Protein AF-A0A497PQ23-F1 (afdb_monomer)

Solvent-accessible surface area (backbone atoms only — not comparable to full-atom values): 46632 Å² total; per-residue (Å²): 140,73,68,68,71,54,54,60,56,56,52,52,54,52,53,55,56,58,62,65,65,67,76,77,76,88,81,84,89,84,85,88,84,86,87,82,84,87,82,90,81,90,77,86,84,83,86,89,75,85,80,82,85,75,85,79,70,102,74,86,86,88,86,86,87,82,90,82,90,76,94,78,94,73,91,77,83,89,75,88,76,80,47,90,88,51,66,60,28,32,35,47,48,23,44,76,88,68,48,72,64,54,82,73,38,53,46,60,55,69,40,56,32,35,42,39,37,36,42,27,43,62,71,46,74,80,53,52,75,28,33,39,41,39,34,34,41,33,74,48,103,52,35,44,34,40,36,36,39,37,40,38,61,53,103,62,74,45,72,51,60,44,36,46,31,39,29,67,82,77,74,43,69,54,72,67,24,51,45,65,43,66,90,71,34,49,80,50,71,65,99,58,33,39,37,42,34,45,30,34,30,40,32,86,72,44,80,69,26,52,24,45,49,48,36,40,35,26,30,72,83,67,49,83,40,77,33,38,53,75,80,54,84,52,97,80,58,77,54,54,42,16,30,63,34,55,28,75,57,13,56,54,73,64,32,61,25,34,28,40,67,42,32,23,37,89,87,67,48,79,51,47,50,46,47,64,75,42,70,31,31,43,34,40,42,34,37,61,80,58,61,62,23,38,41,38,38,31,67,51,55,91,49,29,81,39,85,38,86,43,76,43,78,44,77,42,80,40,85,40,66,48,44,76,41,77,36,82,91,75,75,43,72,44,79,36,69,78,46,75,46,77,42,80,42,83,44,75,45,79,46,79,45,74,44,78,43,63,64,57,66,68,42,73,47,75,43,30,43,80,44,77,39,81,93,76,74,43,67,43,51,43,77,46,60,87,49,71,42,64,39,38,62,35,40,35,39,36,59,82,80,71,43,70,50,77,48,31,24,44,74,50,69,30,36,92,50,92,54,74,52,89,94,65,66,66,39,66,44,76,53,68,53,65,64,88,72,48,95,70,64,36,65,48,76,40,65,89,70,35,48,72,52,72,64,88,76,32,43,36,42,35,50,25,29,26,34,31,90,69,35,47,76,61,37,64,35,40,51,49,74,49,40,23,28,67,74,54,53,65,39,42,75,31,61,30,85,80,47,89,83,38,78,35,32,58,66,54,47,53,57,35,32,41,38,22,28,64,32,84,35,74,50,69,48,64,22,43,72,88,66,46,74,61,92,51,100,65,79,94,77,47,70,76,48,53,29,29,45,35,41,35,29,55,68,24,48,86,48,47,87,66,42,46,27,35,39,39,38,36,37,33,72,53,69,56,71,54,100,50,38,37,38,41,34,41,37,41,39,38,41,35,36,38,66,88,67,48,76,51,77,52,33,20,41,37,34,35,36,36,35,59,44,78,45,79,45,76,39,82,91,77,74,41,81,43,78,44,77,47,79,47,49,31,35,43,30,57,68,81,74,43,79,38,48,48,94,78,56,86,71,47,64,77,23,74,48,13,39,46,96,65,74,41,61,48,79,46,81,69,47,74,51,75,57,98,53,18,26,36,41,33,33,33,40,25,42,31,91,69,53,71,96,69,73,68,52,73,50,74,43,81,34,59,73,91,65,77,91,63,56,81,68,69,97,70,94,74,91,78,88,77,91,74,96,72,85,73,62,56,50,74,58,97,87,42,81,44,71,64,86,85,73,96,77,84,85,90,84,88,82,89,84,90,86,90,75,99,62,95,73,83,86,81,86,71,57,62,50,75,57,100,88,42,79,43,72,47,82,73,81,85,76,78,134

pLDDT: mean 72.83, std 22.84, range [21.42, 98.19]

Sequence (785 aa):
MSAMNIMNKTFALFIVSLFVMSFVVSATAATAPIPTSDSEHQMNSFSGVPHREVVLSDEGTNVNWYSETGSYNDSWTWDHTDWIFGPRSTYEIYYQNATLLQRNDFIPLNEEVTFKVSVSKGVLKGLGLDSVRVSGNFYVENYDSSFSFDFYNGTSPTWSAYSSTYNYTSETSGPPYLTINEGGCSFTSDANMYIVVFKVTFSGDTPLGLYWLYADAYDTEFNYHEVHSRWYEDSYNSNEVAIGLPYSEAYADNYDGFYSIEKLDLAGDTIFSVSRGTDFMMRLNITGTGDLGYAILYASSPGVEIPVNMTGYHKEQVLQTGGWVFDPELDTYVYNSTVEHYETVTTYGNYTGTDWFYGYPWVDYEYRWLQYFWENDTYVVQHETDMTHDMQLMLIYNFTSGSFETIYGFYYWDYPSDTYVPDLKDEFVFYSLPLEEAPVIFLELNQTLCTTHTVGDVVSVEFVMHFTDQAPKGAMMNFYEYVVDSSGYDYRASVSDEDPSALMTWAEYNEATEIAVESPATIAKLLREDGTPVNTYYFPAKVGEPFIVQGRLQGGSDVADDIDGVLFDMNSYNGYWTETESTYSNIYYEVRVESDFSVVMKAFNLTYKENYTYGSYFDYGTWEEVEGWHWEYFYFNQKTGEWVPSIDWYYGGKSEATAITQDFAIVDQISKYISGGDLYFSFRLNFTSAVPDSEMYWNFQFANYTWVEDPESNYGYHESGQWFEGWIHSFDYSGTDTYVEISTEIGVYSNNSLFTASDWVAVQESPYITIDGVDYPIVVREISY

Structure (mmCIF, N/CA/C/O backbone):
data_AF-A0A497PQ23-F1
#
_entry.id   AF-A0A497PQ23-F1
#
loop_
_atom_site.group_PDB
_atom_site.id
_atom_site.type_symbol
_atom_site.label_atom_id
_atom_site.label_alt_id
_atom_site.label_comp_id
_atom_site.label_asym_id
_atom_site.label_entity_id
_atom_site.label_seq_id
_atom_site.pdbx_PDB_ins_code
_atom_site.Cartn_x
_atom_site.Cartn_y
_atom_site.Cartn_z
_atom_site.occupancy
_atom_site.B_iso_or_equiv
_atom_site.auth_seq_id
_atom_site.auth_comp_id
_atom_site.auth_asym_id
_atom_site.auth_atom_id
_atom_site.pdbx_PDB_model_num
ATOM 1 N N . MET A 1 1 ? -37.022 -51.514 0.209 1.00 45.59 1 MET A N 1
ATOM 2 C CA . MET A 1 1 ? -36.148 -50.608 -0.568 1.00 45.59 1 MET A CA 1
ATOM 3 C C . MET A 1 1 ? -36.758 -50.148 -1.912 1.00 45.59 1 MET A C 1
ATOM 5 O O . MET A 1 1 ? -36.021 -49.706 -2.772 1.00 45.59 1 MET A O 1
ATOM 9 N N . SER A 1 2 ? -38.094 -50.171 -2.096 1.00 39.19 2 SER A N 1
ATOM 10 C CA . SER A 1 2 ? -38.769 -49.696 -3.332 1.00 39.19 2 SER A CA 1
ATOM 11 C C . SER A 1 2 ? -39.670 -48.464 -3.119 1.00 39.19 2 SER A C 1
ATOM 13 O O . SER A 1 2 ? -40.179 -47.913 -4.088 1.00 39.19 2 SER A O 1
ATOM 15 N N . ALA A 1 3 ? -39.872 -48.020 -1.872 1.00 34.22 3 ALA A N 1
ATOM 16 C CA . ALA A 1 3 ? -40.760 -46.898 -1.546 1.00 34.22 3 ALA A CA 1
ATOM 17 C C . ALA A 1 3 ? -40.048 -45.526 -1.533 1.00 34.22 3 ALA A C 1
ATOM 19 O O . ALA A 1 3 ? -40.694 -44.518 -1.788 1.00 34.22 3 ALA A O 1
ATOM 20 N N . MET A 1 4 ? -38.724 -45.474 -1.315 1.00 34.72 4 MET A N 1
ATOM 21 C CA . MET A 1 4 ? -37.962 -44.208 -1.328 1.00 34.72 4 MET A CA 1
ATOM 22 C C . MET A 1 4 ? -37.742 -43.642 -2.741 1.00 34.72 4 MET A C 1
ATOM 24 O O . MET A 1 4 ? -37.778 -42.431 -2.917 1.00 34.72 4 MET A O 1
ATOM 28 N N . ASN A 1 5 ? -37.630 -44.486 -3.774 1.00 36.75 5 ASN A N 1
ATOM 29 C CA . ASN A 1 5 ? -37.403 -44.007 -5.147 1.00 36.75 5 ASN A CA 1
ATOM 30 C C . ASN A 1 5 ? -38.640 -43.379 -5.814 1.00 36.75 5 ASN A C 1
ATOM 32 O O . ASN A 1 5 ? -38.499 -42.682 -6.816 1.00 36.75 5 ASN A O 1
ATOM 36 N N . ILE A 1 6 ? -39.845 -43.608 -5.282 1.00 44.41 6 ILE A N 1
ATOM 37 C CA . ILE A 1 6 ? -41.084 -43.029 -5.830 1.00 44.41 6 ILE A CA 1
ATOM 38 C C . ILE A 1 6 ? -41.338 -41.628 -5.245 1.00 44.41 6 ILE A C 1
ATOM 40 O O . ILE A 1 6 ? -41.865 -40.757 -5.937 1.00 44.41 6 ILE A O 1
ATOM 44 N N . MET A 1 7 ? -40.889 -41.364 -4.012 1.00 43.44 7 MET A N 1
ATOM 45 C CA . MET A 1 7 ? -41.064 -40.058 -3.364 1.00 43.44 7 MET A CA 1
ATOM 46 C C . MET A 1 7 ? -40.192 -38.968 -4.014 1.00 43.44 7 MET A C 1
ATOM 48 O O . MET A 1 7 ? -40.702 -37.892 -4.315 1.00 43.44 7 MET A O 1
ATOM 52 N N . ASN A 1 8 ? -38.938 -39.278 -4.369 1.00 49.66 8 ASN A N 1
ATOM 53 C CA . ASN A 1 8 ? -38.032 -38.300 -4.993 1.00 49.66 8 ASN A CA 1
ATOM 54 C C . ASN A 1 8 ? -38.457 -37.887 -6.412 1.00 49.66 8 ASN A C 1
ATOM 56 O O . ASN A 1 8 ? -38.309 -36.728 -6.788 1.00 49.66 8 ASN A O 1
ATOM 60 N N . LYS A 1 9 ? -39.049 -38.798 -7.196 1.00 44.09 9 LYS A N 1
ATOM 61 C CA . LYS A 1 9 ? -39.502 -38.478 -8.562 1.00 44.09 9 LYS A CA 1
ATOM 62 C C . LYS A 1 9 ? -40.765 -37.618 -8.586 1.00 44.09 9 LYS A C 1
ATOM 64 O O . LYS A 1 9 ? -40.932 -36.804 -9.486 1.00 44.09 9 LYS A O 1
ATOM 69 N N . THR A 1 10 ? -41.633 -37.773 -7.588 1.00 49.47 10 THR A N 1
ATOM 70 C CA . THR A 1 10 ? -42.874 -36.990 -7.489 1.00 49.47 10 THR A CA 1
ATOM 71 C C . THR A 1 10 ? -42.595 -35.565 -6.995 1.00 49.47 10 THR A C 1
ATOM 73 O O . THR A 1 10 ? -43.259 -34.628 -7.425 1.00 49.47 10 THR A O 1
ATOM 76 N N . PHE A 1 11 ? -41.570 -35.390 -6.152 1.00 53.59 11 PHE A N 1
ATOM 77 C CA . PHE A 1 11 ? -41.146 -34.079 -5.652 1.00 53.59 11 PHE A CA 1
ATOM 78 C C . PHE A 1 11 ? -40.440 -33.240 -6.731 1.00 53.59 11 PHE A C 1
ATOM 80 O O . PHE A 1 11 ? -40.753 -32.064 -6.892 1.00 53.59 11 PHE A O 1
ATOM 87 N N . ALA A 1 12 ? -39.583 -33.858 -7.553 1.00 49.19 12 ALA A N 1
ATOM 88 C CA . ALA A 1 12 ? -38.929 -33.176 -8.675 1.00 49.19 12 ALA A CA 1
ATOM 89 C C . ALA A 1 12 ? -39.933 -32.677 -9.737 1.00 49.19 12 ALA A C 1
ATOM 91 O O . ALA A 1 12 ? -39.825 -31.553 -10.218 1.00 49.19 12 ALA A O 1
ATOM 92 N N . LEU A 1 13 ? -40.969 -33.469 -10.046 1.00 45.38 13 LEU A N 1
ATOM 93 C CA . LEU A 1 13 ? -42.031 -33.073 -10.984 1.00 45.38 13 LEU A CA 1
ATOM 94 C C . LEU A 1 13 ? -42.881 -31.900 -10.466 1.00 45.38 13 LEU A C 1
ATOM 96 O O . LEU A 1 13 ? -43.374 -31.099 -11.260 1.00 45.38 13 LEU A O 1
ATOM 100 N N . PHE A 1 14 ? -43.033 -31.772 -9.146 1.00 54.31 14 PHE A N 1
ATOM 101 C CA . PHE A 1 14 ? -43.754 -30.661 -8.525 1.00 54.31 14 PHE A CA 1
ATOM 102 C C . PHE A 1 14 ? -42.972 -29.339 -8.620 1.00 54.31 14 PHE A C 1
ATOM 104 O O . PHE A 1 14 ? -43.569 -28.304 -8.909 1.00 54.31 14 PHE A O 1
ATOM 111 N N . ILE A 1 15 ? -41.643 -29.381 -8.468 1.00 60.12 15 ILE A N 1
ATOM 112 C CA . ILE A 1 15 ? -40.767 -28.200 -8.585 1.00 60.12 15 ILE A CA 1
ATOM 113 C C . ILE A 1 15 ? -40.723 -27.681 -10.030 1.00 60.12 15 ILE A C 1
ATOM 115 O O . ILE A 1 15 ? -40.901 -26.487 -10.258 1.00 60.12 15 ILE A O 1
ATOM 119 N N . VAL A 1 16 ? -40.603 -28.574 -11.018 1.00 53.31 16 VAL A N 1
ATOM 120 C CA . VAL A 1 16 ? -40.601 -28.183 -12.442 1.00 53.31 16 VAL A CA 1
ATOM 121 C C . VAL A 1 16 ? -41.948 -27.573 -12.862 1.00 53.31 16 VAL A C 1
ATOM 123 O O . VAL A 1 16 ? -41.990 -26.623 -13.638 1.00 53.31 16 VAL A O 1
ATOM 126 N N . SER A 1 17 ? -43.059 -28.049 -12.291 1.00 40.91 17 SER A N 1
ATOM 127 C CA . SER A 1 17 ? -44.397 -27.503 -12.575 1.00 40.91 17 SER A CA 1
ATOM 128 C C . SER A 1 17 ? -44.605 -26.088 -12.010 1.00 40.91 17 SER A C 1
ATOM 130 O O . SER A 1 17 ? -45.349 -25.303 -12.595 1.00 40.91 17 SER A O 1
ATOM 132 N N . LEU A 1 18 ? -43.954 -25.756 -10.888 1.00 41.44 18 LEU A N 1
ATOM 133 C CA . LEU A 1 18 ? -43.979 -24.419 -10.282 1.00 41.44 18 LEU A CA 1
ATOM 134 C C . LEU A 1 18 ? -43.127 -23.413 -11.070 1.00 41.44 18 LEU A C 1
ATOM 136 O O . LEU A 1 18 ? -43.509 -22.251 -11.171 1.00 41.44 18 LEU A O 1
ATOM 140 N N . PHE A 1 19 ? -42.035 -23.874 -11.686 1.00 44.72 19 PHE A N 1
ATOM 141 C CA . PHE A 1 19 ? -41.123 -23.036 -12.470 1.00 44.72 19 PHE A CA 1
ATOM 142 C C . PHE A 1 19 ? -41.689 -22.637 -13.845 1.00 44.72 19 PHE A C 1
ATOM 144 O O . PHE A 1 19 ? -41.421 -21.553 -14.343 1.00 44.72 19 PHE A O 1
ATOM 151 N N . VAL A 1 20 ? -42.538 -23.472 -14.456 1.00 43.72 20 VAL A N 1
ATOM 152 C CA . VAL A 1 20 ? -43.171 -23.154 -15.755 1.00 43.72 20 VAL A CA 1
ATOM 153 C C . VAL A 1 20 ? -44.353 -22.182 -15.604 1.00 43.72 20 VAL A C 1
ATOM 155 O O . VAL A 1 20 ? -44.709 -21.478 -16.547 1.00 43.72 20 VAL A O 1
ATOM 158 N N . MET A 1 21 ? -44.959 -22.091 -14.416 1.00 33.59 21 MET A N 1
ATOM 159 C CA . MET A 1 21 ? -46.118 -21.219 -14.183 1.00 33.59 21 MET A CA 1
ATOM 160 C C . MET A 1 21 ? -45.741 -19.750 -13.905 1.00 33.59 21 MET A C 1
ATOM 162 O O . MET A 1 21 ? -46.611 -18.885 -14.001 1.00 33.59 21 MET A O 1
ATOM 166 N N . SER A 1 22 ? -44.471 -19.443 -13.608 1.00 38.31 22 SER A N 1
ATOM 167 C CA . SER A 1 22 ? -44.004 -18.075 -13.322 1.00 38.31 22 SER A CA 1
ATOM 168 C C . SER A 1 22 ? -43.755 -17.220 -14.573 1.00 38.31 22 SER A C 1
ATOM 170 O O . SER A 1 22 ? -43.784 -15.997 -14.474 1.00 38.31 22 SER A O 1
ATOM 172 N N . PHE A 1 23 ? -43.605 -17.822 -15.758 1.00 37.47 23 PHE A N 1
ATOM 173 C CA . PHE A 1 23 ? -43.300 -17.098 -17.005 1.00 37.47 23 PHE A CA 1
ATOM 174 C C . PHE A 1 23 ? -44.527 -16.612 -17.801 1.00 37.47 23 PHE A C 1
ATOM 176 O O . PHE A 1 23 ? -44.376 -16.005 -18.856 1.00 37.47 23 PHE A O 1
ATOM 183 N N . VAL A 1 24 ? -45.756 -16.840 -17.320 1.00 35.47 24 VAL A N 1
ATOM 184 C CA . VAL A 1 24 ? -46.988 -16.536 -18.085 1.00 35.47 24 VAL A CA 1
ATOM 185 C C . VAL A 1 24 ? -47.675 -15.223 -17.651 1.00 35.47 24 VAL A C 1
ATOM 187 O O . VAL A 1 24 ? -48.666 -14.824 -18.256 1.00 35.47 24 VAL A O 1
ATOM 190 N N . VAL A 1 25 ? -47.177 -14.503 -16.636 1.00 34.75 25 VAL A N 1
ATOM 191 C CA . VAL A 1 25 ? -47.940 -13.393 -16.008 1.00 34.75 25 VAL A CA 1
ATOM 192 C C . VAL A 1 25 ? -47.440 -11.973 -16.336 1.00 34.75 25 VAL A C 1
ATOM 194 O O . VAL A 1 25 ? -48.164 -11.011 -16.096 1.00 34.75 25 VAL A O 1
ATOM 197 N N . SER A 1 26 ? -46.286 -11.785 -16.972 1.00 31.52 26 SER A N 1
ATOM 198 C CA . SER A 1 26 ? -45.707 -10.447 -17.203 1.00 31.52 26 SER A CA 1
ATOM 199 C C . SER A 1 26 ? -45.645 -10.061 -18.684 1.00 31.52 26 SER A C 1
ATOM 201 O O . SER A 1 26 ? -44.586 -9.805 -19.241 1.00 31.52 26 SER A O 1
ATOM 203 N N . ALA A 1 27 ? -46.806 -9.970 -19.334 1.00 29.00 27 ALA A N 1
ATOM 204 C CA . ALA A 1 27 ? -46.924 -9.317 -20.636 1.00 29.00 27 ALA A CA 1
ATOM 205 C C . ALA A 1 27 ? -48.237 -8.536 -20.728 1.00 29.00 27 ALA A C 1
ATOM 207 O O . ALA A 1 27 ? -49.237 -9.085 -21.171 1.00 29.00 27 ALA A O 1
ATOM 208 N N . THR A 1 28 ? -48.233 -7.256 -20.336 1.00 28.78 28 THR A N 1
ATOM 209 C CA . THR A 1 28 ? -49.062 -6.215 -20.974 1.00 28.78 28 THR A CA 1
ATOM 210 C C . THR A 1 28 ? -48.680 -4.802 -20.524 1.00 28.78 28 THR A C 1
ATOM 212 O O . THR A 1 28 ? -48.689 -4.510 -19.333 1.00 28.78 28 THR A O 1
ATOM 215 N N . ALA A 1 29 ? -48.554 -3.935 -21.535 1.00 28.52 29 ALA A N 1
ATOM 216 C CA . ALA A 1 29 ? -48.848 -2.499 -21.559 1.00 28.52 29 ALA A CA 1
ATOM 217 C C . ALA A 1 29 ? -47.774 -1.500 -21.085 1.00 28.52 29 ALA A C 1
ATOM 219 O O . ALA A 1 29 ? -47.675 -1.185 -19.907 1.00 28.52 29 ALA A O 1
ATOM 220 N N . ALA A 1 30 ? -47.143 -0.832 -22.057 1.00 25.62 30 ALA A N 1
ATOM 221 C CA . ALA A 1 30 ? -46.874 0.602 -21.966 1.00 25.62 30 ALA A CA 1
ATOM 222 C C . ALA A 1 30 ? -46.917 1.241 -23.367 1.00 25.62 30 ALA A C 1
ATOM 224 O O . ALA A 1 30 ? -46.163 0.895 -24.271 1.00 25.62 30 ALA A O 1
ATOM 225 N N . THR A 1 31 ? -47.883 2.135 -23.544 1.00 25.98 31 THR A N 1
ATOM 226 C CA . THR A 1 31 ? -48.135 2.979 -24.716 1.00 25.98 31 THR A CA 1
ATOM 227 C C . THR A 1 31 ? -47.207 4.194 -24.731 1.00 25.98 31 THR A C 1
ATOM 229 O O . THR A 1 31 ? -47.104 4.886 -23.721 1.00 25.98 31 THR A O 1
ATOM 232 N N . ALA A 1 32 ? -46.617 4.504 -25.886 1.00 26.44 32 ALA A N 1
ATOM 233 C CA . ALA A 1 32 ? -45.828 5.715 -26.119 1.00 26.44 32 ALA A CA 1
ATOM 234 C C . ALA A 1 32 ? -46.705 6.978 -26.279 1.00 26.44 32 ALA A C 1
ATOM 236 O O . ALA A 1 32 ? -47.741 6.908 -26.952 1.00 26.44 32 ALA A O 1
ATOM 237 N N . PRO A 1 33 ? -46.286 8.149 -25.757 1.00 25.16 33 PRO A N 1
ATOM 238 C CA . PRO A 1 33 ? -46.776 9.446 -26.201 1.00 25.16 33 PRO A CA 1
ATOM 239 C C . PRO A 1 33 ? -45.773 10.197 -27.097 1.00 25.16 33 PRO A C 1
ATOM 241 O O . PRO A 1 33 ? -44.560 10.141 -26.931 1.00 25.16 33 PRO A O 1
ATOM 244 N N . ILE A 1 34 ? -46.365 10.914 -28.050 1.00 25.72 34 ILE A N 1
ATOM 245 C CA . ILE A 1 34 ? -45.793 11.739 -29.123 1.00 25.72 34 ILE A CA 1
ATOM 246 C C . ILE A 1 34 ? -45.324 13.106 -28.571 1.00 25.72 34 ILE A C 1
ATOM 248 O O . ILE A 1 34 ? -46.027 13.662 -27.724 1.00 25.72 34 ILE A O 1
ATOM 252 N N . PRO A 1 35 ? -44.220 13.699 -29.075 1.00 26.28 35 PRO A N 1
ATOM 253 C CA . PRO A 1 35 ? -43.747 15.017 -28.654 1.00 26.28 35 PRO A CA 1
ATOM 254 C C . PRO A 1 35 ? -44.378 16.165 -29.463 1.00 26.28 35 PRO A C 1
ATOM 256 O O . PRO A 1 35 ? -44.623 16.047 -30.665 1.00 26.28 35 PRO A O 1
ATOM 259 N N . THR A 1 36 ? -44.593 17.311 -28.811 1.00 24.83 36 THR A N 1
ATOM 260 C CA . THR A 1 36 ? -44.957 18.586 -29.452 1.00 24.83 36 THR A CA 1
ATOM 261 C C . THR A 1 36 ? -43.824 19.604 -29.327 1.00 24.83 36 THR A C 1
ATOM 263 O O . THR A 1 36 ? -43.556 20.093 -28.236 1.00 24.83 36 THR A O 1
ATOM 266 N N . SER A 1 37 ? -43.192 19.860 -30.473 1.00 24.33 37 SER A N 1
ATOM 267 C CA . SER A 1 37 ? -42.809 21.146 -31.085 1.00 24.33 37 SER A CA 1
ATOM 268 C C . SER A 1 37 ? -42.410 22.373 -30.239 1.00 24.33 37 SER A C 1
ATOM 270 O O . SER A 1 37 ? -43.190 22.872 -29.430 1.00 24.33 37 SER A O 1
ATOM 272 N N . ASP A 1 38 ? -41.301 22.954 -30.710 1.00 23.27 38 ASP A N 1
ATOM 273 C CA . ASP A 1 38 ? -40.976 24.382 -30.864 1.00 23.27 38 ASP A CA 1
ATOM 274 C C . ASP A 1 38 ? -40.494 25.181 -29.645 1.00 23.27 38 ASP A C 1
ATOM 276 O O . ASP A 1 38 ? -41.279 25.633 -28.819 1.00 23.27 38 ASP A O 1
ATOM 280 N N . SER A 1 39 ? -39.209 25.555 -29.672 1.00 23.98 39 SER A N 1
ATOM 281 C CA . SER A 1 39 ? -38.852 26.942 -30.011 1.00 23.98 39 SER A CA 1
ATOM 282 C C . SER A 1 39 ? -37.352 27.104 -30.270 1.00 23.98 39 SER A C 1
ATOM 284 O O . SER A 1 39 ? -36.513 26.732 -29.454 1.00 23.98 39 SER A O 1
ATOM 286 N N . GLU A 1 40 ? -37.064 27.694 -31.425 1.00 22.73 40 GLU A N 1
ATOM 287 C CA . GLU A 1 40 ? -35.773 28.139 -31.939 1.00 22.73 40 GLU A CA 1
ATOM 288 C C . GLU A 1 40 ? -35.054 29.109 -30.986 1.00 22.73 40 GLU A C 1
ATOM 290 O O . GLU A 1 40 ? -35.670 30.048 -30.491 1.00 22.73 40 GLU A O 1
ATOM 295 N N . HIS A 1 41 ? -33.727 28.995 -30.862 1.00 24.92 41 HIS A N 1
ATOM 296 C CA . HIS A 1 41 ? -32.869 30.180 -30.889 1.00 24.92 41 HIS A CA 1
ATOM 297 C C . HIS A 1 41 ? -31.493 29.867 -31.486 1.00 24.92 41 HIS A C 1
ATOM 299 O O . HIS A 1 41 ? -30.796 28.933 -31.107 1.00 24.92 41 HIS A O 1
ATOM 305 N N . GLN A 1 42 ? -31.163 30.683 -32.482 1.00 23.02 42 GLN A N 1
ATOM 306 C CA . GLN A 1 42 ? -29.993 30.647 -33.345 1.00 23.02 42 GLN A CA 1
ATOM 307 C C . GLN A 1 42 ? -28.694 30.921 -32.576 1.00 23.02 42 GLN A C 1
ATOM 309 O O . GLN A 1 42 ? -28.604 31.920 -31.862 1.00 23.02 42 GLN A O 1
ATOM 314 N N . MET A 1 43 ? -27.650 30.133 -32.843 1.00 22.69 43 MET A N 1
ATOM 315 C CA . MET A 1 43 ? -26.269 30.586 -32.691 1.00 22.69 43 MET A CA 1
ATOM 316 C C . MET A 1 43 ? -25.487 30.364 -33.984 1.00 22.69 43 MET A C 1
ATOM 318 O O . MET A 1 43 ? -25.598 29.340 -34.653 1.00 22.69 43 MET A O 1
ATOM 322 N N . ASN A 1 44 ? -24.761 31.418 -34.347 1.00 23.25 44 ASN A N 1
ATOM 323 C CA . ASN A 1 44 ? -24.025 31.578 -35.585 1.00 23.25 44 ASN A CA 1
ATOM 324 C C . ASN A 1 44 ? -22.891 30.560 -35.716 1.00 23.25 44 ASN A C 1
ATOM 326 O O . ASN A 1 44 ? -22.064 30.398 -34.824 1.00 23.25 44 ASN A O 1
ATOM 330 N N . SER A 1 45 ? -22.827 29.973 -36.902 1.00 24.91 45 SER A N 1
ATOM 331 C CA . SER A 1 45 ? -21.705 29.234 -37.459 1.00 24.91 45 SER A CA 1
ATOM 332 C C . SER A 1 45 ? -20.445 30.098 -37.580 1.00 24.91 45 SER A C 1
ATOM 334 O O . SER A 1 45 ? -20.515 31.161 -38.197 1.00 24.91 45 SER A O 1
ATOM 336 N N . PHE A 1 46 ? -19.291 29.581 -37.156 1.00 23.20 46 PHE A N 1
ATOM 337 C CA . PHE A 1 46 ? -18.068 29.661 -37.958 1.00 23.20 46 PHE A CA 1
ATOM 338 C C . PHE A 1 46 ? -17.313 28.334 -37.869 1.00 23.20 46 PHE A C 1
ATOM 340 O O . PHE A 1 46 ? -16.766 27.943 -36.847 1.00 23.20 46 PHE A O 1
ATOM 347 N N . SER A 1 47 ? -17.381 27.643 -38.996 1.00 24.61 47 SER A N 1
ATOM 348 C CA . SER A 1 47 ? -16.685 26.434 -39.388 1.00 24.61 47 SER A CA 1
ATOM 349 C C . SER A 1 47 ? -15.178 26.643 -39.525 1.00 24.61 47 SER A C 1
ATOM 351 O O . SER A 1 47 ? -14.765 27.665 -40.080 1.00 24.61 47 SER A O 1
ATOM 353 N N . GLY A 1 48 ? -14.404 25.598 -39.226 1.00 25.86 48 GLY A N 1
ATOM 354 C CA . GLY A 1 48 ? -13.220 25.269 -40.021 1.00 25.86 48 GLY A CA 1
ATOM 355 C C . GLY A 1 48 ? -11.944 24.969 -39.243 1.00 25.86 48 GLY A C 1
ATOM 356 O O . GLY A 1 48 ? -10.992 25.729 -39.366 1.00 25.86 48 GLY A O 1
ATOM 357 N N . VAL A 1 49 ? -11.892 23.832 -38.542 1.00 24.91 49 VAL A N 1
ATOM 358 C CA . VAL A 1 49 ? -10.639 23.106 -38.264 1.00 24.91 49 VAL A CA 1
ATOM 359 C C . VAL A 1 49 ? -10.897 21.619 -38.556 1.00 24.91 49 VAL A C 1
ATOM 361 O O . VAL A 1 49 ? -11.981 21.137 -38.218 1.00 24.91 49 VAL A O 1
ATOM 364 N N . PRO A 1 50 ? -9.986 20.895 -39.236 1.00 26.16 50 PRO A N 1
ATOM 365 C CA . PRO A 1 50 ? -10.174 19.484 -39.550 1.00 26.16 50 PRO A CA 1
ATOM 366 C C . PRO A 1 50 ? -10.133 18.659 -38.263 1.00 26.16 50 PRO A C 1
ATOM 368 O O . PRO A 1 50 ? -9.148 18.698 -37.527 1.00 26.16 50 PRO A O 1
ATOM 371 N N . HIS A 1 51 ? -11.196 17.898 -38.021 1.00 24.14 51 HIS A N 1
ATOM 372 C CA . HIS A 1 51 ? -11.201 16.813 -37.052 1.00 24.14 51 HIS A CA 1
ATOM 373 C C . HIS A 1 51 ? -10.109 15.804 -37.418 1.00 24.14 51 HIS A C 1
ATOM 375 O O . HIS A 1 51 ? -10.138 15.209 -38.496 1.00 24.14 51 HIS A O 1
ATOM 381 N N . ARG A 1 52 ? -9.151 15.602 -36.512 1.00 23.66 52 ARG A N 1
ATOM 382 C CA . ARG A 1 52 ? -8.337 14.389 -36.486 1.00 23.66 52 ARG A CA 1
ATOM 383 C C . ARG A 1 52 ? -9.194 13.337 -35.789 1.00 23.66 52 ARG A C 1
ATOM 385 O O . ARG A 1 52 ? -9.336 13.363 -34.572 1.00 23.66 52 ARG A O 1
ATOM 392 N N . GLU A 1 53 ? -9.865 12.504 -36.576 1.00 26.02 53 GLU A N 1
ATOM 393 C CA . GLU A 1 53 ? -10.585 11.346 -36.055 1.00 26.02 53 GLU A CA 1
ATOM 394 C C . GLU A 1 53 ? -9.566 10.341 -35.516 1.00 26.02 53 GLU A C 1
ATOM 396 O O . GLU A 1 53 ? -8.744 9.819 -36.266 1.00 26.02 53 GLU A O 1
ATOM 401 N N . VAL A 1 54 ? -9.616 10.095 -34.211 1.00 25.94 54 VAL A N 1
ATOM 402 C CA . VAL A 1 54 ? -8.983 8.941 -33.575 1.00 25.94 54 VAL A CA 1
ATOM 403 C C . VAL A 1 54 ? -10.119 7.985 -33.228 1.00 25.94 54 VAL A C 1
ATOM 405 O O . VAL A 1 54 ? -11.079 8.365 -32.558 1.00 25.94 54 VAL A O 1
ATOM 408 N N . VAL A 1 55 ? -10.059 6.772 -33.772 1.00 27.80 55 VAL A N 1
ATOM 409 C CA . VAL A 1 55 ? -10.807 5.626 -33.248 1.00 27.80 55 VAL A CA 1
ATOM 410 C C . VAL A 1 55 ? -10.009 5.152 -32.038 1.00 27.80 55 VAL A C 1
ATOM 412 O O . VAL A 1 55 ? -8.839 4.815 -32.190 1.00 27.80 55 VAL A O 1
ATOM 415 N N . LEU A 1 56 ? -10.608 5.229 -30.852 1.00 27.02 56 LEU A N 1
ATOM 416 C CA . LEU A 1 56 ? -10.034 4.715 -29.612 1.00 27.02 56 LEU A CA 1
ATOM 417 C C . LEU A 1 56 ? -10.294 3.206 -29.537 1.00 27.02 56 LEU A C 1
ATOM 419 O O . LEU A 1 56 ? -11.410 2.759 -29.798 1.00 27.02 56 LEU A O 1
ATOM 423 N N . SER A 1 57 ? -9.243 2.457 -29.220 1.00 25.55 57 SER A N 1
ATOM 424 C CA . SER A 1 57 ? -9.304 1.167 -28.536 1.00 25.55 57 SER A CA 1
ATOM 425 C C . SER A 1 57 ? -9.715 1.396 -27.078 1.00 25.55 57 SER A C 1
ATOM 427 O O . SER A 1 57 ? -9.321 2.405 -26.494 1.00 25.55 57 SER A O 1
ATOM 429 N N . ASP A 1 58 ? -10.468 0.463 -26.498 1.00 26.44 58 ASP A N 1
ATOM 430 C CA . ASP A 1 58 ? -11.051 0.517 -25.143 1.00 26.44 58 ASP A CA 1
ATOM 431 C C . ASP A 1 58 ? -10.031 0.426 -23.976 1.00 26.44 58 ASP A C 1
ATOM 433 O O . ASP A 1 58 ? -10.356 -0.061 -22.900 1.00 26.44 58 ASP A O 1
ATOM 437 N N . GLU A 1 59 ? -8.795 0.911 -24.129 1.00 27.48 59 GLU A N 1
ATOM 438 C CA . GLU A 1 59 ? -7.788 0.903 -23.054 1.00 27.48 59 GLU A CA 1
ATOM 439 C C . GLU A 1 59 ? -6.903 2.166 -23.123 1.00 27.48 59 GLU A C 1
ATOM 441 O O . GLU A 1 59 ? -6.061 2.291 -24.014 1.00 27.48 59 GLU A O 1
ATOM 446 N N . GLY A 1 60 ? -7.070 3.117 -22.187 1.00 27.28 60 GLY A N 1
ATOM 447 C CA . GLY A 1 60 ? -6.065 4.164 -21.925 1.00 27.28 60 GLY A CA 1
ATOM 448 C C . GLY A 1 60 ? -6.567 5.567 -21.534 1.00 27.28 60 GLY A C 1
ATOM 449 O O . GLY A 1 60 ? -7.401 6.171 -22.201 1.00 27.28 60 GLY A O 1
ATOM 450 N N . THR A 1 61 ? -5.978 6.094 -20.457 1.00 26.83 61 THR A N 1
ATOM 451 C CA . THR A 1 61 ? -6.306 7.309 -19.689 1.00 26.83 61 THR A CA 1
ATOM 452 C C . THR A 1 61 ? -6.016 8.661 -20.374 1.00 26.83 61 THR A C 1
ATOM 454 O O . THR A 1 61 ? -5.122 8.823 -21.201 1.00 26.83 61 THR A O 1
ATOM 457 N N . ASN A 1 62 ? -6.796 9.649 -19.929 1.00 23.44 62 ASN A N 1
ATOM 458 C CA . ASN A 1 62 ? -6.833 11.090 -20.197 1.00 23.44 62 ASN A CA 1
ATOM 459 C C . ASN A 1 62 ? -5.492 11.845 -19.995 1.00 23.44 62 ASN A C 1
ATOM 461 O O . ASN A 1 62 ? -4.730 11.532 -19.084 1.00 23.44 62 ASN A O 1
ATOM 465 N N . VAL A 1 63 ? -5.267 12.925 -20.760 1.00 22.39 63 VAL A N 1
ATOM 466 C CA . VAL A 1 63 ? -4.295 13.985 -20.419 1.00 22.39 63 VAL A CA 1
ATOM 467 C C . VAL A 1 63 ? -4.978 15.351 -20.538 1.00 22.39 63 VAL A C 1
ATOM 469 O O . VAL A 1 63 ? -5.310 15.806 -21.634 1.00 22.39 63 VAL A O 1
ATOM 472 N N . ASN A 1 64 ? -5.147 16.014 -19.392 1.00 22.33 64 ASN A N 1
ATOM 473 C CA . ASN A 1 64 ? -5.513 17.425 -19.275 1.00 22.33 64 ASN A CA 1
ATOM 474 C C . ASN A 1 64 ? -4.265 18.313 -19.374 1.00 22.33 64 ASN A C 1
ATOM 476 O O . ASN A 1 64 ? -3.198 17.956 -18.878 1.00 22.33 64 ASN A O 1
ATOM 480 N N . TRP A 1 65 ? -4.423 19.513 -19.934 1.00 21.97 65 TRP A N 1
ATOM 481 C CA . TRP A 1 65 ? -3.384 20.543 -19.951 1.00 21.97 65 TRP A CA 1
ATOM 482 C C . TRP A 1 65 ? -3.803 21.728 -19.075 1.00 21.97 65 TRP A C 1
ATOM 484 O O . TRP A 1 65 ? -4.824 22.362 -19.341 1.00 21.97 65 TRP A O 1
ATOM 494 N N . TYR A 1 66 ? -2.979 22.073 -18.083 1.00 22.58 66 TYR A N 1
ATOM 495 C CA . TYR A 1 66 ? -2.963 23.394 -17.449 1.00 22.58 66 TYR A CA 1
ATOM 496 C C . TYR A 1 66 ? -1.638 24.081 -17.785 1.00 22.58 66 TYR A C 1
ATOM 498 O O . TYR A 1 66 ? -0.581 23.456 -17.737 1.00 22.58 66 TYR A O 1
ATOM 506 N N . SER A 1 67 ? -1.689 25.368 -18.136 1.00 22.62 67 SER A N 1
ATOM 507 C CA . SER A 1 67 ? -0.497 26.193 -18.337 1.00 22.62 67 SER A CA 1
ATOM 508 C C . SER A 1 67 ? -0.250 27.063 -17.105 1.00 22.62 67 SER A C 1
ATOM 510 O O . SER A 1 67 ? -1.001 28.012 -16.864 1.00 22.62 67 SER A O 1
ATOM 512 N N . GLU A 1 68 ? 0.824 26.796 -16.371 1.00 21.42 68 GLU A N 1
ATOM 513 C CA . GLU A 1 68 ? 1.435 27.766 -15.462 1.00 21.42 68 GLU A CA 1
ATOM 514 C C . GLU A 1 68 ? 2.715 28.317 -16.093 1.00 21.42 68 GLU A C 1
ATOM 516 O O . GLU A 1 68 ? 3.564 27.575 -16.581 1.00 21.42 68 GLU A O 1
ATOM 521 N N . THR A 1 69 ? 2.871 29.640 -16.079 1.00 25.11 69 THR A N 1
ATOM 522 C CA . THR A 1 69 ? 4.142 30.298 -16.401 1.00 25.11 69 THR A CA 1
ATOM 523 C C . THR A 1 69 ? 4.732 30.891 -15.131 1.00 25.11 69 THR A C 1
ATOM 525 O O . THR A 1 69 ? 4.301 31.955 -14.684 1.00 25.11 69 THR A O 1
ATOM 528 N N . GLY A 1 70 ? 5.747 30.223 -14.588 1.00 24.08 70 GLY A N 1
ATOM 529 C CA . GLY A 1 70 ? 6.651 30.747 -13.569 1.00 24.08 70 GLY A CA 1
ATOM 530 C C . GLY A 1 70 ? 8.093 30.615 -14.054 1.00 24.08 70 GLY A C 1
ATOM 531 O O . GLY A 1 70 ? 8.503 29.551 -14.501 1.00 24.08 70 GLY A O 1
ATOM 532 N N . SER A 1 71 ? 8.871 31.697 -14.004 1.00 26.80 71 SER A N 1
ATOM 533 C CA . SER A 1 71 ? 10.308 31.646 -14.288 1.00 26.80 71 SER A CA 1
ATOM 534 C C . SER A 1 71 ? 11.071 31.400 -12.987 1.00 26.80 71 SER A C 1
ATOM 536 O O . SER A 1 71 ? 11.222 32.324 -12.184 1.00 26.80 71 SER A O 1
ATOM 538 N N . TYR A 1 72 ? 11.557 30.177 -12.800 1.00 24.38 72 TYR A N 1
ATOM 539 C CA . TYR A 1 72 ? 12.513 29.816 -11.756 1.00 24.38 72 TYR A CA 1
ATOM 540 C C . TYR A 1 72 ? 13.877 29.562 -12.408 1.00 24.38 72 TYR A C 1
ATOM 542 O O . TYR A 1 72 ? 13.993 28.740 -13.310 1.00 24.38 72 TYR A O 1
ATOM 550 N N . ASN A 1 73 ? 14.899 30.305 -11.980 1.00 26.80 73 ASN A N 1
ATOM 551 C CA . ASN A 1 73 ? 16.295 30.041 -12.328 1.00 26.80 73 ASN A CA 1
ATOM 552 C C . ASN A 1 73 ? 16.913 29.268 -11.166 1.00 26.80 73 ASN A C 1
ATOM 554 O O . ASN A 1 73 ? 17.483 29.890 -10.274 1.00 26.80 73 ASN A O 1
ATOM 558 N N . ASP A 1 74 ? 16.806 27.946 -11.188 1.00 25.12 74 ASP A N 1
ATOM 559 C CA . ASP A 1 74 ? 17.636 27.091 -10.348 1.00 25.12 74 ASP A CA 1
ATOM 560 C C . ASP A 1 74 ? 18.179 25.936 -11.188 1.00 25.12 74 ASP A C 1
ATOM 562 O O . ASP A 1 74 ? 17.438 25.191 -11.830 1.00 25.12 74 ASP A O 1
ATOM 566 N N . SER A 1 75 ? 19.500 25.791 -11.171 1.00 25.45 75 SER A N 1
ATOM 567 C CA . SER A 1 75 ? 20.184 24.587 -11.615 1.00 25.45 75 SER A CA 1
ATOM 568 C C . SER A 1 75 ? 20.181 23.603 -10.447 1.00 25.45 75 SER A C 1
ATOM 570 O O . SER A 1 75 ? 20.996 23.722 -9.531 1.00 25.45 75 SER A O 1
ATOM 572 N N . TRP A 1 76 ? 19.259 22.650 -10.444 1.00 28.19 76 TRP A N 1
ATOM 573 C CA . TRP A 1 76 ? 19.282 21.566 -9.468 1.00 28.19 76 TRP A CA 1
ATOM 574 C C . TRP A 1 76 ? 20.160 20.434 -10.006 1.00 28.19 76 TRP A C 1
ATOM 576 O O . TRP A 1 76 ? 20.246 20.202 -11.208 1.00 28.19 76 TRP A O 1
ATOM 586 N N . THR A 1 77 ? 20.849 19.722 -9.129 1.00 28.53 77 THR A N 1
ATOM 587 C CA . THR A 1 77 ? 21.420 18.410 -9.441 1.00 28.53 77 THR A CA 1
ATOM 588 C C . THR A 1 77 ? 20.880 17.502 -8.355 1.00 28.53 77 THR A C 1
ATOM 590 O O . THR A 1 77 ? 21.148 17.740 -7.181 1.00 28.53 77 THR A O 1
ATOM 593 N N . TRP A 1 78 ? 20.045 16.540 -8.726 1.00 28.48 78 TRP A N 1
ATOM 594 C CA . TRP A 1 78 ? 19.412 15.627 -7.785 1.00 28.48 78 TRP A CA 1
ATOM 595 C C . TRP A 1 78 ? 20.252 14.367 -7.870 1.00 28.48 78 TRP A C 1
ATOM 597 O O . TRP A 1 78 ? 20.447 13.811 -8.949 1.00 28.48 78 TRP A O 1
ATOM 607 N N . ASP A 1 79 ? 20.823 13.981 -6.746 1.00 31.69 79 ASP A N 1
ATOM 608 C CA . ASP A 1 79 ? 21.565 12.743 -6.606 1.00 31.69 79 ASP A CA 1
ATOM 609 C C . ASP A 1 79 ? 20.906 12.048 -5.420 1.00 31.69 79 ASP A C 1
ATOM 611 O O . ASP A 1 79 ? 21.153 12.432 -4.275 1.00 31.69 79 ASP A O 1
ATOM 615 N N . HIS A 1 80 ? 19.976 11.128 -5.697 1.00 32.09 80 HIS A N 1
ATOM 616 C CA . HIS A 1 80 ? 19.352 10.321 -4.652 1.00 32.09 80 HIS A CA 1
ATOM 617 C C . HIS A 1 80 ? 20.442 9.455 -4.029 1.00 32.09 80 HIS A C 1
ATOM 619 O O . HIS A 1 80 ? 20.953 8.518 -4.640 1.00 32.09 80 HIS A O 1
ATOM 625 N N . THR A 1 81 ? 20.820 9.793 -2.802 1.00 37.44 81 THR A N 1
ATOM 626 C CA . THR A 1 81 ? 21.746 9.001 -1.992 1.00 37.44 81 THR A CA 1
ATOM 627 C C . THR A 1 81 ? 21.017 8.144 -0.969 1.00 37.44 81 THR A C 1
ATOM 629 O O . THR A 1 81 ? 21.605 7.784 0.051 1.00 37.44 81 THR A O 1
ATOM 632 N N . ASP A 1 82 ? 19.772 7.770 -1.258 1.00 36.59 82 ASP A N 1
ATOM 633 C CA . ASP A 1 82 ? 19.019 6.778 -0.490 1.00 36.59 82 ASP A CA 1
ATOM 634 C C . ASP A 1 82 ? 19.508 5.394 -0.898 1.00 36.59 82 ASP A C 1
ATOM 636 O O . ASP A 1 82 ? 18.886 4.614 -1.617 1.00 36.59 82 ASP A O 1
ATOM 640 N N . TRP A 1 83 ? 20.748 5.127 -0.510 1.00 40.72 83 TRP A N 1
ATOM 641 C CA . TRP A 1 83 ? 21.415 3.888 -0.819 1.00 40.72 83 TRP A CA 1
ATOM 642 C C . TRP A 1 83 ? 20.822 2.776 0.046 1.00 40.72 83 TRP A C 1
ATOM 644 O O . TRP A 1 83 ? 21.314 2.520 1.147 1.00 40.72 83 TRP A O 1
ATOM 654 N N . ILE A 1 84 ? 19.848 2.037 -0.487 1.00 40.50 84 ILE A N 1
ATOM 655 C CA . ILE A 1 84 ? 19.428 0.764 0.119 1.00 40.50 84 ILE A CA 1
ATOM 656 C C . ILE A 1 84 ? 20.638 -0.200 0.182 1.00 40.50 84 ILE A C 1
ATOM 658 O O . ILE A 1 84 ? 20.829 -0.904 1.174 1.00 40.50 84 ILE A O 1
ATOM 662 N N . PHE A 1 85 ? 21.536 -0.157 -0.820 1.00 42.56 85 PHE A N 1
ATOM 663 C CA . PHE A 1 85 ? 22.681 -1.080 -0.962 1.00 42.56 85 PHE A CA 1
ATOM 664 C C . PHE A 1 85 ? 24.068 -0.418 -1.126 1.00 42.56 85 PHE A C 1
ATOM 666 O O . PHE A 1 85 ? 24.993 -1.010 -1.682 1.00 42.56 85 PHE A O 1
ATOM 673 N N . GLY A 1 86 ? 24.253 0.803 -0.623 1.00 45.31 86 GLY A N 1
ATOM 674 C CA . GLY A 1 86 ? 25.514 1.560 -0.704 1.00 45.31 86 GLY A CA 1
ATOM 675 C C . GLY A 1 86 ? 26.207 1.767 0.648 1.00 45.31 86 GLY A C 1
ATOM 676 O O . GLY A 1 86 ? 25.857 1.119 1.634 1.00 45.31 86 GLY A O 1
ATOM 677 N N . PRO A 1 87 ? 27.234 2.638 0.721 1.00 54.56 87 PRO A N 1
ATOM 678 C CA . PRO A 1 87 ? 27.974 2.919 1.949 1.00 54.56 87 PRO A CA 1
ATOM 679 C C . PRO A 1 87 ? 27.051 3.538 3.009 1.00 54.56 87 PRO A C 1
ATOM 681 O O . PRO A 1 87 ? 26.962 4.749 3.096 1.00 54.56 87 PRO A O 1
ATOM 684 N N . ARG A 1 88 ? 26.357 2.738 3.811 1.00 70.31 88 ARG A N 1
ATOM 685 C CA . ARG A 1 88 ? 25.251 3.223 4.641 1.00 70.31 88 ARG A CA 1
ATOM 686 C C . ARG A 1 88 ? 25.695 3.739 6.006 1.00 70.31 88 ARG A C 1
ATOM 688 O O . ARG A 1 88 ? 26.605 3.183 6.623 1.00 70.31 88 ARG A O 1
ATOM 695 N N . SER A 1 89 ? 25.027 4.788 6.476 1.00 84.38 89 SER A N 1
ATOM 696 C CA . SER A 1 89 ? 25.158 5.273 7.847 1.00 84.38 89 SER A CA 1
ATOM 697 C C . SER A 1 89 ? 24.148 4.564 8.746 1.00 84.38 89 SER A C 1
ATOM 699 O O . SER A 1 89 ? 22.966 4.481 8.416 1.00 84.38 89 SER A O 1
ATOM 701 N N . THR A 1 90 ? 24.609 4.032 9.875 1.00 87.88 90 THR A N 1
ATOM 702 C CA . THR A 1 90 ? 23.794 3.184 10.758 1.00 87.88 90 THR A CA 1
ATOM 703 C C . THR A 1 90 ? 23.979 3.543 12.223 1.00 87.88 90 THR A C 1
ATOM 705 O O . THR A 1 90 ? 25.094 3.890 12.623 1.00 87.88 90 THR A O 1
ATOM 708 N N . TYR A 1 91 ? 22.962 3.338 13.053 1.00 91.88 91 TYR A N 1
ATOM 709 C CA . TYR A 1 91 ? 23.096 3.357 14.506 1.00 91.88 91 TYR A CA 1
ATOM 710 C C . TYR A 1 91 ? 22.839 1.989 15.148 1.00 91.88 91 TYR A C 1
ATOM 712 O O . TYR A 1 91 ? 22.037 1.175 14.692 1.00 91.88 91 TYR A O 1
ATOM 720 N N . GLU A 1 92 ? 23.549 1.742 16.245 1.00 93.56 92 GLU A N 1
ATOM 721 C CA . GLU A 1 92 ? 23.447 0.545 17.074 1.00 93.56 92 GLU A CA 1
ATOM 722 C C . GLU A 1 92 ? 23.279 0.961 18.539 1.00 93.56 92 GLU A C 1
ATOM 724 O O . GLU A 1 92 ? 23.927 1.910 18.991 1.00 93.56 92 GLU A O 1
ATOM 729 N N . ILE A 1 93 ? 22.465 0.231 19.301 1.00 95.00 93 ILE A N 1
ATOM 730 C CA . ILE A 1 93 ? 22.234 0.497 20.725 1.00 95.00 93 ILE A CA 1
ATOM 731 C C . ILE A 1 93 ? 22.820 -0.652 21.538 1.00 95.00 93 ILE A C 1
ATOM 733 O O . ILE A 1 93 ? 22.584 -1.820 21.238 1.00 95.00 93 ILE A O 1
ATOM 737 N N . TYR A 1 94 ? 23.594 -0.334 22.569 1.00 96.19 94 TYR A N 1
ATOM 738 C CA . TYR A 1 94 ? 24.230 -1.312 23.442 1.00 96.19 94 TYR A CA 1
ATOM 739 C C . TYR A 1 94 ? 23.862 -1.058 24.898 1.00 96.19 94 TYR A C 1
ATOM 741 O O . TYR A 1 94 ? 23.856 0.080 25.374 1.00 96.19 94 TYR A O 1
ATOM 749 N N . TYR A 1 95 ? 23.651 -2.146 25.624 1.00 95.38 95 TYR A N 1
ATOM 750 C CA . TYR A 1 95 ? 23.572 -2.152 27.076 1.00 95.38 95 TYR A CA 1
ATOM 751 C C . TYR A 1 95 ? 24.919 -1.785 27.714 1.00 95.38 95 TYR A C 1
ATOM 753 O O . TYR A 1 95 ? 25.981 -1.883 27.090 1.00 95.38 95 TYR A O 1
ATOM 761 N N . GLN A 1 96 ? 24.906 -1.433 29.002 1.00 90.19 96 GLN A N 1
ATOM 762 C CA . GLN A 1 96 ? 26.116 -1.066 29.749 1.00 90.19 96 GLN A CA 1
ATOM 763 C C . GLN A 1 96 ? 27.198 -2.167 29.753 1.00 90.19 96 GLN A C 1
ATOM 765 O O . GLN A 1 96 ? 28.396 -1.886 29.802 1.00 90.19 96 GLN A O 1
ATOM 770 N N . ASN A 1 97 ? 26.787 -3.434 29.683 1.00 90.38 97 ASN A N 1
ATOM 771 C CA . ASN A 1 97 ? 27.666 -4.607 29.587 1.00 90.38 97 ASN A CA 1
ATOM 772 C C . ASN A 1 97 ? 28.247 -4.829 28.166 1.00 90.38 97 ASN A C 1
ATOM 774 O O . ASN A 1 97 ? 28.885 -5.856 27.933 1.00 90.38 97 ASN A O 1
ATOM 778 N N . ALA A 1 98 ? 28.018 -3.892 27.238 1.00 89.00 98 ALA A N 1
ATOM 779 C CA . ALA A 1 98 ? 28.370 -3.942 25.821 1.00 89.00 98 ALA A CA 1
ATOM 780 C C . ALA A 1 98 ? 27.662 -5.038 25.003 1.00 89.00 98 ALA A C 1
ATOM 782 O O . ALA A 1 98 ? 28.086 -5.328 23.882 1.00 89.00 98 ALA A O 1
ATOM 783 N N . THR A 1 99 ? 26.584 -5.644 25.516 1.00 94.25 99 THR A N 1
ATOM 784 C CA . THR A 1 99 ? 25.718 -6.484 24.684 1.00 94.25 99 THR A CA 1
ATOM 785 C C . THR A 1 99 ? 24.837 -5.607 23.811 1.00 94.25 99 THR A C 1
ATOM 787 O O . THR A 1 99 ? 24.322 -4.581 24.249 1.00 94.25 99 THR A O 1
ATOM 790 N N . LEU A 1 100 ? 24.695 -6.013 22.558 1.00 92.06 100 LEU A N 1
ATOM 791 C CA . LEU A 1 100 ? 23.910 -5.311 21.557 1.00 92.06 100 LEU A CA 1
ATOM 792 C C . LEU A 1 100 ? 22.416 -5.518 21.820 1.00 92.06 100 LEU A C 1
ATOM 794 O O . LEU A 1 100 ? 21.983 -6.662 21.966 1.00 92.06 100 LEU A O 1
ATOM 798 N N . LEU A 1 101 ? 21.659 -4.425 21.847 1.00 90.25 101 LEU A N 1
ATOM 799 C CA . LEU A 1 101 ? 20.203 -4.432 21.938 1.00 90.25 101 LEU A CA 1
ATOM 800 C C . LEU A 1 101 ? 19.634 -5.014 20.630 1.00 90.25 101 LEU A C 1
ATOM 802 O O . LEU A 1 101 ? 20.115 -4.709 19.527 1.00 90.25 101 LEU A O 1
ATOM 806 N N . GLN A 1 102 ? 18.689 -5.941 20.739 1.00 86.69 102 GLN A N 1
ATOM 807 C CA . GLN A 1 102 ? 17.934 -6.510 19.617 1.00 86.69 102 GLN A CA 1
ATOM 808 C C . GLN A 1 102 ? 16.611 -5.755 19.431 1.00 86.69 102 GLN A C 1
ATOM 810 O O . GLN A 1 102 ? 16.175 -5.067 20.342 1.00 86.69 102 GLN A O 1
ATOM 815 N N . ARG A 1 103 ? 15.972 -5.874 18.261 1.00 76.75 103 ARG A N 1
ATOM 816 C CA . ARG A 1 103 ? 14.756 -5.109 17.921 1.00 76.75 103 ARG A CA 1
ATOM 817 C C . ARG A 1 103 ? 13.645 -5.251 18.972 1.00 76.75 103 ARG A C 1
ATOM 819 O O . ARG A 1 103 ? 13.083 -4.255 19.398 1.00 76.75 103 ARG A O 1
ATOM 826 N N . ASN A 1 104 ? 13.426 -6.476 19.454 1.00 80.69 104 ASN A N 1
ATOM 827 C CA . ASN A 1 104 ? 12.367 -6.804 20.420 1.00 80.69 104 ASN A CA 1
ATOM 828 C C . ASN A 1 104 ? 12.824 -6.683 21.888 1.00 80.69 104 ASN A C 1
ATOM 830 O O . ASN A 1 104 ? 12.110 -7.096 22.804 1.00 80.69 104 ASN A O 1
ATOM 834 N N . ASP A 1 105 ? 14.033 -6.169 22.118 1.00 88.25 105 ASP A N 1
ATOM 835 C CA . ASP A 1 105 ? 14.498 -5.816 23.452 1.00 88.25 105 ASP A CA 1
ATOM 836 C C . ASP A 1 105 ? 13.984 -4.413 23.842 1.00 88.25 105 ASP A C 1
ATOM 838 O O . ASP A 1 105 ? 13.298 -3.734 23.081 1.00 88.25 105 ASP A O 1
ATOM 842 N N . PHE A 1 106 ? 14.339 -3.951 25.041 1.00 93.06 106 PHE A N 1
ATOM 843 C CA . PHE A 1 106 ? 13.992 -2.614 25.517 1.00 93.06 106 PHE A CA 1
ATOM 844 C C . PHE A 1 106 ? 15.164 -1.924 26.213 1.00 93.06 106 PHE A C 1
ATOM 846 O O . PHE A 1 106 ? 16.088 -2.574 26.723 1.00 93.06 106 PHE A O 1
ATOM 853 N N . ILE A 1 107 ? 15.116 -0.592 26.250 1.00 95.69 107 ILE A N 1
ATOM 854 C CA . ILE A 1 107 ? 16.062 0.248 26.987 1.00 95.69 107 ILE A CA 1
ATOM 855 C C . ILE A 1 107 ? 15.620 0.335 28.459 1.00 95.69 107 ILE A C 1
ATOM 857 O O . ILE A 1 107 ? 14.548 0.872 28.735 1.00 95.69 107 ILE A O 1
ATOM 861 N N . PRO A 1 108 ? 16.412 -0.155 29.430 1.00 95.06 108 PRO A N 1
ATOM 862 C CA . PRO A 1 108 ? 16.083 -0.052 30.847 1.00 95.06 108 PRO A CA 1
ATOM 863 C C . PRO A 1 108 ? 16.230 1.381 31.366 1.00 95.06 108 PRO A C 1
ATOM 865 O O . PRO A 1 108 ? 17.119 2.130 30.956 1.00 95.06 108 PRO A O 1
ATOM 868 N N . LEU A 1 109 ? 15.382 1.742 32.331 1.00 96.12 109 LEU A N 1
ATOM 869 C CA . LEU A 1 109 ? 15.477 3.024 33.027 1.00 96.12 109 LEU A CA 1
ATOM 870 C C . LEU A 1 109 ? 16.598 3.020 34.070 1.00 96.12 109 LEU A C 1
ATOM 872 O O . LEU A 1 109 ? 16.866 2.019 34.730 1.00 96.12 109 LEU A O 1
ATOM 876 N N . ASN A 1 110 ? 17.180 4.193 34.300 1.00 96.00 110 ASN A N 1
ATOM 877 C CA . ASN A 1 110 ? 18.270 4.472 35.237 1.00 96.00 110 ASN A CA 1
ATOM 878 C C . ASN A 1 110 ? 19.571 3.703 34.954 1.00 96.00 110 ASN A C 1
ATOM 880 O O . ASN A 1 110 ? 20.442 3.622 35.824 1.00 96.00 110 ASN A O 1
ATOM 884 N N . GLU A 1 111 ? 19.723 3.176 33.742 1.00 95.50 111 GLU A N 1
ATOM 885 C CA . GLU A 1 111 ? 20.933 2.508 33.277 1.00 95.50 111 GLU A CA 1
ATOM 886 C C . GLU A 1 111 ? 21.547 3.268 32.094 1.00 95.50 111 GLU A C 1
ATOM 888 O O . GLU A 1 111 ? 20.847 3.828 31.250 1.00 95.50 111 GLU A O 1
ATOM 893 N N . GLU A 1 112 ? 22.882 3.309 32.043 1.00 96.69 112 GLU A N 1
ATOM 894 C CA . GLU A 1 112 ? 23.597 3.917 30.919 1.00 96.69 112 GLU A CA 1
ATOM 895 C C . GLU A 1 112 ? 23.539 2.980 29.710 1.00 96.69 112 GLU A C 1
ATOM 897 O O . GLU A 1 112 ? 24.051 1.858 29.758 1.00 96.69 112 GLU A O 1
ATOM 902 N N . VAL A 1 113 ? 22.976 3.469 28.608 1.00 97.06 113 VAL A N 1
ATOM 903 C CA . VAL A 1 113 ? 23.017 2.810 27.302 1.00 97.06 113 VAL A CA 1
ATOM 904 C C . VAL A 1 113 ? 23.920 3.579 26.349 1.00 97.06 113 VAL A C 1
ATOM 906 O O . VAL A 1 113 ? 24.149 4.784 26.485 1.00 97.06 113 VAL A O 1
ATOM 909 N N . THR A 1 114 ? 24.486 2.858 25.389 1.00 97.81 114 THR A N 1
ATOM 910 C CA . THR A 1 114 ? 25.403 3.412 24.396 1.00 97.81 114 THR A CA 1
ATOM 911 C C . THR A 1 114 ? 24.747 3.402 23.024 1.00 97.81 114 THR A C 1
ATOM 913 O O . THR A 1 114 ? 24.483 2.331 22.489 1.00 97.81 114 THR A O 1
ATOM 916 N N . PHE A 1 115 ? 24.550 4.580 22.437 1.00 97.06 115 PHE A N 1
ATOM 917 C CA . PHE A 1 115 ? 24.177 4.724 21.031 1.00 97.06 115 PHE A CA 1
ATOM 918 C C . PHE A 1 115 ? 25.447 4.946 20.219 1.00 97.06 115 PHE A C 1
ATOM 920 O O . PHE A 1 115 ? 26.159 5.932 20.409 1.00 97.06 115 PHE A O 1
ATOM 927 N N . LYS A 1 116 ? 25.752 4.018 19.319 1.00 96.56 116 LYS A N 1
ATOM 928 C CA . LYS A 1 116 ? 26.889 4.102 18.408 1.00 96.56 116 LYS A CA 1
ATOM 929 C C . LYS A 1 116 ? 26.368 4.404 17.012 1.00 96.56 116 LYS A C 1
ATOM 931 O O . LYS A 1 116 ? 25.845 3.517 16.347 1.00 96.56 116 LYS A O 1
ATOM 936 N N . VAL A 1 117 ? 26.562 5.637 16.571 1.00 96.25 117 VAL A N 1
ATOM 937 C CA . VAL A 1 117 ? 26.249 6.098 15.220 1.00 96.25 117 VAL A CA 1
ATOM 938 C C . VAL A 1 117 ? 27.503 5.992 14.358 1.00 96.25 117 VAL A C 1
ATOM 940 O O . VAL A 1 117 ? 28.553 6.539 14.693 1.00 96.25 117 VAL A O 1
ATOM 943 N N . SER A 1 118 ? 27.406 5.263 13.254 1.00 93.75 118 SER A N 1
ATOM 944 C CA . SER A 1 118 ? 28.474 5.075 12.273 1.00 93.75 118 SER A CA 1
ATOM 945 C C . SER A 1 118 ? 28.058 5.772 10.984 1.00 93.75 118 SER A C 1
ATOM 947 O O . SER A 1 118 ? 27.158 5.296 10.304 1.00 93.75 118 SER A O 1
ATOM 949 N N . VAL A 1 119 ? 28.689 6.901 10.662 1.00 91.62 119 VAL A N 1
ATOM 950 C CA . VAL A 1 119 ? 28.417 7.677 9.446 1.00 91.62 119 VAL A CA 1
ATOM 951 C C . VAL A 1 119 ? 29.444 7.319 8.383 1.00 91.62 119 VAL A C 1
ATOM 953 O O . VAL A 1 119 ? 30.653 7.471 8.590 1.00 91.62 119 VAL A O 1
ATOM 956 N N . SER A 1 120 ? 28.978 6.846 7.233 1.00 86.75 120 SER A N 1
ATOM 957 C CA . SER A 1 120 ? 29.854 6.495 6.120 1.00 86.75 120 SER A CA 1
ATOM 958 C C . SER A 1 120 ? 30.477 7.742 5.492 1.00 86.75 120 SER A C 1
ATOM 960 O O . SER A 1 120 ? 29.786 8.679 5.114 1.00 86.75 120 SER A O 1
ATOM 962 N N . LYS A 1 121 ? 31.797 7.761 5.290 1.00 86.75 121 LYS A N 1
ATOM 963 C CA . LYS A 1 121 ? 32.448 8.860 4.550 1.00 86.75 121 LYS A CA 1
ATOM 964 C C . LYS A 1 121 ? 32.065 8.877 3.070 1.00 86.75 121 LYS A C 1
ATOM 966 O O . LYS A 1 121 ? 32.238 9.901 2.416 1.00 86.75 121 LYS A O 1
ATOM 971 N N . GLY A 1 122 ? 31.559 7.754 2.554 1.00 78.00 122 GLY A N 1
ATOM 972 C CA . GLY A 1 122 ? 31.051 7.648 1.190 1.00 78.00 122 GLY A CA 1
ATOM 973 C C . GLY A 1 122 ? 29.821 8.524 0.955 1.00 78.00 122 GLY A C 1
ATOM 974 O O . GLY A 1 122 ? 29.781 9.207 -0.064 1.00 78.00 122 GLY A O 1
ATOM 975 N N . VAL A 1 123 ? 28.878 8.577 1.911 1.00 74.75 123 VAL A N 1
ATOM 976 C CA . VAL A 1 123 ? 27.660 9.408 1.762 1.00 74.75 123 VAL A CA 1
ATOM 977 C C . VAL A 1 123 ? 27.974 10.897 1.775 1.00 74.75 123 VAL A C 1
ATOM 979 O O . VAL A 1 123 ? 27.342 11.670 1.070 1.00 74.75 123 VAL A O 1
ATOM 982 N N . LEU A 1 124 ? 29.044 11.287 2.472 1.00 79.31 124 LEU A N 1
ATOM 983 C CA . LEU A 1 124 ? 29.470 12.682 2.586 1.00 79.31 124 LEU A CA 1
ATOM 984 C C . LEU A 1 124 ? 30.199 13.204 1.333 1.00 79.31 124 LEU A C 1
ATOM 986 O O . LEU A 1 124 ? 30.610 14.358 1.308 1.00 79.31 124 LEU A O 1
ATOM 990 N N . LYS A 1 125 ? 30.443 12.368 0.309 1.00 78.94 125 LYS A N 1
ATOM 991 C CA . LYS A 1 125 ? 31.070 12.751 -0.980 1.00 78.94 125 LYS A CA 1
ATOM 992 C C . LYS A 1 125 ? 32.365 13.577 -0.849 1.00 78.94 125 LYS A C 1
ATOM 994 O O . LYS A 1 125 ? 32.679 14.425 -1.680 1.00 78.94 125 LYS A O 1
ATOM 999 N N . GLY A 1 126 ? 33.163 13.293 0.183 1.00 79.81 126 GLY A N 1
ATOM 1000 C CA . GLY A 1 126 ? 34.432 13.980 0.457 1.00 79.81 126 GLY A CA 1
ATOM 1001 C C . GLY A 1 126 ? 34.331 15.201 1.378 1.00 79.81 126 GLY A C 1
ATOM 1002 O O . GLY A 1 126 ? 35.374 15.750 1.742 1.00 79.81 126 GLY A O 1
ATOM 1003 N N . LEU A 1 127 ? 33.123 15.588 1.797 1.00 86.44 127 LEU A N 1
ATOM 1004 C CA . LEU A 1 127 ? 32.886 16.554 2.869 1.00 86.44 127 LEU A CA 1
ATOM 1005 C C . LEU A 1 127 ? 33.146 15.927 4.250 1.00 86.44 127 LEU A C 1
ATOM 1007 O O . LEU A 1 127 ? 33.215 14.704 4.416 1.00 86.44 127 LEU A O 1
ATOM 1011 N N . GLY A 1 128 ? 33.358 16.784 5.250 1.00 92.62 128 GLY A N 1
ATOM 1012 C CA . GLY A 1 128 ? 33.509 16.360 6.642 1.00 92.62 128 GLY A CA 1
ATOM 1013 C C . GLY A 1 128 ? 32.156 16.207 7.336 1.00 92.62 128 GLY A C 1
ATOM 1014 O O . GLY A 1 128 ? 31.166 16.769 6.887 1.00 92.62 128 GLY A O 1
ATOM 1015 N N . LEU A 1 129 ? 32.125 15.493 8.461 1.00 95.88 129 LEU A N 1
ATOM 1016 C CA . LEU A 1 129 ? 30.957 15.450 9.347 1.00 95.88 129 LEU A CA 1
ATOM 1017 C C . LEU A 1 129 ? 30.906 16.721 10.212 1.00 95.88 129 LEU A C 1
ATOM 1019 O O . LEU A 1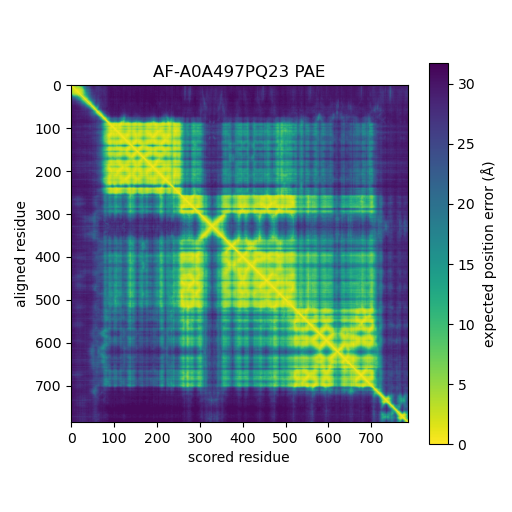 129 ? 31.898 17.017 10.881 1.00 95.88 129 LEU A O 1
ATOM 1023 N N . ASP A 1 130 ? 29.783 17.436 10.228 1.00 96.38 130 ASP A N 1
ATOM 1024 C CA . ASP A 1 130 ? 29.526 18.574 11.122 1.00 96.38 130 ASP A CA 1
ATOM 1025 C C . ASP A 1 130 ? 28.830 18.129 12.405 1.00 96.38 130 ASP A C 1
ATOM 1027 O O . ASP A 1 130 ? 29.333 18.383 13.496 1.00 96.38 130 ASP A O 1
ATOM 1031 N N . SER A 1 131 ? 27.707 17.427 12.303 1.00 96.81 131 SER A N 1
ATOM 1032 C CA . SER A 1 131 ? 26.924 17.055 13.479 1.00 96.81 131 SER A CA 1
ATOM 1033 C C . SER A 1 131 ? 26.150 15.759 13.291 1.00 96.81 131 SER A C 1
ATOM 1035 O O . SER A 1 131 ? 25.965 15.273 12.177 1.00 96.81 131 SER A O 1
ATOM 1037 N N . VAL A 1 132 ? 25.758 15.159 14.414 1.00 97.12 132 VAL A N 1
ATOM 1038 C CA . VAL A 1 132 ? 24.875 13.989 14.465 1.00 97.12 132 VAL A CA 1
ATOM 1039 C C . VAL A 1 132 ? 23.815 14.249 15.517 1.00 97.12 132 VAL A C 1
ATOM 1041 O O . VAL A 1 132 ? 24.157 14.609 16.643 1.00 97.12 132 VAL A O 1
ATOM 1044 N N . ARG A 1 133 ? 22.553 14.023 15.167 1.00 96.50 133 ARG A N 1
ATOM 1045 C CA . ARG A 1 133 ? 21.410 14.103 16.071 1.00 96.50 133 ARG A CA 1
ATOM 1046 C C . ARG A 1 133 ? 20.743 12.742 16.142 1.00 96.50 133 ARG A C 1
ATOM 1048 O O . ARG A 1 133 ? 20.551 12.097 15.122 1.00 96.50 133 ARG A O 1
ATOM 1055 N N . VAL A 1 134 ? 20.381 12.317 17.342 1.00 96.12 134 VAL A N 1
ATOM 1056 C CA . VAL A 1 134 ? 19.438 11.215 17.546 1.00 96.12 134 VAL A CA 1
ATOM 1057 C C . VAL A 1 134 ? 18.280 11.771 18.350 1.00 96.12 134 VAL A C 1
ATOM 1059 O O . VAL A 1 134 ? 18.492 12.468 19.342 1.00 96.12 134 VAL A O 1
ATOM 1062 N N . SER A 1 135 ? 17.060 11.493 17.926 1.00 95.00 135 SER A N 1
ATOM 1063 C CA . SER A 1 135 ? 15.844 11.922 18.599 1.00 95.00 135 SER A CA 1
ATOM 1064 C C . SER A 1 135 ? 14.821 10.804 18.645 1.00 95.00 135 SER A C 1
ATOM 1066 O O . SER A 1 135 ? 14.927 9.831 17.903 1.00 95.00 135 SER A O 1
ATOM 1068 N N . GLY A 1 136 ? 13.867 10.921 19.558 1.00 93.19 136 GLY A N 1
ATOM 1069 C CA . GLY A 1 136 ? 12.776 9.974 19.683 1.00 93.19 136 GLY A CA 1
ATOM 1070 C C . GLY A 1 136 ? 11.499 10.667 20.115 1.00 93.19 136 GLY A C 1
ATOM 1071 O O . GLY A 1 136 ? 11.563 11.555 20.965 1.00 93.19 136 GLY A O 1
ATOM 1072 N N . ASN A 1 137 ? 10.369 10.249 19.551 1.00 91.38 137 ASN A N 1
ATOM 1073 C CA . ASN A 1 137 ? 9.047 10.756 19.909 1.00 91.38 137 ASN A CA 1
ATOM 1074 C C . ASN A 1 137 ? 8.140 9.618 20.378 1.00 91.38 137 ASN A C 1
ATOM 1076 O O . ASN A 1 137 ? 8.187 8.515 19.841 1.00 91.38 137 ASN A O 1
ATOM 1080 N N . PHE A 1 138 ? 7.309 9.914 21.364 1.00 88.06 138 PHE A N 1
ATOM 1081 C CA . PHE A 1 138 ? 6.300 9.033 21.931 1.00 88.06 138 PHE A CA 1
ATOM 1082 C C . PHE A 1 138 ? 5.007 9.829 22.064 1.00 88.06 138 PHE A C 1
ATOM 1084 O O . PHE A 1 138 ? 5.016 10.931 22.618 1.00 88.06 138 PHE A O 1
ATOM 1091 N N . TYR A 1 139 ? 3.918 9.273 21.545 1.00 78.88 139 TYR A N 1
ATOM 1092 C CA . TYR A 1 139 ? 2.606 9.905 21.537 1.00 78.88 139 TYR A CA 1
ATOM 1093 C C . TYR A 1 139 ? 1.561 8.891 21.985 1.00 78.88 139 TYR A C 1
ATOM 1095 O O . TYR A 1 139 ? 1.426 7.838 21.369 1.00 78.88 139 TYR A O 1
ATOM 1103 N N . VAL A 1 140 ? 0.821 9.234 23.035 1.00 73.38 140 VAL A N 1
ATOM 1104 C CA . VAL A 1 140 ? -0.402 8.541 23.463 1.00 73.38 140 VAL A CA 1
ATOM 1105 C C . VAL A 1 140 ? -1.475 9.587 23.784 1.00 73.38 140 VAL A C 1
ATOM 1107 O O . VAL A 1 140 ? -1.146 10.758 23.963 1.00 73.38 140 VAL A O 1
ATOM 1110 N N . GLU A 1 141 ? -2.746 9.179 23.855 1.00 60.00 141 GLU A N 1
ATOM 1111 C CA . GLU A 1 141 ? -3.968 10.018 23.840 1.00 60.00 141 GLU A CA 1
ATOM 1112 C C . GLU A 1 141 ? -3.840 11.438 24.432 1.00 60.00 141 GLU A C 1
ATOM 1114 O O . GLU A 1 141 ? -4.249 12.419 23.821 1.00 60.00 141 GLU A O 1
ATOM 1119 N N . ASN A 1 142 ? -3.270 11.568 25.632 1.00 68.38 142 ASN A N 1
ATOM 1120 C CA . ASN A 1 142 ? -3.175 12.835 26.361 1.00 68.38 142 ASN A CA 1
ATOM 1121 C C . ASN A 1 142 ? -1.744 13.168 26.795 1.00 68.38 142 ASN A C 1
ATOM 1123 O O . ASN A 1 142 ? -1.525 13.897 27.771 1.00 68.38 142 ASN A O 1
ATOM 1127 N N . TYR A 1 143 ? -0.757 12.597 26.113 1.00 74.81 143 TYR A N 1
ATOM 1128 C CA . TYR A 1 143 ? 0.621 12.651 26.550 1.00 74.81 143 TYR A CA 1
ATOM 1129 C C . TYR A 1 143 ? 1.592 12.585 25.374 1.00 74.81 143 TYR A C 1
ATOM 1131 O O . TYR A 1 143 ? 1.652 11.584 24.662 1.00 74.81 143 TYR A O 1
ATOM 1139 N N . ASP A 1 144 ? 2.398 13.632 25.214 1.00 86.06 144 ASP A N 1
ATOM 1140 C CA . ASP A 1 144 ? 3.560 13.591 24.337 1.00 86.06 144 ASP A CA 1
ATOM 1141 C C . ASP A 1 144 ? 4.851 13.443 25.144 1.00 86.06 144 ASP A C 1
ATOM 1143 O O . ASP A 1 144 ? 4.987 13.826 26.316 1.00 86.06 144 ASP A O 1
ATOM 1147 N N . SER A 1 145 ? 5.841 12.860 24.491 1.00 90.06 145 SER A N 1
ATOM 1148 C CA . SER A 1 145 ? 7.200 12.909 24.965 1.00 90.06 145 SER A CA 1
ATOM 1149 C C . SER A 1 145 ? 8.166 12.925 23.806 1.00 90.06 145 SER A C 1
ATOM 1151 O O . SER A 1 145 ? 8.029 12.165 22.854 1.00 90.06 145 SER A O 1
ATOM 1153 N N . SER A 1 146 ? 9.191 13.761 23.916 1.00 94.06 146 SER A N 1
ATOM 1154 C CA . SER A 1 146 ? 10.276 13.779 22.950 1.00 94.06 146 SER A CA 1
ATOM 1155 C C . SER A 1 146 ? 11.620 13.846 23.647 1.00 94.06 146 SER A C 1
ATOM 1157 O O . SER A 1 146 ? 11.755 14.425 24.730 1.00 94.06 146 SER A O 1
ATOM 1159 N N . PHE A 1 147 ? 12.636 13.280 23.017 1.00 96.12 147 PHE A N 1
ATOM 1160 C CA . PHE A 1 147 ? 14.014 13.490 23.415 1.00 96.12 147 PHE A CA 1
ATOM 1161 C C . PHE A 1 147 ? 14.895 13.730 22.202 1.00 96.12 147 PHE A C 1
ATOM 1163 O O . PHE A 1 147 ? 14.597 13.299 21.091 1.00 96.12 147 PHE A O 1
ATOM 1170 N N . SER A 1 148 ? 16.025 14.387 22.428 1.00 96.69 148 SER A N 1
ATOM 1171 C CA . SER A 1 148 ? 17.121 14.398 21.475 1.00 96.69 148 SER A CA 1
ATOM 1172 C C . SER A 1 148 ? 18.462 14.445 22.178 1.00 96.69 148 SER A C 1
ATOM 1174 O O . SER A 1 148 ? 18.582 14.913 23.308 1.00 96.69 148 SER A O 1
ATOM 1176 N N . PHE A 1 149 ? 19.491 13.966 21.504 1.00 97.00 149 PHE A N 1
ATOM 1177 C CA . PHE A 1 149 ? 20.867 14.186 21.894 1.00 97.00 149 PHE A CA 1
ATOM 1178 C C . PHE A 1 149 ? 21.729 14.384 20.659 1.00 97.00 149 PHE A C 1
ATOM 1180 O O . PHE A 1 149 ? 21.561 13.712 19.641 1.00 97.00 149 PHE A O 1
ATOM 1187 N N . ASP A 1 150 ? 22.642 15.340 20.766 1.00 96.81 150 ASP A N 1
ATOM 1188 C CA . ASP A 1 150 ? 23.340 15.903 19.622 1.00 96.81 150 ASP A CA 1
ATOM 1189 C C . ASP A 1 150 ? 24.843 15.912 19.868 1.00 96.81 150 ASP A C 1
ATOM 1191 O O . ASP A 1 150 ? 25.332 16.095 20.987 1.00 96.81 150 ASP A O 1
ATOM 1195 N N . PHE A 1 151 ? 25.580 15.703 18.790 1.00 97.75 151 PHE A N 1
ATOM 1196 C CA . PHE A 1 151 ? 27.020 15.838 18.696 1.00 97.75 151 PHE A CA 1
ATOM 1197 C C . PHE A 1 151 ? 27.322 16.932 17.681 1.00 97.75 151 PHE A C 1
ATOM 1199 O O . PHE A 1 151 ? 26.821 16.873 16.561 1.00 97.75 151 PHE A O 1
ATOM 1206 N N . TYR A 1 152 ? 28.195 17.871 18.040 1.00 96.69 152 TYR A N 1
ATOM 1207 C CA . TYR A 1 152 ? 28.715 18.878 17.113 1.00 96.69 152 TYR A CA 1
ATOM 1208 C C . TYR A 1 152 ? 30.240 18.788 17.025 1.00 96.69 152 TYR A C 1
ATOM 1210 O O . TYR A 1 152 ? 30.951 18.876 18.033 1.00 96.69 152 TYR A O 1
ATOM 1218 N N . ASN A 1 153 ? 30.752 18.655 15.805 1.00 93.00 153 ASN A N 1
ATOM 1219 C CA . ASN A 1 153 ? 32.163 18.510 15.457 1.00 93.00 153 ASN A CA 1
ATOM 1220 C C . ASN A 1 153 ? 32.865 19.874 15.326 1.00 93.00 153 ASN A C 1
ATOM 1222 O O . ASN A 1 153 ? 33.444 20.224 14.297 1.00 93.00 153 ASN A O 1
ATOM 1226 N N . GLY A 1 154 ? 32.809 20.667 16.396 1.00 86.38 154 GLY A N 1
ATOM 1227 C CA . GLY A 1 154 ? 33.529 21.934 16.486 1.00 86.38 154 GLY A CA 1
ATOM 1228 C C . GLY A 1 154 ? 35.028 21.767 16.773 1.00 86.38 154 GLY A C 1
ATOM 1229 O O . GLY A 1 154 ? 35.565 20.667 16.875 1.00 86.38 154 GLY A O 1
ATOM 1230 N N . THR A 1 155 ? 35.721 22.894 17.000 1.00 81.94 155 THR A N 1
ATOM 1231 C CA . THR A 1 155 ? 37.149 22.906 17.419 1.00 81.94 155 THR A CA 1
ATOM 1232 C C . THR A 1 155 ? 37.399 22.023 18.650 1.00 81.94 155 THR A C 1
ATOM 1234 O O . THR A 1 155 ? 38.449 21.393 18.770 1.00 81.94 155 THR A O 1
ATOM 1237 N N . SER A 1 156 ? 36.411 21.980 19.543 1.00 86.00 156 SER A N 1
ATOM 1238 C CA . SER A 1 156 ? 36.250 20.940 20.548 1.00 86.00 156 SER A CA 1
ATOM 1239 C C . SER A 1 156 ? 34.874 20.316 20.331 1.00 86.00 156 SER A C 1
ATOM 1241 O O . SER A 1 156 ? 33.905 21.078 20.294 1.00 86.00 156 SER A O 1
ATOM 1243 N N . PRO A 1 157 ? 34.774 18.983 20.217 1.00 91.50 157 PRO A N 1
ATOM 1244 C CA . PRO A 1 157 ? 33.493 18.298 20.204 1.00 91.50 157 PRO A CA 1
ATOM 1245 C C . PRO A 1 157 ? 32.607 18.691 21.381 1.00 91.50 157 PRO A C 1
ATOM 1247 O O . PRO A 1 157 ? 33.081 18.728 22.521 1.00 91.50 157 PRO A O 1
ATOM 1250 N N . THR A 1 158 ? 31.333 18.951 21.110 1.00 95.44 158 THR A N 1
ATOM 1251 C CA . THR A 1 158 ? 30.321 19.217 22.138 1.00 95.44 158 THR A CA 1
ATOM 1252 C C . THR A 1 158 ? 29.177 18.230 22.026 1.00 95.44 158 THR A C 1
ATOM 1254 O O . THR A 1 158 ? 28.848 17.783 20.928 1.00 95.44 158 THR A O 1
ATOM 1257 N N . TRP A 1 159 ? 28.572 17.929 23.170 1.00 96.81 159 TRP A N 1
ATOM 1258 C CA . TRP A 1 159 ? 27.474 16.985 23.302 1.00 96.81 159 TRP A CA 1
ATOM 1259 C C . TRP A 1 159 ? 26.314 17.680 24.010 1.00 96.81 159 TRP A C 1
ATOM 1261 O O . TRP A 1 159 ? 26.543 18.427 24.962 1.00 96.81 159 TRP A O 1
ATOM 1271 N N . SER A 1 160 ? 25.087 17.440 23.571 1.00 95.00 160 SER A N 1
ATOM 1272 C CA . SER A 1 160 ? 23.878 17.933 24.234 1.00 95.00 160 SER A CA 1
ATOM 1273 C C . SER A 1 160 ? 22.850 16.826 24.371 1.00 95.00 160 SER A C 1
ATOM 1275 O O . SER A 1 160 ? 22.867 15.850 23.629 1.00 95.00 160 SER A O 1
ATOM 1277 N N . ALA A 1 161 ? 21.962 16.982 25.347 1.00 94.94 161 ALA A N 1
ATOM 1278 C CA . ALA A 1 161 ? 20.756 16.185 25.471 1.00 94.94 161 ALA A CA 1
ATOM 1279 C C . ALA A 1 161 ? 19.592 17.085 25.879 1.00 94.94 161 ALA A C 1
ATOM 1281 O O . ALA A 1 161 ? 19.753 18.023 26.664 1.00 94.94 161 ALA A O 1
ATOM 1282 N N . TYR A 1 162 ? 18.427 16.771 25.342 1.00 94.75 162 TYR A N 1
ATOM 1283 C CA . TYR A 1 162 ? 17.157 17.423 25.575 1.00 94.75 162 TYR A CA 1
ATOM 1284 C C . TYR A 1 162 ? 16.088 16.350 25.756 1.00 94.75 162 TYR A C 1
ATOM 1286 O O . TYR A 1 162 ? 16.130 15.295 25.130 1.00 94.75 162 TYR A O 1
ATOM 1294 N N . SER A 1 163 ? 15.132 16.612 26.636 1.00 94.94 163 SER A N 1
ATOM 1295 C CA . SER A 1 163 ? 13.932 15.794 26.757 1.00 94.94 163 SER A CA 1
ATOM 1296 C C . SER A 1 163 ? 12.788 16.643 27.275 1.00 94.94 163 SER A C 1
ATOM 1298 O O . SER A 1 163 ? 12.997 17.537 28.102 1.00 94.94 163 SER A O 1
ATOM 1300 N N . SER A 1 164 ? 11.593 16.352 26.786 1.00 92.00 164 SER A N 1
ATOM 1301 C CA . SER A 1 164 ? 10.354 16.986 27.192 1.00 92.00 164 SER A CA 1
ATOM 1302 C C . SER A 1 164 ? 9.241 15.960 27.300 1.00 92.00 164 SER A C 1
ATOM 1304 O O . SER A 1 164 ? 9.209 14.939 26.610 1.00 92.00 164 SER A O 1
ATOM 1306 N N . THR A 1 165 ? 8.326 16.248 28.206 1.00 90.06 165 THR A N 1
ATOM 1307 C CA . THR A 1 165 ? 7.037 15.579 28.309 1.00 90.06 165 THR A CA 1
ATOM 1308 C C . THR A 1 165 ? 5.984 16.653 28.439 1.00 90.06 165 THR A C 1
ATOM 1310 O O . THR A 1 165 ? 6.218 17.646 29.141 1.00 90.06 165 THR A O 1
ATOM 1313 N N . TYR A 1 166 ? 4.839 16.462 27.805 1.00 83.62 166 TYR A N 1
ATOM 1314 C CA . TYR A 1 166 ? 3.677 17.309 27.986 1.00 83.62 166 TYR A CA 1
ATOM 1315 C C . TYR A 1 166 ? 2.449 16.436 28.197 1.00 83.62 166 TYR A C 1
ATOM 1317 O O . TYR A 1 166 ? 2.118 15.575 27.389 1.00 83.62 166 TYR A O 1
ATOM 1325 N N . ASN A 1 167 ? 1.778 16.652 29.325 1.00 77.56 167 ASN A N 1
ATOM 1326 C CA . ASN A 1 167 ? 0.487 16.039 29.585 1.00 77.56 167 ASN A CA 1
ATOM 1327 C C . ASN A 1 167 ? -0.604 17.053 29.230 1.00 77.56 167 ASN A C 1
ATOM 1329 O O . ASN A 1 167 ? -0.721 18.081 29.902 1.00 77.56 167 ASN A O 1
ATOM 1333 N N . TYR A 1 168 ? -1.389 16.750 28.199 1.00 68.62 168 TYR A N 1
ATOM 1334 C CA . TYR A 1 168 ? -2.458 17.615 27.699 1.00 68.62 168 TYR A CA 1
ATOM 1335 C C . TYR A 1 168 ? -3.640 17.701 28.674 1.00 68.62 168 TYR A C 1
ATOM 1337 O O . TYR A 1 168 ? -4.296 18.731 28.747 1.00 68.62 168 TYR A O 1
ATOM 1345 N N . THR A 1 169 ? -3.882 16.668 29.491 1.00 69.31 169 THR A N 1
ATOM 1346 C CA . THR A 1 169 ? -4.954 16.688 30.502 1.00 69.31 169 THR A CA 1
ATOM 1347 C C . THR A 1 169 ? -4.630 17.606 31.677 1.00 69.31 169 THR A C 1
ATOM 1349 O O . THR A 1 169 ? -5.512 18.278 32.204 1.00 69.31 169 THR A O 1
ATOM 1352 N N . SER A 1 170 ? -3.381 17.606 32.147 1.00 73.31 170 SER A N 1
ATOM 1353 C CA . SER A 1 170 ? -2.971 18.443 33.279 1.00 73.31 170 SER A CA 1
ATOM 1354 C C . SER A 1 170 ? -2.330 19.766 32.866 1.00 73.31 170 SER A C 1
ATOM 1356 O O . SER A 1 170 ? -2.032 20.568 33.748 1.00 73.31 170 SER A O 1
ATOM 1358 N N . GLU A 1 171 ? -2.104 19.982 31.566 1.00 73.75 171 GLU A N 1
ATOM 1359 C CA . GLU A 1 171 ? -1.380 21.123 30.981 1.00 73.75 171 GLU A CA 1
ATOM 1360 C C . GLU A 1 171 ? -0.006 21.362 31.630 1.00 73.75 171 GLU A C 1
ATOM 1362 O O . GLU A 1 171 ? 0.479 22.487 31.770 1.00 73.75 171 GLU A O 1
ATOM 1367 N N . THR A 1 172 ? 0.648 20.288 32.071 1.00 71.25 172 THR A N 1
ATOM 1368 C CA . THR A 1 172 ? 1.941 20.372 32.756 1.00 71.25 172 THR A CA 1
ATOM 1369 C C . THR A 1 172 ? 3.021 19.671 31.965 1.00 71.25 172 THR A C 1
ATOM 1371 O O . THR A 1 172 ? 2.888 18.489 31.642 1.00 71.25 172 THR A O 1
ATOM 1374 N N . SER A 1 173 ? 4.145 20.360 31.779 1.00 81.81 173 SER A N 1
ATOM 1375 C CA . SER A 1 173 ? 5.380 19.708 31.365 1.00 81.81 173 SER A CA 1
ATOM 1376 C C . SER A 1 173 ? 6.000 18.934 32.524 1.00 81.81 173 SER A C 1
ATOM 1378 O O . SER A 1 173 ? 6.111 19.454 33.641 1.00 81.81 173 SER A O 1
ATOM 1380 N N . GLY A 1 174 ? 6.427 17.703 32.266 1.00 76.50 174 GLY A N 1
ATOM 1381 C CA . GLY A 1 174 ? 7.209 16.939 33.230 1.00 76.50 174 GLY A CA 1
ATOM 1382 C C . GLY A 1 174 ? 8.685 17.356 33.239 1.00 76.50 174 GLY A C 1
ATOM 1383 O O . GLY A 1 174 ? 9.133 18.165 32.419 1.00 76.50 174 GLY A O 1
ATOM 1384 N N . PRO A 1 175 ? 9.464 16.849 34.208 1.00 82.88 175 PRO A N 1
ATOM 1385 C CA . PRO A 1 175 ? 10.893 17.122 34.271 1.00 82.88 175 PRO A CA 1
ATOM 1386 C C . PRO A 1 175 ? 11.633 16.501 33.068 1.00 82.88 175 PRO A C 1
ATOM 1388 O O . PRO A 1 175 ? 11.183 15.487 32.531 1.00 82.88 175 PRO A O 1
ATOM 1391 N N . PRO A 1 176 ? 12.798 17.052 32.671 1.00 88.56 176 PRO A N 1
ATOM 1392 C CA . PRO A 1 176 ? 13.694 16.371 31.744 1.00 88.56 176 PRO A CA 1
ATOM 1393 C C . PRO A 1 176 ? 14.082 14.995 32.294 1.00 88.56 176 PRO A C 1
ATOM 1395 O O . PRO A 1 176 ? 14.503 14.881 33.447 1.00 88.56 176 PRO A O 1
ATOM 1398 N N . TYR A 1 177 ? 13.963 13.966 31.464 1.00 93.75 177 TYR A N 1
ATOM 1399 C CA . TYR A 1 177 ? 14.192 12.569 31.834 1.00 93.75 177 TYR A CA 1
ATOM 1400 C C . TYR A 1 177 ? 15.422 11.959 31.148 1.00 93.75 177 TYR A C 1
ATOM 1402 O O . TYR A 1 177 ? 15.859 10.873 31.516 1.00 93.75 177 TYR A O 1
ATOM 1410 N N . LEU A 1 178 ? 16.030 12.652 30.184 1.00 96.38 178 LEU A N 1
ATOM 1411 C CA . LEU A 1 178 ? 17.245 12.215 29.504 1.00 96.38 178 LEU A CA 1
ATOM 1412 C C . LEU A 1 178 ? 18.477 12.942 30.051 1.00 96.38 178 LEU A C 1
ATOM 1414 O O . LEU A 1 178 ? 18.497 14.166 30.189 1.00 96.38 178 LEU A O 1
ATOM 1418 N N . THR A 1 179 ? 19.548 12.190 30.294 1.00 95.94 179 THR A N 1
ATOM 1419 C CA . THR A 1 179 ? 20.869 12.741 30.628 1.00 95.94 179 THR A CA 1
ATOM 1420 C C . THR A 1 179 ? 21.956 12.148 29.742 1.00 95.94 179 THR A C 1
ATOM 1422 O O . THR A 1 179 ? 21.850 11.002 29.306 1.00 95.94 179 THR A O 1
ATOM 1425 N N . ILE A 1 180 ? 23.015 12.924 29.493 1.00 96.69 180 ILE A N 1
ATOM 1426 C CA . ILE A 1 180 ? 24.176 12.514 28.697 1.00 96.69 180 ILE A CA 1
ATOM 1427 C C . ILE A 1 180 ? 25.453 12.533 29.539 1.00 96.69 180 ILE A C 1
ATOM 1429 O O . ILE A 1 180 ? 25.742 13.491 30.258 1.00 96.69 180 ILE A O 1
ATOM 1433 N N . ASN A 1 181 ? 26.239 11.464 29.450 1.00 96.00 181 ASN A N 1
ATOM 1434 C CA . ASN A 1 181 ? 27.557 11.363 30.061 1.00 96.00 181 ASN A CA 1
ATOM 1435 C C . ASN A 1 181 ? 28.624 11.822 29.058 1.00 96.00 181 ASN A C 1
ATOM 1437 O O . ASN A 1 181 ? 29.242 11.003 28.374 1.00 96.00 181 ASN A O 1
ATOM 1441 N N . GLU A 1 182 ? 28.862 13.134 28.977 1.00 93.06 182 GLU A N 1
ATOM 1442 C CA . GLU A 1 182 ? 29.806 13.723 28.011 1.00 93.06 182 GLU A CA 1
ATOM 1443 C C . GLU A 1 182 ? 31.215 13.110 28.095 1.00 93.06 182 GLU A C 1
ATOM 1445 O O . GLU A 1 182 ? 31.856 12.871 27.076 1.00 93.06 182 GLU A O 1
ATOM 1450 N N . GLY A 1 183 ? 31.694 12.799 29.307 1.00 92.31 183 GLY A N 1
ATOM 1451 C CA . GLY A 1 183 ? 33.014 12.192 29.517 1.00 92.31 183 GLY A CA 1
ATOM 1452 C C . GLY A 1 183 ? 33.112 10.735 29.052 1.00 92.31 183 GLY A C 1
ATOM 1453 O O . GLY A 1 183 ? 34.217 10.214 28.899 1.00 92.31 183 GLY A O 1
ATOM 1454 N N . GLY A 1 184 ? 31.969 10.078 28.852 1.00 92.62 184 GLY A N 1
ATOM 1455 C CA . GLY A 1 184 ? 31.862 8.745 28.271 1.00 92.62 184 GLY A CA 1
ATOM 1456 C C . GLY A 1 184 ? 31.577 8.742 26.767 1.00 92.62 184 GLY A C 1
ATOM 1457 O O . GLY A 1 184 ? 31.745 7.692 26.143 1.00 92.62 184 GLY A O 1
ATOM 1458 N N . CYS A 1 185 ? 31.171 9.880 26.196 1.00 96.88 185 CYS A N 1
ATOM 1459 C CA . CYS A 1 185 ? 30.941 10.036 24.764 1.00 96.88 185 CYS A CA 1
ATOM 1460 C C . CYS A 1 185 ? 32.271 10.106 24.000 1.00 96.88 185 CYS A C 1
ATOM 1462 O O . CYS A 1 185 ? 33.313 10.486 24.543 1.00 96.88 185 CYS A O 1
ATOM 1464 N N . SER A 1 186 ? 32.265 9.719 22.725 1.00 96.69 186 SER A N 1
ATOM 1465 C CA . SER A 1 186 ? 33.485 9.749 21.913 1.00 96.69 186 SER A CA 1
ATOM 1466 C C . SER A 1 186 ? 33.203 9.945 20.437 1.00 96.69 186 SER A C 1
ATOM 1468 O O . SER A 1 186 ? 32.217 9.443 19.909 1.00 96.69 186 SER A O 1
ATOM 1470 N N . PHE A 1 187 ? 34.120 10.637 19.774 1.00 96.69 187 PHE A N 1
ATOM 1471 C CA . PHE A 1 187 ? 34.137 10.791 18.331 1.00 96.69 187 PHE A CA 1
ATOM 1472 C C . PHE A 1 187 ? 35.457 10.253 17.793 1.00 96.69 187 PHE A C 1
ATOM 1474 O O . PHE A 1 187 ? 36.537 10.689 18.200 1.00 96.69 187 PHE A O 1
ATOM 1481 N N . THR A 1 188 ? 35.371 9.276 16.900 1.00 95.38 188 THR A N 1
ATOM 1482 C CA . THR A 1 188 ? 36.527 8.671 16.235 1.00 95.38 188 THR A CA 1
ATOM 1483 C C . THR A 1 188 ? 36.274 8.582 14.737 1.00 95.38 188 THR A C 1
ATOM 1485 O O . THR A 1 188 ? 35.146 8.719 14.271 1.00 95.38 188 THR A O 1
ATOM 1488 N N . SER A 1 189 ? 37.328 8.386 13.952 1.00 93.88 189 SER A N 1
ATOM 1489 C CA . SER A 1 189 ? 37.177 8.126 12.523 1.00 93.88 189 SER A CA 1
ATOM 1490 C C . SER A 1 189 ? 38.262 7.181 12.038 1.00 93.88 189 SER A C 1
ATOM 1492 O O . SER A 1 189 ? 39.377 7.184 12.568 1.00 93.88 189 SER A O 1
ATOM 1494 N N . ASP A 1 190 ? 37.932 6.392 11.026 1.00 91.06 190 ASP A N 1
ATOM 1495 C CA . ASP A 1 190 ? 38.881 5.565 10.291 1.00 91.06 190 ASP A CA 1
ATOM 1496 C C . ASP A 1 190 ? 38.889 5.954 8.803 1.00 91.06 190 ASP A C 1
ATOM 1498 O O . ASP A 1 190 ? 38.507 7.070 8.440 1.00 91.06 190 ASP A O 1
ATOM 1502 N N . ALA A 1 191 ? 39.402 5.087 7.928 1.00 86.81 191 ALA A N 1
ATOM 1503 C CA . ALA A 1 191 ? 39.453 5.369 6.495 1.00 86.81 191 ALA A CA 1
ATOM 1504 C C . ALA A 1 191 ? 38.059 5.474 5.848 1.00 86.81 191 ALA A C 1
ATOM 1506 O O . ALA A 1 191 ? 37.910 6.210 4.877 1.00 86.81 191 ALA A O 1
ATOM 1507 N N . ASN A 1 192 ? 37.057 4.787 6.398 1.00 84.56 192 ASN A N 1
ATOM 1508 C CA . ASN A 1 192 ? 35.760 4.571 5.767 1.00 84.56 192 ASN A CA 1
ATOM 1509 C C . ASN A 1 192 ? 34.619 5.297 6.485 1.00 84.56 192 ASN A C 1
ATOM 1511 O O . ASN A 1 192 ? 33.642 5.656 5.837 1.00 84.56 192 ASN A O 1
ATOM 1515 N N . MET A 1 193 ? 34.714 5.516 7.800 1.00 91.75 193 MET A N 1
ATOM 1516 C CA . MET A 1 193 ? 33.592 6.011 8.602 1.00 91.75 193 MET A CA 1
ATOM 1517 C C . MET A 1 193 ? 34.006 7.033 9.662 1.00 91.75 193 MET A C 1
ATOM 1519 O O . MET A 1 193 ? 35.155 7.094 10.117 1.00 91.75 193 MET A O 1
ATOM 1523 N N . TYR A 1 194 ? 33.027 7.831 10.069 1.00 96.06 194 TYR A N 1
ATOM 1524 C CA . TYR A 1 194 ? 32.996 8.554 11.331 1.00 96.06 194 TYR A CA 1
ATOM 1525 C C . TYR A 1 194 ? 32.173 7.747 12.339 1.00 96.06 194 TYR A C 1
ATOM 1527 O O . TYR A 1 194 ? 31.107 7.248 12.003 1.00 96.06 194 TYR A O 1
ATOM 1535 N N . ILE A 1 195 ? 32.661 7.603 13.569 1.00 96.56 195 ILE A N 1
ATOM 1536 C CA . ILE A 1 195 ? 31.965 6.881 14.638 1.00 96.56 195 ILE A CA 1
ATOM 1537 C C . ILE A 1 195 ? 31.727 7.855 15.788 1.00 96.56 195 ILE A C 1
ATOM 1539 O O . ILE A 1 195 ? 32.678 8.321 16.423 1.00 96.56 195 ILE A O 1
ATOM 1543 N N . VAL A 1 196 ? 30.454 8.131 16.049 1.00 97.69 196 VAL A N 1
ATOM 1544 C CA . VAL A 1 196 ? 29.961 8.979 17.132 1.00 97.69 196 VAL A CA 1
ATOM 1545 C C . VAL A 1 196 ? 29.296 8.079 18.168 1.00 97.69 196 VAL A C 1
ATOM 1547 O O . VAL A 1 196 ? 28.374 7.328 17.863 1.00 97.69 196 VAL A O 1
ATOM 1550 N N . VAL A 1 197 ? 29.794 8.116 19.398 1.00 97.69 197 VAL A N 1
ATOM 1551 C CA . VAL A 1 197 ? 29.292 7.304 20.507 1.00 97.69 197 VAL A CA 1
ATOM 1552 C C . VAL A 1 197 ? 28.680 8.225 21.545 1.00 97.69 197 VAL A C 1
ATOM 1554 O O . VAL A 1 197 ? 29.406 8.985 22.188 1.00 97.69 197 VAL A O 1
ATOM 1557 N N . PHE A 1 198 ? 27.372 8.103 21.735 1.00 98.12 198 PHE A N 1
ATOM 1558 C CA . PHE A 1 198 ? 26.630 8.743 22.808 1.00 98.12 198 PHE A CA 1
ATOM 1559 C C . PHE A 1 198 ? 26.454 7.776 23.968 1.00 98.12 198 PHE A C 1
ATOM 1561 O O . PHE A 1 198 ? 26.170 6.592 23.778 1.00 98.12 198 PHE A O 1
ATOM 1568 N N . LYS A 1 199 ? 26.589 8.300 25.181 1.00 97.44 199 LYS A N 1
ATOM 1569 C CA . LYS A 1 199 ? 26.295 7.580 26.413 1.00 97.44 199 LYS A CA 1
ATOM 1570 C C . LYS A 1 199 ? 25.204 8.307 27.162 1.00 97.44 199 LYS A C 1
ATOM 1572 O O . LYS A 1 199 ? 25.442 9.402 27.669 1.00 97.44 199 LYS A O 1
ATOM 1577 N N . VAL A 1 200 ? 24.024 7.709 27.200 1.00 97.31 200 VAL A N 1
ATOM 1578 C CA . VAL A 1 200 ? 22.820 8.359 27.712 1.00 97.31 200 VAL A CA 1
ATOM 1579 C C . VAL A 1 200 ? 22.153 7.512 28.782 1.00 97.31 200 VAL A C 1
ATOM 1581 O O . VAL A 1 200 ? 22.356 6.301 28.861 1.00 97.31 200 VAL A O 1
ATOM 1584 N N . THR A 1 201 ? 21.382 8.155 29.646 1.00 97.75 201 THR A N 1
ATOM 1585 C CA . THR A 1 201 ? 20.577 7.493 30.674 1.00 97.75 201 THR A CA 1
ATOM 1586 C C . THR A 1 201 ? 19.193 8.116 30.685 1.00 97.75 201 THR A C 1
ATOM 1588 O O . THR A 1 201 ? 19.060 9.323 30.908 1.00 97.75 201 THR A O 1
ATOM 1591 N N . PHE A 1 202 ? 18.190 7.273 30.459 1.00 96.56 202 PHE A N 1
ATOM 1592 C CA . PHE A 1 202 ? 16.775 7.576 30.645 1.00 96.56 202 PHE A CA 1
ATOM 1593 C C . PHE A 1 202 ? 16.447 7.403 32.129 1.00 96.56 202 PHE A C 1
ATOM 1595 O O . PHE A 1 202 ? 16.733 6.355 32.701 1.00 96.56 202 PHE A O 1
ATOM 1602 N N . SER A 1 203 ? 15.938 8.432 32.798 1.00 94.62 203 SER A N 1
ATOM 1603 C CA . SER A 1 203 ? 15.661 8.412 34.236 1.00 94.62 203 SER A CA 1
ATOM 1604 C C . SER A 1 203 ? 14.390 7.619 34.556 1.00 94.62 203 SER A C 1
ATOM 1606 O O . SER A 1 203 ? 13.628 7.245 33.668 1.00 94.62 203 SER A O 1
ATOM 1608 N N . GLY A 1 204 ? 14.120 7.402 35.845 1.00 90.25 204 GLY A N 1
ATOM 1609 C CA . GLY A 1 204 ? 12.845 6.855 36.318 1.00 90.25 204 GLY A CA 1
ATOM 1610 C C . GLY A 1 204 ? 11.612 7.710 35.994 1.00 90.25 204 GLY A C 1
ATOM 1611 O O . GLY A 1 204 ? 10.505 7.213 36.155 1.00 90.25 204 GLY A O 1
ATOM 1612 N N . ASP A 1 205 ? 11.798 8.954 35.544 1.00 88.12 205 ASP A N 1
ATOM 1613 C CA . ASP A 1 205 ? 10.718 9.846 35.102 1.00 88.12 205 ASP A CA 1
ATOM 1614 C C . ASP A 1 205 ? 10.424 9.701 33.595 1.00 88.12 205 ASP A C 1
ATOM 1616 O O . ASP A 1 205 ? 9.577 10.416 33.064 1.00 88.12 205 ASP A O 1
ATOM 1620 N N . THR A 1 206 ? 11.139 8.808 32.896 1.00 92.06 206 THR A N 1
ATOM 1621 C CA . THR A 1 206 ? 10.928 8.553 31.467 1.00 92.06 206 THR A CA 1
ATOM 1622 C C . THR A 1 206 ? 9.577 7.871 31.257 1.00 92.06 206 THR A C 1
ATOM 1624 O O . THR A 1 206 ? 9.317 6.849 31.900 1.00 92.06 206 THR A O 1
ATOM 1627 N N . PRO A 1 207 ? 8.735 8.393 30.358 1.00 89.56 207 PRO A N 1
ATOM 1628 C CA . PRO A 1 207 ? 7.498 7.732 29.961 1.00 89.56 207 PRO A CA 1
ATOM 1629 C C . PRO A 1 207 ? 7.788 6.358 29.374 1.00 89.56 207 PRO A C 1
ATOM 1631 O O . PRO A 1 207 ? 8.737 6.169 28.617 1.00 89.56 207 PRO A O 1
ATOM 1634 N N . LEU A 1 208 ? 6.992 5.383 29.785 1.00 90.75 208 LEU A N 1
ATOM 1635 C CA . LEU A 1 208 ? 7.160 4.006 29.361 1.00 90.75 208 LEU A CA 1
ATOM 1636 C C . LEU A 1 208 ? 6.384 3.790 28.068 1.00 90.75 208 LEU A C 1
ATOM 1638 O O . LEU A 1 208 ? 5.215 4.159 28.011 1.00 90.75 208 LEU A O 1
ATOM 1642 N N . GLY A 1 209 ? 7.010 3.177 27.067 1.00 88.75 209 GLY A N 1
ATOM 1643 C CA . GLY A 1 209 ? 6.319 2.841 25.827 1.00 88.75 209 GLY A CA 1
ATOM 1644 C C . GLY A 1 209 ? 7.232 2.763 24.614 1.00 88.75 209 GLY A C 1
ATOM 1645 O O . GLY A 1 209 ? 8.449 2.581 24.739 1.00 88.75 209 GLY A O 1
ATOM 1646 N N . LEU A 1 210 ? 6.620 2.854 23.436 1.00 86.81 210 LEU A N 1
ATOM 1647 C CA . LEU A 1 210 ? 7.277 2.641 22.155 1.00 86.81 210 LEU A CA 1
ATOM 1648 C C . LEU A 1 210 ? 7.590 3.987 21.486 1.00 86.81 210 LEU A C 1
ATOM 1650 O O . LEU A 1 210 ? 6.690 4.735 21.110 1.00 86.81 210 LEU A O 1
ATOM 1654 N N . TYR A 1 211 ? 8.880 4.307 21.379 1.00 90.06 211 TYR A N 1
ATOM 1655 C CA . TYR A 1 211 ? 9.365 5.579 20.841 1.00 90.06 211 TYR A CA 1
ATOM 1656 C C . TYR A 1 211 ? 9.793 5.430 19.382 1.00 90.06 211 TYR A C 1
ATOM 1658 O O . TYR A 1 211 ? 10.658 4.605 19.087 1.00 90.06 211 TYR A O 1
ATOM 1666 N N . TRP A 1 212 ? 9.291 6.286 18.492 1.00 88.81 212 TRP A N 1
ATOM 1667 C CA . TRP A 1 212 ? 9.809 6.423 17.128 1.00 88.81 212 TRP A CA 1
ATOM 1668 C C . TRP A 1 212 ? 11.147 7.145 17.138 1.00 88.81 212 TRP A C 1
ATOM 1670 O O . TRP A 1 212 ? 11.193 8.322 17.496 1.00 88.81 212 TRP A O 1
ATOM 1680 N N . LEU A 1 213 ? 12.222 6.461 16.740 1.00 89.81 213 LEU A N 1
ATOM 1681 C CA . LEU A 1 213 ? 13.559 7.039 16.663 1.00 89.81 213 LEU A CA 1
ATOM 1682 C C . LEU A 1 213 ? 13.877 7.618 15.286 1.00 89.81 213 LEU A C 1
ATOM 1684 O O . LEU A 1 213 ? 13.612 7.010 14.252 1.00 89.81 213 LEU A O 1
ATOM 1688 N N . TYR A 1 214 ? 14.571 8.749 15.310 1.00 89.06 214 TYR A N 1
ATOM 1689 C CA . TYR A 1 214 ? 15.144 9.415 14.149 1.00 89.06 214 TYR A CA 1
ATOM 1690 C C . TYR A 1 214 ? 16.618 9.679 14.424 1.00 89.06 214 TYR A C 1
ATOM 1692 O O . TYR A 1 214 ? 16.974 10.136 15.516 1.00 89.06 214 TYR A O 1
ATOM 1700 N N . ALA A 1 215 ? 17.487 9.398 13.460 1.00 91.62 215 ALA A N 1
ATOM 1701 C CA . ALA A 1 215 ? 18.891 9.751 13.554 1.00 91.62 215 ALA A CA 1
ATOM 1702 C C . ALA A 1 215 ? 19.359 10.394 12.250 1.00 91.62 215 ALA A C 1
ATOM 1704 O O . ALA A 1 215 ? 19.132 9.873 11.163 1.00 91.62 215 ALA A O 1
ATOM 1705 N N . ASP A 1 216 ? 20.061 11.510 12.389 1.00 92.25 216 ASP A N 1
ATOM 1706 C CA . ASP A 1 216 ? 20.453 12.366 11.280 1.00 92.25 216 ASP A CA 1
ATOM 1707 C C . ASP A 1 216 ? 21.928 12.734 11.411 1.00 92.25 216 ASP A C 1
ATOM 1709 O O . ASP A 1 216 ? 22.441 12.950 12.516 1.00 92.25 216 ASP A O 1
ATOM 1713 N N . ALA A 1 217 ? 22.611 12.849 10.279 1.00 93.06 217 ALA A N 1
ATOM 1714 C CA . ALA A 1 217 ? 23.955 13.389 10.185 1.00 93.06 217 ALA A CA 1
ATOM 1715 C C . ALA A 1 217 ? 23.961 14.603 9.253 1.00 93.06 217 ALA A C 1
ATOM 1717 O O . ALA A 1 217 ? 23.337 14.595 8.198 1.00 93.06 217 ALA A O 1
ATOM 1718 N N . TYR A 1 218 ? 24.710 15.635 9.628 1.00 93.94 218 TYR A N 1
ATOM 1719 C CA . TYR A 1 218 ? 24.914 16.820 8.803 1.00 93.94 218 TYR A CA 1
ATOM 1720 C C . TYR A 1 218 ? 26.383 16.925 8.432 1.00 93.94 218 TYR A C 1
ATOM 1722 O O . TYR A 1 218 ? 27.262 16.723 9.277 1.00 93.94 218 TYR A O 1
ATOM 1730 N N . ASP A 1 219 ? 26.667 17.229 7.170 1.00 93.25 219 ASP A N 1
ATOM 1731 C CA . ASP A 1 219 ? 28.033 17.505 6.731 1.00 93.25 219 ASP A CA 1
ATOM 1732 C C . ASP A 1 219 ? 28.445 18.965 6.984 1.00 93.25 219 ASP A C 1
ATOM 1734 O O . ASP A 1 219 ? 27.664 19.795 7.442 1.00 93.25 219 ASP A O 1
ATOM 1738 N N . THR A 1 220 ? 29.706 19.292 6.697 1.00 93.00 220 THR A N 1
ATOM 1739 C CA . THR A 1 220 ? 30.279 20.637 6.894 1.00 93.00 220 THR A CA 1
ATOM 1740 C C . THR A 1 220 ? 29.639 21.752 6.061 1.00 93.00 220 THR A C 1
ATOM 1742 O O . THR A 1 220 ? 29.971 22.917 6.278 1.00 93.00 220 THR A O 1
ATOM 1745 N N . GLU A 1 221 ? 28.764 21.425 5.111 1.00 89.00 221 GLU A N 1
ATOM 1746 C CA . GLU A 1 221 ? 27.961 22.386 4.345 1.00 89.00 221 GLU A CA 1
ATOM 1747 C C . GLU A 1 221 ? 26.487 22.391 4.780 1.00 89.00 221 GLU A C 1
ATOM 1749 O O . GLU A 1 221 ? 25.678 23.097 4.185 1.00 89.00 221 GLU A O 1
ATOM 1754 N N . PHE A 1 222 ? 26.163 21.684 5.867 1.00 85.94 222 PHE A N 1
ATOM 1755 C CA . PHE A 1 222 ? 24.816 21.490 6.402 1.00 85.94 222 PHE A CA 1
ATOM 1756 C C . PHE A 1 222 ? 23.888 20.687 5.486 1.00 85.94 222 PHE A C 1
ATOM 1758 O O . PHE A 1 222 ? 22.669 20.775 5.647 1.00 85.94 222 PHE A O 1
ATOM 1765 N N . ASN A 1 223 ? 24.424 19.874 4.567 1.00 81.75 223 ASN A N 1
ATOM 1766 C CA . ASN A 1 223 ? 23.565 18.927 3.860 1.00 81.75 223 ASN A CA 1
ATOM 1767 C C . ASN A 1 223 ? 23.127 17.820 4.819 1.00 81.75 223 ASN A C 1
ATOM 1769 O O . ASN A 1 223 ? 23.896 17.379 5.681 1.00 81.75 223 ASN A O 1
ATOM 1773 N N . TYR A 1 224 ? 21.881 17.396 4.645 1.00 85.81 224 TYR A N 1
ATOM 1774 C CA . TYR A 1 224 ? 21.216 16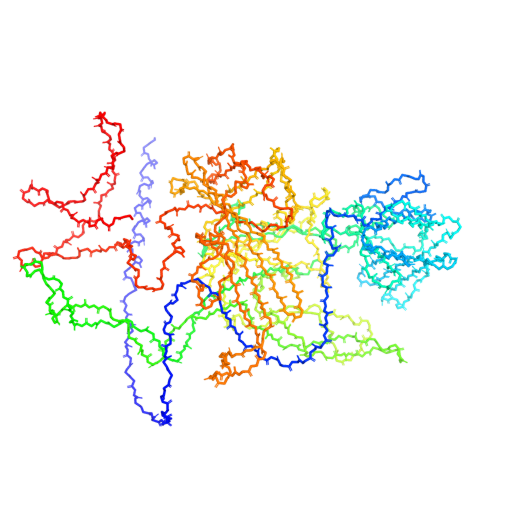.374 5.437 1.00 85.81 224 TYR A CA 1
ATOM 1775 C C . TYR A 1 224 ? 21.558 14.970 4.926 1.00 85.81 224 TYR A C 1
ATOM 1777 O O . TYR A 1 224 ? 21.540 14.731 3.720 1.00 85.81 224 TYR A O 1
ATOM 1785 N N . HIS A 1 225 ? 21.850 14.050 5.847 1.00 83.50 225 HIS A N 1
ATOM 1786 C CA . HIS A 1 225 ? 22.108 12.639 5.566 1.00 83.50 225 HIS A CA 1
ATOM 1787 C C . HIS A 1 225 ? 21.372 11.766 6.582 1.00 83.50 225 HIS A C 1
ATOM 1789 O O . HIS A 1 225 ? 21.594 11.894 7.790 1.00 83.50 225 HIS A O 1
ATOM 1795 N N . GLU A 1 226 ? 20.554 10.836 6.101 1.00 82.62 226 GLU A N 1
ATOM 1796 C CA . GLU A 1 226 ? 19.826 9.910 6.968 1.00 82.62 226 GLU A CA 1
ATOM 1797 C C . GLU A 1 226 ? 20.764 8.901 7.649 1.00 82.62 226 GLU A C 1
ATOM 1799 O O . GLU A 1 226 ? 21.744 8.403 7.074 1.00 82.62 226 GLU A O 1
ATOM 1804 N N . VAL A 1 227 ? 20.463 8.582 8.908 1.00 85.12 227 VAL A N 1
ATOM 1805 C CA . VAL A 1 227 ? 21.112 7.512 9.665 1.00 85.12 227 VAL A CA 1
ATOM 1806 C C . VAL A 1 227 ? 20.041 6.540 10.123 1.00 85.12 227 VAL A C 1
ATOM 1808 O O . VAL A 1 227 ? 19.160 6.867 10.911 1.00 85.12 227 VAL A O 1
ATOM 1811 N N . HIS A 1 228 ? 20.166 5.292 9.703 1.00 81.38 228 HIS A N 1
ATOM 1812 C CA . HIS A 1 228 ? 19.130 4.308 9.980 1.00 81.38 228 HIS A CA 1
ATOM 1813 C C . HIS A 1 228 ? 19.508 3.361 11.107 1.00 81.38 228 HIS A C 1
ATOM 1815 O O . HIS A 1 228 ? 20.686 3.179 11.431 1.00 81.38 228 HIS A O 1
ATOM 1821 N N . SER A 1 229 ? 18.511 2.687 11.674 1.00 82.06 229 SER A N 1
ATOM 1822 C CA . SER A 1 229 ? 18.770 1.568 12.569 1.00 82.06 229 SER A CA 1
ATOM 1823 C C . SER A 1 229 ? 19.560 0.474 11.852 1.00 82.06 229 SER A C 1
ATOM 1825 O O . SER A 1 229 ? 19.391 0.241 10.655 1.00 82.06 229 SER A O 1
ATOM 1827 N N . ARG A 1 230 ? 20.366 -0.284 12.600 1.00 77.88 230 ARG A N 1
ATOM 1828 C CA . ARG A 1 230 ? 20.946 -1.541 12.101 1.00 77.88 230 ARG A CA 1
ATOM 1829 C C . ARG A 1 230 ? 19.892 -2.581 11.692 1.00 77.88 230 ARG A C 1
ATOM 1831 O O . ARG A 1 230 ? 20.251 -3.531 11.008 1.00 77.88 230 ARG A O 1
ATOM 1838 N N . TRP A 1 231 ? 18.656 -2.444 12.180 1.00 67.19 231 TRP A N 1
ATOM 1839 C CA . TRP A 1 231 ? 17.520 -3.314 11.840 1.00 67.19 231 TRP A CA 1
ATOM 1840 C C . TRP A 1 231 ? 16.719 -2.811 10.644 1.00 67.19 231 TRP A C 1
ATOM 1842 O O . TRP A 1 231 ? 15.760 -3.457 10.255 1.00 67.19 231 TRP A O 1
ATOM 1852 N N . TYR A 1 232 ? 17.054 -1.645 10.094 1.00 64.31 232 TYR A N 1
ATOM 1853 C CA . TYR A 1 232 ? 16.322 -1.116 8.956 1.00 64.31 232 TYR A CA 1
ATOM 1854 C C . TYR A 1 232 ? 16.720 -1.915 7.720 1.00 64.31 232 TYR A C 1
ATOM 1856 O O . TYR A 1 232 ? 17.806 -1.710 7.166 1.00 64.31 232 TYR A O 1
ATOM 1864 N N . GLU A 1 233 ? 15.847 -2.823 7.306 1.00 57.06 233 GLU A N 1
ATOM 1865 C CA . GLU A 1 233 ? 15.996 -3.609 6.082 1.00 57.06 233 GLU A CA 1
ATOM 1866 C C . GLU A 1 233 ? 15.246 -2.962 4.898 1.00 57.06 233 GLU A C 1
ATOM 1868 O O . GLU A 1 233 ? 15.650 -3.166 3.756 1.00 57.06 233 GLU A O 1
ATOM 1873 N N . ASP A 1 234 ? 14.261 -2.091 5.165 1.00 52.16 234 ASP A N 1
ATOM 1874 C CA . ASP A 1 234 ? 13.495 -1.312 4.178 1.00 52.16 234 ASP A CA 1
ATOM 1875 C C . ASP A 1 234 ? 12.913 -0.004 4.770 1.00 52.16 234 ASP A C 1
ATOM 1877 O O . ASP A 1 234 ? 13.014 0.250 5.972 1.00 52.16 234 ASP A O 1
ATOM 1881 N N . SER A 1 235 ? 12.301 0.826 3.918 1.00 43.66 235 SER A N 1
ATOM 1882 C CA . SER A 1 235 ? 11.681 2.113 4.273 1.00 43.66 235 SER A CA 1
ATOM 1883 C C . SER A 1 235 ? 10.391 2.032 5.087 1.00 43.66 235 SER A C 1
ATOM 1885 O O . SER A 1 235 ? 9.933 3.065 5.573 1.00 43.66 235 SER A O 1
ATOM 1887 N N . TYR A 1 236 ? 9.832 0.835 5.268 1.00 38.69 236 TYR A N 1
ATOM 1888 C CA . TYR A 1 236 ? 8.577 0.612 5.989 1.00 38.69 236 TYR A CA 1
ATOM 1889 C C . TYR A 1 236 ? 8.787 0.055 7.398 1.00 38.69 236 TYR A C 1
ATOM 1891 O O . TYR A 1 236 ? 7.866 0.066 8.216 1.00 38.69 236 TYR A O 1
ATOM 1899 N N . ASN A 1 237 ? 9.998 -0.392 7.723 1.00 51.78 237 ASN A N 1
ATOM 1900 C CA . ASN A 1 237 ? 10.331 -0.845 9.059 1.00 51.78 237 ASN A CA 1
ATOM 1901 C C . ASN A 1 237 ? 10.291 0.304 10.072 1.00 51.78 237 ASN A C 1
ATOM 1903 O O . ASN A 1 237 ? 11.069 1.259 10.002 1.00 51.78 237 ASN A O 1
ATOM 1907 N N . SER A 1 238 ? 9.401 0.180 11.061 1.00 54.53 238 SER A N 1
ATOM 1908 C CA . SER A 1 238 ? 9.303 1.144 12.151 1.00 54.53 238 SER A CA 1
ATOM 1909 C C . SER A 1 238 ? 10.639 1.225 12.910 1.00 54.53 238 SER A C 1
ATOM 1911 O O . SER A 1 238 ? 11.167 0.227 13.407 1.00 54.53 238 SER A O 1
ATOM 1913 N N . ASN A 1 239 ? 11.214 2.431 13.025 1.00 71.38 239 ASN A N 1
ATOM 1914 C CA . ASN A 1 239 ? 12.403 2.704 13.854 1.00 71.38 239 ASN A CA 1
ATOM 1915 C C . ASN A 1 239 ? 12.036 2.791 15.349 1.00 71.38 239 ASN A C 1
ATOM 1917 O O . ASN A 1 239 ? 12.559 3.615 16.101 1.00 71.38 239 ASN A O 1
ATOM 1921 N N . GLU A 1 240 ? 11.087 1.969 15.773 1.00 82.56 240 GLU A N 1
ATOM 1922 C CA . GLU A 1 240 ? 10.525 1.984 17.110 1.00 82.56 240 GLU A CA 1
ATOM 1923 C C . GLU A 1 240 ? 11.454 1.292 18.104 1.00 82.56 240 GLU A C 1
ATOM 1925 O O . GLU A 1 240 ? 11.971 0.202 17.855 1.00 82.56 240 GLU A O 1
ATOM 1930 N N . VAL A 1 241 ? 11.657 1.916 19.261 1.00 88.50 241 VAL A N 1
ATOM 1931 C CA . VAL A 1 241 ? 12.388 1.319 20.378 1.00 88.50 241 VAL A CA 1
ATOM 1932 C C . VAL A 1 241 ? 11.555 1.421 21.639 1.00 88.50 241 VAL A C 1
ATOM 1934 O O . VAL A 1 241 ? 11.112 2.501 22.028 1.00 88.50 241 VAL A O 1
ATOM 1937 N N . ALA A 1 242 ? 11.380 0.282 22.303 1.00 90.81 242 ALA A N 1
ATOM 1938 C CA . ALA A 1 242 ? 10.722 0.228 23.594 1.00 90.81 242 ALA A CA 1
ATOM 1939 C C . ALA A 1 242 ? 11.649 0.781 24.687 1.00 90.81 242 ALA A C 1
ATOM 1941 O O . ALA A 1 242 ? 12.810 0.370 24.815 1.00 90.81 242 ALA A O 1
ATOM 1942 N N . ILE A 1 243 ? 11.139 1.710 25.495 1.00 93.69 243 ILE A N 1
ATOM 1943 C CA . ILE A 1 243 ? 11.857 2.291 26.632 1.00 93.69 243 ILE A CA 1
ATOM 1944 C C . ILE A 1 243 ? 11.094 1.970 27.916 1.00 93.69 243 ILE A C 1
ATOM 1946 O O . ILE A 1 243 ? 9.922 2.296 28.077 1.00 93.69 243 ILE A O 1
ATOM 1950 N N . GLY A 1 244 ? 11.780 1.302 28.843 1.00 91.38 244 GLY A N 1
ATOM 1951 C CA . GLY A 1 244 ? 11.301 0.991 30.186 1.00 91.38 244 GLY A CA 1
ATOM 1952 C C . GLY A 1 244 ? 10.296 -0.166 30.314 1.00 91.38 244 GLY A C 1
ATOM 1953 O O . GLY A 1 244 ? 10.081 -0.616 31.439 1.00 91.38 244 GLY A O 1
ATOM 1954 N N . LEU A 1 245 ? 9.760 -0.698 29.209 1.00 88.75 245 LEU A N 1
ATOM 1955 C CA . LEU A 1 245 ? 8.891 -1.885 29.162 1.00 88.75 245 LEU A CA 1
ATOM 1956 C C . LEU A 1 245 ? 9.356 -2.876 28.087 1.00 88.75 245 LEU A C 1
ATOM 1958 O O . LEU A 1 245 ? 9.917 -2.434 27.085 1.00 88.75 245 LEU A O 1
ATOM 1962 N N . PRO A 1 246 ? 9.114 -4.193 28.249 1.00 87.06 246 PRO A N 1
ATOM 1963 C CA . PRO A 1 246 ? 9.294 -5.164 27.170 1.00 87.06 246 PRO A CA 1
ATOM 1964 C C . PRO A 1 246 ? 8.560 -4.735 25.894 1.00 87.06 246 PRO A C 1
ATOM 1966 O O . PRO A 1 246 ? 7.447 -4.224 25.977 1.00 87.06 246 PRO A O 1
ATOM 1969 N N . TYR A 1 247 ? 9.149 -4.984 24.720 1.00 79.94 247 TYR A N 1
ATOM 1970 C CA . TYR A 1 247 ? 8.614 -4.506 23.437 1.00 79.94 247 TYR A CA 1
ATOM 1971 C C . TYR A 1 247 ? 7.142 -4.877 23.211 1.00 79.94 247 TYR A C 1
ATOM 1973 O O . TYR A 1 247 ? 6.343 -4.012 22.881 1.00 79.94 247 TYR A O 1
ATOM 1981 N N . SER A 1 248 ? 6.756 -6.128 23.476 1.00 70.94 248 SER A N 1
ATOM 1982 C CA . SER A 1 248 ? 5.366 -6.583 23.325 1.00 70.94 248 SER A CA 1
ATOM 1983 C C . SER A 1 248 ? 4.382 -5.879 24.268 1.00 70.94 248 SER A C 1
ATOM 1985 O O . SER A 1 248 ? 3.224 -5.700 23.916 1.00 70.94 248 SER A O 1
ATOM 1987 N N . GLU A 1 249 ? 4.827 -5.495 25.470 1.00 76.00 249 GLU A N 1
ATOM 1988 C CA . GLU A 1 249 ? 4.004 -4.722 26.412 1.00 76.00 249 GLU A CA 1
ATOM 1989 C C . GLU A 1 249 ? 3.906 -3.264 25.949 1.00 76.00 249 GLU A C 1
ATOM 1991 O O . GLU A 1 249 ? 2.816 -2.717 25.891 1.00 76.00 249 GLU A O 1
ATOM 1996 N N . ALA A 1 250 ? 5.025 -2.666 25.526 1.00 77.62 250 ALA A N 1
ATOM 1997 C CA . ALA A 1 250 ? 5.061 -1.304 24.997 1.00 77.62 250 ALA A CA 1
ATOM 1998 C C . ALA A 1 250 ? 4.224 -1.134 23.718 1.00 77.62 250 ALA A C 1
ATOM 2000 O O . ALA A 1 250 ? 3.596 -0.097 23.541 1.00 77.62 250 ALA A O 1
ATOM 2001 N N . TYR A 1 251 ? 4.218 -2.137 22.835 1.00 72.19 251 TYR A N 1
ATOM 2002 C CA . TYR A 1 251 ? 3.394 -2.155 21.629 1.00 72.19 251 TYR A CA 1
ATOM 2003 C C . TYR A 1 251 ? 1.905 -2.235 21.989 1.00 72.19 251 TYR A C 1
ATOM 2005 O O . TYR A 1 251 ? 1.117 -1.451 21.476 1.00 72.19 251 TYR A O 1
ATOM 2013 N N . ALA A 1 252 ? 1.528 -3.111 22.928 1.00 65.69 252 ALA A N 1
ATOM 2014 C CA . ALA A 1 252 ? 0.147 -3.234 23.397 1.00 65.69 252 ALA A CA 1
ATOM 2015 C C . ALA A 1 252 ? -0.356 -2.006 24.176 1.00 65.69 252 ALA A C 1
ATOM 2017 O O . ALA A 1 252 ? -1.527 -1.675 24.064 1.00 65.69 252 ALA A O 1
ATOM 2018 N N . ASP A 1 253 ? 0.503 -1.329 24.940 1.00 67.19 253 ASP A N 1
ATOM 2019 C CA . ASP A 1 253 ? 0.132 -0.124 25.695 1.00 67.19 253 ASP A CA 1
ATOM 2020 C C . ASP A 1 253 ? 0.004 1.125 24.800 1.00 67.19 253 ASP A C 1
ATOM 2022 O O . ASP A 1 253 ? -0.646 2.094 25.192 1.00 67.19 253 ASP A O 1
ATOM 2026 N N . ASN A 1 254 ? 0.625 1.131 23.612 1.00 66.69 254 ASN A N 1
ATOM 2027 C CA . ASN A 1 254 ? 0.588 2.273 22.690 1.00 66.69 254 ASN A CA 1
ATOM 2028 C C . ASN A 1 254 ? -0.699 2.366 21.860 1.00 66.69 254 ASN A C 1
ATOM 2030 O O . ASN A 1 254 ? -0.958 3.413 21.267 1.00 66.69 254 ASN A O 1
ATOM 2034 N N . TYR A 1 255 ? -1.473 1.284 21.783 1.00 66.69 255 TYR A N 1
ATOM 2035 C CA . TYR A 1 255 ? -2.683 1.195 20.973 1.00 66.69 255 TYR A CA 1
ATOM 2036 C C . TYR A 1 255 ? -3.822 0.622 21.828 1.00 66.69 255 TYR A C 1
ATOM 2038 O O . TYR A 1 255 ? -3.629 -0.381 22.506 1.00 66.69 255 TYR A O 1
ATOM 2046 N N . ASP A 1 256 ? -5.025 1.210 21.779 1.00 65.62 256 ASP A N 1
ATOM 2047 C CA . ASP A 1 256 ? -6.179 0.759 22.594 1.00 65.62 256 ASP A CA 1
ATOM 2048 C C . ASP A 1 256 ? -6.600 -0.697 22.299 1.00 65.62 256 ASP A C 1
ATOM 2050 O O . ASP A 1 256 ? -7.209 -1.395 23.129 1.00 65.62 256 ASP A O 1
ATOM 2054 N N . GLY A 1 257 ? -6.212 -1.168 21.115 1.00 77.88 257 GLY A N 1
ATOM 2055 C CA . GLY A 1 257 ? -6.177 -2.561 20.729 1.00 77.88 257 GLY A CA 1
ATOM 2056 C C . GLY A 1 257 ? -5.779 -2.743 19.268 1.00 77.88 257 GLY A C 1
ATOM 2057 O O . GLY A 1 257 ? -5.391 -1.805 18.565 1.00 77.88 257 GLY A O 1
ATOM 2058 N N . PHE A 1 258 ? -5.910 -3.981 18.806 1.00 86.69 258 PHE A N 1
ATOM 2059 C CA . PHE A 1 258 ? -5.591 -4.378 17.446 1.00 86.69 258 PHE A CA 1
ATOM 2060 C C . PHE A 1 258 ? -6.716 -5.156 16.789 1.00 86.69 258 PHE A C 1
ATOM 2062 O O . PHE A 1 258 ? -7.539 -5.766 17.471 1.00 86.69 258 PHE A O 1
ATOM 2069 N N . TYR A 1 259 ? -6.708 -5.224 15.466 1.00 91.62 259 TYR A N 1
ATOM 2070 C CA . TYR A 1 259 ? -7.592 -6.119 14.731 1.00 91.62 259 TYR A CA 1
ATOM 2071 C C . TYR A 1 259 ? -6.861 -6.917 13.656 1.00 91.62 259 TYR A C 1
ATOM 2073 O O . TYR A 1 259 ? -5.791 -6.530 13.187 1.00 91.62 259 TYR A O 1
ATOM 2081 N N . SER A 1 260 ? -7.456 -8.044 13.266 1.00 93.81 260 SER A N 1
ATOM 2082 C CA . SER A 1 260 ? -7.155 -8.718 12.007 1.00 93.81 260 SER A CA 1
ATOM 2083 C C . SER A 1 260 ? -8.329 -8.620 11.031 1.00 93.81 260 SER A C 1
ATOM 2085 O O . SER A 1 260 ? -9.461 -8.405 11.460 1.00 93.81 260 SER A O 1
ATOM 2087 N N . ILE A 1 261 ? -8.067 -8.762 9.732 1.00 96.50 261 ILE A N 1
ATOM 2088 C CA . ILE A 1 261 ? -9.041 -8.698 8.647 1.00 96.50 261 ILE A CA 1
ATOM 2089 C C . ILE A 1 261 ? -8.958 -9.977 7.811 1.00 96.50 261 ILE A C 1
ATOM 2091 O O . ILE A 1 261 ? -7.874 -10.491 7.545 1.00 96.50 261 ILE A O 1
ATOM 2095 N N . GLU A 1 262 ? -10.111 -10.509 7.423 1.00 95.69 262 GLU A N 1
ATOM 2096 C CA . GLU A 1 262 ? -10.235 -11.678 6.554 1.00 95.69 262 GLU A CA 1
ATOM 2097 C C . GLU A 1 262 ? -11.258 -11.393 5.453 1.00 95.69 262 GLU A C 1
ATOM 2099 O O . GLU A 1 262 ? -12.278 -10.746 5.704 1.00 95.69 262 GLU A O 1
ATOM 2104 N N . LYS A 1 263 ? -11.025 -11.945 4.259 1.00 93.50 263 LYS A N 1
ATOM 2105 C CA . LYS A 1 263 ? -11.950 -11.878 3.123 1.00 93.50 263 LYS A CA 1
ATOM 2106 C C . LYS A 1 263 ? -12.360 -13.273 2.679 1.00 93.50 263 LYS A C 1
ATOM 2108 O O . LYS A 1 263 ? -11.525 -14.050 2.211 1.00 93.50 263 LYS A O 1
ATOM 2113 N N . LEU A 1 264 ? -13.641 -13.586 2.834 1.00 92.06 264 LEU A N 1
ATOM 2114 C CA . LEU A 1 264 ? -14.165 -14.946 2.781 1.00 92.06 264 LEU A CA 1
ATOM 2115 C C . LEU A 1 264 ? -15.445 -15.027 1.944 1.00 92.06 264 LEU A C 1
ATOM 2117 O O . LEU A 1 264 ? -16.196 -14.058 1.836 1.00 92.06 264 LEU A O 1
ATOM 2121 N N . ASP A 1 265 ? -15.745 -16.202 1.403 1.00 87.56 265 ASP A N 1
ATOM 2122 C CA . ASP A 1 265 ? -17.105 -16.533 0.982 1.00 87.56 265 ASP A CA 1
ATOM 2123 C C . ASP A 1 265 ? -18.003 -16.862 2.195 1.00 87.56 265 ASP A C 1
ATOM 2125 O O . ASP A 1 265 ? -17.573 -16.881 3.352 1.00 87.56 265 ASP A O 1
ATOM 2129 N N . LEU A 1 266 ? -19.282 -17.158 1.945 1.00 87.56 266 LEU A N 1
ATOM 2130 C CA . LEU A 1 266 ? -20.221 -17.529 3.012 1.00 87.56 266 LEU A CA 1
ATOM 2131 C C . LEU A 1 266 ? -19.969 -18.926 3.616 1.00 87.56 266 LEU A C 1
ATOM 2133 O O . LEU A 1 266 ? -20.589 -19.269 4.625 1.00 87.56 266 LEU A O 1
ATOM 2137 N N . ALA A 1 267 ? -19.108 -19.749 3.011 1.00 81.75 267 ALA A N 1
ATOM 2138 C CA . ALA A 1 267 ? -18.665 -21.025 3.571 1.00 81.75 267 ALA A CA 1
ATOM 2139 C C . ALA A 1 267 ? -17.449 -20.861 4.504 1.00 81.75 267 ALA A C 1
ATOM 2141 O O . ALA A 1 267 ? -17.171 -21.768 5.295 1.00 81.75 267 ALA A O 1
ATOM 2142 N N . GLY A 1 268 ? -16.797 -19.695 4.471 1.00 82.38 268 GLY A N 1
ATOM 2143 C CA . GLY A 1 268 ? -15.612 -19.362 5.254 1.00 82.38 268 GLY A CA 1
ATOM 2144 C C . GLY A 1 268 ? -14.296 -19.623 4.522 1.00 82.38 268 GLY A C 1
ATOM 2145 O O . GLY A 1 268 ? -13.256 -19.644 5.177 1.00 82.38 268 GLY A O 1
ATOM 2146 N N . ASP A 1 269 ? -14.326 -19.831 3.204 1.00 80.75 269 ASP A N 1
ATOM 2147 C CA . ASP A 1 269 ? -13.135 -20.021 2.379 1.00 80.75 269 ASP A CA 1
ATOM 2148 C C . ASP A 1 269 ? -12.623 -18.669 1.854 1.00 80.75 269 ASP A C 1
ATOM 2150 O O . ASP A 1 269 ? -13.406 -17.803 1.466 1.00 80.75 269 ASP A O 1
ATOM 2154 N N . THR A 1 270 ? -11.300 -18.473 1.819 1.00 84.81 270 THR A N 1
ATOM 2155 C CA . THR A 1 270 ? -10.693 -17.247 1.276 1.00 84.81 270 THR A CA 1
ATOM 2156 C C . THR A 1 270 ? -10.955 -17.110 -0.221 1.00 84.81 270 THR A C 1
ATOM 2158 O O . THR A 1 270 ? -10.728 -18.038 -1.003 1.00 84.81 270 THR A O 1
ATOM 2161 N N . ILE A 1 271 ? -11.364 -15.915 -0.634 1.00 82.44 271 ILE A N 1
ATOM 2162 C CA . ILE A 1 271 ? -11.673 -15.580 -2.027 1.00 82.44 271 ILE A CA 1
ATOM 2163 C C . ILE A 1 271 ? -10.768 -14.464 -2.536 1.00 82.44 271 ILE A C 1
ATOM 2165 O O . ILE A 1 271 ? -10.301 -13.653 -1.750 1.00 82.44 271 ILE A O 1
ATOM 2169 N N . PHE A 1 272 ? -10.546 -14.389 -3.847 1.00 80.50 272 PHE A N 1
ATOM 2170 C CA . PHE A 1 272 ? -9.820 -13.280 -4.484 1.00 80.50 272 PHE A CA 1
ATOM 2171 C C . PHE A 1 272 ? -10.610 -12.656 -5.639 1.00 80.50 272 PHE A C 1
ATOM 2173 O O . PHE A 1 272 ? -10.253 -11.582 -6.115 1.00 80.50 272 PHE A O 1
ATOM 2180 N N . SER A 1 273 ? -11.721 -13.279 -6.049 1.00 79.75 273 SER A N 1
ATOM 2181 C CA . SER A 1 273 ? -12.696 -12.677 -6.952 1.00 79.75 273 SER A CA 1
ATOM 2182 C C . SER A 1 273 ? -14.131 -13.020 -6.571 1.00 79.75 273 SER A C 1
ATOM 2184 O O . SER A 1 273 ? -14.404 -14.104 -6.055 1.00 79.75 273 SER A O 1
ATOM 2186 N N . VAL A 1 274 ? -15.048 -12.093 -6.853 1.00 80.00 274 VAL A N 1
ATOM 2187 C CA . VAL A 1 274 ? -16.489 -12.249 -6.642 1.00 80.00 274 VAL A CA 1
ATOM 2188 C C . VAL A 1 274 ? -17.258 -11.771 -7.866 1.00 80.00 274 VAL A C 1
ATOM 2190 O O . VAL A 1 274 ? -16.919 -10.760 -8.481 1.00 80.00 274 VAL A O 1
ATOM 2193 N N . SER A 1 275 ? -18.320 -12.500 -8.215 1.00 79.94 275 SER A N 1
ATOM 2194 C CA . SER A 1 275 ? -19.269 -12.055 -9.239 1.00 79.94 275 SER A CA 1
ATOM 2195 C C . SER A 1 275 ? -20.226 -11.001 -8.690 1.00 79.94 275 SER A C 1
ATOM 2197 O O . SER A 1 275 ? -20.638 -11.094 -7.532 1.00 79.94 275 SER A O 1
ATOM 2199 N N . ARG A 1 276 ? -20.646 -10.028 -9.506 1.00 84.12 276 ARG A N 1
ATOM 2200 C CA . ARG A 1 276 ? -21.649 -9.049 -9.063 1.00 84.12 276 ARG A CA 1
ATOM 2201 C C . ARG A 1 276 ? -22.939 -9.763 -8.649 1.00 84.12 276 ARG A C 1
ATOM 2203 O O . ARG A 1 276 ? -23.276 -10.834 -9.156 1.00 84.12 276 ARG A O 1
ATOM 2210 N N . GLY A 1 277 ? -23.614 -9.213 -7.646 1.00 83.81 277 GLY A N 1
ATOM 2211 C CA . GLY A 1 277 ? -24.793 -9.792 -7.003 1.00 83.81 277 GLY A CA 1
ATOM 2212 C C . GLY A 1 277 ? -24.527 -11.032 -6.141 1.00 83.81 277 GLY A C 1
ATOM 2213 O O . GLY A 1 277 ? -25.482 -11.614 -5.631 1.00 83.81 277 GLY A O 1
ATOM 2214 N N . THR A 1 278 ? -23.270 -11.461 -5.980 1.00 89.12 278 THR A N 1
ATOM 2215 C CA . THR A 1 278 ? -22.907 -12.575 -5.090 1.00 89.12 278 THR A CA 1
ATOM 2216 C C . THR A 1 278 ? -22.422 -12.039 -3.748 1.00 89.12 278 THR A C 1
ATOM 2218 O O . THR A 1 278 ? -21.498 -11.229 -3.704 1.00 89.12 278 THR A O 1
ATOM 2221 N N . ASP A 1 279 ? -23.041 -12.511 -2.665 1.00 94.12 279 ASP A N 1
ATOM 2222 C CA . ASP A 1 279 ? -22.648 -12.173 -1.296 1.00 94.12 279 ASP A CA 1
ATOM 2223 C C . ASP A 1 279 ? -21.266 -12.759 -0.950 1.00 94.12 279 ASP A C 1
ATOM 2225 O O . ASP A 1 279 ? -20.990 -13.938 -1.194 1.00 94.12 279 ASP A O 1
ATOM 2229 N N . PHE A 1 280 ? -20.435 -11.953 -0.300 1.00 94.69 280 PHE A N 1
ATOM 2230 C CA . PHE A 1 280 ? -19.179 -12.342 0.334 1.00 94.69 280 PHE A CA 1
ATOM 2231 C C . PHE A 1 280 ? -18.995 -11.601 1.661 1.00 94.69 280 PHE A C 1
ATOM 2233 O O . PHE A 1 280 ? -19.779 -10.715 2.002 1.00 94.69 280 PHE A O 1
ATOM 2240 N N . MET A 1 281 ? -17.985 -11.988 2.437 1.00 96.69 281 MET A N 1
ATOM 2241 C CA . MET A 1 281 ? -17.776 -11.520 3.801 1.00 96.69 281 MET A CA 1
ATOM 2242 C C . MET A 1 281 ? -16.400 -10.883 3.985 1.00 96.69 281 MET A C 1
ATOM 2244 O O . MET A 1 281 ? -15.383 -11.476 3.633 1.00 96.69 281 MET A O 1
ATOM 2248 N N . MET A 1 282 ? -16.379 -9.720 4.632 1.00 97.62 282 MET A N 1
ATOM 2249 C CA . MET A 1 282 ? -15.186 -9.152 5.258 1.00 97.62 282 MET A CA 1
ATOM 2250 C C . MET A 1 282 ? -15.340 -9.279 6.774 1.00 97.62 282 MET A C 1
ATOM 2252 O O . MET A 1 282 ? -16.316 -8.777 7.342 1.00 97.62 282 MET A O 1
ATOM 2256 N N . ARG A 1 283 ? -14.415 -9.975 7.437 1.00 97.50 283 ARG A N 1
ATOM 2257 C CA . ARG A 1 283 ? -14.436 -10.172 8.893 1.00 97.50 283 ARG A CA 1
ATOM 2258 C C . ARG A 1 283 ? -13.317 -9.379 9.548 1.00 97.50 283 ARG A C 1
ATOM 2260 O O . ARG A 1 283 ? -12.157 -9.593 9.225 1.00 97.50 283 ARG A O 1
ATOM 2267 N N . LEU A 1 284 ? -13.668 -8.540 10.519 1.00 97.50 284 LEU A N 1
ATOM 2268 C CA . LEU A 1 284 ? -12.723 -7.888 11.422 1.00 97.50 284 LEU A CA 1
ATOM 2269 C C . LEU A 1 284 ? -12.723 -8.615 12.767 1.00 97.50 284 LEU A C 1
ATOM 2271 O O . LEU A 1 284 ? -13.763 -8.694 13.420 1.00 97.50 284 LEU A O 1
ATOM 2275 N N . ASN A 1 285 ? -11.577 -9.143 13.190 1.00 95.25 285 ASN A N 1
ATOM 2276 C CA . ASN A 1 285 ? -11.397 -9.774 14.498 1.00 95.25 285 ASN A CA 1
ATOM 2277 C C . ASN A 1 285 ? -10.646 -8.817 15.417 1.00 95.25 285 ASN A C 1
ATOM 2279 O O . ASN A 1 285 ? -9.440 -8.639 15.282 1.00 95.25 285 ASN A O 1
ATOM 2283 N N . ILE A 1 286 ? -11.365 -8.201 16.345 1.00 94.12 286 ILE A N 1
ATOM 2284 C CA . ILE A 1 286 ? -10.878 -7.092 17.159 1.00 94.12 286 ILE A CA 1
ATOM 2285 C C . ILE A 1 286 ? -10.489 -7.608 18.545 1.00 94.12 286 ILE A C 1
ATOM 2287 O O . ILE A 1 286 ? -11.256 -8.311 19.204 1.00 94.12 286 ILE A O 1
ATOM 2291 N N . THR A 1 287 ? -9.296 -7.239 18.990 1.00 87.38 287 THR A N 1
ATOM 2292 C CA . THR A 1 287 ? -8.702 -7.546 20.295 1.00 87.38 287 THR A CA 1
ATOM 2293 C C . THR A 1 287 ? -8.312 -6.243 20.982 1.00 87.38 287 THR A C 1
ATOM 2295 O O . THR A 1 287 ? -7.767 -5.357 20.339 1.00 87.38 287 THR A O 1
ATOM 2298 N N . GLY A 1 288 ? -8.570 -6.091 22.275 1.00 75.50 288 GLY A N 1
ATOM 2299 C CA . GLY A 1 288 ? -8.237 -4.854 22.985 1.00 75.50 288 GLY A CA 1
ATOM 2300 C C . GLY A 1 288 ? -9.024 -4.698 24.272 1.00 75.50 288 GLY A C 1
ATOM 2301 O O . GLY A 1 288 ? -9.821 -5.567 24.631 1.00 75.50 288 GLY A O 1
ATOM 2302 N N . THR A 1 289 ? -8.770 -3.601 24.984 1.00 66.62 289 THR A N 1
ATOM 2303 C CA . THR A 1 289 ? -9.414 -3.333 26.284 1.00 66.62 289 THR A CA 1
ATOM 2304 C C . THR A 1 289 ? -10.296 -2.089 26.296 1.00 66.62 289 THR A C 1
ATOM 2306 O O . THR A 1 289 ? -11.004 -1.877 27.282 1.00 66.62 289 THR A O 1
ATOM 2309 N N . GLY A 1 290 ? -10.288 -1.300 25.217 1.00 68.50 290 GLY A N 1
ATOM 2310 C CA . GLY A 1 290 ? -11.155 -0.136 25.068 1.00 68.50 290 GLY A CA 1
ATOM 2311 C C . GLY A 1 290 ? -12.619 -0.509 24.810 1.00 68.50 290 GLY A C 1
ATOM 2312 O O . GLY A 1 290 ? -12.933 -1.566 24.257 1.00 68.50 290 GLY A O 1
ATOM 2313 N N . ASP A 1 291 ? -13.527 0.387 25.195 1.00 86.12 291 ASP A N 1
ATOM 2314 C CA . ASP A 1 291 ? -14.942 0.282 24.840 1.00 86.12 291 ASP A CA 1
ATOM 2315 C C . ASP A 1 291 ? -15.086 0.591 23.341 1.00 86.12 291 ASP A C 1
ATOM 2317 O O . ASP A 1 291 ? -14.879 1.728 22.931 1.00 86.12 291 ASP A O 1
ATOM 2321 N N . LEU A 1 292 ? -15.401 -0.409 22.512 1.00 91.62 292 LEU A N 1
ATOM 2322 C CA . LEU A 1 292 ? -15.490 -0.257 21.051 1.00 91.62 292 LEU A CA 1
ATOM 2323 C C . LEU A 1 292 ? -16.603 0.723 20.637 1.00 91.62 292 LEU A C 1
ATOM 2325 O O . LEU A 1 292 ? -17.715 0.666 21.168 1.00 91.62 292 LEU A O 1
ATOM 2329 N N . GLY A 1 293 ? -16.312 1.593 19.666 1.00 93.25 293 GLY A N 1
ATOM 2330 C CA . GLY A 1 293 ? -17.237 2.588 19.117 1.00 93.25 293 GLY A CA 1
ATOM 2331 C C . GLY A 1 293 ? -17.798 2.167 17.762 1.00 93.25 293 GLY A C 1
ATOM 2332 O O . GLY A 1 293 ? -18.995 1.872 17.651 1.00 93.25 293 GLY A O 1
ATOM 2333 N N . TYR A 1 294 ? -16.928 2.076 16.751 1.00 96.38 294 TYR A N 1
ATOM 2334 C CA . TYR A 1 294 ? -17.303 1.725 15.377 1.00 96.38 294 TYR A CA 1
ATOM 2335 C C . TYR A 1 294 ? -16.299 0.776 14.725 1.00 96.38 294 TYR A C 1
ATOM 2337 O O . TYR A 1 294 ? -15.099 0.849 14.973 1.00 96.38 294 TYR A O 1
ATOM 2345 N N . ALA A 1 295 ? -16.804 -0.091 13.851 1.00 97.06 295 ALA A N 1
ATOM 2346 C CA . ALA A 1 295 ? -16.015 -0.726 12.805 1.00 97.06 295 ALA A CA 1
ATOM 2347 C C . ALA A 1 295 ? -16.533 -0.208 11.463 1.00 97.06 295 ALA A C 1
ATOM 2349 O O . ALA A 1 295 ? -17.742 -0.208 11.231 1.00 97.06 295 ALA A O 1
ATOM 2350 N N . ILE A 1 296 ? -15.635 0.264 10.612 1.00 96.69 296 ILE A N 1
ATOM 2351 C CA . ILE A 1 296 ? -15.929 0.958 9.362 1.00 96.69 296 ILE A CA 1
ATOM 2352 C C . ILE A 1 296 ? -15.163 0.243 8.257 1.00 96.69 296 ILE A C 1
ATOM 2354 O O . ILE A 1 296 ? -13.990 -0.079 8.427 1.00 96.69 296 ILE A O 1
ATOM 2358 N N . LEU A 1 297 ? -15.827 0.008 7.134 1.00 95.62 297 LEU A N 1
ATOM 2359 C CA . LEU A 1 297 ? -15.246 -0.557 5.929 1.00 95.62 297 LEU A CA 1
ATOM 2360 C C . LEU A 1 297 ? -15.728 0.256 4.728 1.00 95.62 297 LEU A C 1
ATOM 2362 O O . LEU A 1 297 ? -16.927 0.464 4.572 1.00 95.62 297 LEU A O 1
ATOM 2366 N N . TYR A 1 298 ? -14.835 0.678 3.849 1.00 91.94 298 TYR A N 1
ATOM 2367 C CA . TYR A 1 298 ? -15.205 1.252 2.554 1.00 91.94 298 TYR A CA 1
ATOM 2368 C C . TYR A 1 298 ? -14.299 0.696 1.466 1.00 91.94 298 TYR A C 1
ATOM 2370 O O . TYR A 1 298 ? -13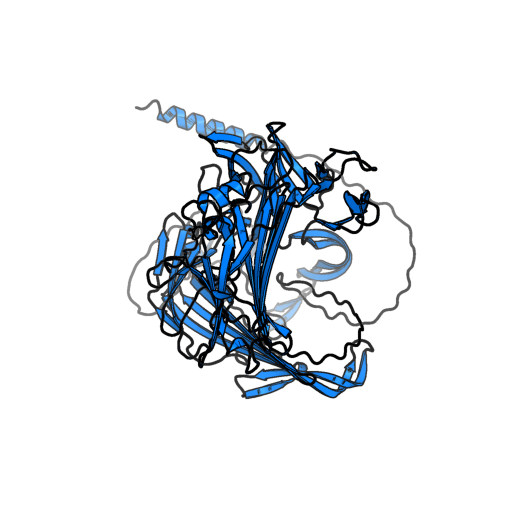.224 0.179 1.761 1.00 91.94 298 TYR A O 1
ATOM 2378 N N . ALA A 1 299 ? -14.739 0.770 0.211 1.00 87.50 299 ALA A N 1
ATOM 2379 C CA . ALA A 1 299 ? -13.909 0.360 -0.912 1.00 87.50 299 ALA A CA 1
ATOM 2380 C C . ALA A 1 299 ? -13.590 1.545 -1.821 1.00 87.50 299 ALA A C 1
ATOM 2382 O O . ALA A 1 299 ? -14.454 2.388 -2.066 1.00 87.50 299 ALA A O 1
ATOM 2383 N N . SER A 1 300 ? -12.368 1.586 -2.342 1.00 82.62 300 SER A N 1
ATOM 2384 C CA . SER A 1 300 ? -11.995 2.467 -3.442 1.00 82.62 300 SER A CA 1
ATOM 2385 C C . SER A 1 300 ? -11.981 1.697 -4.759 1.00 82.62 300 SER A C 1
ATOM 2387 O O . SER A 1 300 ? -11.711 0.492 -4.814 1.00 82.62 300 SER A O 1
ATOM 2389 N N . SER A 1 301 ? -12.292 2.422 -5.831 1.00 70.25 301 SER A N 1
ATOM 2390 C CA . SER A 1 301 ? -12.164 1.946 -7.203 1.00 70.25 301 SER A CA 1
ATOM 2391 C C . SER A 1 301 ? -11.033 2.712 -7.893 1.00 70.25 301 SER A C 1
ATOM 2393 O O . SER A 1 301 ? -10.957 3.929 -7.722 1.00 70.25 301 SER A O 1
ATOM 2395 N N . PRO A 1 302 ? -10.193 2.056 -8.716 1.00 65.19 302 PRO A N 1
ATOM 2396 C CA . PRO A 1 302 ? -9.216 2.743 -9.565 1.00 65.19 302 PRO A CA 1
ATOM 2397 C C . PRO A 1 302 ? -9.870 3.585 -10.679 1.00 65.19 302 PRO A C 1
ATOM 2399 O O . PRO A 1 302 ? -9.183 4.336 -11.369 1.00 65.19 302 PRO A O 1
ATOM 2402 N N . GLY A 1 303 ? -11.187 3.457 -10.869 1.00 65.00 303 GLY A N 1
ATOM 2403 C CA . GLY A 1 303 ? -11.965 4.152 -11.886 1.00 65.00 303 GLY A CA 1
ATOM 2404 C C . GLY A 1 303 ? -13.113 3.279 -12.393 1.00 65.00 303 GLY A C 1
ATOM 2405 O O . GLY A 1 303 ? -12.936 2.082 -12.607 1.00 65.00 303 GLY A O 1
ATOM 2406 N N . VAL A 1 304 ? -14.299 3.855 -12.589 1.00 65.69 304 VAL A N 1
ATOM 2407 C CA . VAL A 1 304 ? -15.466 3.167 -13.169 1.00 65.69 304 VAL A CA 1
ATOM 2408 C C . VAL A 1 304 ? -15.987 3.972 -14.345 1.00 65.69 304 VAL A C 1
ATOM 2410 O O . VAL A 1 304 ? -16.275 5.153 -14.189 1.00 65.69 304 VAL A O 1
ATOM 2413 N N . GLU A 1 305 ? -16.172 3.353 -15.505 1.00 66.62 305 GLU A N 1
ATOM 2414 C CA . GLU A 1 305 ? -16.930 4.004 -16.571 1.00 66.62 305 GLU A CA 1
ATOM 2415 C C . GLU A 1 305 ? -18.416 4.038 -16.212 1.00 66.62 305 GLU A C 1
ATOM 2417 O O . GLU A 1 305 ? -19.065 3.002 -16.048 1.00 66.62 305 GLU A O 1
ATOM 2422 N N . ILE A 1 306 ? -18.966 5.242 -16.096 1.00 64.31 306 ILE A N 1
ATOM 2423 C CA . ILE A 1 306 ? -20.375 5.461 -15.789 1.00 64.31 306 ILE A CA 1
ATOM 2424 C C . ILE A 1 306 ? -21.102 6.051 -16.996 1.00 64.31 306 ILE A C 1
ATOM 2426 O O . ILE A 1 306 ? -20.564 6.922 -17.684 1.00 64.31 306 ILE A O 1
ATOM 2430 N N . PRO A 1 307 ? -22.342 5.615 -17.277 1.00 66.19 307 PRO A N 1
ATOM 2431 C CA . PRO A 1 307 ? -23.131 6.199 -18.347 1.00 66.19 307 PRO A CA 1
ATOM 2432 C C . PRO A 1 307 ? -23.539 7.630 -17.979 1.00 66.19 307 PRO A C 1
ATOM 2434 O O . PRO A 1 307 ? -24.233 7.858 -16.987 1.00 66.19 307 PRO A O 1
ATOM 2437 N N . VAL A 1 308 ? -23.169 8.598 -18.814 1.00 69.56 308 VAL A N 1
ATOM 2438 C CA . VAL A 1 308 ? -23.530 10.011 -18.652 1.00 69.56 308 VAL A CA 1
ATOM 2439 C C . VAL A 1 308 ? -24.351 10.505 -19.835 1.00 69.56 308 VAL A C 1
ATOM 2441 O O . VAL A 1 308 ? -24.086 10.198 -20.998 1.00 69.56 308 VAL A O 1
ATOM 2444 N N . ASN A 1 309 ? -25.377 11.304 -19.546 1.00 78.00 309 ASN A N 1
ATOM 2445 C CA . ASN A 1 309 ? -26.139 11.977 -20.592 1.00 78.00 309 ASN A CA 1
ATOM 2446 C C . ASN A 1 309 ? -25.334 13.171 -21.103 1.00 78.00 309 ASN A C 1
ATOM 2448 O O . ASN A 1 309 ? -25.133 14.148 -20.383 1.00 78.00 309 ASN A O 1
ATOM 2452 N N . MET A 1 310 ? -24.911 13.098 -22.358 1.00 75.56 310 MET A N 1
ATOM 2453 C CA . MET A 1 310 ? -24.102 14.117 -23.013 1.00 75.56 310 MET A CA 1
ATOM 2454 C C . MET A 1 310 ? -24.869 14.722 -24.188 1.00 75.56 310 MET A C 1
ATOM 2456 O O . MET A 1 310 ? -25.734 14.085 -24.790 1.00 75.56 310 MET A O 1
ATOM 2460 N N . THR A 1 311 ? -24.530 15.958 -24.549 1.00 72.94 311 THR A N 1
ATOM 2461 C CA . THR A 1 311 ? -25.024 16.602 -25.772 1.00 72.94 311 THR A CA 1
ATOM 2462 C C . THR A 1 311 ? -23.834 16.989 -26.633 1.00 72.94 311 THR A C 1
ATOM 2464 O O . THR A 1 311 ? -22.998 17.792 -26.222 1.00 72.94 311 THR A O 1
ATOM 2467 N N . GLY A 1 312 ? -23.750 16.445 -27.843 1.00 76.06 312 GLY A N 1
ATOM 2468 C CA . GLY A 1 312 ? -22.631 16.735 -28.729 1.00 76.06 312 GLY A CA 1
ATOM 2469 C C . GLY A 1 312 ? -22.629 15.910 -30.003 1.00 76.06 312 GLY A C 1
ATOM 2470 O O . GLY A 1 312 ? -23.576 15.176 -30.298 1.00 76.06 312 GLY A O 1
ATOM 2471 N N . TYR A 1 313 ? -21.541 16.056 -30.761 1.00 68.44 313 TYR A N 1
ATOM 2472 C CA . TYR A 1 313 ? -21.258 15.155 -31.868 1.00 68.44 313 TYR A CA 1
ATOM 2473 C C . TYR A 1 313 ? -20.900 13.779 -31.313 1.00 68.44 313 TYR A C 1
ATOM 2475 O O . TYR A 1 313 ? -20.003 13.667 -30.483 1.00 68.44 313 TYR A O 1
ATOM 2483 N N . HIS A 1 314 ? -21.597 12.754 -31.776 1.00 71.88 314 HIS A N 1
ATOM 2484 C CA . HIS A 1 314 ? -21.352 11.361 -31.433 1.00 71.88 314 HIS A CA 1
ATOM 2485 C C . HIS A 1 314 ? -21.561 10.489 -32.671 1.00 71.88 314 HIS A C 1
ATOM 2487 O O . HIS A 1 314 ? -22.087 10.939 -33.693 1.00 71.88 314 HIS A O 1
ATOM 2493 N N . LYS A 1 315 ? -21.089 9.249 -32.593 1.00 71.31 315 LYS A N 1
ATOM 2494 C CA . LYS A 1 315 ? -21.163 8.274 -33.677 1.00 71.31 315 LYS A CA 1
ATOM 2495 C C . LYS A 1 315 ? -22.382 7.382 -33.464 1.00 71.31 315 LYS A C 1
ATOM 2497 O O . LYS A 1 315 ? -22.501 6.751 -32.422 1.00 71.31 315 LYS A O 1
ATOM 2502 N N . GLU A 1 316 ? -23.263 7.315 -34.453 1.00 70.50 316 GLU A N 1
ATOM 2503 C CA . GLU A 1 316 ? -24.366 6.352 -34.492 1.00 70.50 316 GLU A CA 1
ATOM 2504 C C . GLU A 1 316 ? -24.133 5.368 -35.638 1.00 70.50 316 GLU A C 1
ATOM 2506 O O . GLU A 1 316 ? -23.699 5.760 -36.725 1.00 70.50 316 GLU A O 1
ATOM 2511 N N . GLN A 1 317 ? -24.438 4.087 -35.417 1.00 68.50 317 GLN A N 1
ATOM 2512 C CA . GLN A 1 317 ? -24.531 3.137 -36.520 1.00 68.50 317 GLN A CA 1
ATOM 2513 C C . GLN A 1 317 ? -25.889 3.279 -37.193 1.00 68.50 317 GLN A C 1
ATOM 2515 O O . GLN A 1 317 ? -26.932 3.016 -36.592 1.00 68.50 317 GLN A O 1
ATOM 2520 N N . VAL A 1 318 ? -25.872 3.668 -38.462 1.00 71.94 318 VAL A N 1
ATOM 2521 C CA . VAL A 1 318 ? -27.073 3.744 -39.288 1.00 71.94 318 VAL A CA 1
ATOM 2522 C C . VAL A 1 318 ? -27.036 2.663 -40.349 1.00 71.94 318 VAL A C 1
ATOM 2524 O O . VAL A 1 318 ? -26.023 2.430 -41.005 1.00 71.94 318 VAL A O 1
ATOM 2527 N N . LEU A 1 319 ? -28.173 2.002 -40.525 1.00 70.25 319 LEU A N 1
ATOM 2528 C CA . LEU A 1 319 ? -28.365 1.048 -41.603 1.00 70.25 319 LEU A CA 1
ATOM 2529 C C . LEU A 1 319 ? -28.529 1.817 -42.919 1.00 70.25 319 LEU A C 1
ATOM 2531 O O . LEU A 1 319 ? -29.499 2.559 -43.093 1.00 70.25 319 LEU A O 1
ATOM 2535 N N . GLN A 1 320 ? -27.585 1.642 -43.837 1.00 72.75 320 GLN A N 1
ATOM 2536 C CA . GLN A 1 320 ? -27.605 2.221 -45.177 1.00 72.75 320 GLN A CA 1
ATOM 2537 C C . GLN A 1 320 ? -27.805 1.130 -46.225 1.00 72.75 320 GLN A C 1
ATOM 2539 O O . GLN A 1 320 ? -27.300 0.015 -46.103 1.00 72.75 320 GLN A O 1
ATOM 2544 N N . THR A 1 321 ? -28.514 1.467 -47.301 1.00 72.19 321 THR A N 1
ATOM 2545 C CA . THR A 1 321 ? -28.698 0.583 -48.460 1.00 72.19 321 THR A CA 1
ATOM 2546 C C . THR A 1 321 ? -27.891 1.091 -49.645 1.00 72.19 321 THR A C 1
ATOM 2548 O O . THR A 1 321 ? -28.014 2.260 -50.016 1.00 72.19 321 THR A O 1
ATOM 2551 N N . GLY A 1 322 ? -27.137 0.205 -50.290 1.00 60.09 322 GLY A N 1
ATOM 2552 C CA . GLY A 1 322 ? -26.367 0.514 -51.489 1.00 60.09 322 GLY A CA 1
ATOM 2553 C C . GLY A 1 322 ? -24.863 0.417 -51.269 1.00 60.09 322 GLY A C 1
ATOM 2554 O O . GLY A 1 322 ? -24.302 1.182 -50.497 1.00 60.09 322 GLY A O 1
ATOM 2555 N N . GLY A 1 323 ? -24.188 -0.474 -51.993 1.00 65.44 323 GLY A N 1
ATOM 2556 C CA . GLY A 1 323 ? -22.755 -0.716 -51.832 1.00 65.44 323 GLY A CA 1
ATOM 2557 C C . GLY A 1 323 ? -22.153 -1.462 -53.016 1.00 65.44 323 GLY A C 1
ATOM 2558 O O . GLY A 1 323 ? -22.862 -2.081 -53.810 1.00 65.44 323 GLY A O 1
ATOM 2559 N N . TRP A 1 324 ? -20.834 -1.378 -53.168 1.00 56.00 324 TRP A N 1
ATOM 2560 C CA . TRP A 1 324 ? -20.107 -2.133 -54.187 1.00 56.00 324 TRP A CA 1
ATOM 2561 C C . TRP A 1 324 ? -19.880 -3.556 -53.690 1.00 56.00 324 TRP A C 1
ATOM 2563 O O . TRP A 1 324 ? -19.143 -3.770 -52.735 1.00 56.00 324 TRP A O 1
ATOM 2573 N N . VAL A 1 325 ? -20.515 -4.525 -54.343 1.00 61.75 325 VAL A N 1
ATOM 2574 C CA . VAL A 1 325 ? -20.386 -5.946 -54.016 1.00 61.75 325 VAL A CA 1
ATOM 2575 C C . VAL A 1 325 ? -19.546 -6.599 -55.101 1.00 61.75 325 VAL A C 1
ATOM 2577 O O . VAL A 1 325 ? -19.745 -6.343 -56.290 1.00 61.75 325 VAL A O 1
ATOM 2580 N N . PHE A 1 326 ? -18.571 -7.406 -54.699 1.00 60.97 326 PHE A N 1
ATOM 2581 C CA . PHE A 1 326 ? -17.762 -8.158 -55.646 1.00 60.97 326 PHE A CA 1
ATOM 2582 C C . PHE A 1 326 ? -18.628 -9.211 -56.349 1.00 60.97 326 PHE A C 1
ATOM 2584 O O . PHE A 1 326 ? -19.236 -10.050 -55.686 1.00 60.97 326 PHE A O 1
ATOM 2591 N N . ASP A 1 327 ? -18.689 -9.162 -57.678 1.00 72.88 327 ASP A N 1
ATOM 2592 C CA . ASP A 1 327 ? -19.355 -10.163 -58.507 1.00 72.88 327 ASP A CA 1
ATOM 2593 C C . ASP A 1 327 ? -18.299 -11.129 -59.064 1.00 72.88 327 ASP A C 1
ATOM 2595 O O . ASP A 1 327 ? -17.490 -10.743 -59.918 1.00 72.88 327 ASP A O 1
ATOM 2599 N N . PRO A 1 328 ? -18.279 -12.384 -58.581 1.00 47.09 328 PRO A N 1
ATOM 2600 C CA . PRO A 1 328 ? -17.271 -13.362 -58.962 1.00 47.09 328 PRO A CA 1
ATOM 2601 C C . PRO A 1 328 ? -17.454 -13.893 -60.390 1.00 47.09 328 PRO A C 1
ATOM 2603 O O . PRO A 1 328 ? -16.514 -14.466 -60.937 1.00 47.09 328 PRO A O 1
ATOM 2606 N N . GLU A 1 329 ? -18.623 -13.718 -61.017 1.00 70.88 329 GLU A N 1
ATOM 2607 C CA . GLU A 1 329 ? -18.826 -14.087 -62.424 1.00 70.88 329 GLU A CA 1
ATOM 2608 C C . GLU A 1 329 ? -18.236 -13.035 -63.369 1.00 70.88 329 GLU A C 1
ATOM 2610 O O . GLU A 1 329 ? -17.741 -13.366 -64.451 1.00 70.88 329 GLU A O 1
ATOM 2615 N N . LEU A 1 330 ? -18.275 -11.767 -62.956 1.00 68.00 330 LEU A N 1
ATOM 2616 C CA . LEU A 1 330 ? -17.715 -10.642 -63.704 1.00 68.00 330 LEU A CA 1
ATOM 2617 C C . LEU A 1 330 ? -16.267 -10.304 -63.312 1.00 68.00 330 LEU A C 1
ATOM 2619 O O . LEU A 1 330 ? -15.652 -9.474 -63.985 1.00 68.00 330 LEU A O 1
ATOM 2623 N N . ASP A 1 331 ? -15.736 -10.936 -62.259 1.00 67.62 331 ASP A N 1
ATOM 2624 C CA . ASP A 1 331 ? -14.419 -10.669 -61.655 1.00 67.62 331 ASP A CA 1
ATOM 2625 C C . ASP A 1 331 ? -14.206 -9.169 -61.370 1.00 67.62 331 ASP A C 1
ATOM 2627 O O . ASP A 1 331 ? -13.158 -8.576 -61.636 1.00 67.62 331 ASP A O 1
ATOM 2631 N N . THR A 1 332 ? -15.265 -8.497 -60.908 1.00 59.34 332 THR A N 1
ATOM 2632 C CA . THR A 1 332 ? -15.256 -7.052 -60.663 1.00 59.34 332 THR A CA 1
ATOM 2633 C C . THR A 1 332 ? -16.325 -6.646 -59.653 1.00 59.34 332 THR A C 1
ATOM 2635 O O . THR A 1 332 ? -17.250 -7.401 -59.372 1.00 59.34 332 THR A O 1
ATOM 2638 N N . TYR A 1 333 ? -16.223 -5.438 -59.102 1.00 56.50 333 TYR A N 1
ATOM 2639 C CA . TYR A 1 333 ? -17.233 -4.907 -58.190 1.00 56.50 333 TYR A CA 1
ATOM 2640 C C . TYR A 1 333 ? -18.399 -4.293 -58.970 1.00 56.50 333 TYR A C 1
ATOM 2642 O O . TYR A 1 333 ? -18.204 -3.435 -59.832 1.00 56.50 333 TYR A O 1
ATOM 2650 N N . VAL A 1 334 ? -19.623 -4.688 -58.626 1.00 60.88 334 VAL A N 1
ATOM 2651 C CA . VAL A 1 334 ? -20.869 -4.103 -59.137 1.00 60.88 334 VAL A CA 1
ATOM 2652 C C . VAL A 1 334 ? -21.642 -3.465 -57.999 1.00 60.88 334 VAL A C 1
ATOM 2654 O O . VAL A 1 334 ? -21.767 -4.003 -56.901 1.00 60.88 334 VAL A O 1
ATOM 2657 N N . TYR A 1 335 ? -22.160 -2.273 -58.265 1.00 61.00 335 TYR A N 1
ATOM 2658 C CA . TYR A 1 335 ? -22.949 -1.543 -57.291 1.00 61.00 335 TYR A CA 1
ATOM 2659 C C . TYR A 1 335 ? -24.321 -2.203 -57.129 1.00 61.00 335 TYR A C 1
ATOM 2661 O O . TYR A 1 335 ? -25.102 -2.265 -58.081 1.00 61.00 335 TYR A O 1
ATOM 2669 N N . ASN A 1 336 ? -24.616 -2.676 -55.922 1.00 74.06 336 ASN A N 1
ATOM 2670 C CA . ASN A 1 336 ? -25.892 -3.258 -55.543 1.00 74.06 336 ASN A CA 1
ATOM 2671 C C . ASN A 1 336 ? -26.644 -2.272 -54.645 1.00 74.06 336 ASN A C 1
ATOM 2673 O O . ASN A 1 336 ? -26.205 -1.992 -53.537 1.00 74.06 336 ASN A O 1
ATOM 2677 N N . SER A 1 337 ? -27.785 -1.758 -55.108 1.00 64.31 337 SER A N 1
ATOM 2678 C CA . SER A 1 337 ? -28.575 -0.745 -54.394 1.00 64.31 337 SER A CA 1
ATOM 2679 C C . SER A 1 337 ? -29.375 -1.278 -53.201 1.00 64.31 337 SER A C 1
ATOM 2681 O O . SER A 1 337 ? -29.968 -0.480 -52.484 1.00 64.31 337 SER A O 1
ATOM 2683 N N . THR A 1 338 ? -29.463 -2.598 -53.020 1.00 72.56 338 THR A N 1
ATOM 2684 C CA . THR A 1 338 ? -30.252 -3.225 -51.946 1.00 72.56 338 THR A CA 1
ATOM 2685 C C . THR A 1 338 ? -29.390 -3.883 -50.879 1.00 72.56 338 THR A C 1
ATOM 2687 O O . THR A 1 338 ? -29.943 -4.429 -49.934 1.00 72.56 338 THR A O 1
ATOM 2690 N N . VAL A 1 339 ? -28.061 -3.878 -51.027 1.00 66.19 339 VAL A N 1
ATOM 2691 C CA . VAL A 1 339 ? -27.179 -4.416 -49.988 1.00 66.19 339 VAL A CA 1
ATOM 2692 C C . VAL A 1 339 ? -27.203 -3.481 -48.784 1.00 66.19 339 VAL A C 1
ATOM 2694 O O . VAL A 1 339 ? -26.992 -2.274 -48.927 1.00 66.19 339 VAL A O 1
ATOM 2697 N N . GLU A 1 340 ? -27.507 -4.034 -47.619 1.00 69.12 340 GLU A N 1
ATOM 2698 C CA . GLU A 1 340 ? -27.487 -3.309 -46.357 1.00 69.12 340 GLU A CA 1
ATOM 2699 C C . GLU A 1 340 ? -26.077 -3.342 -45.768 1.00 69.12 340 GLU A C 1
ATOM 2701 O O . GLU A 1 340 ? -25.405 -4.373 -45.783 1.00 69.12 340 GLU A O 1
ATOM 2706 N N . HIS A 1 341 ? -25.621 -2.200 -45.272 1.00 57.88 341 HIS A N 1
ATOM 2707 C CA . HIS A 1 341 ? -24.400 -2.086 -44.490 1.00 57.88 341 HIS A CA 1
ATOM 2708 C C . HIS A 1 341 ? -24.621 -1.081 -43.364 1.00 57.88 341 HIS A C 1
ATOM 2710 O O . HIS A 1 341 ? -25.435 -0.164 -43.490 1.00 57.88 341 HIS A O 1
ATOM 2716 N N . TYR A 1 342 ? -23.903 -1.258 -42.261 1.00 63.62 342 TYR A N 1
ATOM 2717 C CA . TYR A 1 342 ? -23.870 -0.267 -41.197 1.00 63.62 342 TYR A CA 1
ATOM 2718 C C . TYR A 1 342 ? -22.783 0.750 -41.517 1.00 63.62 342 TYR A C 1
ATOM 2720 O O . TYR A 1 342 ? -21.623 0.392 -41.715 1.00 63.62 342 TYR A O 1
ATOM 2728 N N . GLU A 1 343 ? -23.170 2.017 -41.591 1.00 58.59 343 GLU A N 1
ATOM 2729 C CA . GLU A 1 343 ? -22.238 3.133 -41.662 1.00 58.59 343 GLU A CA 1
ATOM 2730 C C . GLU A 1 343 ? -22.223 3.833 -40.306 1.00 58.59 343 GLU A C 1
ATOM 2732 O O . GLU A 1 343 ? -23.269 4.073 -39.698 1.00 58.59 343 GLU A O 1
ATOM 2737 N N . THR A 1 344 ? -21.029 4.167 -39.831 1.00 61.75 344 THR A N 1
ATOM 2738 C CA . THR A 1 344 ? -20.868 5.016 -38.657 1.00 61.75 344 THR A CA 1
ATOM 2739 C C . THR A 1 344 ? -20.998 6.467 -39.098 1.00 61.75 344 THR A C 1
ATOM 2741 O O . THR A 1 344 ? -20.099 7.000 -39.745 1.00 61.75 344 THR A O 1
ATOM 2744 N N . VAL A 1 345 ? -22.106 7.116 -38.750 1.00 64.75 345 VAL A N 1
ATOM 2745 C CA . VAL A 1 345 ? -22.325 8.534 -39.053 1.00 64.75 345 VAL A CA 1
ATOM 2746 C C . VAL A 1 345 ? -22.130 9.385 -37.810 1.00 64.75 345 VAL A C 1
ATOM 2748 O O . VAL A 1 345 ? -22.613 9.068 -36.725 1.00 64.75 345 VAL A O 1
ATOM 2751 N N . THR A 1 346 ? -21.434 10.504 -37.982 1.00 75.00 346 THR A N 1
ATOM 2752 C CA . THR A 1 346 ? -21.300 11.523 -36.943 1.00 75.00 346 THR A CA 1
ATOM 2753 C C . THR A 1 346 ? -22.556 12.391 -36.938 1.00 75.00 346 THR A C 1
ATOM 2755 O O . THR A 1 346 ? -22.801 13.147 -37.880 1.00 75.00 346 THR A O 1
ATOM 2758 N N . THR A 1 347 ? -23.357 12.293 -35.881 1.00 76.94 347 THR A N 1
ATOM 2759 C CA . THR A 1 347 ? -24.573 13.090 -35.675 1.00 76.94 347 THR A CA 1
ATOM 2760 C C . THR A 1 347 ? -24.418 13.993 -34.454 1.00 76.94 347 THR A C 1
ATOM 2762 O O . THR A 1 347 ? -23.600 13.722 -33.581 1.00 76.94 347 THR A O 1
ATOM 2765 N N . TYR A 1 348 ? -25.171 15.091 -34.387 1.00 74.88 348 TYR A N 1
ATOM 2766 C CA . TYR A 1 348 ? -25.181 15.994 -33.233 1.00 74.88 348 TYR A CA 1
ATOM 2767 C C . TYR A 1 348 ? -26.496 15.840 -32.471 1.00 74.88 348 TYR A C 1
ATOM 2769 O O . TYR A 1 348 ? -27.566 16.059 -33.041 1.00 74.88 348 TYR A O 1
ATOM 2777 N N . GLY A 1 349 ? -26.434 15.513 -31.182 1.00 81.31 349 GLY A N 1
ATOM 2778 C CA . GLY A 1 349 ? -27.631 15.321 -30.368 1.00 81.31 349 GLY A CA 1
ATOM 2779 C C . GLY A 1 349 ? -27.330 14.862 -28.947 1.00 81.31 349 GLY A C 1
ATOM 2780 O O . GLY A 1 349 ? -26.175 14.845 -28.522 1.00 81.31 349 GLY A O 1
ATOM 2781 N N . ASN A 1 350 ? -28.390 14.514 -28.218 1.00 82.94 350 ASN A N 1
ATOM 2782 C CA . ASN A 1 350 ? -28.265 13.878 -26.911 1.00 82.94 350 ASN A CA 1
ATOM 2783 C C . ASN A 1 350 ? -27.936 12.401 -27.099 1.00 82.94 350 ASN A C 1
ATOM 2785 O O . ASN A 1 350 ? -28.623 11.726 -27.862 1.00 82.94 350 ASN A O 1
ATOM 2789 N N . TYR A 1 351 ? -26.946 11.913 -26.366 1.00 80.38 351 TYR A N 1
ATOM 2790 C CA . TYR A 1 351 ? -26.567 10.508 -26.340 1.00 80.38 351 TYR A CA 1
ATOM 2791 C C . TYR A 1 351 ? -26.120 10.115 -24.933 1.00 80.38 351 TYR A C 1
ATOM 2793 O O . TYR A 1 351 ? -25.829 10.974 -24.097 1.00 80.38 351 TYR A O 1
ATOM 2801 N N . THR A 1 352 ? -26.088 8.815 -24.669 1.00 76.19 352 THR A N 1
ATOM 2802 C CA . THR A 1 352 ? -25.461 8.270 -23.465 1.00 76.19 352 THR A CA 1
ATOM 2803 C C . THR A 1 352 ? -24.016 7.937 -23.817 1.00 76.19 352 THR A C 1
ATOM 2805 O O . THR A 1 352 ? -23.779 7.027 -24.608 1.00 76.19 352 THR A O 1
ATOM 2808 N N . GLY A 1 353 ? -23.077 8.727 -23.301 1.00 70.94 353 GLY A N 1
ATOM 2809 C CA . GLY A 1 353 ? -21.644 8.440 -23.361 1.00 70.94 353 GLY A CA 1
ATOM 2810 C C . GLY A 1 353 ? -21.172 7.753 -22.082 1.00 70.94 353 GLY A C 1
ATOM 2811 O O . GLY A 1 353 ? -21.971 7.540 -21.169 1.00 70.94 353 GLY A O 1
ATOM 2812 N N . THR A 1 354 ? -19.887 7.431 -22.009 1.00 69.19 354 THR A N 1
ATOM 2813 C CA . THR A 1 354 ? -19.218 6.985 -20.782 1.00 69.19 354 THR A CA 1
ATOM 2814 C C . THR A 1 354 ? -18.317 8.101 -20.257 1.00 69.19 354 THR A C 1
ATOM 2816 O O . THR A 1 354 ? -17.705 8.832 -21.036 1.00 69.19 354 THR A O 1
ATOM 2819 N N . ASP A 1 355 ? -18.278 8.270 -18.938 1.00 67.50 355 ASP A N 1
ATOM 2820 C CA . ASP A 1 355 ? -17.308 9.121 -18.246 1.00 67.50 355 ASP A CA 1
ATOM 2821 C C . ASP A 1 355 ? -16.615 8.307 -17.156 1.00 67.50 355 ASP A C 1
ATOM 2823 O O . ASP A 1 355 ? -17.202 7.373 -16.610 1.00 67.50 355 ASP A O 1
ATOM 2827 N N . TRP A 1 356 ? -15.371 8.648 -16.844 1.00 69.75 356 TRP A N 1
ATOM 2828 C CA . TRP A 1 356 ? -14.600 7.940 -15.830 1.00 69.75 356 TRP A CA 1
ATOM 2829 C C . TRP A 1 356 ? -14.877 8.521 -14.443 1.00 69.75 356 TRP A C 1
ATOM 2831 O O . TRP A 1 356 ? -14.517 9.654 -14.126 1.00 69.75 356 TRP A O 1
ATOM 2841 N N . PHE A 1 357 ? -15.481 7.709 -13.587 1.00 69.81 357 PHE A N 1
ATOM 2842 C CA . PHE A 1 357 ? -15.671 7.969 -12.169 1.00 69.81 357 PHE A CA 1
ATOM 2843 C C . PHE A 1 357 ? -14.456 7.459 -11.384 1.00 69.81 357 PHE A C 1
ATOM 2845 O O . PHE A 1 357 ? -14.344 6.265 -11.120 1.00 69.81 357 PHE A O 1
ATOM 2852 N N . TYR A 1 358 ? -13.543 8.359 -11.014 1.00 68.69 358 TYR A N 1
ATOM 2853 C CA . TYR A 1 358 ? -12.308 8.044 -10.268 1.00 68.69 358 TYR A CA 1
ATOM 2854 C C . TYR A 1 358 ? -12.469 8.050 -8.741 1.00 68.69 358 TYR A C 1
ATOM 2856 O O . TYR A 1 358 ? -11.488 7.970 -8.009 1.00 68.69 358 TYR A O 1
ATOM 2864 N N . GLY A 1 359 ? -13.696 8.193 -8.256 1.00 72.00 359 GLY A N 1
ATOM 2865 C CA . GLY A 1 359 ? -13.978 8.449 -6.854 1.00 72.00 359 GLY A CA 1
ATOM 2866 C C . GLY A 1 359 ? -15.140 9.414 -6.724 1.00 72.00 359 GLY A C 1
ATOM 2867 O O . GLY A 1 359 ? -15.582 10.035 -7.697 1.00 72.00 359 GLY A O 1
ATOM 2868 N N . TYR A 1 360 ? -15.672 9.502 -5.518 1.00 78.12 360 TYR A N 1
ATOM 2869 C CA . TYR A 1 360 ? -16.766 10.408 -5.224 1.00 78.12 360 TYR A CA 1
ATOM 2870 C C . TYR A 1 360 ? -16.277 11.864 -5.205 1.00 78.12 360 TYR A C 1
ATOM 2872 O O . TYR A 1 360 ? -15.077 12.135 -5.160 1.00 78.12 360 TYR A O 1
ATOM 2880 N N . PRO A 1 361 ? -17.194 12.838 -5.312 1.00 78.38 361 PRO A N 1
ATOM 2881 C CA . PRO A 1 361 ? -16.806 14.237 -5.269 1.00 78.38 361 PRO A CA 1
ATOM 2882 C C . PRO A 1 361 ? -16.198 14.605 -3.915 1.00 78.38 361 PRO A C 1
ATOM 2884 O O . PRO A 1 361 ? -16.701 14.209 -2.863 1.00 78.38 361 PRO A O 1
ATOM 2887 N N . TRP A 1 362 ? -15.186 15.464 -3.970 1.00 83.12 362 TRP A N 1
ATOM 2888 C CA . TRP A 1 362 ? -14.701 16.182 -2.803 1.00 83.12 362 TRP A CA 1
ATOM 2889 C C . TRP A 1 362 ? -15.740 17.211 -2.364 1.00 83.12 362 TRP A C 1
ATOM 2891 O O . TRP A 1 362 ? -16.302 17.934 -3.195 1.00 83.12 362 TRP A O 1
ATOM 2901 N N . VAL A 1 363 ? -15.987 17.283 -1.062 1.00 84.62 363 VAL A N 1
ATOM 2902 C CA . VAL A 1 363 ? -16.889 18.263 -0.460 1.00 84.62 363 VAL A CA 1
ATOM 2903 C C . VAL A 1 363 ? -16.089 19.150 0.481 1.00 84.62 363 VAL A C 1
ATOM 2905 O O . VAL A 1 363 ? -15.398 18.655 1.371 1.00 84.62 363 VAL A O 1
ATOM 2908 N N . ASP A 1 364 ? -16.204 20.463 0.282 1.00 86.12 364 ASP A N 1
ATOM 2909 C CA . ASP A 1 364 ? -15.743 21.447 1.259 1.00 86.12 364 ASP A CA 1
ATOM 2910 C C . ASP A 1 364 ? -16.681 21.391 2.461 1.00 86.12 364 ASP A C 1
ATOM 2912 O O . ASP A 1 364 ? -17.899 21.579 2.329 1.00 86.12 364 ASP A O 1
ATOM 2916 N N . TYR A 1 365 ? -16.120 21.129 3.635 1.00 84.56 365 TYR A N 1
ATOM 2917 C CA . TYR A 1 365 ? -16.896 21.049 4.859 1.00 84.56 365 TYR A CA 1
ATOM 2918 C C . TYR A 1 365 ? -16.259 21.879 5.964 1.00 84.56 365 TYR A C 1
ATOM 2920 O O . TYR A 1 365 ? -15.048 21.858 6.165 1.00 84.56 365 TYR A O 1
ATOM 2928 N N . GLU A 1 366 ? -17.100 22.626 6.678 1.00 87.19 366 GLU A N 1
ATOM 2929 C CA . GLU A 1 366 ? -16.664 23.419 7.819 1.00 87.19 366 GLU A CA 1
ATOM 2930 C C . GLU A 1 366 ? -16.681 22.557 9.074 1.00 87.19 366 GLU A C 1
ATOM 2932 O O . GLU A 1 366 ? -17.743 22.088 9.489 1.00 87.19 366 GLU A O 1
ATOM 2937 N N . TYR A 1 367 ? -15.528 22.402 9.712 1.00 87.94 367 TYR A N 1
ATOM 2938 C CA . TYR A 1 367 ? -15.450 21.805 11.039 1.00 87.94 367 TYR A CA 1
ATOM 2939 C C . TYR A 1 367 ? -14.734 22.741 12.012 1.00 87.94 367 TYR A C 1
ATOM 2941 O O . TYR A 1 367 ? -14.074 23.717 11.631 1.00 87.94 367 TYR A O 1
ATOM 2949 N N . ARG A 1 368 ? -14.934 22.468 13.299 1.00 90.38 368 ARG A N 1
ATOM 2950 C CA . ARG A 1 368 ? -14.445 23.289 14.400 1.00 90.38 368 ARG A CA 1
ATOM 2951 C C . ARG A 1 368 ? -13.341 22.561 15.134 1.00 90.38 368 ARG A C 1
ATOM 2953 O O . ARG A 1 368 ? -13.465 21.376 15.422 1.00 90.38 368 ARG A O 1
ATOM 2960 N N . TRP A 1 369 ? -12.299 23.289 15.509 1.00 87.69 369 TRP A N 1
ATOM 2961 C CA . TRP A 1 369 ? -11.215 22.751 16.327 1.00 87.69 369 TRP A CA 1
ATOM 2962 C C . TRP A 1 369 ? -10.698 23.792 17.317 1.00 87.69 369 TRP A C 1
ATOM 2964 O O . TRP A 1 369 ? -10.882 25.004 17.149 1.00 87.69 369 TRP A O 1
ATOM 2974 N N . LEU A 1 370 ? -10.070 23.323 18.394 1.00 86.25 370 LEU A N 1
ATOM 2975 C CA . LEU A 1 370 ? -9.522 24.193 19.429 1.00 86.25 370 LEU A CA 1
ATOM 2976 C C . LEU A 1 370 ? -8.092 24.621 19.110 1.00 86.25 370 LEU A C 1
ATOM 2978 O O . LEU A 1 370 ? -7.163 23.819 19.133 1.00 86.25 370 LEU A O 1
ATOM 2982 N N . GLN A 1 371 ? -7.894 25.925 18.925 1.00 86.69 371 GLN A N 1
ATOM 2983 C CA . GLN A 1 371 ? -6.565 26.512 18.827 1.00 86.69 371 GLN A CA 1
ATOM 2984 C C . GLN A 1 371 ? -6.155 27.152 20.152 1.00 86.69 371 GLN A C 1
ATOM 2986 O O . GLN A 1 371 ? -6.831 28.046 20.671 1.00 86.69 371 GLN A O 1
ATOM 2991 N N . TYR A 1 372 ? -4.998 26.743 20.671 1.00 82.81 372 TYR A N 1
ATOM 2992 C CA . TYR A 1 372 ? -4.377 27.378 21.828 1.00 82.81 372 TYR A CA 1
ATOM 2993 C C . TYR A 1 372 ? -3.513 28.579 21.412 1.00 82.81 372 TYR A C 1
ATOM 2995 O O . TYR A 1 372 ? -2.581 28.459 20.613 1.00 82.81 372 TYR A O 1
ATOM 3003 N N . PHE A 1 373 ? -3.794 29.748 21.989 1.00 74.19 373 PHE A N 1
ATOM 3004 C CA . PHE A 1 373 ? -3.018 30.973 21.814 1.00 74.19 373 PHE A CA 1
ATOM 3005 C C . PHE A 1 373 ? -2.104 31.202 23.023 1.00 74.19 373 PHE A C 1
ATOM 3007 O O . PHE A 1 373 ? -2.522 31.687 24.074 1.00 74.19 373 PHE A O 1
ATOM 3014 N N . TRP A 1 374 ? -0.814 30.915 22.848 1.00 73.31 374 TRP A N 1
ATOM 3015 C CA . TRP A 1 374 ? 0.205 31.046 23.899 1.00 73.31 374 TRP A CA 1
ATOM 3016 C C . TRP A 1 374 ? 0.432 32.493 24.372 1.00 73.31 374 TRP A C 1
ATOM 3018 O O . TRP A 1 374 ? 0.872 32.720 25.497 1.00 73.31 374 TRP A O 1
ATOM 3028 N N . GLU A 1 375 ? 0.146 33.493 23.533 1.00 82.50 375 GLU A N 1
ATOM 3029 C CA . GLU A 1 375 ? 0.386 34.909 23.855 1.00 82.50 375 GLU A CA 1
ATOM 3030 C C . GLU A 1 375 ? -0.511 35.423 24.986 1.00 82.50 375 GLU A C 1
ATOM 3032 O O . GLU A 1 375 ? -0.129 36.320 25.743 1.00 82.50 375 GLU A O 1
ATOM 3037 N N . ASN A 1 376 ? -1.722 34.882 25.071 1.00 84.50 376 ASN A N 1
ATOM 3038 C CA . ASN A 1 376 ? -2.750 35.311 26.008 1.00 84.50 376 ASN A CA 1
ATOM 3039 C C . ASN A 1 376 ? -3.280 34.167 26.881 1.00 84.50 376 ASN A C 1
ATOM 3041 O O . ASN A 1 376 ? -4.138 34.440 27.717 1.00 84.50 376 ASN A O 1
ATOM 3045 N N . ASP A 1 377 ? -2.734 32.956 26.729 1.00 80.31 377 ASP A N 1
ATOM 3046 C CA . ASP A 1 377 ? -3.107 31.760 27.487 1.00 80.31 377 ASP A CA 1
ATOM 3047 C C . ASP A 1 377 ? -4.611 31.465 27.370 1.00 80.31 377 ASP A C 1
ATOM 3049 O O . ASP A 1 377 ? -5.334 31.329 28.358 1.00 80.31 377 ASP A O 1
ATOM 3053 N N . THR A 1 378 ? -5.118 31.479 26.132 1.00 80.94 378 THR A N 1
ATOM 3054 C CA . THR A 1 378 ? -6.537 31.225 25.847 1.00 80.94 378 THR A CA 1
ATOM 3055 C C . THR A 1 378 ? -6.724 30.224 24.720 1.00 80.94 378 THR A C 1
ATOM 3057 O O . THR A 1 378 ? -5.961 30.208 23.757 1.00 80.94 378 THR A O 1
ATOM 3060 N N . TYR A 1 379 ? -7.788 29.431 24.823 1.00 82.19 379 TYR A N 1
ATOM 3061 C CA . TYR A 1 379 ? -8.296 28.623 23.723 1.00 82.19 379 TYR A CA 1
ATOM 3062 C C . TYR A 1 379 ? -9.360 29.401 22.957 1.00 82.19 379 TYR A C 1
ATOM 3064 O O . TYR A 1 379 ? -10.229 30.054 23.547 1.00 82.19 379 TYR A O 1
ATOM 3072 N N . VAL A 1 380 ? -9.299 29.312 21.636 1.00 88.50 380 VAL A N 1
ATOM 3073 C CA . VAL A 1 380 ? -10.305 29.856 20.728 1.00 88.50 380 VAL A CA 1
ATOM 3074 C C . VAL A 1 380 ? -10.747 28.734 19.803 1.00 88.50 380 VAL A C 1
ATOM 3076 O O . VAL A 1 380 ? -9.925 27.949 19.339 1.00 88.50 380 VAL A O 1
ATOM 3079 N N . VAL A 1 381 ? -12.050 28.667 19.549 1.00 90.31 381 VAL A N 1
ATOM 3080 C CA . VAL A 1 381 ? -12.605 27.759 18.545 1.00 90.31 381 VAL A CA 1
ATOM 3081 C C . VAL A 1 381 ? -12.345 28.370 17.178 1.00 90.31 381 VAL A C 1
ATOM 3083 O O . VAL A 1 381 ? -12.781 29.494 16.911 1.00 90.31 381 VAL A O 1
ATOM 3086 N N . GLN A 1 382 ? -11.601 27.653 16.348 1.00 89.81 382 GLN A N 1
ATOM 3087 C CA . GLN A 1 382 ? -11.407 27.988 14.947 1.00 89.81 382 GLN A CA 1
ATOM 3088 C C . GLN A 1 382 ? -12.433 27.256 14.098 1.00 89.81 382 GLN A C 1
ATOM 3090 O O . GLN A 1 382 ? -12.879 26.166 14.447 1.00 89.81 382 GLN A O 1
ATOM 3095 N N . HIS A 1 383 ? -12.794 27.893 12.992 1.00 90.00 383 HIS A N 1
ATOM 3096 C CA . HIS A 1 383 ? -13.617 27.311 11.946 1.00 90.00 383 HIS A CA 1
ATOM 3097 C C . HIS A 1 383 ? -12.729 27.188 10.718 1.00 90.00 383 HIS A C 1
ATOM 3099 O O . HIS A 1 383 ? -12.195 28.194 10.240 1.00 90.00 383 HIS A O 1
ATOM 3105 N N . GLU A 1 384 ? -12.552 25.969 10.234 1.00 82.88 384 GLU A N 1
ATOM 3106 C CA . GLU A 1 384 ? -11.745 25.692 9.057 1.00 82.88 384 GLU A CA 1
ATOM 3107 C C . GLU A 1 384 ? -12.665 25.266 7.920 1.00 82.88 384 GLU A C 1
ATOM 3109 O O . GLU A 1 384 ? -13.495 24.383 8.094 1.00 82.88 384 GLU A O 1
ATOM 3114 N N . THR A 1 385 ? -12.561 25.955 6.781 1.00 76.94 385 THR A N 1
ATOM 3115 C CA . THR A 1 385 ? -13.435 25.753 5.604 1.00 76.94 385 THR A CA 1
ATOM 3116 C C . THR A 1 385 ? -12.670 25.296 4.365 1.00 76.94 385 THR A C 1
ATOM 3118 O O . THR A 1 385 ? -13.291 24.981 3.358 1.00 76.94 385 THR A O 1
ATOM 3121 N N . ASP A 1 386 ? -11.337 25.241 4.441 1.00 63.56 386 ASP A N 1
ATOM 3122 C CA . ASP A 1 386 ? -10.460 24.954 3.299 1.00 63.56 386 ASP A CA 1
ATOM 3123 C C . ASP A 1 386 ? -10.095 23.459 3.190 1.00 63.56 386 ASP A C 1
ATOM 3125 O O . ASP A 1 386 ? -9.249 23.083 2.376 1.00 63.56 386 ASP A O 1
ATOM 3129 N N . MET A 1 387 ? -10.708 22.594 4.006 1.00 66.12 387 MET A N 1
ATOM 3130 C CA . MET A 1 387 ? -10.468 21.154 3.948 1.00 66.12 387 MET A CA 1
ATOM 3131 C C . MET A 1 387 ? -11.514 20.454 3.090 1.00 66.12 387 MET A C 1
ATOM 3133 O O . MET A 1 387 ? -12.716 20.487 3.355 1.00 66.12 387 MET A O 1
ATOM 3137 N N . THR A 1 388 ? -11.007 19.805 2.050 1.00 79.44 388 THR A N 1
ATOM 3138 C CA . THR A 1 388 ? -11.767 18.963 1.139 1.00 79.44 388 THR A CA 1
ATOM 3139 C C . THR A 1 388 ? -11.778 17.540 1.682 1.00 79.44 388 THR A C 1
ATOM 3141 O O . THR A 1 388 ? -10.725 16.969 1.966 1.00 79.44 388 THR A O 1
ATOM 3144 N N . HIS A 1 389 ? -12.967 16.958 1.814 1.00 83.06 389 HIS A N 1
ATOM 3145 C CA . HIS A 1 389 ? -13.134 15.559 2.200 1.00 83.06 389 HIS A CA 1
ATOM 3146 C C . HIS A 1 389 ? -13.664 14.739 1.032 1.00 83.06 389 HIS A C 1
ATOM 3148 O O . HIS A 1 389 ? -14.575 15.174 0.326 1.00 83.06 389 HIS A O 1
ATOM 3154 N N . ASP A 1 390 ? -13.095 13.551 0.846 1.00 85.62 390 ASP A N 1
ATOM 3155 C CA . ASP A 1 390 ? -13.584 12.575 -0.119 1.00 85.62 390 ASP A CA 1
ATOM 3156 C C . ASP A 1 390 ? -14.862 11.934 0.427 1.00 85.62 390 ASP A C 1
ATOM 3158 O O . ASP A 1 390 ? -14.881 11.395 1.535 1.00 85.62 390 ASP A O 1
ATOM 3162 N N . MET A 1 391 ? -15.953 12.030 -0.328 1.00 88.50 391 MET A N 1
ATOM 3163 C CA . MET A 1 391 ? -17.188 11.326 0.005 1.00 88.50 391 MET A CA 1
ATOM 3164 C C . MET A 1 391 ? -16.993 9.823 -0.233 1.00 88.50 391 MET A C 1
ATOM 3166 O O . MET A 1 391 ? -16.293 9.411 -1.140 1.00 88.50 391 MET A O 1
ATOM 3170 N N . GLN A 1 392 ? -17.591 8.950 0.566 1.00 90.69 392 GLN A N 1
ATOM 3171 C CA . GLN A 1 392 ? -17.337 7.510 0.463 1.00 90.69 392 GLN A CA 1
ATOM 3172 C C . GLN A 1 392 ? -18.590 6.706 0.787 1.00 90.69 392 GLN A C 1
ATOM 3174 O O . GLN A 1 392 ? -19.439 7.134 1.571 1.00 90.69 392 GLN A O 1
ATOM 3179 N N . LEU A 1 393 ? -18.707 5.515 0.193 1.00 91.44 393 LEU A N 1
ATOM 3180 C CA . LEU A 1 393 ? -19.647 4.502 0.666 1.00 91.44 393 LEU A CA 1
ATOM 3181 C C . LEU A 1 393 ? -19.010 3.723 1.809 1.00 91.44 393 LEU A C 1
ATOM 3183 O O . LEU A 1 393 ? -18.200 2.827 1.579 1.00 91.44 393 LEU A O 1
ATOM 3187 N N . MET A 1 394 ? -19.400 4.062 3.033 1.00 94.12 394 MET A N 1
ATOM 3188 C CA . MET A 1 394 ? -18.942 3.382 4.238 1.00 94.12 394 MET A CA 1
ATOM 3189 C C . MET A 1 394 ? -19.987 2.387 4.731 1.00 94.12 394 MET A C 1
ATOM 3191 O O . MET A 1 394 ? -21.159 2.713 4.924 1.00 94.12 394 MET A O 1
ATOM 3195 N N . LEU A 1 395 ? -19.533 1.168 4.978 1.00 96.25 395 LEU A N 1
ATOM 3196 C CA . LEU A 1 395 ? -20.228 0.107 5.684 1.00 96.25 395 LEU A CA 1
ATOM 3197 C C . LEU A 1 395 ? -19.809 0.175 7.149 1.00 96.25 395 LEU A C 1
ATOM 3199 O O . LEU A 1 395 ? -18.626 0.082 7.462 1.00 96.25 395 LEU A O 1
ATOM 3203 N N . ILE A 1 396 ? -20.765 0.359 8.050 1.00 96.94 396 ILE A N 1
ATOM 3204 C CA . ILE A 1 396 ? -20.486 0.641 9.458 1.00 96.94 396 ILE A CA 1
ATOM 3205 C C . ILE A 1 396 ? -21.179 -0.387 10.335 1.00 96.94 396 ILE A C 1
ATOM 3207 O O . ILE A 1 396 ? -22.339 -0.734 10.116 1.00 96.94 396 ILE A O 1
ATOM 3211 N N . TYR A 1 397 ? -20.470 -0.853 11.355 1.00 97.81 397 TYR A N 1
ATOM 3212 C CA . TYR A 1 397 ? -21.055 -1.486 12.523 1.00 97.81 397 TYR A CA 1
ATOM 3213 C C . TYR A 1 397 ? -20.877 -0.570 13.731 1.00 97.81 397 TYR A C 1
ATOM 3215 O O . TYR A 1 397 ? -19.756 -0.255 14.131 1.00 97.81 397 TYR A O 1
ATOM 3223 N N . ASN A 1 398 ? -21.994 -0.154 14.320 1.00 96.44 398 ASN A N 1
ATOM 3224 C CA . ASN A 1 398 ? -22.017 0.674 15.517 1.00 96.44 398 ASN A CA 1
ATOM 3225 C C . ASN A 1 398 ? -22.155 -0.225 16.752 1.00 96.44 398 ASN A C 1
ATOM 3227 O O . ASN A 1 398 ? -23.188 -0.870 16.955 1.00 96.44 398 ASN A O 1
ATOM 3231 N N . PHE A 1 399 ? -21.126 -0.253 17.601 1.00 95.50 399 PHE A N 1
ATOM 3232 C CA . PHE A 1 399 ? -21.096 -1.102 18.796 1.00 95.50 399 PHE A CA 1
ATOM 3233 C C . PHE A 1 399 ? -22.084 -0.648 19.878 1.00 95.50 399 PHE A C 1
ATOM 3235 O O . PHE A 1 399 ? -22.547 -1.468 20.671 1.00 95.50 399 PHE A O 1
ATOM 3242 N N . THR A 1 400 ? -22.462 0.634 19.884 1.00 91.75 400 THR A N 1
ATOM 3243 C CA . THR A 1 400 ? -23.431 1.194 20.837 1.00 91.75 400 THR A CA 1
ATOM 3244 C C . THR A 1 400 ? -24.863 0.796 20.486 1.00 91.75 400 THR A C 1
ATOM 3246 O O . THR A 1 400 ? -25.628 0.386 21.364 1.00 91.75 400 THR A O 1
ATOM 3249 N N . SER A 1 401 ? -25.257 0.913 19.215 1.00 94.69 401 SER A N 1
ATOM 3250 C CA . SER A 1 401 ? -26.605 0.529 18.765 1.00 94.69 401 SER A CA 1
ATOM 3251 C C . SER A 1 401 ? -26.725 -0.961 18.429 1.00 94.69 401 SER A C 1
ATOM 3253 O O . SER A 1 401 ? -27.840 -1.489 18.422 1.00 94.69 401 SER A O 1
ATOM 3255 N N . GLY A 1 402 ? -25.606 -1.640 18.164 1.00 94.75 402 GLY A N 1
ATOM 3256 C CA . GLY A 1 402 ? -25.564 -3.027 17.705 1.00 94.75 402 GLY A CA 1
ATOM 3257 C C . GLY A 1 402 ? -26.124 -3.200 16.292 1.00 94.75 402 GLY A C 1
ATOM 3258 O O . GLY A 1 402 ? -26.757 -4.218 16.010 1.00 94.75 402 GLY A O 1
ATOM 3259 N N . SER A 1 403 ? -25.968 -2.190 15.430 1.00 96.31 403 SER A N 1
ATOM 3260 C CA . SER A 1 403 ? -26.542 -2.175 14.081 1.00 96.31 403 SER A CA 1
ATOM 3261 C C . SER A 1 403 ? -25.487 -2.023 12.996 1.00 96.31 403 SER A C 1
ATOM 3263 O O . SER A 1 403 ? -24.522 -1.279 13.153 1.00 96.31 403 SER A O 1
ATOM 3265 N N . PHE A 1 404 ? -25.746 -2.690 11.874 1.00 97.56 404 PHE A N 1
ATOM 3266 C CA . PHE A 1 404 ? -25.046 -2.490 10.614 1.00 97.56 404 PHE A CA 1
ATOM 3267 C C . PHE A 1 404 ? -25.764 -1.436 9.771 1.00 97.56 404 PHE A C 1
ATOM 3269 O O . PHE A 1 404 ? -26.992 -1.474 9.659 1.00 97.56 404 PHE A O 1
ATOM 3276 N N . GLU A 1 405 ? -25.016 -0.534 9.149 1.00 95.00 405 GLU A N 1
ATOM 3277 C CA . GLU A 1 405 ? -25.548 0.512 8.280 1.00 95.00 405 GLU A CA 1
ATOM 3278 C C . GLU A 1 405 ? -24.613 0.816 7.106 1.00 95.00 405 GLU A C 1
ATOM 3280 O O . GLU A 1 405 ? -23.434 0.470 7.119 1.00 95.00 405 GLU A O 1
ATOM 3285 N N . THR A 1 406 ? -25.168 1.439 6.069 1.00 94.75 406 THR A N 1
ATOM 3286 C CA . THR A 1 406 ? -24.413 1.972 4.933 1.00 94.75 406 THR A CA 1
ATOM 3287 C C . THR A 1 406 ? -24.656 3.467 4.891 1.00 94.75 406 THR A C 1
ATOM 3289 O O . THR A 1 406 ? -25.814 3.892 4.884 1.00 94.75 406 THR A O 1
ATOM 3292 N N . ILE A 1 407 ? -23.585 4.251 4.851 1.00 94.31 407 ILE A N 1
ATOM 3293 C CA . ILE A 1 407 ? -23.660 5.704 4.719 1.00 94.31 407 ILE A CA 1
ATOM 3294 C C . ILE A 1 407 ? -22.892 6.160 3.482 1.00 94.31 407 ILE A C 1
ATOM 3296 O O . ILE A 1 407 ? -21.886 5.561 3.106 1.00 94.31 407 ILE A O 1
ATOM 3300 N N . TYR A 1 408 ? -23.375 7.235 2.864 1.00 94.19 408 TYR A N 1
ATOM 3301 C CA . TYR A 1 408 ? -22.659 7.971 1.831 1.00 94.19 408 TYR A CA 1
ATOM 3302 C C . TYR A 1 408 ? -22.150 9.279 2.440 1.00 94.19 408 TYR A C 1
ATOM 3304 O O . TYR A 1 408 ? -22.948 10.165 2.749 1.00 94.19 408 TYR A O 1
ATOM 3312 N N . GLY A 1 409 ? -20.848 9.378 2.701 1.00 93.75 409 GLY A N 1
ATOM 3313 C CA . GLY A 1 409 ? -20.316 10.442 3.548 1.00 93.75 409 GLY A CA 1
ATOM 3314 C C . GLY A 1 409 ? -18.840 10.302 3.885 1.00 93.75 409 GLY A C 1
ATOM 3315 O O . GLY A 1 409 ? -18.116 9.590 3.206 1.00 93.75 409 GLY A O 1
ATOM 3316 N N . PHE A 1 410 ? -18.417 10.953 4.961 1.00 92.44 410 PHE A N 1
ATOM 3317 C CA . PHE A 1 410 ? -17.083 10.828 5.558 1.00 92.44 410 PHE A CA 1
ATOM 3318 C C . PHE A 1 410 ? -17.188 11.041 7.073 1.00 92.44 410 PHE A C 1
ATOM 3320 O O . PHE A 1 410 ? -18.210 11.517 7.577 1.00 92.44 410 PHE A O 1
ATOM 3327 N N . TYR A 1 411 ? -16.144 10.681 7.811 1.00 91.44 411 TYR A N 1
ATOM 3328 C CA . TYR A 1 411 ? -16.029 10.986 9.236 1.00 91.44 411 TYR A CA 1
ATOM 3329 C C . TYR A 1 411 ? -14.963 12.055 9.477 1.00 91.44 411 TYR A C 1
ATOM 3331 O O . TYR A 1 411 ? -14.050 12.236 8.670 1.00 91.44 411 TYR A O 1
ATOM 3339 N N . TYR A 1 412 ? -15.096 12.781 10.581 1.00 89.50 412 TYR A N 1
ATOM 3340 C CA . TYR A 1 412 ? -14.179 13.845 10.976 1.00 89.50 412 TYR A CA 1
ATOM 3341 C C . TYR A 1 412 ? -14.271 14.102 12.487 1.00 89.50 412 TYR A C 1
ATOM 3343 O O . TYR A 1 412 ? -15.221 13.675 13.148 1.00 89.50 412 TYR A O 1
ATOM 3351 N N . TRP A 1 413 ? -13.274 14.800 13.028 1.00 88.25 413 TRP A N 1
ATOM 3352 C CA . TRP A 1 413 ? -13.291 15.295 14.403 1.00 88.25 413 TRP A CA 1
ATOM 3353 C C . TRP A 1 413 ? -13.855 16.713 14.433 1.00 88.25 413 TRP A C 1
ATOM 3355 O O . TRP A 1 413 ? -13.421 17.566 13.659 1.00 88.25 413 TRP A O 1
ATOM 3365 N N . ASP A 1 414 ? -14.814 16.964 15.319 1.00 90.31 414 ASP A N 1
ATOM 3366 C CA . ASP A 1 414 ? -15.441 18.277 15.473 1.00 90.31 414 ASP A CA 1
ATOM 3367 C C . ASP A 1 414 ? -15.473 18.701 16.934 1.00 90.31 414 ASP A C 1
ATOM 3369 O O . ASP A 1 414 ? -15.861 17.931 17.813 1.00 90.31 414 ASP A O 1
ATOM 3373 N N . TYR A 1 415 ? -15.154 19.963 17.194 1.00 91.19 415 TYR A N 1
ATOM 3374 C CA . TYR A 1 415 ? -15.390 20.558 18.496 1.00 91.19 415 TYR A CA 1
ATOM 3375 C C . TYR A 1 415 ? -16.864 20.982 18.618 1.00 91.19 415 TYR A C 1
ATOM 3377 O O . TYR A 1 415 ? -17.313 21.878 17.897 1.00 91.19 415 TYR A O 1
ATOM 3385 N N . PRO A 1 416 ? -17.654 20.425 19.556 1.00 90.31 416 PRO A N 1
ATOM 3386 C CA . PRO A 1 416 ? -19.118 20.527 19.518 1.00 90.31 416 PRO A CA 1
ATOM 3387 C C . PRO A 1 416 ? -19.691 21.889 19.974 1.00 90.31 416 PRO A C 1
ATOM 3389 O O . PRO A 1 416 ? -20.892 22.013 20.235 1.00 90.31 416 PRO A O 1
ATOM 3392 N N . SER A 1 417 ? -18.873 22.942 20.076 1.00 90.94 417 SER A N 1
ATOM 3393 C CA . SER A 1 417 ? -19.270 24.272 20.558 1.00 90.94 417 SER A CA 1
ATOM 3394 C C . SER A 1 417 ? -18.594 25.398 19.773 1.00 90.94 417 SER A C 1
ATOM 3396 O O . SER A 1 417 ? -17.405 25.343 19.510 1.00 90.94 417 SER A O 1
ATOM 3398 N N . ASP A 1 418 ? -19.309 26.493 19.499 1.00 91.75 418 ASP A N 1
ATOM 3399 C CA . ASP A 1 418 ? -18.747 27.684 18.820 1.00 91.75 418 ASP A CA 1
ATOM 3400 C C . ASP A 1 418 ? -17.849 28.538 19.738 1.00 91.75 418 ASP A C 1
ATOM 3402 O O . ASP A 1 418 ? -17.278 29.555 19.343 1.00 91.75 418 ASP A O 1
ATOM 3406 N N . THR A 1 419 ? -17.772 28.177 21.017 1.00 91.31 419 THR A N 1
ATOM 3407 C CA . THR A 1 419 ? -16.929 28.849 22.011 1.00 91.31 419 THR A CA 1
ATOM 3408 C C . THR A 1 419 ? -16.233 27.824 22.882 1.00 91.31 419 THR A C 1
ATOM 3410 O O . THR A 1 419 ? -16.820 26.783 23.173 1.00 91.31 419 THR A O 1
ATOM 3413 N N . TYR A 1 420 ? -15.022 28.132 23.345 1.00 88.88 420 TYR A N 1
ATOM 3414 C CA . TYR A 1 420 ? -14.302 27.239 24.245 1.00 88.88 420 TYR A CA 1
ATOM 3415 C C . TYR A 1 420 ? -15.099 27.011 25.536 1.00 88.88 420 TYR A C 1
ATOM 3417 O O . TYR A 1 420 ? -15.432 27.952 26.266 1.00 88.88 420 TYR A O 1
ATOM 3425 N N . VAL A 1 421 ? -15.386 25.744 25.807 1.00 88.12 421 VAL A N 1
ATOM 3426 C CA . VAL A 1 421 ? -15.973 25.231 27.038 1.00 88.12 421 VAL A CA 1
ATOM 3427 C C . VAL A 1 421 ? -14.923 24.337 27.701 1.00 88.12 421 VAL A C 1
ATOM 3429 O O . VAL A 1 421 ? -14.512 23.349 27.093 1.00 88.12 421 VAL A O 1
ATOM 3432 N N . PRO A 1 422 ? -14.492 24.654 28.935 1.00 82.62 422 PRO A N 1
ATOM 3433 C CA . PRO A 1 422 ? -13.574 23.798 29.676 1.00 82.62 422 PRO A CA 1
ATOM 3434 C C . PRO A 1 422 ? -14.101 22.365 29.786 1.00 82.62 422 PRO A C 1
ATOM 3436 O O . PRO A 1 422 ? -15.298 22.170 30.011 1.00 82.62 422 PRO A O 1
ATOM 3439 N N . ASP A 1 423 ? -13.197 21.395 29.655 1.00 79.44 423 ASP A N 1
ATOM 3440 C CA . ASP A 1 423 ? -13.450 19.948 29.743 1.00 79.44 423 ASP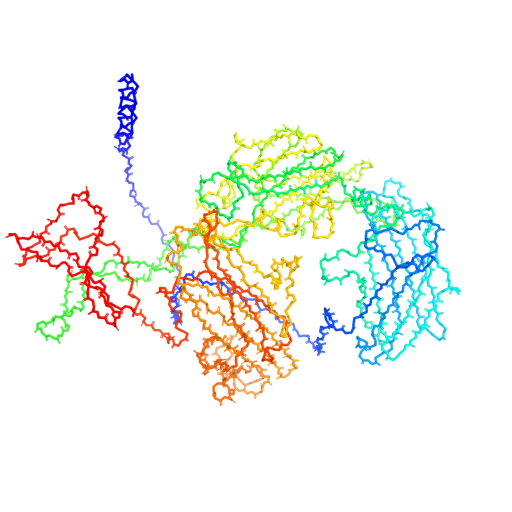 A CA 1
ATOM 3441 C C . ASP A 1 423 ? -14.334 19.350 28.626 1.00 79.44 423 ASP A C 1
ATOM 3443 O O . ASP A 1 423 ? -14.627 18.153 28.653 1.00 79.44 423 ASP A O 1
ATOM 3447 N N . LEU A 1 424 ? -14.759 20.148 27.641 1.00 81.81 424 LEU A N 1
ATOM 3448 C CA . LEU A 1 424 ? -15.404 19.642 26.430 1.00 81.81 424 LEU A CA 1
ATOM 3449 C C . LEU A 1 424 ? -14.318 19.125 25.480 1.00 81.81 424 LEU A C 1
ATOM 3451 O O . LEU A 1 424 ? -13.361 19.850 25.208 1.00 81.81 424 LEU A O 1
ATOM 3455 N N . LYS A 1 425 ? -14.455 17.883 25.015 1.00 81.69 425 LYS A N 1
ATOM 3456 C CA . LYS A 1 425 ? -13.540 17.253 24.056 1.00 81.69 425 LYS A CA 1
ATOM 3457 C C . LYS A 1 425 ? -14.103 17.343 22.637 1.00 81.69 425 LYS A C 1
ATOM 3459 O O . LYS A 1 425 ? -15.306 17.550 22.472 1.00 81.69 425 LYS A O 1
ATOM 3464 N N . ASP A 1 426 ? -13.225 17.176 21.655 1.00 83.81 426 ASP A N 1
ATOM 3465 C CA . ASP A 1 426 ? -13.627 16.933 20.271 1.00 83.81 426 ASP A CA 1
ATOM 3466 C C . ASP A 1 426 ? -14.410 15.615 20.191 1.00 83.81 426 ASP A C 1
ATOM 3468 O O . ASP A 1 426 ? -14.167 14.678 20.958 1.00 83.81 426 ASP A O 1
ATOM 3472 N N . GLU A 1 427 ? -15.375 15.561 19.282 1.00 87.56 427 GLU A N 1
ATOM 3473 C CA . GLU A 1 427 ? -16.231 14.405 19.050 1.00 87.56 427 GLU A CA 1
ATOM 3474 C C . GLU A 1 427 ? -15.942 13.817 17.668 1.00 87.56 427 GLU A C 1
ATOM 3476 O O . GLU A 1 427 ? -15.736 14.544 16.695 1.00 87.56 427 GLU A O 1
ATOM 3481 N N . PHE A 1 428 ? -15.959 12.488 17.579 1.00 89.00 428 PHE A N 1
ATOM 3482 C CA . PHE A 1 428 ? -15.906 11.769 16.313 1.00 89.00 428 PHE A CA 1
ATOM 3483 C C . PHE A 1 428 ? -17.301 11.749 15.674 1.00 89.00 428 PHE A C 1
ATOM 3485 O O . PHE A 1 428 ? -18.247 11.187 16.239 1.00 89.00 428 PHE A O 1
ATOM 3492 N N . VAL A 1 429 ? -17.446 12.382 14.508 1.00 90.38 429 VAL A N 1
ATOM 3493 C CA . VAL A 1 429 ? -18.743 12.647 13.868 1.00 90.38 429 VAL A CA 1
ATOM 3494 C C . VAL A 1 429 ? -18.746 12.160 12.422 1.00 90.38 429 VAL A C 1
ATOM 3496 O O . VAL A 1 429 ? -17.743 12.228 11.717 1.00 90.38 429 VAL A O 1
ATOM 3499 N N . PHE A 1 430 ? -19.911 11.704 11.958 1.00 92.12 430 PHE A N 1
ATOM 3500 C CA . PHE A 1 430 ? -20.155 11.385 10.554 1.00 92.12 430 PHE A CA 1
ATOM 3501 C C . PHE A 1 430 ? -20.908 12.519 9.862 1.00 92.12 430 PHE A C 1
ATOM 3503 O O . PHE A 1 430 ? -22.003 12.904 10.283 1.00 92.12 430 PHE A O 1
ATOM 3510 N N . TYR A 1 431 ? -20.361 12.996 8.749 1.00 92.06 431 TYR A N 1
ATOM 3511 C CA . TYR A 1 431 ? -21.131 13.710 7.742 1.00 92.06 431 TYR A CA 1
ATOM 3512 C C . TYR A 1 431 ? -21.724 12.685 6.778 1.00 92.06 431 TYR A C 1
ATOM 3514 O O . TYR A 1 431 ? -21.017 11.801 6.303 1.00 92.06 431 TYR A O 1
ATOM 3522 N N . SER A 1 432 ? -23.018 12.785 6.478 1.00 93.75 432 SER A N 1
ATOM 3523 C CA . SER A 1 432 ? -23.659 11.906 5.498 1.00 93.75 432 SER A CA 1
ATOM 3524 C C . SER A 1 432 ? -24.720 12.633 4.686 1.00 93.75 432 SER A C 1
ATOM 3526 O O . SER A 1 432 ? -25.419 13.522 5.179 1.00 93.75 432 SER A O 1
ATOM 3528 N N . LEU A 1 433 ? -24.842 12.214 3.432 1.00 92.44 433 LEU A N 1
ATOM 3529 C CA . LEU A 1 433 ? -25.938 12.549 2.536 1.00 92.44 433 LEU A CA 1
ATOM 3530 C C . LEU A 1 433 ? -26.835 11.316 2.341 1.00 92.44 433 LEU A C 1
ATOM 3532 O O . LEU A 1 433 ? -26.410 10.190 2.624 1.00 92.44 433 LEU A O 1
ATOM 3536 N N . PRO A 1 434 ? -28.087 11.495 1.879 1.00 93.81 434 PRO A N 1
ATOM 3537 C CA . PRO A 1 434 ? -28.925 10.372 1.478 1.00 93.81 434 PRO A CA 1
ATOM 3538 C C . PRO A 1 434 ? -28.187 9.461 0.493 1.00 93.81 434 PRO A C 1
ATOM 3540 O O . PRO A 1 434 ? -27.528 9.939 -0.430 1.00 93.81 434 PRO A O 1
ATOM 3543 N N . LEU A 1 435 ? -28.311 8.145 0.670 1.00 90.12 435 LEU A N 1
ATOM 3544 C CA . LEU A 1 435 ? -27.621 7.169 -0.175 1.00 90.12 435 LEU A CA 1
ATOM 3545 C C . LEU A 1 435 ? -28.039 7.299 -1.649 1.00 90.12 435 LEU A C 1
ATOM 3547 O O . LEU A 1 435 ? -27.240 7.052 -2.543 1.00 90.12 435 LEU A O 1
ATOM 3551 N N . GLU A 1 436 ? -29.268 7.750 -1.913 1.00 88.81 436 GLU A N 1
ATOM 3552 C CA . GLU A 1 436 ? -29.777 8.017 -3.262 1.00 88.81 436 GLU A CA 1
ATOM 3553 C C . GLU A 1 436 ? -29.088 9.203 -3.960 1.00 88.81 436 GLU A C 1
ATOM 3555 O O . GLU A 1 436 ? -29.261 9.380 -5.166 1.00 88.81 436 GLU A O 1
ATOM 3560 N N . GLU A 1 437 ? -28.336 10.025 -3.221 1.00 88.00 437 GLU A N 1
ATOM 3561 C CA . GLU A 1 437 ? -27.502 11.100 -3.769 1.00 88.00 437 GLU A CA 1
ATOM 3562 C C . GLU A 1 437 ? -26.091 10.618 -4.144 1.00 88.00 437 GLU A C 1
ATOM 3564 O O . GLU A 1 437 ? -25.341 11.374 -4.764 1.00 88.00 437 GLU A O 1
ATOM 3569 N N . ALA A 1 438 ? -25.724 9.370 -3.817 1.00 88.31 438 ALA A N 1
ATOM 3570 C CA . ALA A 1 438 ? -24.473 8.775 -4.270 1.00 88.31 438 ALA A CA 1
ATOM 3571 C C . ALA A 1 438 ? -24.486 8.639 -5.808 1.00 88.31 438 ALA A C 1
ATOM 3573 O O . ALA A 1 438 ? -25.386 7.996 -6.355 1.00 88.31 438 ALA A O 1
ATOM 3574 N N . PRO A 1 439 ? -23.498 9.204 -6.532 1.00 82.75 439 PRO A N 1
ATOM 3575 C CA . PRO A 1 439 ? -23.415 9.102 -7.991 1.00 82.75 439 PRO A CA 1
ATOM 3576 C C . PRO A 1 439 ? -23.349 7.658 -8.498 1.00 82.75 439 PRO A C 1
ATOM 3578 O O . PRO A 1 439 ? -23.889 7.342 -9.557 1.00 82.75 439 PRO A O 1
ATOM 3581 N N . VAL A 1 440 ? -22.676 6.799 -7.731 1.00 84.50 440 VAL A N 1
ATOM 3582 C CA . VAL A 1 440 ? -22.464 5.379 -8.011 1.00 84.50 440 VAL A CA 1
ATOM 3583 C C . VAL A 1 440 ? -22.630 4.612 -6.708 1.00 84.50 440 VAL A C 1
ATOM 3585 O O . VAL A 1 440 ? -22.172 5.071 -5.663 1.00 84.50 440 VAL A O 1
ATOM 3588 N N . ILE A 1 441 ? -23.247 3.438 -6.762 1.00 88.94 441 ILE A N 1
ATOM 3589 C CA . ILE A 1 441 ? -23.306 2.483 -5.656 1.00 88.94 441 ILE A CA 1
ATOM 3590 C C . ILE A 1 441 ? -22.754 1.163 -6.161 1.00 88.94 441 ILE A C 1
ATOM 3592 O O . ILE A 1 441 ? -23.507 0.347 -6.675 1.00 88.94 441 ILE A O 1
ATOM 3596 N N . PHE A 1 442 ? -21.440 0.957 -6.059 1.00 87.19 442 PHE A N 1
ATOM 3597 C CA . PHE A 1 442 ? -20.782 -0.279 -6.506 1.00 87.19 442 PHE A CA 1
ATOM 3598 C C . PHE A 1 442 ? -20.817 -1.396 -5.450 1.00 87.19 442 PHE A C 1
ATOM 3600 O O . PHE A 1 442 ? -20.564 -2.549 -5.787 1.00 87.19 442 PHE A O 1
ATOM 3607 N N . LEU A 1 443 ? -21.146 -1.084 -4.193 1.00 90.62 443 LEU A N 1
ATOM 3608 C CA . LEU A 1 443 ? -21.155 -2.029 -3.076 1.00 90.62 443 LEU A CA 1
ATOM 3609 C C . LEU A 1 443 ? -22.428 -1.867 -2.245 1.00 90.62 443 LEU A C 1
ATOM 3611 O O . LEU A 1 443 ? -22.812 -0.749 -1.905 1.00 90.62 443 LEU A O 1
ATOM 3615 N N . GLU A 1 444 ? -23.056 -2.982 -1.885 1.00 94.06 444 GLU A N 1
ATOM 3616 C CA . GLU A 1 444 ? -24.257 -3.006 -1.050 1.00 94.06 444 GLU A CA 1
ATOM 3617 C C . GLU A 1 444 ? -24.098 -3.976 0.119 1.00 94.06 444 GLU A C 1
ATOM 3619 O O . GLU A 1 444 ? -23.577 -5.080 -0.032 1.00 94.06 444 GLU A O 1
ATOM 3624 N N . LEU A 1 445 ? -24.586 -3.567 1.292 1.00 96.19 445 LEU A N 1
ATOM 3625 C CA . LEU A 1 445 ? -24.538 -4.372 2.506 1.00 96.19 445 LEU A CA 1
ATOM 3626 C C . LEU A 1 445 ? -25.767 -5.272 2.631 1.00 96.19 445 LEU A C 1
ATOM 3628 O O . LEU A 1 445 ? -26.907 -4.801 2.670 1.00 96.19 445 LEU A O 1
ATOM 3632 N N . ASN A 1 446 ? -25.539 -6.562 2.836 1.00 96.50 446 ASN A N 1
ATOM 3633 C CA . ASN A 1 446 ? -26.578 -7.513 3.189 1.00 96.50 446 ASN A CA 1
ATOM 3634 C C . ASN A 1 446 ? -26.724 -7.606 4.715 1.00 96.50 446 ASN A C 1
ATOM 3636 O O . ASN A 1 446 ? -26.302 -8.567 5.362 1.00 96.50 446 ASN A O 1
ATOM 3640 N N . GLN A 1 447 ? -27.392 -6.608 5.298 1.00 94.25 447 GLN A N 1
ATOM 3641 C CA . GLN A 1 447 ? -27.581 -6.483 6.752 1.00 94.25 447 GLN A CA 1
ATOM 3642 C C . GLN A 1 447 ? -28.193 -7.724 7.422 1.00 94.25 447 GLN A C 1
ATOM 3644 O O . GLN A 1 447 ? -28.022 -7.923 8.621 1.00 94.25 447 GLN A O 1
ATOM 3649 N N . THR A 1 448 ? -28.937 -8.550 6.676 1.00 95.00 448 THR A N 1
ATOM 3650 C CA . THR A 1 448 ? -29.574 -9.755 7.231 1.00 95.00 448 THR A CA 1
ATOM 3651 C C . THR A 1 448 ? -28.602 -10.907 7.464 1.00 95.00 448 THR A C 1
ATOM 3653 O O . THR A 1 448 ? -28.910 -11.799 8.257 1.00 95.00 448 THR A O 1
ATOM 3656 N N . LEU A 1 449 ? -27.459 -10.888 6.776 1.00 96.62 449 LEU A N 1
ATOM 3657 C CA . LEU A 1 449 ? -26.397 -11.880 6.894 1.00 96.62 449 LEU A CA 1
ATOM 3658 C C . LEU A 1 449 ? -25.206 -11.370 7.706 1.00 96.62 449 LEU A C 1
ATOM 3660 O O . LEU A 1 449 ? -24.446 -12.195 8.203 1.00 96.62 449 LEU A O 1
ATOM 3664 N N . CYS A 1 450 ? -25.057 -10.054 7.877 1.00 97.50 450 CYS A N 1
ATOM 3665 C CA . CYS A 1 450 ? -24.047 -9.491 8.766 1.00 97.50 450 CYS A CA 1
ATOM 3666 C C . CYS A 1 450 ? -24.230 -9.999 10.200 1.00 97.50 450 CYS A C 1
ATOM 3668 O O . CYS A 1 450 ? -25.350 -10.044 10.724 1.00 97.50 450 CYS A O 1
ATOM 3670 N N . THR A 1 451 ? -23.131 -10.351 10.863 1.00 97.19 451 THR A N 1
ATOM 3671 C CA . THR A 1 451 ? -23.179 -10.825 12.249 1.00 97.19 451 THR A CA 1
ATOM 3672 C C . THR A 1 451 ? -22.063 -10.240 13.091 1.00 97.19 451 THR A C 1
ATOM 3674 O O . THR A 1 451 ? -21.022 -9.826 12.588 1.00 97.19 451 THR A O 1
ATOM 3677 N N . THR A 1 452 ? -22.280 -10.223 14.403 1.00 97.06 452 THR A N 1
ATOM 3678 C CA . THR A 1 452 ? -21.215 -10.003 15.374 1.00 97.06 452 THR A CA 1
ATOM 3679 C C . THR A 1 452 ? -21.244 -11.094 16.422 1.00 97.06 452 THR A C 1
ATOM 3681 O O . THR A 1 452 ? -22.307 -11.585 16.821 1.00 97.06 452 THR A O 1
ATOM 3684 N N . HIS A 1 453 ? -20.066 -11.517 16.858 1.00 93.88 453 HIS A N 1
ATOM 3685 C CA . HIS A 1 453 ? -19.937 -12.519 17.901 1.00 93.88 453 HIS A CA 1
ATOM 3686 C C . HIS A 1 453 ? -18.620 -12.352 18.654 1.00 93.88 453 HIS A C 1
ATOM 3688 O O . HIS A 1 453 ? -17.676 -11.739 18.172 1.00 93.88 453 HIS A O 1
ATOM 3694 N N . THR A 1 454 ? -18.565 -12.895 19.866 1.00 92.62 454 THR A N 1
ATOM 3695 C CA . THR A 1 454 ? -17.390 -12.789 20.736 1.00 92.62 454 THR A CA 1
ATOM 3696 C C . THR A 1 454 ? -16.900 -14.183 21.093 1.00 92.62 454 THR A C 1
ATOM 3698 O O . THR A 1 454 ? -17.675 -15.009 21.589 1.00 92.62 454 THR A O 1
ATOM 3701 N N . VAL A 1 455 ? -15.615 -14.449 20.858 1.00 85.81 455 VAL A N 1
ATOM 3702 C CA . VAL A 1 455 ? -14.956 -15.713 21.209 1.00 85.81 455 VAL A CA 1
ATOM 3703 C C . VAL A 1 455 ? -13.756 -15.408 22.096 1.00 85.81 455 VAL A C 1
ATOM 3705 O O . VAL A 1 455 ? -12.720 -14.947 21.631 1.00 85.81 455 VAL A O 1
ATOM 3708 N N . GLY A 1 456 ? -13.886 -15.682 23.396 1.00 85.81 456 GLY A N 1
ATOM 3709 C CA . GLY A 1 456 ? -12.874 -15.257 24.365 1.00 85.81 456 GLY A CA 1
ATOM 3710 C C . GLY A 1 456 ? -12.842 -13.732 24.465 1.00 85.81 456 GLY A C 1
ATOM 3711 O O . GLY A 1 456 ? -13.892 -13.132 24.682 1.00 85.81 456 GLY A O 1
ATOM 3712 N N . ASP A 1 457 ? -11.662 -13.147 24.272 1.00 84.44 457 ASP A N 1
ATOM 3713 C CA . ASP A 1 457 ? -11.428 -11.695 24.311 1.00 84.44 457 ASP A CA 1
ATOM 3714 C C . ASP A 1 457 ? -11.401 -11.065 22.901 1.00 84.44 457 ASP A C 1
ATOM 3716 O O . ASP A 1 457 ? -10.949 -9.937 22.728 1.00 84.44 457 ASP A O 1
ATOM 3720 N N . VAL A 1 458 ? -11.863 -11.802 21.882 1.00 90.19 458 VAL A N 1
ATOM 3721 C CA . VAL A 1 458 ? -11.920 -11.345 20.486 1.00 90.19 458 VAL A CA 1
ATOM 3722 C C . VAL A 1 458 ? -13.368 -11.054 20.110 1.00 90.19 458 VAL A C 1
ATOM 3724 O O . VAL A 1 458 ? -14.237 -11.924 20.248 1.00 90.19 458 VAL A O 1
ATOM 3727 N N . VAL A 1 459 ? -13.624 -9.848 19.612 1.00 95.19 459 VAL A N 1
ATOM 3728 C CA . VAL A 1 459 ? -14.909 -9.449 19.034 1.00 95.19 459 VAL A CA 1
ATOM 3729 C C . VAL A 1 459 ? -14.804 -9.500 17.516 1.00 95.19 459 VAL A C 1
ATOM 3731 O O . VAL A 1 459 ? -14.051 -8.742 16.917 1.00 95.19 459 VAL A O 1
ATOM 3734 N N . SER A 1 460 ? -15.570 -10.387 16.892 1.00 96.00 460 SER A N 1
ATOM 3735 C CA . SER A 1 460 ? -15.622 -10.538 15.441 1.00 96.00 460 SER A CA 1
ATOM 3736 C C . SER A 1 460 ? -16.817 -9.774 14.875 1.00 96.00 460 SER A C 1
ATOM 3738 O O . SER A 1 460 ? -17.954 -9.981 15.313 1.00 96.00 460 SER A O 1
ATOM 3740 N N . VAL A 1 461 ? -16.560 -8.910 13.894 1.00 97.88 461 VAL A N 1
ATOM 3741 C CA . VAL A 1 461 ? -17.565 -8.182 13.111 1.00 97.88 461 VAL A CA 1
ATOM 3742 C C . VAL A 1 461 ? -17.514 -8.681 11.674 1.00 97.88 461 VAL A C 1
ATOM 3744 O O . VAL A 1 461 ? -16.485 -8.569 11.018 1.00 97.88 461 VAL A O 1
ATOM 3747 N N . GLU A 1 462 ? -18.615 -9.245 11.187 1.00 97.81 462 GLU A N 1
ATOM 3748 C CA . GLU A 1 462 ? -18.733 -9.811 9.842 1.00 97.81 462 GLU A CA 1
ATOM 3749 C C . GLU A 1 462 ? -19.634 -8.929 8.979 1.00 97.81 462 GLU A C 1
ATOM 3751 O O . GLU A 1 462 ? -20.861 -8.943 9.123 1.00 97.81 462 GLU A O 1
ATOM 3756 N N . PHE A 1 463 ? -19.026 -8.175 8.063 1.00 98.19 463 PHE A N 1
ATOM 3757 C CA . PHE A 1 463 ? -19.736 -7.445 7.021 1.00 98.19 463 PHE A CA 1
ATOM 3758 C C . PHE A 1 463 ? -20.005 -8.389 5.856 1.00 98.19 463 PHE A C 1
ATOM 3760 O O . PHE A 1 463 ? -19.066 -8.836 5.202 1.00 98.19 463 PHE A O 1
ATOM 3767 N N . VAL A 1 464 ? -21.277 -8.681 5.584 1.00 98.00 464 VAL A N 1
ATOM 3768 C CA . VAL A 1 464 ? -21.686 -9.424 4.388 1.00 98.00 464 VAL A CA 1
ATOM 3769 C C . VAL A 1 464 ? -22.203 -8.441 3.350 1.00 98.00 464 VAL A C 1
ATOM 3771 O O . VAL A 1 464 ? -23.096 -7.646 3.642 1.00 98.00 464 VAL A O 1
ATOM 3774 N N . MET A 1 465 ? -21.632 -8.476 2.152 1.00 96.56 465 MET A N 1
ATOM 3775 C CA . MET A 1 465 ? -21.878 -7.502 1.090 1.00 96.56 465 MET A CA 1
ATOM 3776 C C . MET A 1 465 ? -21.796 -8.150 -0.292 1.00 96.56 465 MET A C 1
ATOM 3778 O O . MET A 1 465 ? -21.249 -9.242 -0.435 1.00 96.56 465 MET A O 1
ATOM 3782 N N . HIS A 1 466 ? -22.272 -7.453 -1.318 1.00 93.81 466 HIS A N 1
ATOM 3783 C CA . HIS A 1 466 ? -22.100 -7.845 -2.716 1.00 93.81 466 HIS A CA 1
ATOM 3784 C C . HIS A 1 466 ? -21.774 -6.633 -3.584 1.00 93.81 466 HIS A C 1
ATOM 3786 O O . HIS A 1 466 ? -22.206 -5.509 -3.314 1.00 93.81 466 HIS A O 1
ATOM 3792 N N . PHE A 1 467 ? -21.030 -6.867 -4.664 1.00 90.81 467 PHE A N 1
ATOM 3793 C CA . PHE A 1 467 ? -20.856 -5.863 -5.709 1.00 90.81 467 PHE A CA 1
ATOM 3794 C C . PHE A 1 467 ? -22.149 -5.704 -6.507 1.00 90.81 467 PHE A C 1
ATOM 3796 O O . PHE A 1 467 ? -22.768 -6.702 -6.874 1.00 90.81 467 PHE A O 1
ATOM 3803 N N . THR A 1 468 ? -22.567 -4.475 -6.792 1.00 90.62 468 THR A N 1
ATOM 3804 C CA . THR A 1 468 ? -23.754 -4.217 -7.624 1.00 90.62 468 THR A CA 1
ATOM 3805 C C . THR A 1 468 ? -23.408 -4.289 -9.111 1.00 90.62 468 THR A C 1
ATOM 3807 O O . THR A 1 468 ? -22.240 -4.361 -9.490 1.00 90.62 468 THR A O 1
ATOM 3810 N N . ASP A 1 469 ? -24.415 -4.178 -9.979 1.00 84.25 469 ASP A N 1
ATOM 3811 C CA . ASP A 1 469 ? -24.213 -4.063 -11.430 1.00 84.25 469 ASP A CA 1
ATOM 3812 C C . ASP A 1 469 ? -23.361 -2.843 -11.834 1.00 84.25 469 ASP A C 1
ATOM 3814 O O . ASP A 1 469 ? -22.759 -2.855 -12.909 1.00 84.25 469 ASP A O 1
ATOM 3818 N N . GLN A 1 470 ? -23.284 -1.816 -10.977 1.00 83.50 470 GLN A N 1
ATOM 3819 C CA . GLN A 1 470 ? -22.478 -0.610 -11.198 1.00 83.50 470 GLN A CA 1
ATOM 3820 C C . GLN A 1 470 ? -21.000 -0.793 -10.826 1.00 83.50 470 GLN A C 1
ATOM 3822 O O . GLN A 1 470 ? -20.196 0.093 -11.102 1.00 83.50 470 GLN A O 1
ATOM 3827 N N . ALA A 1 471 ? -20.625 -1.913 -10.197 1.00 80.94 471 ALA A N 1
ATOM 3828 C CA . ALA A 1 471 ? -19.223 -2.213 -9.945 1.00 80.94 471 ALA A CA 1
ATOM 3829 C C . ALA A 1 471 ? -18.474 -2.482 -11.267 1.00 80.94 471 ALA A C 1
ATOM 3831 O O . ALA A 1 471 ? -19.011 -3.166 -12.150 1.00 80.94 471 ALA A O 1
ATOM 3832 N N . PRO A 1 472 ? -17.233 -1.983 -11.412 1.00 73.81 472 PRO A N 1
ATOM 3833 C CA . PRO A 1 472 ? -16.436 -2.157 -12.622 1.00 73.81 472 PRO A CA 1
ATOM 3834 C C . PRO A 1 472 ? -16.050 -3.627 -12.810 1.00 73.81 472 PRO A C 1
ATOM 3836 O O . PRO A 1 472 ? -15.230 -4.175 -12.075 1.00 73.81 472 PRO A O 1
ATOM 3839 N N . LYS A 1 473 ? -16.631 -4.278 -13.820 1.00 70.06 473 LYS A N 1
ATOM 3840 C CA . LYS A 1 473 ? -16.240 -5.637 -14.207 1.00 70.06 473 LYS A CA 1
ATOM 3841 C C . LYS A 1 473 ? -14.760 -5.658 -14.598 1.00 70.06 473 LYS A C 1
ATOM 3843 O O . LYS A 1 473 ? -14.330 -4.824 -15.384 1.00 70.06 473 LYS A O 1
ATOM 3848 N N . GLY A 1 474 ? -14.007 -6.639 -14.111 1.00 65.12 474 GLY A N 1
ATOM 3849 C CA . GLY A 1 474 ? -12.588 -6.798 -14.425 1.00 65.12 474 GLY A CA 1
ATOM 3850 C C . GLY A 1 474 ? -11.646 -6.065 -13.470 1.00 65.12 474 GLY A C 1
ATOM 3851 O O . GLY A 1 474 ? -10.458 -6.372 -13.460 1.00 65.12 474 GLY A O 1
ATOM 3852 N N . ALA A 1 475 ? -12.150 -5.127 -12.663 1.00 71.12 475 ALA A N 1
ATOM 3853 C CA . ALA A 1 475 ? -11.307 -4.290 -11.820 1.00 71.12 475 ALA A CA 1
ATOM 3854 C C . ALA A 1 475 ? -10.903 -4.970 -10.509 1.00 71.12 475 ALA A C 1
ATOM 3856 O O . ALA A 1 475 ? -11.617 -5.827 -9.980 1.00 71.12 475 ALA A O 1
ATOM 3857 N N . MET A 1 476 ? -9.778 -4.506 -9.964 1.00 77.69 476 MET A N 1
ATOM 3858 C CA . MET A 1 476 ? -9.380 -4.743 -8.581 1.00 77.69 476 MET A CA 1
ATOM 3859 C C . MET A 1 476 ? -9.959 -3.637 -7.696 1.00 77.69 476 MET A C 1
ATOM 3861 O O . MET A 1 476 ? -9.731 -2.455 -7.951 1.00 77.69 476 MET A O 1
ATOM 3865 N N . MET A 1 477 ? -10.705 -4.022 -6.669 1.00 83.38 477 MET A N 1
ATOM 3866 C CA . MET A 1 477 ? -11.249 -3.132 -5.647 1.00 83.38 477 MET A CA 1
ATOM 3867 C C . MET A 1 477 ? -10.379 -3.229 -4.397 1.00 83.38 477 MET A C 1
ATOM 3869 O O . MET A 1 477 ? -10.044 -4.337 -3.976 1.00 83.38 477 MET A O 1
ATOM 3873 N N . ASN A 1 478 ? -10.054 -2.086 -3.795 1.00 88.88 478 ASN A N 1
ATOM 3874 C CA . ASN A 1 478 ? -9.311 -2.029 -2.536 1.00 88.88 478 ASN A CA 1
ATOM 3875 C C . ASN A 1 478 ? -10.270 -1.694 -1.403 1.00 88.88 478 ASN A C 1
ATOM 3877 O O . ASN A 1 478 ? -11.078 -0.780 -1.541 1.00 88.88 478 ASN A O 1
ATOM 3881 N N . PHE A 1 479 ? -10.166 -2.401 -0.289 1.00 92.19 479 PHE A N 1
ATOM 3882 C CA . PHE A 1 479 ? -10.885 -2.114 0.939 1.00 92.19 479 PHE A CA 1
ATOM 3883 C C . PHE A 1 479 ? -9.989 -1.387 1.929 1.00 92.19 479 PHE A C 1
ATOM 3885 O O . PHE A 1 479 ? -8.814 -1.711 2.071 1.00 92.19 479 PHE A O 1
ATOM 3892 N N . TYR A 1 480 ? -10.592 -0.443 2.637 1.00 92.75 480 TYR A N 1
ATOM 3893 C CA . TYR A 1 480 ? -10.000 0.237 3.773 1.00 92.75 480 TYR A CA 1
ATOM 3894 C C . TYR A 1 480 ? -10.906 0.059 4.972 1.00 92.75 480 TYR A C 1
ATOM 3896 O O . TYR A 1 480 ? -12.135 0.147 4.872 1.00 92.75 480 TYR A O 1
ATOM 3904 N N . GLU A 1 481 ? -10.279 -0.156 6.112 1.00 94.00 481 GLU A N 1
ATOM 3905 C CA . GLU A 1 481 ? -10.946 -0.434 7.362 1.00 94.00 481 GLU A CA 1
ATOM 3906 C C . GLU A 1 481 ? -10.458 0.486 8.475 1.00 94.00 481 GLU A C 1
ATOM 3908 O O . GLU A 1 481 ? -9.282 0.825 8.585 1.00 94.00 481 GLU A O 1
ATOM 3913 N N . TYR A 1 482 ? -11.395 0.873 9.332 1.00 93.19 482 TYR A N 1
ATOM 3914 C CA . TYR A 1 482 ? -11.117 1.632 10.539 1.00 93.19 482 TYR A CA 1
ATOM 3915 C C . TYR A 1 482 ? -11.898 1.015 11.684 1.00 93.19 482 TYR A C 1
ATOM 3917 O O . TYR A 1 482 ? -13.100 0.768 11.582 1.00 93.19 482 TYR A O 1
ATOM 3925 N N . VAL A 1 483 ? -11.214 0.761 12.789 1.00 93.44 483 VAL A N 1
ATOM 3926 C CA . VAL A 1 483 ? -11.844 0.343 14.038 1.00 93.44 483 VAL A CA 1
ATOM 3927 C C . VAL A 1 483 ? -11.497 1.403 15.057 1.00 93.44 483 VAL A C 1
ATOM 3929 O O . VAL A 1 483 ? -10.321 1.691 15.250 1.00 93.44 483 VAL A O 1
ATOM 3932 N N . VAL A 1 484 ? -12.513 1.981 15.687 1.00 90.88 484 VAL A N 1
ATOM 3933 C CA . VAL A 1 484 ? -12.333 3.041 16.676 1.00 90.88 484 VAL A CA 1
ATOM 3934 C C . VAL A 1 484 ? -13.026 2.694 17.982 1.00 90.88 484 VAL A C 1
ATOM 3936 O O . VAL A 1 484 ? -14.053 2.002 18.005 1.00 90.88 484 VAL A O 1
ATOM 3939 N N . ASP A 1 485 ? -12.470 3.184 19.080 1.00 88.12 485 ASP A N 1
ATOM 3940 C CA . ASP A 1 485 ? -13.102 3.133 20.390 1.00 88.12 485 ASP A CA 1
ATOM 3941 C C . ASP A 1 485 ? -14.305 4.102 20.479 1.00 88.12 485 ASP A C 1
ATOM 3943 O O . ASP A 1 485 ? -14.647 4.828 19.543 1.00 88.12 485 ASP A O 1
ATOM 3947 N N . SER A 1 486 ? -14.994 4.097 21.618 1.00 86.38 486 SER A N 1
ATOM 3948 C CA . SER A 1 486 ? -16.151 4.956 21.891 1.00 86.38 486 SER A CA 1
ATOM 3949 C C . SER A 1 486 ? -15.809 6.447 21.988 1.00 86.38 486 SER A C 1
ATOM 3951 O O . SER A 1 486 ? -16.717 7.278 21.933 1.00 86.38 486 SER A O 1
ATOM 3953 N N . SER A 1 487 ? -14.524 6.779 22.116 1.00 81.06 487 SER A N 1
ATOM 3954 C CA . SER A 1 487 ? -14.005 8.144 22.094 1.00 81.06 487 SER A CA 1
ATOM 3955 C C . SER A 1 487 ? -13.610 8.588 20.681 1.00 81.06 487 SER A C 1
ATOM 3957 O O . SER A 1 487 ? -13.499 9.788 20.465 1.00 81.06 487 SER A O 1
ATOM 3959 N N . GLY A 1 488 ? -13.447 7.655 19.734 1.00 79.44 488 GLY A N 1
ATOM 3960 C CA . GLY A 1 488 ? -13.035 7.885 18.347 1.00 79.44 488 GLY A CA 1
ATOM 3961 C C . GLY A 1 488 ? -11.578 7.520 18.034 1.00 79.44 488 GLY A C 1
ATOM 3962 O O . GLY A 1 488 ? -11.138 7.756 16.913 1.00 79.44 488 GLY A O 1
ATOM 3963 N N . TYR A 1 489 ? -10.821 6.961 18.983 1.00 79.25 489 TYR A N 1
ATOM 3964 C CA . TYR A 1 489 ? -9.407 6.621 18.800 1.00 79.25 489 TYR A CA 1
ATOM 3965 C C . TYR A 1 489 ? -9.205 5.305 18.052 1.00 79.25 489 TYR A C 1
ATOM 3967 O O . TYR A 1 489 ? -9.910 4.321 18.284 1.00 79.25 489 TYR A O 1
ATOM 3975 N N . ASP A 1 490 ? -8.206 5.299 17.170 1.00 81.38 490 ASP A N 1
ATOM 3976 C CA . ASP A 1 490 ? -7.923 4.196 16.256 1.00 81.38 490 ASP A CA 1
ATOM 3977 C C . ASP A 1 490 ? -7.339 2.967 16.964 1.00 81.38 490 ASP A C 1
ATOM 3979 O O . ASP A 1 490 ? -6.310 3.021 17.642 1.00 81.38 490 ASP A O 1
ATOM 3983 N N . TYR A 1 491 ? -7.925 1.815 16.667 1.00 87.56 491 TYR A N 1
ATOM 3984 C CA . TYR A 1 491 ? -7.257 0.525 16.760 1.00 87.56 491 TYR A CA 1
ATOM 3985 C C . TYR A 1 491 ? -6.388 0.340 15.513 1.00 87.56 491 TYR A C 1
ATOM 3987 O O . TYR A 1 491 ? -6.691 0.862 14.437 1.00 87.56 491 TYR A O 1
ATOM 3995 N N . ARG A 1 492 ? -5.310 -0.440 15.623 1.00 84.81 492 ARG A N 1
ATOM 3996 C CA . ARG A 1 492 ? -4.421 -0.723 14.483 1.00 84.81 492 ARG A CA 1
ATOM 3997 C C . ARG A 1 492 ? -4.599 -2.139 13.957 1.00 84.81 492 ARG A C 1
ATOM 3999 O O . ARG A 1 492 ? -4.818 -3.075 14.723 1.00 84.81 492 ARG A O 1
ATOM 4006 N N . ALA A 1 493 ? -4.440 -2.317 12.651 1.00 88.56 493 ALA A N 1
ATOM 4007 C CA . ALA A 1 493 ? -4.280 -3.649 12.090 1.00 88.56 493 ALA A CA 1
ATOM 4008 C C . ALA A 1 493 ? -3.019 -4.302 12.699 1.00 88.56 493 ALA A C 1
ATOM 4010 O O . ALA A 1 493 ? -1.945 -3.698 12.719 1.00 88.56 493 ALA A O 1
ATOM 4011 N N . SER A 1 494 ? -3.141 -5.522 13.229 1.00 85.50 494 SER A N 1
ATOM 4012 C CA . SER A 1 494 ? -2.024 -6.273 13.821 1.00 85.50 494 SER A CA 1
ATOM 4013 C C . SER A 1 494 ? -1.204 -6.953 12.725 1.00 85.50 494 SER A C 1
ATOM 4015 O O . SER A 1 494 ? -1.329 -8.160 12.504 1.00 85.50 494 SER A O 1
ATOM 4017 N N . VAL A 1 495 ? -0.407 -6.157 12.013 1.00 79.00 495 VAL A N 1
ATOM 4018 C CA . VAL A 1 495 ? 0.326 -6.589 10.818 1.00 79.00 495 VAL A CA 1
ATOM 4019 C C . VAL A 1 495 ? 1.828 -6.500 11.056 1.00 79.00 495 VAL A C 1
ATOM 4021 O O . VAL A 1 495 ? 2.360 -5.426 11.332 1.00 79.00 495 VAL A O 1
ATOM 4024 N N . SER A 1 496 ? 2.529 -7.628 10.951 1.00 70.62 496 SER A N 1
ATOM 4025 C CA . SER A 1 496 ? 3.992 -7.659 10.974 1.00 70.62 496 SER A CA 1
ATOM 4026 C C . SER A 1 496 ? 4.525 -8.953 10.374 1.00 70.62 496 SER A C 1
ATOM 4028 O O . SER A 1 496 ? 4.027 -10.037 10.665 1.00 70.62 496 SER A O 1
ATOM 4030 N N . ASP A 1 497 ? 5.589 -8.853 9.580 1.00 62.72 497 ASP A N 1
ATOM 4031 C CA . ASP A 1 497 ? 6.337 -10.018 9.094 1.00 62.72 497 ASP A CA 1
ATOM 4032 C C . ASP A 1 497 ? 7.413 -10.504 10.074 1.00 62.72 497 ASP A C 1
ATOM 4034 O O . ASP A 1 497 ? 7.970 -11.592 9.914 1.00 62.72 497 ASP A O 1
ATOM 4038 N N . GLU A 1 498 ? 7.712 -9.705 11.098 1.00 56.47 498 GLU A N 1
ATOM 4039 C CA . GLU A 1 498 ? 8.819 -9.951 12.023 1.00 56.47 498 GLU A CA 1
ATOM 4040 C C . GLU A 1 498 ? 8.373 -10.176 13.468 1.00 56.47 498 GLU A C 1
ATOM 4042 O O . GLU A 1 498 ? 9.070 -10.859 14.227 1.00 56.47 498 GLU A O 1
ATOM 4047 N N . ASP A 1 499 ? 7.226 -9.620 13.864 1.00 61.59 499 ASP A N 1
ATOM 4048 C CA . ASP A 1 499 ? 6.669 -9.824 15.194 1.00 61.59 499 ASP A CA 1
ATOM 4049 C C . ASP A 1 499 ? 5.824 -11.108 15.227 1.00 61.59 499 ASP A C 1
ATOM 4051 O O . ASP A 1 499 ? 4.732 -11.143 14.661 1.00 61.59 499 ASP A O 1
ATOM 4055 N N . PRO A 1 500 ? 6.262 -12.169 15.933 1.00 63.69 500 PRO A N 1
ATOM 4056 C CA . PRO A 1 500 ? 5.482 -13.396 16.055 1.00 63.69 500 PRO A CA 1
ATOM 4057 C C . PRO A 1 500 ? 4.186 -13.221 16.865 1.00 63.69 500 PRO A C 1
ATOM 4059 O O . PRO A 1 500 ? 3.420 -14.179 16.975 1.00 63.69 500 PRO A O 1
ATOM 4062 N N . SER A 1 501 ? 3.976 -12.063 17.499 1.00 65.62 501 SER A N 1
ATOM 4063 C CA . SER A 1 501 ? 2.740 -11.714 18.198 1.00 65.62 501 SER A CA 1
ATOM 4064 C C . SER A 1 501 ? 1.714 -11.000 17.316 1.00 65.62 501 SER A C 1
ATOM 4066 O O . SER A 1 501 ? 0.556 -10.906 17.726 1.00 65.62 501 SER A O 1
ATOM 4068 N N . ALA A 1 502 ? 2.101 -10.569 16.107 1.00 73.12 502 ALA A N 1
ATOM 4069 C CA . ALA A 1 502 ? 1.161 -10.019 15.142 1.00 73.12 502 ALA A CA 1
ATOM 4070 C C . ALA A 1 502 ? 0.139 -11.078 14.709 1.00 73.12 502 ALA A C 1
ATOM 4072 O O . ALA A 1 502 ? 0.455 -12.263 14.570 1.00 73.12 502 ALA A O 1
ATOM 4073 N N . LEU A 1 503 ? -1.108 -10.647 14.513 1.00 82.88 503 LEU A N 1
ATOM 4074 C CA . LEU A 1 503 ? -2.195 -11.544 14.120 1.00 82.88 503 LEU A CA 1
ATOM 4075 C C . LEU A 1 503 ? -2.132 -11.923 12.635 1.00 82.88 503 LEU A C 1
ATOM 4077 O O . LEU A 1 503 ? -2.755 -12.913 12.255 1.00 82.88 503 LEU A O 1
ATOM 4081 N N . MET A 1 504 ? -1.407 -11.153 11.817 1.00 83.44 504 MET A N 1
ATOM 4082 C CA . MET A 1 504 ? -1.168 -11.439 10.403 1.00 83.44 504 MET A CA 1
ATOM 4083 C C . MET A 1 504 ? 0.142 -10.823 9.883 1.00 83.44 504 MET A C 1
ATOM 4085 O O . MET A 1 504 ? 0.721 -9.921 10.490 1.00 83.44 504 MET A O 1
ATOM 4089 N N . THR A 1 505 ? 0.560 -11.281 8.709 1.00 79.31 505 THR A N 1
ATOM 4090 C CA . THR A 1 505 ? 1.645 -10.725 7.882 1.00 79.31 505 THR A CA 1
ATOM 4091 C C . THR A 1 505 ? 1.150 -9.616 6.948 1.00 79.31 505 THR A C 1
ATOM 4093 O O . THR A 1 505 ? -0.046 -9.534 6.662 1.00 79.31 505 THR A O 1
ATOM 4096 N N . TRP A 1 506 ? 2.052 -8.790 6.396 1.00 77.81 506 TRP A N 1
ATOM 4097 C CA . TRP A 1 506 ? 1.665 -7.788 5.383 1.00 77.81 506 TRP A CA 1
ATOM 4098 C C . TRP A 1 506 ? 1.091 -8.428 4.121 1.00 77.81 506 TRP A C 1
ATOM 4100 O O . TRP A 1 506 ? 0.171 -7.888 3.512 1.00 77.81 506 TRP A O 1
ATOM 4110 N N . ALA A 1 507 ? 1.597 -9.605 3.746 1.00 72.81 507 ALA A N 1
ATOM 4111 C CA . ALA A 1 507 ? 1.059 -10.362 2.624 1.00 72.81 507 ALA A CA 1
ATOM 4112 C C . ALA A 1 507 ? -0.396 -10.789 2.871 1.00 72.81 507 ALA A C 1
ATOM 4114 O O . ALA A 1 507 ? -1.230 -10.613 1.991 1.00 72.81 507 ALA A O 1
ATOM 4115 N N . GLU A 1 508 ? -0.712 -11.309 4.061 1.00 80.94 508 GLU A N 1
ATOM 4116 C CA . GLU A 1 508 ? -2.085 -11.680 4.434 1.00 80.94 508 GLU A CA 1
ATOM 4117 C C . GLU A 1 508 ? -3.010 -10.460 4.506 1.00 80.94 508 GLU A C 1
ATOM 4119 O O . GLU A 1 508 ? -4.151 -10.545 4.058 1.00 80.94 508 GLU A O 1
ATOM 4124 N N . TYR A 1 509 ? -2.514 -9.325 5.009 1.00 88.06 509 TYR A N 1
ATOM 4125 C CA . TYR A 1 509 ? -3.258 -8.066 5.048 1.00 88.06 509 TYR A CA 1
ATOM 4126 C C . TYR A 1 509 ? -3.645 -7.584 3.644 1.00 88.06 509 TYR A C 1
ATOM 4128 O O . TYR A 1 509 ? -4.828 -7.405 3.363 1.00 88.06 509 TYR A O 1
ATOM 4136 N N . ASN A 1 510 ? -2.667 -7.455 2.740 1.00 82.81 510 ASN A N 1
ATOM 4137 C CA . ASN A 1 510 ? -2.903 -7.011 1.361 1.00 82.81 510 ASN A CA 1
ATOM 4138 C C . ASN A 1 510 ? -3.800 -8.002 0.599 1.00 82.81 510 ASN A C 1
ATOM 4140 O O . ASN A 1 510 ? -4.740 -7.615 -0.091 1.00 82.81 510 ASN A O 1
ATOM 4144 N N . GLU A 1 511 ? -3.562 -9.308 0.776 1.00 82.38 511 GLU A N 1
ATOM 4145 C CA . GLU A 1 511 ? -4.420 -10.351 0.206 1.00 82.38 511 GLU A CA 1
ATOM 4146 C C . GLU A 1 511 ? -5.860 -10.266 0.738 1.00 82.38 511 GLU A C 1
ATOM 4148 O O . GLU A 1 511 ? -6.783 -10.651 0.022 1.00 82.38 511 GLU A O 1
ATOM 4153 N N . ALA A 1 512 ? -6.091 -9.774 1.959 1.00 89.38 512 ALA A N 1
ATOM 4154 C CA . ALA A 1 512 ? -7.426 -9.593 2.520 1.00 89.38 512 ALA A CA 1
ATOM 4155 C C . ALA A 1 512 ? -8.112 -8.310 2.019 1.00 89.38 512 ALA A C 1
ATOM 4157 O O . ALA A 1 512 ? -9.321 -8.348 1.793 1.00 89.38 512 ALA A O 1
ATOM 4158 N N . THR A 1 513 ? -7.379 -7.223 1.775 1.00 90.88 513 THR A N 1
ATOM 4159 C CA . THR A 1 513 ? -7.944 -5.915 1.392 1.00 90.88 513 THR A CA 1
ATOM 4160 C C . THR A 1 513 ? -8.198 -5.746 -0.111 1.00 90.88 513 THR A C 1
ATOM 4162 O O . THR A 1 513 ? -8.957 -4.861 -0.491 1.00 90.88 513 THR A O 1
ATOM 4165 N N . GLU A 1 514 ? -7.676 -6.613 -0.982 1.00 87.56 514 GLU A N 1
ATOM 4166 C CA . GLU A 1 514 ? -7.853 -6.499 -2.444 1.00 87.56 514 GLU A CA 1
ATOM 4167 C C . GLU A 1 514 ? -8.791 -7.563 -3.030 1.00 87.56 514 GLU A C 1
ATOM 4169 O O . GLU A 1 514 ? -8.582 -8.753 -2.810 1.00 87.56 514 GLU A O 1
ATOM 4174 N N . ILE A 1 515 ? -9.807 -7.212 -3.825 1.00 84.50 515 ILE A N 1
ATOM 4175 C CA . ILE A 1 515 ? -10.673 -8.209 -4.487 1.00 84.50 515 ILE A CA 1
ATOM 4176 C C . ILE A 1 515 ? -10.979 -7.864 -5.943 1.00 84.50 515 ILE A C 1
ATOM 4178 O O . ILE A 1 515 ? -11.304 -6.727 -6.275 1.00 84.50 515 ILE A O 1
ATOM 4182 N N . ALA A 1 516 ? -10.953 -8.867 -6.818 1.00 79.94 516 ALA A N 1
ATOM 4183 C CA . ALA A 1 516 ? -11.301 -8.700 -8.221 1.00 79.94 516 ALA A CA 1
ATOM 4184 C C . ALA A 1 516 ? -12.811 -8.875 -8.475 1.00 79.94 516 ALA A C 1
ATOM 4186 O O . ALA A 1 516 ? -13.435 -9.832 -8.006 1.00 79.94 516 ALA A O 1
ATOM 4187 N N . VAL A 1 517 ? -13.406 -8.008 -9.290 1.00 75.75 517 VAL A N 1
ATOM 4188 C CA . VAL A 1 517 ? -14.828 -8.089 -9.664 1.00 75.75 517 VAL A CA 1
ATOM 4189 C C . VAL A 1 517 ? -14.976 -8.874 -10.966 1.00 75.75 517 VAL A C 1
ATOM 4191 O O . VAL A 1 517 ? -14.545 -8.412 -12.017 1.00 75.75 517 VAL A O 1
ATOM 4194 N N . GLU A 1 518 ? -15.617 -10.047 -10.926 1.00 71.19 518 GLU A N 1
ATOM 4195 C CA . GLU A 1 518 ? -15.896 -10.881 -12.115 1.00 71.19 518 GLU A CA 1
ATOM 4196 C C . GLU A 1 518 ? -14.668 -11.142 -13.011 1.00 71.19 518 GLU A C 1
ATOM 4198 O O . GLU A 1 518 ? -14.771 -11.150 -14.241 1.00 71.19 518 GLU A O 1
ATOM 4203 N N . SER A 1 519 ? -13.500 -11.349 -12.401 1.00 68.69 519 SER A N 1
ATOM 4204 C CA . SER A 1 519 ? -12.238 -11.511 -13.121 1.00 68.69 519 SER A CA 1
ATOM 4205 C C . SER A 1 519 ? -11.413 -12.649 -12.530 1.00 68.69 519 SER A C 1
ATOM 4207 O O . SER A 1 519 ? -11.313 -12.740 -11.305 1.00 68.69 519 SER A O 1
ATOM 4209 N N . PRO A 1 520 ? -10.792 -13.517 -13.350 1.00 67.75 520 PRO A N 1
ATOM 4210 C CA . PRO A 1 520 ? -9.830 -14.486 -12.846 1.00 67.75 520 PRO A CA 1
ATOM 4211 C C . PRO A 1 520 ? -8.709 -13.782 -12.072 1.00 67.75 520 PRO A C 1
ATOM 4213 O O . PRO A 1 520 ? -8.035 -12.897 -12.596 1.00 67.75 520 PRO A O 1
ATOM 4216 N N . ALA A 1 521 ? -8.493 -14.184 -10.822 1.00 72.00 521 ALA A N 1
ATOM 4217 C CA . ALA A 1 521 ? -7.452 -13.600 -9.988 1.00 72.00 521 ALA A CA 1
ATOM 4218 C C . ALA A 1 521 ? -6.131 -14.352 -10.189 1.00 72.00 521 ALA A C 1
ATOM 4220 O O . ALA A 1 521 ? -6.042 -15.559 -9.936 1.00 72.00 521 ALA A O 1
ATOM 4221 N N . THR A 1 522 ? -5.101 -13.627 -10.627 1.00 74.25 522 THR A N 1
ATOM 4222 C CA . THR A 1 522 ? -3.724 -14.124 -10.677 1.00 74.25 522 THR A CA 1
ATOM 4223 C C . THR A 1 522 ? -2.960 -13.604 -9.470 1.00 74.25 522 THR A C 1
ATOM 4225 O O . THR A 1 522 ? -2.786 -12.401 -9.318 1.00 74.25 522 THR A O 1
ATOM 4228 N N . ILE A 1 523 ? -2.472 -14.513 -8.632 1.00 76.44 523 ILE A N 1
ATOM 4229 C CA . ILE A 1 523 ? -1.597 -14.200 -7.502 1.00 76.44 523 ILE A CA 1
ATOM 4230 C C . ILE A 1 523 ? -0.182 -14.591 -7.903 1.00 76.44 523 ILE A C 1
ATOM 4232 O O . ILE A 1 523 ? 0.089 -15.770 -8.143 1.00 76.44 523 ILE A O 1
ATOM 4236 N N . ALA A 1 524 ? 0.720 -13.619 -7.965 1.00 82.12 524 ALA A N 1
ATOM 4237 C CA . ALA A 1 524 ? 2.109 -13.846 -8.330 1.00 82.12 524 ALA A CA 1
ATOM 4238 C C . ALA A 1 524 ? 3.046 -13.598 -7.146 1.00 82.12 524 ALA A C 1
ATOM 4240 O O . ALA A 1 524 ? 2.852 -12.667 -6.370 1.00 82.12 524 ALA A O 1
ATOM 4241 N N . LYS A 1 525 ? 4.063 -14.450 -6.995 1.00 83.31 525 LYS A N 1
ATOM 4242 C CA . LYS A 1 525 ? 5.062 -14.374 -5.925 1.00 83.31 525 LYS A CA 1
ATOM 4243 C C . LYS A 1 525 ? 6.460 -14.593 -6.490 1.00 83.31 525 LYS A C 1
ATOM 4245 O O . LYS A 1 525 ? 6.679 -15.480 -7.320 1.00 83.31 525 LYS A O 1
ATOM 4250 N N . LEU A 1 526 ? 7.407 -13.816 -5.975 1.00 85.25 526 LEU A N 1
ATOM 4251 C CA . LEU A 1 526 ? 8.836 -14.071 -6.110 1.00 85.25 526 LEU A CA 1
ATOM 4252 C C . LEU A 1 526 ? 9.319 -14.756 -4.828 1.00 85.25 526 LEU A C 1
ATOM 4254 O O . LEU A 1 526 ? 9.122 -14.245 -3.726 1.00 85.25 526 LEU A O 1
ATOM 4258 N N . LEU A 1 527 ? 9.921 -15.935 -4.960 1.00 85.06 527 LEU A N 1
ATOM 4259 C CA . LEU A 1 527 ? 10.389 -16.746 -3.835 1.00 85.06 527 LEU A CA 1
ATOM 4260 C C . LEU A 1 527 ? 11.899 -16.946 -3.938 1.00 85.06 527 LEU A C 1
ATOM 4262 O O . LEU A 1 527 ? 12.456 -17.032 -5.034 1.00 85.06 527 LEU A O 1
ATOM 4266 N N . ARG A 1 528 ? 12.578 -17.088 -2.801 1.00 84.25 528 ARG A N 1
ATOM 4267 C CA . ARG A 1 528 ? 13.977 -17.537 -2.783 1.00 84.25 528 ARG A CA 1
ATOM 4268 C C . ARG A 1 528 ? 14.089 -18.943 -3.388 1.00 84.25 528 ARG A C 1
ATOM 4270 O O . ARG A 1 528 ? 13.100 -19.664 -3.504 1.00 84.25 528 ARG A O 1
ATOM 4277 N N . GLU A 1 529 ? 15.303 -19.367 -3.745 1.00 88.00 529 GLU A N 1
ATOM 4278 C CA . GLU A 1 529 ? 15.538 -20.700 -4.336 1.00 88.00 529 GLU A CA 1
ATOM 4279 C C . GLU A 1 529 ? 15.034 -21.860 -3.450 1.00 88.00 529 GLU A C 1
ATOM 4281 O O . GLU A 1 529 ? 14.668 -22.916 -3.962 1.00 88.00 529 GLU A O 1
ATOM 4286 N N . ASP A 1 530 ? 14.972 -21.673 -2.129 1.00 85.75 530 ASP A N 1
ATOM 4287 C CA . ASP A 1 530 ? 14.428 -22.658 -1.184 1.00 85.75 530 ASP A CA 1
ATOM 4288 C C . ASP A 1 530 ? 12.888 -22.654 -1.079 1.00 85.75 530 ASP A C 1
ATOM 4290 O O . ASP A 1 530 ? 12.323 -23.434 -0.310 1.00 85.75 530 ASP A O 1
ATOM 4294 N N . GLY A 1 531 ? 12.211 -21.810 -1.862 1.00 80.19 531 GLY A N 1
ATOM 4295 C CA . GLY A 1 531 ? 10.759 -21.649 -1.883 1.00 80.19 531 GLY A CA 1
ATOM 4296 C C . GLY A 1 531 ? 10.211 -20.733 -0.791 1.00 80.19 531 GLY A C 1
ATOM 4297 O O . GLY A 1 531 ? 8.994 -20.585 -0.691 1.00 80.19 531 GLY A O 1
ATOM 4298 N N . THR A 1 532 ? 11.068 -20.117 0.030 1.00 76.12 532 THR A N 1
ATOM 4299 C CA . THR A 1 532 ? 10.610 -19.161 1.043 1.00 76.12 532 THR A CA 1
ATOM 4300 C C . THR A 1 532 ? 10.208 -17.830 0.401 1.00 76.12 532 THR A C 1
ATOM 4302 O O . THR A 1 532 ? 10.921 -17.340 -0.484 1.00 76.12 532 THR A O 1
ATOM 4305 N N . PRO A 1 533 ? 9.081 -17.225 0.816 1.00 68.31 533 PRO A N 1
ATOM 4306 C CA . PRO A 1 533 ? 8.700 -15.906 0.337 1.00 68.31 533 PRO A CA 1
ATOM 4307 C C . PRO A 1 533 ? 9.646 -14.828 0.879 1.00 68.31 533 PRO A C 1
ATOM 4309 O O . PRO A 1 533 ? 10.349 -15.011 1.882 1.00 68.31 533 PRO A O 1
ATOM 4312 N N . VAL A 1 534 ? 9.671 -13.699 0.180 1.00 60.00 534 VAL A N 1
ATOM 4313 C CA . VAL A 1 534 ? 10.253 -12.453 0.671 1.00 60.00 534 VAL A CA 1
ATOM 4314 C C . VAL A 1 534 ? 9.083 -11.537 0.992 1.00 60.00 534 VAL A C 1
ATOM 4316 O O . VAL A 1 534 ? 8.328 -11.178 0.095 1.00 60.00 534 VAL A O 1
ATOM 4319 N N . ASN A 1 535 ? 8.919 -11.198 2.266 1.00 55.62 535 ASN A N 1
ATOM 4320 C CA . ASN A 1 535 ? 7.789 -10.403 2.731 1.00 55.62 535 ASN A CA 1
ATOM 4321 C C . ASN A 1 535 ? 8.172 -8.919 2.811 1.00 55.62 535 ASN A C 1
ATOM 4323 O O . ASN A 1 535 ? 8.086 -8.294 3.858 1.00 55.62 535 ASN A O 1
ATOM 4327 N N . THR A 1 536 ? 8.682 -8.378 1.708 1.00 51.25 536 THR A N 1
ATOM 4328 C CA . THR A 1 536 ? 9.038 -6.960 1.582 1.00 51.25 536 THR A CA 1
ATOM 4329 C C . THR A 1 536 ? 8.602 -6.465 0.209 1.00 51.25 536 THR A C 1
ATOM 4331 O O . THR A 1 536 ? 8.514 -7.257 -0.730 1.00 51.25 536 THR A O 1
ATOM 4334 N N . TYR A 1 537 ? 8.373 -5.157 0.057 1.00 50.91 537 TYR A N 1
ATOM 4335 C CA . TYR A 1 537 ? 8.039 -4.559 -1.248 1.00 50.91 537 TYR A CA 1
ATOM 4336 C C . TYR A 1 537 ? 9.146 -4.790 -2.299 1.00 50.91 537 TYR A C 1
ATOM 4338 O O . TYR A 1 537 ? 8.893 -4.856 -3.499 1.00 50.91 537 TYR A O 1
ATOM 4346 N N . TYR A 1 538 ? 10.384 -4.985 -1.833 1.00 61.34 538 TYR A N 1
ATOM 4347 C CA . TYR A 1 538 ? 11.543 -5.307 -2.656 1.00 61.34 538 TYR A CA 1
ATOM 4348 C C . TYR A 1 538 ? 11.872 -6.796 -2.633 1.00 61.34 538 TYR A C 1
ATOM 4350 O O . TYR A 1 538 ? 12.022 -7.386 -1.568 1.00 61.34 538 TYR A O 1
ATOM 4358 N N . PHE A 1 539 ? 12.105 -7.393 -3.799 1.00 73.06 539 PHE A N 1
ATOM 4359 C CA . PHE A 1 539 ? 12.715 -8.716 -3.892 1.00 73.06 539 PHE A CA 1
ATOM 4360 C C . PHE A 1 539 ? 14.211 -8.579 -4.221 1.00 73.06 539 PHE A C 1
ATOM 4362 O O . PHE A 1 539 ? 14.550 -8.147 -5.326 1.00 73.06 539 PHE A O 1
ATOM 4369 N N . PRO A 1 540 ? 15.141 -8.940 -3.314 1.00 73.31 540 PRO A N 1
ATOM 4370 C CA . PRO A 1 540 ? 16.563 -8.853 -3.607 1.00 73.31 540 PRO A CA 1
ATOM 4371 C C . PRO A 1 540 ? 16.966 -9.969 -4.573 1.00 73.31 540 PRO A C 1
ATOM 4373 O O . PRO A 1 540 ? 17.057 -11.138 -4.196 1.00 73.31 540 PRO A O 1
ATOM 4376 N N . ALA A 1 541 ? 17.266 -9.596 -5.812 1.00 78.88 541 ALA A N 1
ATOM 4377 C CA . ALA A 1 541 ? 17.847 -10.487 -6.803 1.00 78.88 541 ALA A CA 1
ATOM 4378 C C . ALA A 1 541 ? 19.313 -10.113 -7.041 1.00 78.88 541 ALA A C 1
ATOM 4380 O O . ALA A 1 541 ? 19.645 -8.948 -7.253 1.00 78.88 541 ALA A O 1
ATOM 4381 N N . LYS A 1 542 ? 20.209 -11.103 -7.021 1.00 79.81 542 LYS A N 1
ATOM 4382 C CA . LYS A 1 542 ? 21.621 -10.907 -7.369 1.00 79.81 542 LYS A CA 1
ATOM 4383 C C . LYS A 1 542 ? 21.970 -11.732 -8.588 1.00 79.81 542 LYS A C 1
ATOM 4385 O O . LYS A 1 542 ? 21.549 -12.878 -8.719 1.00 79.81 542 LYS A O 1
ATOM 4390 N N . VAL A 1 543 ? 22.817 -11.176 -9.448 1.00 81.38 543 VAL A N 1
ATOM 4391 C CA . VAL A 1 543 ? 23.390 -11.919 -10.573 1.00 81.38 543 VAL A CA 1
ATOM 4392 C C . VAL A 1 543 ? 24.076 -13.184 -10.054 1.00 81.38 543 VAL A C 1
ATOM 4394 O O . VAL A 1 543 ? 24.985 -13.122 -9.224 1.00 81.38 543 VAL A O 1
ATOM 4397 N N . GLY A 1 544 ? 23.653 -14.339 -10.567 1.00 80.56 544 GLY A N 1
ATOM 4398 C CA . GLY A 1 544 ? 24.160 -15.644 -10.154 1.00 80.56 544 GLY A CA 1
ATOM 4399 C C . GLY A 1 544 ? 23.429 -16.285 -8.969 1.00 80.56 544 GLY A C 1
ATOM 4400 O O . GLY A 1 544 ? 23.665 -17.471 -8.730 1.00 80.56 544 GLY A O 1
ATOM 4401 N N . GLU A 1 545 ? 22.544 -15.566 -8.271 1.00 89.06 545 GLU A N 1
ATOM 4402 C CA . GLU A 1 545 ? 21.656 -16.108 -7.238 1.00 89.06 545 GLU A CA 1
ATOM 4403 C C . GLU A 1 545 ? 20.244 -16.291 -7.828 1.00 89.06 545 GLU A C 1
ATOM 4405 O O . GLU A 1 545 ? 19.549 -15.310 -8.094 1.00 89.06 545 GLU A O 1
ATOM 4410 N N . PRO A 1 546 ? 19.815 -17.538 -8.080 1.00 93.44 546 PRO A N 1
ATOM 4411 C CA . PRO A 1 546 ? 18.515 -17.812 -8.674 1.00 93.44 546 PRO A CA 1
ATOM 4412 C C . PRO A 1 546 ? 17.368 -17.567 -7.687 1.00 93.44 546 PRO A C 1
ATOM 4414 O O . PRO A 1 546 ? 17.514 -17.715 -6.473 1.00 93.44 546 PRO A O 1
ATOM 4417 N N . PHE A 1 547 ? 16.193 -17.299 -8.239 1.00 93.25 547 PHE A N 1
ATOM 4418 C CA . PHE A 1 547 ? 14.935 -17.205 -7.510 1.00 93.25 547 PHE A CA 1
ATOM 4419 C C . PHE A 1 547 ? 13.806 -17.872 -8.295 1.00 93.25 547 PHE A C 1
ATOM 4421 O O . PHE A 1 547 ? 13.976 -18.255 -9.452 1.00 93.25 547 PHE A O 1
ATOM 4428 N N . ILE A 1 548 ? 12.662 -18.065 -7.651 1.00 94.06 548 ILE A N 1
ATOM 4429 C CA . ILE A 1 548 ? 11.491 -18.709 -8.240 1.00 94.06 548 ILE A CA 1
ATOM 4430 C C . ILE A 1 548 ? 10.443 -17.639 -8.525 1.00 94.06 548 ILE A C 1
ATOM 4432 O O . ILE A 1 548 ? 10.056 -16.891 -7.631 1.00 94.06 548 ILE A O 1
ATOM 4436 N N . VAL A 1 549 ? 9.952 -17.613 -9.759 1.00 93.31 549 VAL A N 1
ATOM 4437 C CA . VAL A 1 549 ? 8.736 -16.894 -10.141 1.00 93.31 549 VAL A CA 1
ATOM 4438 C C . VAL A 1 549 ? 7.587 -17.893 -10.083 1.00 93.31 549 VAL A C 1
ATOM 4440 O O . VAL A 1 549 ? 7.693 -19.007 -10.609 1.00 93.31 549 VAL A O 1
ATOM 4443 N N . GLN A 1 550 ? 6.497 -17.540 -9.411 1.00 90.75 550 GLN A N 1
ATOM 4444 C CA . GLN A 1 550 ? 5.319 -18.392 -9.300 1.00 90.75 550 GLN A CA 1
ATOM 4445 C C . GLN A 1 550 ? 4.049 -17.571 -9.479 1.00 90.75 550 GLN A C 1
ATOM 4447 O O . GLN A 1 550 ? 3.837 -16.607 -8.757 1.00 90.75 550 GLN A O 1
ATOM 4452 N N . GLY A 1 551 ? 3.183 -18.007 -10.388 1.00 87.25 551 GLY A N 1
ATOM 4453 C CA . GLY A 1 551 ? 1.808 -17.541 -10.504 1.00 87.25 551 GLY A CA 1
ATOM 4454 C C . GLY A 1 551 ? 0.814 -18.617 -10.084 1.00 87.25 551 GLY A C 1
ATOM 4455 O O . GLY A 1 551 ? 1.019 -19.807 -10.341 1.00 87.25 551 GLY A O 1
ATOM 4456 N N . ARG A 1 552 ? -0.283 -18.185 -9.468 1.00 83.31 552 ARG A N 1
ATOM 4457 C CA . ARG A 1 552 ? -1.464 -18.976 -9.116 1.00 83.31 552 ARG A CA 1
ATOM 4458 C C . ARG A 1 552 ? -2.690 -18.305 -9.723 1.00 83.31 552 ARG A C 1
ATOM 4460 O O . ARG A 1 552 ? -2.989 -17.173 -9.368 1.00 83.31 552 ARG A O 1
ATOM 4467 N N . LEU A 1 553 ? -3.404 -19.004 -10.595 1.00 77.62 553 LEU A N 1
ATOM 4468 C CA . LEU A 1 553 ? -4.693 -18.579 -11.135 1.00 77.62 553 LEU A CA 1
ATOM 4469 C C . LEU A 1 553 ? -5.809 -19.225 -10.310 1.00 77.62 553 LEU A C 1
ATOM 4471 O O . LEU A 1 553 ? -6.002 -20.447 -10.381 1.00 77.62 553 LEU A O 1
ATOM 4475 N N . GLN A 1 554 ? -6.516 -18.424 -9.510 1.00 69.81 554 GLN A N 1
ATOM 4476 C CA . GLN A 1 554 ? -7.597 -18.923 -8.659 1.00 69.81 554 GLN A CA 1
ATOM 4477 C C . GLN A 1 554 ? -8.765 -19.439 -9.507 1.00 69.81 554 GLN A C 1
ATOM 4479 O O . GLN A 1 554 ? -9.178 -18.784 -10.462 1.00 69.81 554 GLN A O 1
ATOM 4484 N N . GLY A 1 555 ? -9.288 -20.624 -9.176 1.00 64.56 555 GLY A N 1
ATOM 4485 C CA . GLY A 1 555 ? -10.332 -21.290 -9.960 1.00 64.56 555 GLY A CA 1
ATOM 4486 C C . GLY A 1 555 ? -9.865 -21.684 -11.365 1.00 64.56 555 GLY A C 1
ATOM 4487 O O . GLY A 1 555 ? -10.661 -22.129 -12.186 1.00 64.56 555 GLY A O 1
ATOM 4488 N N . GLY A 1 556 ? -8.566 -21.543 -11.649 1.00 60.78 556 GLY A N 1
ATOM 4489 C CA . GLY A 1 556 ? -7.980 -21.718 -12.971 1.00 60.78 556 GLY A CA 1
ATOM 449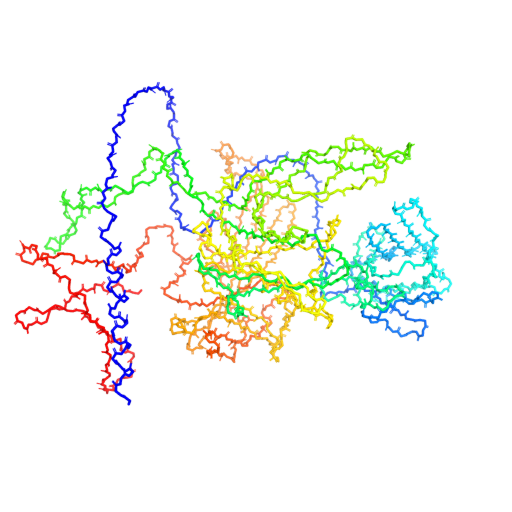0 C C . GLY A 1 556 ? -7.917 -23.165 -13.455 1.00 60.78 556 GLY A C 1
ATOM 4491 O O . GLY A 1 556 ? -7.440 -23.398 -14.560 1.00 60.78 556 GLY A O 1
ATOM 4492 N N . SER A 1 557 ? -8.350 -24.148 -12.655 1.00 67.06 557 SER A N 1
ATOM 4493 C CA . SER A 1 557 ? -8.320 -25.560 -13.061 1.00 67.06 557 SER A CA 1
ATOM 4494 C C . SER A 1 557 ? -9.185 -25.857 -14.285 1.00 67.06 557 SER A C 1
ATOM 4496 O O . SER A 1 557 ? -8.771 -26.669 -15.111 1.00 67.06 557 SER A O 1
ATOM 4498 N N . ASP A 1 558 ? -10.320 -25.171 -14.435 1.00 62.22 558 ASP A N 1
ATOM 4499 C CA . ASP A 1 558 ? -11.249 -25.383 -15.552 1.00 62.22 558 ASP A CA 1
ATOM 4500 C C . ASP A 1 558 ? -10.767 -24.736 -16.860 1.00 62.22 558 ASP A C 1
ATOM 4502 O O . ASP A 1 558 ? -11.133 -25.201 -17.935 1.00 62.22 558 ASP A O 1
ATOM 4506 N N . VAL A 1 559 ? -9.913 -23.709 -16.775 1.00 66.44 559 VAL A N 1
ATOM 4507 C CA . VAL A 1 559 ? -9.299 -23.029 -17.935 1.00 66.44 559 VAL A CA 1
ATOM 4508 C C . VAL A 1 559 ? -7.842 -23.442 -18.149 1.00 66.44 559 VAL A C 1
ATOM 4510 O O . VAL A 1 559 ? -7.152 -22.890 -18.998 1.00 66.44 559 VAL A O 1
ATOM 4513 N N . ALA A 1 560 ? -7.330 -24.406 -17.378 1.00 69.06 560 ALA A N 1
ATOM 4514 C CA . ALA A 1 560 ? -5.911 -24.755 -17.386 1.00 69.06 560 ALA A CA 1
ATOM 4515 C C . ALA A 1 560 ? -5.410 -25.256 -18.745 1.00 69.06 560 ALA A C 1
ATOM 4517 O O . ALA A 1 560 ? -4.238 -25.044 -19.074 1.00 69.06 560 ALA A O 1
ATOM 4518 N N . ASP A 1 561 ? -6.283 -25.908 -19.511 1.00 73.75 561 ASP A N 1
ATOM 4519 C CA . ASP A 1 561 ? -5.990 -26.386 -20.861 1.00 73.75 561 ASP A CA 1
ATOM 4520 C C . ASP A 1 561 ? -6.025 -25.249 -21.903 1.00 73.75 561 ASP A C 1
ATOM 4522 O O . ASP A 1 561 ? -5.343 -25.361 -22.917 1.00 73.75 561 ASP A O 1
ATOM 4526 N N . ASP A 1 562 ? -6.721 -24.142 -21.612 1.00 72.38 562 ASP A N 1
ATOM 4527 C CA . ASP A 1 562 ? -6.814 -22.942 -22.464 1.00 72.38 562 ASP A CA 1
ATOM 4528 C C . ASP A 1 562 ? -5.674 -21.933 -22.205 1.00 72.38 562 ASP A C 1
ATOM 4530 O O . ASP A 1 562 ? -5.525 -20.941 -22.919 1.00 72.38 562 ASP A O 1
ATOM 4534 N N . ILE A 1 563 ? -4.873 -22.155 -21.156 1.00 74.50 563 ILE A N 1
ATOM 4535 C CA . ILE A 1 563 ? -3.692 -21.345 -20.844 1.00 74.50 563 ILE A CA 1
ATOM 4536 C C . ILE A 1 563 ? -2.486 -21.860 -21.632 1.00 74.50 563 ILE A C 1
ATOM 4538 O O . ILE A 1 563 ? -1.891 -22.902 -21.300 1.00 74.50 563 ILE A O 1
ATOM 4542 N N . ASP A 1 564 ? -2.075 -21.056 -22.609 1.00 76.81 564 ASP A N 1
ATOM 4543 C CA . ASP A 1 564 ? -0.964 -21.335 -23.513 1.00 76.81 564 ASP A CA 1
ATOM 4544 C C . ASP A 1 564 ? 0.411 -21.081 -22.898 1.00 76.81 564 ASP A C 1
ATOM 4546 O O . ASP A 1 564 ? 1.407 -21.549 -23.443 1.00 76.81 564 ASP A O 1
ATOM 4550 N N . GLY A 1 565 ? 0.497 -20.368 -21.776 1.00 84.38 565 GLY A N 1
ATOM 4551 C CA . GLY A 1 565 ? 1.763 -20.071 -21.117 1.00 84.38 565 GLY A CA 1
ATOM 4552 C C . GLY A 1 565 ? 1.644 -18.990 -20.054 1.00 84.38 565 GLY A C 1
ATOM 4553 O O . GLY A 1 565 ? 0.556 -18.682 -19.565 1.00 84.38 565 GLY A O 1
ATOM 4554 N N . VAL A 1 566 ? 2.786 -18.416 -19.692 1.00 86.31 566 VAL A N 1
ATOM 4555 C CA . VAL A 1 566 ? 2.888 -17.272 -18.785 1.00 86.31 566 VAL A CA 1
ATOM 4556 C C . VAL A 1 566 ? 3.881 -16.245 -19.310 1.00 86.31 566 VAL A C 1
ATOM 4558 O O . VAL A 1 566 ? 4.858 -16.591 -19.980 1.00 86.31 566 VAL A O 1
ATOM 4561 N N . LEU A 1 567 ? 3.627 -14.981 -18.995 1.00 88.06 567 LEU A N 1
ATOM 4562 C CA . LEU A 1 567 ? 4.507 -13.853 -19.265 1.00 88.06 567 LEU A CA 1
ATOM 4563 C C . LEU A 1 567 ? 4.974 -13.264 -17.935 1.00 88.06 567 LEU A C 1
ATOM 4565 O O . LEU A 1 567 ? 4.161 -13.000 -17.053 1.00 88.06 567 LEU A O 1
ATOM 4569 N N . PHE A 1 568 ? 6.277 -13.064 -17.800 1.00 89.44 568 PHE A N 1
ATOM 4570 C CA . PHE A 1 568 ? 6.888 -12.342 -16.697 1.00 89.44 568 PHE A CA 1
ATOM 4571 C C . PHE A 1 568 ? 7.697 -11.182 -17.262 1.00 89.44 568 PHE A C 1
ATOM 4573 O O . PHE A 1 568 ? 8.743 -11.387 -17.884 1.00 89.44 568 PHE A O 1
ATOM 4580 N N . ASP A 1 569 ? 7.185 -9.979 -17.041 1.00 89.06 569 ASP A N 1
ATOM 4581 C CA . ASP A 1 569 ? 7.762 -8.738 -17.536 1.00 89.06 569 ASP A CA 1
ATOM 4582 C C . ASP A 1 569 ? 8.459 -8.011 -16.398 1.00 89.06 569 ASP A C 1
ATOM 4584 O O . ASP A 1 569 ? 7.964 -7.973 -15.274 1.00 89.06 569 ASP A O 1
ATOM 4588 N N . MET A 1 570 ? 9.602 -7.408 -16.700 1.00 88.25 570 MET A N 1
ATOM 4589 C CA . MET A 1 570 ? 10.324 -6.530 -15.791 1.00 88.25 570 MET A CA 1
ATOM 4590 C C . MET A 1 570 ? 10.702 -5.253 -16.524 1.00 88.25 570 MET A C 1
ATOM 4592 O O . MET A 1 570 ? 11.131 -5.308 -17.678 1.00 88.25 570 MET A O 1
ATOM 4596 N N . ASN A 1 571 ? 10.602 -4.104 -15.865 1.00 86.81 571 ASN A N 1
ATOM 4597 C CA . ASN A 1 571 ? 11.075 -2.848 -16.425 1.00 86.81 571 ASN A CA 1
ATOM 4598 C C . ASN A 1 571 ? 11.846 -2.013 -15.408 1.00 86.81 571 ASN A C 1
ATOM 4600 O O . ASN A 1 571 ? 11.534 -1.989 -14.220 1.00 86.81 571 ASN A O 1
ATOM 4604 N N . SER A 1 572 ? 12.850 -1.301 -15.902 1.00 81.50 572 SER A N 1
ATOM 4605 C CA . SER A 1 572 ? 13.652 -0.361 -15.129 1.00 81.50 572 SER A CA 1
ATOM 4606 C C . SER A 1 572 ? 13.893 0.892 -15.946 1.00 81.50 572 SER A C 1
ATOM 4608 O O . SER A 1 572 ? 14.081 0.816 -17.160 1.00 81.50 572 SER A O 1
ATOM 4610 N N . TYR A 1 573 ? 13.918 2.042 -15.288 1.00 82.00 573 TYR A N 1
ATOM 4611 C CA . TYR A 1 573 ? 14.207 3.306 -15.940 1.00 82.00 573 TYR A CA 1
ATOM 4612 C C . TYR A 1 573 ? 15.381 4.017 -15.283 1.00 82.00 573 TYR A C 1
ATOM 4614 O O . TYR A 1 573 ? 15.636 3.888 -14.089 1.00 82.00 573 TYR A O 1
ATOM 4622 N N . ASN A 1 574 ? 16.097 4.802 -16.078 1.00 78.81 574 ASN A N 1
ATOM 4623 C CA . ASN A 1 574 ? 17.141 5.687 -15.591 1.00 78.81 574 ASN A CA 1
ATOM 4624 C C . ASN A 1 574 ? 17.186 6.946 -16.454 1.00 78.81 574 ASN A C 1
ATOM 4626 O O . ASN A 1 574 ? 16.964 6.887 -17.664 1.00 78.81 574 ASN A O 1
ATOM 4630 N N . GLY A 1 575 ? 17.505 8.083 -15.852 1.00 77.62 575 GLY A N 1
ATOM 4631 C CA . GLY A 1 575 ? 17.639 9.333 -16.575 1.00 77.62 575 GLY A CA 1
ATOM 4632 C C . GLY A 1 575 ? 18.585 10.305 -15.893 1.00 77.62 575 GLY A C 1
ATOM 4633 O O . GLY A 1 575 ? 18.914 10.180 -14.718 1.00 77.62 575 GLY A O 1
ATOM 4634 N N . TYR A 1 576 ? 19.021 11.294 -16.659 1.00 77.25 576 TYR A N 1
ATOM 4635 C CA . TYR A 1 576 ? 19.694 12.476 -16.141 1.00 77.25 576 TYR A CA 1
ATOM 4636 C C . TYR A 1 576 ? 19.189 13.696 -16.901 1.00 77.25 576 TYR A C 1
ATOM 4638 O O . TYR A 1 576 ? 18.769 13.592 -18.054 1.00 77.25 576 TYR A O 1
ATOM 4646 N N . TRP A 1 577 ? 19.267 14.872 -16.288 1.00 70.44 577 TRP A N 1
ATOM 4647 C CA . TRP A 1 577 ? 19.071 16.113 -17.026 1.00 70.44 577 TRP A CA 1
ATOM 4648 C C . TRP A 1 577 ? 20.090 17.177 -16.625 1.00 70.44 577 TRP A C 1
ATOM 4650 O O . TRP A 1 577 ? 20.753 17.107 -15.593 1.00 70.44 577 TRP A O 1
ATOM 4660 N N . THR A 1 578 ? 20.230 18.145 -17.514 1.00 70.56 578 THR A N 1
ATOM 4661 C CA . THR A 1 578 ? 21.032 19.357 -17.421 1.00 70.56 578 THR A CA 1
ATOM 4662 C C . THR A 1 578 ? 20.208 20.509 -17.995 1.00 70.56 578 THR A C 1
ATOM 4664 O O . THR A 1 578 ? 19.199 20.289 -18.663 1.00 70.56 578 THR A O 1
ATOM 4667 N N . GLU A 1 579 ? 20.661 21.751 -17.822 1.00 70.69 579 GLU A N 1
ATOM 4668 C CA . GLU A 1 579 ? 19.979 22.933 -18.380 1.00 70.69 579 GLU A CA 1
ATOM 4669 C C . GLU A 1 579 ? 19.764 22.881 -19.903 1.00 70.69 579 GLU A C 1
ATOM 4671 O O . GLU A 1 579 ? 18.901 23.579 -20.427 1.00 70.69 579 GLU A O 1
ATOM 4676 N N . THR A 1 580 ? 20.560 22.087 -20.624 1.00 76.94 580 THR A N 1
ATOM 4677 C CA . THR A 1 580 ? 20.549 22.041 -22.093 1.00 76.94 580 THR A CA 1
ATOM 4678 C C . THR A 1 580 ? 20.221 20.672 -22.676 1.00 76.94 580 THR A C 1
ATOM 4680 O O . THR A 1 580 ? 20.097 20.555 -23.893 1.00 76.94 580 THR A O 1
ATOM 4683 N N . GLU A 1 581 ? 20.133 19.634 -21.848 1.00 77.75 581 GLU A N 1
ATOM 4684 C CA . GLU A 1 581 ? 19.923 18.256 -22.296 1.00 77.75 581 GLU A CA 1
ATOM 4685 C C . GLU A 1 581 ? 19.272 17.423 -21.191 1.00 77.75 581 GLU A C 1
ATOM 4687 O O . GLU A 1 581 ? 19.780 17.412 -20.071 1.00 77.75 581 GLU A O 1
ATOM 4692 N N . SER A 1 582 ? 18.211 16.689 -21.510 1.00 79.31 582 SER A N 1
ATOM 4693 C CA . SER A 1 582 ? 17.681 15.590 -20.699 1.00 79.31 582 SER A CA 1
ATOM 4694 C C . SER A 1 582 ? 17.851 14.275 -21.453 1.00 79.31 582 SER A C 1
ATOM 4696 O O . SER A 1 582 ? 17.822 14.245 -22.678 1.00 79.31 582 SER A O 1
ATOM 4698 N N . THR A 1 583 ? 18.091 13.171 -20.755 1.00 82.25 583 THR A N 1
ATOM 4699 C CA . THR A 1 583 ? 18.105 11.825 -21.335 1.00 82.25 583 THR A CA 1
ATOM 4700 C C . THR A 1 583 ? 17.395 10.879 -20.389 1.00 82.25 583 THR A C 1
ATOM 4702 O O . THR A 1 583 ? 17.622 10.913 -19.183 1.00 82.25 583 THR A O 1
ATOM 4705 N N . TYR A 1 584 ? 16.567 10.008 -20.947 1.00 83.56 584 TYR A N 1
ATOM 4706 C CA . TYR A 1 584 ? 15.812 9.006 -20.216 1.00 83.56 584 TYR A CA 1
ATOM 4707 C C . TYR A 1 584 ? 15.857 7.683 -20.978 1.00 83.56 584 TYR A C 1
ATOM 4709 O O . TYR A 1 584 ? 15.762 7.648 -22.203 1.00 83.56 584 TYR A O 1
ATOM 4717 N N . SER A 1 585 ? 16.048 6.583 -20.263 1.00 83.69 585 SER A N 1
ATOM 4718 C CA . SER A 1 585 ? 16.041 5.227 -20.808 1.00 83.69 585 SER A CA 1
ATOM 4719 C C . SER A 1 585 ? 15.092 4.360 -20.008 1.00 83.69 585 SER A C 1
ATOM 4721 O O . SER A 1 585 ? 15.179 4.346 -18.786 1.00 83.69 585 SER A O 1
ATOM 4723 N N . ASN A 1 586 ? 14.236 3.615 -20.701 1.00 85.69 586 ASN A N 1
ATOM 4724 C CA . ASN A 1 586 ? 13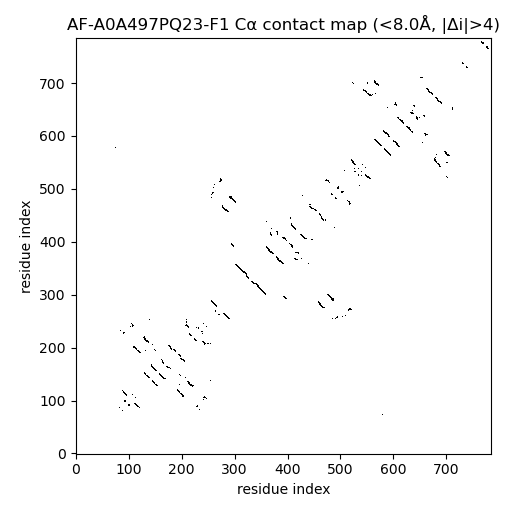.391 2.582 -20.121 1.00 85.69 586 ASN A CA 1
ATOM 4725 C C . ASN A 1 586 ? 13.765 1.232 -20.740 1.00 85.69 586 ASN A C 1
ATOM 4727 O O . ASN A 1 586 ? 13.704 1.059 -21.962 1.00 85.69 586 ASN A O 1
ATOM 4731 N N . ILE A 1 587 ? 14.205 0.302 -19.898 1.00 87.81 587 ILE A N 1
ATOM 4732 C CA . ILE A 1 587 ? 14.623 -1.037 -20.289 1.00 87.81 587 ILE A CA 1
ATOM 4733 C C . ILE A 1 587 ? 13.524 -2.012 -19.890 1.00 87.81 587 ILE A C 1
ATOM 4735 O O . ILE A 1 587 ? 13.144 -2.061 -18.724 1.00 87.81 587 ILE A O 1
ATOM 4739 N N . TYR A 1 588 ? 13.065 -2.809 -20.848 1.00 88.19 588 TYR A N 1
ATOM 4740 C CA . TYR A 1 588 ? 12.063 -3.853 -20.657 1.00 88.19 588 TYR A CA 1
ATOM 4741 C C . TYR A 1 588 ? 12.707 -5.223 -20.854 1.00 88.19 588 TYR A C 1
ATOM 4743 O O . TYR A 1 588 ? 13.467 -5.417 -21.803 1.00 88.19 588 TYR A O 1
ATOM 4751 N N . TYR A 1 589 ? 12.368 -6.177 -19.999 1.00 89.62 589 TYR A N 1
ATOM 4752 C CA . TYR A 1 589 ? 12.747 -7.580 -20.091 1.00 89.62 589 TYR A CA 1
ATOM 4753 C C . TYR A 1 589 ? 11.479 -8.423 -20.064 1.00 89.62 589 TYR A C 1
ATOM 4755 O O . TYR A 1 589 ? 10.671 -8.278 -19.156 1.00 89.62 589 TYR A O 1
ATOM 4763 N N . GLU A 1 590 ? 11.325 -9.319 -21.027 1.00 90.50 590 GLU A N 1
ATOM 4764 C CA . GLU A 1 590 ? 10.177 -10.214 -21.128 1.00 90.50 590 GLU A CA 1
ATOM 4765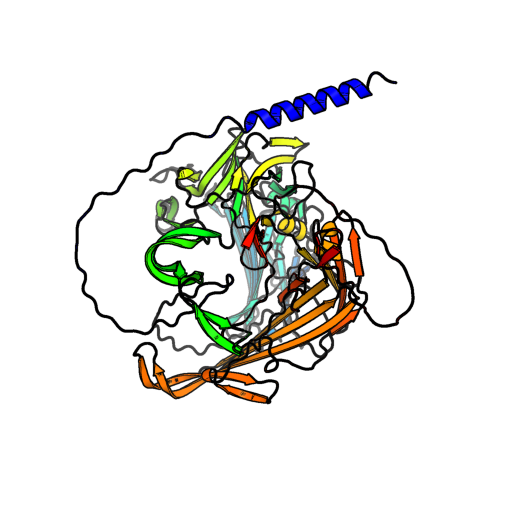 C C . GLU A 1 590 ? 10.663 -11.654 -21.056 1.00 90.50 590 GLU A C 1
ATOM 4767 O O . GLU A 1 590 ? 11.523 -12.072 -21.841 1.00 90.50 590 GLU A O 1
ATOM 4772 N N . VAL A 1 591 ? 10.099 -12.423 -20.132 1.00 90.88 591 VAL A N 1
ATOM 4773 C CA . VAL A 1 591 ? 10.273 -13.869 -20.041 1.00 90.88 591 VAL A CA 1
ATOM 4774 C C . VAL A 1 591 ? 8.932 -14.520 -20.312 1.00 90.88 591 VAL A C 1
ATOM 4776 O O . VAL A 1 591 ? 8.022 -14.485 -19.489 1.00 90.88 591 VAL A O 1
ATOM 4779 N N . ARG A 1 592 ? 8.823 -15.156 -21.470 1.00 90.25 592 ARG A N 1
ATOM 4780 C CA . ARG A 1 592 ? 7.648 -15.911 -21.874 1.00 90.25 592 ARG A CA 1
ATOM 4781 C C . ARG A 1 592 ? 7.938 -17.399 -21.738 1.00 90.25 592 ARG A C 1
ATOM 4783 O O . ARG A 1 592 ? 8.926 -17.887 -22.287 1.00 90.25 592 ARG A O 1
ATOM 4790 N N . VAL A 1 593 ? 7.094 -18.109 -20.998 1.00 89.25 593 VAL A N 1
ATOM 4791 C CA . VAL A 1 593 ? 7.183 -19.563 -20.831 1.00 89.25 593 VAL A CA 1
ATOM 4792 C C . VAL A 1 593 ? 5.913 -20.195 -21.374 1.00 89.25 593 VAL A C 1
ATOM 4794 O O . VAL A 1 593 ? 4.837 -20.010 -20.814 1.00 89.25 593 VAL A O 1
ATOM 4797 N N . GLU A 1 594 ? 6.039 -20.938 -22.466 1.00 87.00 594 GLU A N 1
ATOM 4798 C CA . GLU A 1 594 ? 4.911 -21.591 -23.126 1.00 87.00 594 GLU A CA 1
ATOM 4799 C C . GLU A 1 594 ? 4.437 -22.829 -22.341 1.00 87.00 594 GLU A C 1
ATOM 4801 O O . GLU A 1 594 ? 5.128 -23.381 -21.478 1.00 87.00 594 GLU A O 1
ATOM 4806 N N . SER A 1 595 ? 3.259 -23.329 -22.698 1.00 82.50 595 SER A N 1
ATOM 4807 C CA . SER A 1 595 ? 2.628 -24.527 -22.141 1.00 82.50 595 SER A CA 1
ATOM 4808 C C . SER A 1 595 ? 3.425 -25.809 -22.401 1.00 82.50 595 SER A C 1
ATOM 4810 O O . SER A 1 595 ? 3.330 -26.753 -21.615 1.00 82.50 595 SER A O 1
ATOM 4812 N N . ASP A 1 596 ? 4.251 -25.836 -23.453 1.00 86.06 596 ASP A N 1
ATOM 4813 C CA . ASP A 1 596 ? 5.203 -26.914 -23.748 1.00 86.06 596 ASP A CA 1
ATOM 4814 C C . ASP A 1 596 ? 6.549 -26.768 -23.006 1.00 86.06 596 ASP A C 1
ATOM 4816 O O . ASP A 1 596 ? 7.469 -27.567 -23.210 1.00 86.06 596 ASP A O 1
ATOM 4820 N N . PHE A 1 597 ? 6.642 -25.771 -22.120 1.00 90.44 597 PHE A N 1
ATOM 4821 C CA . PHE A 1 597 ? 7.819 -25.381 -21.345 1.00 90.44 597 PHE A CA 1
ATOM 4822 C C . PHE A 1 597 ? 8.989 -24.843 -22.172 1.00 90.44 597 PHE A C 1
ATOM 4824 O O . PHE A 1 597 ? 10.114 -24.762 -21.668 1.00 90.44 597 PHE A O 1
ATOM 4831 N N . SER A 1 598 ? 8.759 -24.455 -23.427 1.00 91.12 598 SER A N 1
ATOM 4832 C CA . SER A 1 598 ? 9.721 -23.630 -24.149 1.00 91.12 598 SER A CA 1
ATOM 4833 C C . SER A 1 598 ? 9.750 -22.206 -23.583 1.00 91.12 598 SER A C 1
ATOM 4835 O O . SER A 1 598 ? 8.781 -21.719 -23.002 1.00 91.12 598 SER A O 1
ATOM 4837 N N . VAL A 1 599 ? 10.912 -21.558 -23.696 1.00 91.50 599 VAL A N 1
ATOM 4838 C CA . VAL A 1 599 ? 11.155 -20.224 -23.138 1.00 91.50 599 VAL A CA 1
ATOM 4839 C C . VAL A 1 599 ? 11.560 -19.280 -24.258 1.00 91.50 599 VAL A C 1
ATOM 4841 O O . VAL A 1 599 ? 12.504 -19.562 -25.002 1.00 91.50 599 VAL A O 1
ATOM 4844 N N . VAL A 1 600 ? 10.884 -18.139 -24.335 1.00 89.25 600 VAL A N 1
ATOM 4845 C CA . VAL A 1 600 ? 11.234 -17.014 -25.199 1.00 89.25 600 VAL A CA 1
ATOM 4846 C C . VAL A 1 600 ? 11.588 -15.831 -24.308 1.00 89.25 600 VAL A C 1
ATOM 4848 O O . VAL A 1 600 ? 10.814 -15.448 -23.439 1.00 89.25 600 VAL A O 1
ATOM 4851 N N . MET A 1 601 ? 12.768 -15.252 -24.519 1.00 90.38 601 MET A N 1
ATOM 4852 C CA . MET A 1 601 ? 13.221 -14.074 -23.782 1.00 90.38 601 MET A CA 1
ATOM 4853 C C . MET A 1 601 ? 13.480 -12.929 -24.751 1.00 90.38 601 MET A C 1
ATOM 4855 O O . MET A 1 601 ? 14.143 -13.122 -25.773 1.00 90.38 601 MET A O 1
ATOM 4859 N N . LYS A 1 602 ? 12.969 -11.743 -24.427 1.00 89.62 602 LYS A N 1
ATOM 4860 C CA . LYS A 1 602 ? 13.202 -10.516 -25.195 1.00 89.62 602 LYS A CA 1
ATOM 4861 C C . LYS A 1 602 ? 13.612 -9.394 -24.260 1.00 89.62 602 LYS A C 1
ATOM 4863 O O . LYS A 1 602 ? 13.186 -9.350 -23.113 1.00 89.62 602 LYS A O 1
ATOM 4868 N N . ALA A 1 603 ? 14.444 -8.492 -24.756 1.00 90.06 603 ALA A N 1
ATOM 4869 C CA . ALA A 1 603 ? 14.809 -7.292 -24.031 1.00 90.06 603 ALA A CA 1
ATOM 4870 C C . ALA A 1 603 ? 14.783 -6.091 -24.973 1.00 90.06 603 ALA A C 1
ATOM 4872 O O . ALA A 1 603 ? 15.142 -6.202 -26.149 1.00 90.06 603 ALA A O 1
ATOM 4873 N N . PHE A 1 604 ? 14.371 -4.943 -24.447 1.00 88.69 604 PHE A N 1
ATOM 4874 C CA . PHE A 1 604 ? 14.211 -3.700 -25.191 1.00 88.69 604 PHE A CA 1
ATOM 4875 C C . PHE A 1 604 ? 14.789 -2.539 -24.391 1.00 88.69 604 PHE A C 1
ATOM 4877 O O . PHE A 1 604 ? 14.688 -2.524 -23.171 1.00 88.69 604 PHE A O 1
ATOM 4884 N N . ASN A 1 605 ? 15.373 -1.555 -25.067 1.00 88.38 605 ASN A N 1
ATOM 4885 C CA . ASN A 1 605 ? 15.873 -0.330 -24.458 1.00 88.38 605 ASN A CA 1
ATOM 4886 C C . ASN A 1 605 ? 15.368 0.887 -25.240 1.00 88.38 605 ASN A C 1
ATOM 4888 O O . ASN A 1 605 ? 15.921 1.250 -26.286 1.00 88.38 605 ASN A O 1
ATOM 4892 N N . LEU A 1 606 ? 14.309 1.504 -24.718 1.00 87.81 606 LEU A N 1
ATOM 4893 C CA . LEU A 1 606 ? 13.767 2.759 -25.215 1.00 87.81 606 LEU A CA 1
ATOM 4894 C C . LEU A 1 606 ? 14.531 3.915 -24.571 1.00 87.81 606 LEU A C 1
ATOM 4896 O O . LEU A 1 606 ? 14.209 4.350 -23.468 1.00 87.81 606 LEU A O 1
ATOM 4900 N N . THR A 1 607 ? 15.530 4.425 -25.282 1.00 87.38 607 THR A N 1
ATOM 4901 C CA . THR A 1 607 ? 16.286 5.608 -24.867 1.00 87.38 607 THR A CA 1
ATOM 4902 C C . THR A 1 607 ? 15.827 6.817 -25.672 1.00 87.38 607 THR A C 1
ATOM 4904 O O . THR A 1 607 ? 15.834 6.775 -26.902 1.00 87.38 607 THR A O 1
ATOM 4907 N N . TYR A 1 608 ? 15.478 7.908 -24.998 1.00 88.50 608 TYR A N 1
ATOM 4908 C CA . TYR A 1 608 ? 15.213 9.200 -25.620 1.00 88.50 608 TYR A CA 1
ATOM 4909 C C . TYR A 1 608 ? 15.989 10.320 -24.930 1.00 88.50 608 TYR A C 1
ATOM 4911 O O . TYR A 1 608 ? 16.461 10.177 -23.803 1.00 88.50 608 TYR A O 1
ATOM 4919 N N . LYS A 1 609 ? 16.153 11.434 -25.635 1.00 88.00 609 LYS A N 1
ATOM 4920 C CA . LYS A 1 609 ? 16.750 12.654 -25.105 1.00 88.00 609 LYS A CA 1
ATOM 4921 C C . LYS A 1 609 ? 16.021 13.882 -25.613 1.00 88.00 609 LYS A C 1
ATOM 4923 O O . LYS A 1 609 ? 15.418 13.849 -26.688 1.00 88.00 609 LYS A O 1
ATOM 4928 N N . GLU A 1 610 ? 16.162 14.970 -24.881 1.00 88.44 610 GLU A N 1
ATOM 4929 C CA . GLU A 1 610 ? 15.657 16.282 -25.255 1.00 88.44 610 GLU A CA 1
ATOM 4930 C C . GLU A 1 610 ? 16.812 17.270 -25.207 1.00 88.44 610 GLU A C 1
ATOM 4932 O O . GLU A 1 610 ? 17.535 17.327 -24.217 1.00 88.44 610 GLU A O 1
ATOM 4937 N N . ASN A 1 611 ? 16.990 18.055 -26.264 1.00 86.00 611 ASN A N 1
ATOM 4938 C CA . ASN A 1 611 ? 18.053 19.047 -26.356 1.00 86.00 611 ASN A CA 1
ATOM 4939 C C . ASN A 1 611 ? 17.449 20.445 -26.446 1.00 86.00 611 ASN A C 1
ATOM 4941 O O . ASN A 1 611 ? 16.603 20.692 -27.303 1.00 86.00 611 ASN A O 1
ATOM 4945 N N . TYR A 1 612 ? 17.926 21.376 -25.621 1.00 83.81 612 TYR A N 1
ATOM 4946 C CA . TYR A 1 612 ? 17.523 22.773 -25.721 1.00 83.81 612 TYR A CA 1
ATOM 4947 C C . TYR A 1 612 ? 18.366 23.471 -26.788 1.00 83.81 612 TYR A C 1
ATOM 4949 O O . TYR A 1 612 ? 19.561 23.729 -26.599 1.00 83.81 612 TYR A O 1
ATOM 4957 N N . THR A 1 613 ? 17.761 23.752 -27.937 1.00 84.31 613 THR A N 1
ATOM 4958 C CA . THR A 1 613 ? 18.450 24.299 -29.110 1.00 84.31 613 THR A CA 1
ATOM 4959 C C . THR A 1 613 ? 17.805 25.605 -29.559 1.00 84.31 613 THR A C 1
ATOM 4961 O O . THR A 1 613 ? 16.669 25.925 -29.215 1.00 84.31 613 THR A O 1
ATOM 4964 N N . TYR A 1 614 ? 18.566 26.413 -30.299 1.00 84.94 614 TYR A N 1
ATOM 4965 C CA . TYR A 1 614 ? 18.048 27.613 -30.948 1.00 84.94 614 TYR A CA 1
ATOM 4966 C C . TYR A 1 614 ? 17.814 27.316 -32.427 1.00 84.94 614 TYR A C 1
ATOM 4968 O O . TYR A 1 614 ? 18.760 26.967 -33.139 1.00 84.94 614 TYR A O 1
ATOM 4976 N N . GLY A 1 615 ? 16.582 27.493 -32.896 1.00 88.62 615 GLY A N 1
ATOM 4977 C CA . GLY A 1 615 ? 16.213 27.216 -34.280 1.00 88.62 615 GLY A CA 1
ATOM 4978 C C . GLY A 1 615 ? 14.746 27.510 -34.572 1.00 88.62 615 GLY A C 1
ATOM 4979 O O . GLY A 1 615 ? 14.042 28.104 -33.755 1.00 88.62 615 GLY A O 1
ATOM 4980 N N . SER A 1 616 ? 14.300 27.111 -35.760 1.00 84.69 616 SER A N 1
ATOM 4981 C CA . SER A 1 616 ? 12.895 27.194 -36.156 1.00 84.69 616 SER A CA 1
ATOM 4982 C C . SER A 1 616 ? 12.120 26.007 -35.595 1.00 84.69 616 SER A C 1
ATOM 4984 O O . SER A 1 616 ? 12.537 24.868 -35.784 1.00 84.69 616 SER A O 1
ATOM 4986 N N . TYR A 1 617 ? 10.992 26.272 -34.943 1.00 82.19 617 TYR A N 1
ATOM 4987 C CA . TYR A 1 617 ? 10.078 25.247 -34.450 1.00 82.19 617 TYR A CA 1
ATOM 4988 C C . TYR A 1 617 ? 8.629 25.686 -34.632 1.00 82.19 617 TYR A C 1
ATOM 4990 O O . TYR A 1 617 ? 8.331 26.870 -34.799 1.00 82.19 617 TYR A O 1
ATOM 4998 N N . PHE A 1 618 ? 7.721 24.717 -34.627 1.00 77.62 618 PHE A N 1
ATOM 4999 C CA . PHE A 1 618 ? 6.295 24.996 -34.691 1.00 77.62 618 PHE A CA 1
ATOM 5000 C C . PHE A 1 618 ? 5.764 25.251 -33.280 1.00 77.62 618 PHE A C 1
ATOM 5002 O O . PHE A 1 618 ? 5.777 24.350 -32.440 1.00 77.62 618 PHE A O 1
ATOM 5009 N N . ASP A 1 619 ? 5.307 26.472 -33.016 1.00 72.56 619 ASP A N 1
ATOM 5010 C CA . ASP A 1 619 ? 4.671 26.819 -31.749 1.00 72.56 619 ASP A CA 1
ATOM 5011 C C . ASP A 1 619 ? 3.178 26.472 -31.823 1.00 72.56 619 ASP A C 1
ATOM 5013 O O . ASP A 1 619 ? 2.393 27.116 -32.520 1.00 72.56 619 ASP A O 1
ATOM 5017 N N . TYR A 1 620 ? 2.771 25.435 -31.090 1.00 64.69 620 TYR A N 1
ATOM 5018 C CA . TYR A 1 620 ? 1.383 24.968 -31.046 1.00 64.69 620 TYR A CA 1
ATOM 5019 C C . TYR A 1 620 ? 0.425 25.947 -30.346 1.00 64.69 620 TYR A C 1
ATOM 5021 O O . TYR A 1 620 ? -0.788 25.839 -30.527 1.00 64.69 620 TYR A O 1
ATOM 5029 N N . GLY A 1 621 ? 0.937 26.914 -29.575 1.00 66.94 621 GLY A N 1
ATOM 5030 C CA . GLY A 1 621 ? 0.129 27.971 -28.968 1.00 66.94 621 GLY A CA 1
ATOM 5031 C C . GLY A 1 621 ? -0.287 29.046 -29.974 1.00 66.94 621 GLY A C 1
ATOM 5032 O O . GLY A 1 621 ? -1.397 29.576 -29.901 1.00 66.94 621 GLY A O 1
ATOM 5033 N N . THR A 1 622 ? 0.581 29.343 -30.940 1.00 68.50 622 THR A N 1
ATOM 5034 C CA . THR A 1 622 ? 0.363 30.380 -31.963 1.00 68.50 622 THR A CA 1
ATOM 5035 C C . THR A 1 622 ? 0.055 29.814 -33.354 1.00 68.50 622 THR A C 1
ATOM 5037 O O . THR A 1 622 ? -0.415 30.553 -34.219 1.00 68.50 622 THR A O 1
ATOM 5040 N N . TRP A 1 623 ? 0.214 28.498 -33.547 1.00 69.69 623 TRP A N 1
ATOM 5041 C CA . TRP A 1 623 ? 0.042 27.779 -34.817 1.00 69.69 623 TRP A CA 1
ATOM 5042 C C . TRP A 1 623 ? 0.907 28.336 -35.959 1.00 69.69 623 TRP A C 1
ATOM 5044 O O . TRP A 1 623 ? 0.504 28.324 -37.126 1.00 69.69 623 TRP A O 1
ATOM 5054 N N . GLU A 1 624 ? 2.103 28.822 -35.636 1.00 81.25 624 GLU A N 1
ATOM 5055 C CA . GLU A 1 624 ? 3.064 29.351 -36.599 1.00 81.25 624 GLU A CA 1
ATOM 5056 C C . GLU A 1 624 ? 4.470 28.791 -36.367 1.00 81.25 624 GLU A C 1
ATOM 5058 O O . GLU A 1 624 ? 4.828 28.323 -35.287 1.00 81.25 624 GLU A O 1
ATOM 5063 N N . GLU A 1 625 ? 5.271 28.813 -37.430 1.00 83.50 625 GLU A N 1
ATOM 5064 C CA . GLU A 1 625 ? 6.693 28.503 -37.346 1.00 83.50 625 GLU A CA 1
ATOM 5065 C C . GLU A 1 625 ? 7.423 29.741 -36.814 1.00 83.50 625 GLU A C 1
ATOM 5067 O O . GLU A 1 625 ? 7.433 30.798 -37.454 1.00 83.50 625 GLU A O 1
ATOM 5072 N N . VAL A 1 626 ? 8.016 29.615 -35.632 1.00 88.38 626 VAL A N 1
ATOM 5073 C CA . VAL A 1 626 ? 8.741 30.687 -34.948 1.00 88.38 626 VAL A CA 1
ATOM 5074 C C . VAL A 1 626 ? 10.211 30.314 -34.803 1.00 88.38 626 VAL A C 1
ATOM 5076 O O . VAL A 1 626 ? 10.578 29.143 -34.796 1.00 88.38 626 VAL A O 1
ATOM 5079 N N . GLU A 1 627 ? 11.082 31.317 -34.699 1.00 91.38 627 GLU A N 1
ATOM 5080 C CA . GLU A 1 627 ? 12.514 31.116 -34.465 1.00 91.38 627 GLU A CA 1
ATOM 5081 C C . GLU A 1 627 ? 12.847 31.474 -33.015 1.00 91.38 627 GLU A C 1
ATOM 5083 O O . GLU A 1 627 ? 12.632 32.606 -32.570 1.00 91.38 627 GLU A O 1
ATOM 5088 N N . GLY A 1 628 ? 13.370 30.513 -32.261 1.00 86.62 628 GLY A N 1
ATOM 5089 C CA . GLY A 1 628 ? 13.647 30.697 -30.845 1.00 86.62 628 GLY A CA 1
ATOM 5090 C C . GLY A 1 628 ? 14.288 29.484 -30.189 1.00 86.62 628 GLY A C 1
ATOM 5091 O O . GLY A 1 628 ? 14.595 28.479 -30.831 1.00 86.62 628 GLY A O 1
ATOM 5092 N N . TRP A 1 629 ? 14.503 29.604 -28.882 1.00 81.12 629 TRP A N 1
ATOM 5093 C CA . TRP A 1 629 ? 14.917 28.469 -28.073 1.00 81.12 629 TRP A CA 1
ATOM 5094 C C . TRP A 1 629 ? 13.736 27.526 -27.837 1.00 81.12 629 TRP A C 1
ATOM 5096 O O . TRP A 1 629 ? 12.651 27.992 -27.492 1.00 81.12 629 TRP A O 1
ATOM 5106 N N . HIS A 1 630 ? 13.951 26.230 -28.031 1.00 83.50 630 HIS A N 1
ATOM 5107 C CA . HIS A 1 630 ? 12.947 25.185 -27.855 1.00 83.50 630 HIS A CA 1
ATOM 5108 C C . HIS A 1 630 ? 13.619 23.841 -27.552 1.00 83.50 630 HIS A C 1
ATOM 5110 O O . HIS A 1 630 ? 14.836 23.701 -27.679 1.00 83.50 630 HIS A O 1
ATOM 5116 N N . TRP A 1 631 ? 12.818 22.861 -27.139 1.00 80.88 631 TRP A N 1
ATOM 5117 C CA . TRP A 1 631 ? 13.269 21.488 -26.937 1.00 80.88 631 TRP A CA 1
ATOM 5118 C C . TRP A 1 631 ? 13.087 20.671 -28.216 1.00 80.88 631 TRP A C 1
ATOM 5120 O O . TRP A 1 631 ? 11.991 20.608 -28.774 1.00 80.88 631 TRP A O 1
ATOM 5130 N N . GLU A 1 632 ? 14.163 20.036 -28.670 1.00 85.44 632 GLU A N 1
ATOM 5131 C CA . GLU A 1 632 ? 14.137 19.020 -29.721 1.00 85.44 632 GLU A CA 1
ATOM 5132 C C . GLU A 1 632 ? 14.220 17.628 -29.096 1.00 85.44 632 GLU A C 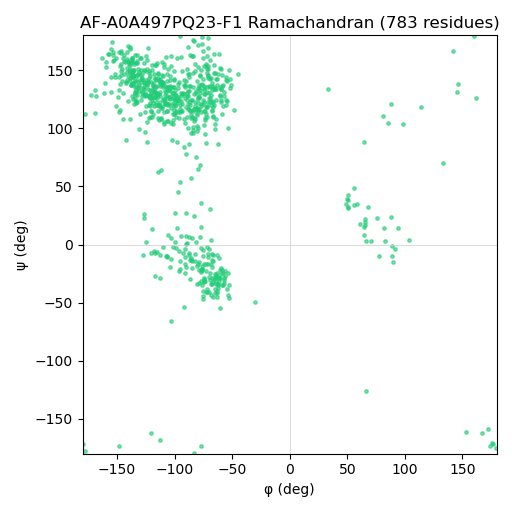1
ATOM 5134 O O . GLU A 1 632 ? 15.117 17.352 -28.300 1.00 85.44 632 GLU A O 1
ATOM 5139 N N . TYR A 1 633 ? 13.314 16.739 -29.497 1.00 88.19 633 TYR A N 1
ATOM 5140 C CA . TYR A 1 633 ? 13.174 15.395 -28.942 1.00 88.19 633 TYR A CA 1
ATOM 5141 C C . TYR A 1 633 ? 13.777 14.365 -29.898 1.00 88.19 633 TYR A C 1
ATOM 5143 O O . TYR A 1 633 ? 13.518 14.402 -31.104 1.00 88.19 633 TYR A O 1
ATOM 5151 N N . PHE A 1 634 ? 14.545 13.416 -29.367 1.00 87.88 634 PHE A N 1
ATOM 5152 C CA . PHE A 1 634 ? 15.178 12.350 -30.141 1.00 87.88 634 PHE A CA 1
ATOM 5153 C C . PHE A 1 634 ? 15.038 11.003 -29.442 1.00 87.88 634 PHE A C 1
ATOM 5155 O O . PHE A 1 634 ? 15.164 10.920 -28.227 1.00 87.88 634 PHE A O 1
ATOM 5162 N N . TYR A 1 635 ? 14.907 9.937 -30.221 1.00 88.62 635 TYR A N 1
ATOM 5163 C CA . TYR A 1 635 ? 14.939 8.549 -29.767 1.00 88.62 635 TYR A CA 1
ATOM 5164 C C . TYR A 1 635 ? 16.180 7.846 -30.311 1.00 88.62 635 TYR A C 1
ATOM 5166 O O . TYR A 1 635 ? 16.600 8.091 -31.441 1.00 88.62 635 TYR A O 1
ATOM 5174 N N . PHE A 1 636 ? 16.792 6.974 -29.519 1.00 88.94 636 PHE A N 1
ATOM 5175 C CA . PHE A 1 636 ? 17.941 6.190 -29.946 1.00 88.94 636 PHE A CA 1
ATOM 5176 C C . PHE A 1 636 ? 17.476 4.867 -30.552 1.00 88.94 636 PHE A C 1
ATOM 5178 O O . PHE A 1 636 ? 16.862 4.035 -29.886 1.00 88.94 636 PHE A O 1
ATOM 5185 N N . ASN A 1 637 ? 17.793 4.657 -31.825 1.00 86.44 637 ASN A N 1
ATOM 5186 C CA . ASN A 1 637 ? 17.510 3.408 -32.512 1.00 86.44 637 ASN A CA 1
ATOM 5187 C C . ASN A 1 637 ? 18.624 2.394 -32.202 1.00 86.44 637 ASN A C 1
ATOM 5189 O O . ASN A 1 637 ? 19.740 2.524 -32.704 1.00 86.44 637 ASN A O 1
ATOM 5193 N N . GLN A 1 638 ? 18.328 1.370 -31.399 1.00 86.06 638 GLN A N 1
ATOM 5194 C CA . GLN A 1 638 ? 19.280 0.327 -30.991 1.00 86.06 638 GLN A CA 1
ATOM 5195 C C . GLN A 1 638 ? 19.774 -0.512 -32.179 1.00 86.06 638 GLN A C 1
ATOM 5197 O O . GLN A 1 638 ? 20.906 -0.999 -32.178 1.00 86.06 638 GLN A O 1
ATOM 5202 N N . LYS A 1 639 ? 18.948 -0.649 -33.223 1.00 84.19 639 LYS A N 1
ATOM 5203 C CA . LYS A 1 639 ? 19.266 -1.421 -34.431 1.00 84.19 639 LYS A CA 1
ATOM 5204 C C . LYS A 1 639 ? 20.246 -0.688 -35.348 1.00 84.19 639 LYS A C 1
ATOM 5206 O O . LYS A 1 639 ? 21.129 -1.327 -35.921 1.00 84.19 639 LYS A O 1
ATOM 5211 N N . THR A 1 640 ? 20.102 0.629 -35.514 1.00 87.44 640 THR A N 1
ATOM 5212 C CA . THR A 1 640 ? 20.985 1.434 -36.383 1.00 87.44 640 THR A CA 1
ATOM 5213 C C . THR A 1 640 ? 22.126 2.116 -35.628 1.00 87.44 640 THR A C 1
ATOM 5215 O O . THR A 1 640 ? 23.157 2.408 -36.231 1.00 87.44 640 THR A O 1
ATOM 5218 N N . GLY A 1 641 ? 21.976 2.334 -34.319 1.00 88.25 641 GLY A N 1
ATOM 5219 C CA . GLY A 1 641 ? 22.913 3.080 -33.479 1.00 88.25 641 GLY A CA 1
ATOM 5220 C C . GLY A 1 641 ? 22.835 4.599 -33.663 1.00 88.25 641 GLY A C 1
ATOM 5221 O O . GLY A 1 641 ? 23.816 5.296 -33.399 1.00 88.25 641 GLY A O 1
ATOM 5222 N N . GLU A 1 642 ? 21.705 5.116 -34.153 1.00 90.06 642 GLU A N 1
ATOM 5223 C CA . GLU A 1 642 ? 21.519 6.530 -34.491 1.00 90.06 642 GLU A CA 1
ATOM 5224 C C . GLU A 1 642 ? 20.414 7.181 -33.649 1.00 90.06 642 GLU A C 1
ATOM 5226 O O . GLU A 1 642 ? 19.416 6.550 -33.302 1.00 90.06 642 GLU A O 1
ATOM 5231 N N . TRP A 1 643 ? 20.588 8.470 -33.349 1.00 87.88 643 TRP A N 1
ATOM 5232 C CA . TRP A 1 643 ? 19.529 9.305 -32.785 1.00 87.88 643 TRP A CA 1
ATOM 5233 C C . TRP A 1 643 ? 18.590 9.764 -33.899 1.00 87.88 643 TRP A C 1
ATOM 5235 O O . TRP A 1 643 ? 19.033 10.372 -34.873 1.00 87.88 643 TRP A O 1
ATOM 5245 N N . VAL A 1 644 ? 17.303 9.495 -33.730 1.00 88.56 644 VAL A N 1
ATOM 5246 C CA . VAL A 1 644 ? 16.232 9.798 -34.678 1.00 88.56 644 VAL A CA 1
ATOM 5247 C C . VAL A 1 644 ? 15.328 10.869 -34.062 1.00 88.56 644 VAL A C 1
ATOM 5249 O O . VAL A 1 644 ? 14.895 10.686 -32.924 1.00 88.56 644 VAL A O 1
ATOM 5252 N N . PRO A 1 645 ? 15.044 11.987 -34.753 1.00 84.94 645 PRO A N 1
ATOM 5253 C CA . PRO A 1 645 ? 14.088 12.986 -34.274 1.00 84.94 645 PRO A CA 1
ATOM 5254 C C . PRO A 1 645 ? 12.718 12.365 -33.975 1.00 84.94 645 PRO A C 1
ATOM 5256 O O . PRO A 1 645 ? 12.273 11.486 -34.709 1.00 84.94 645 PRO A O 1
ATOM 5259 N N . SER A 1 646 ? 12.021 12.834 -32.939 1.00 81.88 646 SER A N 1
ATOM 5260 C CA . SER A 1 646 ? 10.714 12.286 -32.534 1.00 81.88 646 SER A CA 1
ATOM 5261 C C . SER A 1 646 ? 9.668 12.319 -33.648 1.00 81.88 646 SER A C 1
ATOM 5263 O O . SER A 1 646 ? 8.858 11.406 -33.754 1.00 81.88 646 SER A O 1
ATOM 5265 N N . ILE A 1 647 ? 9.720 13.328 -34.520 1.00 76.50 647 ILE A N 1
ATOM 5266 C CA . ILE A 1 647 ? 8.837 13.442 -35.689 1.00 76.50 647 ILE A CA 1
ATOM 5267 C C . ILE A 1 647 ? 9.042 12.315 -36.713 1.00 76.50 647 ILE A C 1
ATOM 5269 O O . ILE A 1 647 ? 8.111 11.965 -37.434 1.00 76.50 647 ILE A O 1
ATOM 5273 N N . ASP A 1 648 ? 10.242 11.733 -36.747 1.00 78.88 648 ASP A N 1
ATOM 5274 C CA . ASP A 1 648 ? 10.613 10.616 -37.616 1.00 78.88 648 ASP A CA 1
ATOM 5275 C C . ASP A 1 648 ? 10.572 9.266 -36.867 1.00 78.88 648 ASP A C 1
ATOM 5277 O O . ASP A 1 648 ? 10.905 8.225 -37.442 1.00 78.88 648 ASP A O 1
ATOM 5281 N N . TRP A 1 649 ? 10.172 9.260 -35.588 1.00 75.81 649 TRP A N 1
ATOM 5282 C CA . TRP A 1 649 ? 10.051 8.064 -34.760 1.00 75.81 649 TRP A CA 1
ATOM 5283 C C . TRP A 1 649 ? 8.616 7.529 -34.778 1.00 75.81 649 TRP A C 1
ATOM 5285 O O . TRP A 1 649 ? 7.689 8.157 -34.277 1.00 75.81 649 TRP A O 1
ATOM 5295 N N . TYR A 1 650 ? 8.437 6.338 -35.343 1.00 74.94 650 TYR A N 1
ATOM 5296 C CA . TYR A 1 650 ? 7.139 5.661 -35.483 1.00 74.94 650 TYR A CA 1
ATOM 5297 C C . TYR A 1 650 ? 7.100 4.304 -34.767 1.00 74.94 650 TYR A C 1
ATOM 5299 O O . TYR A 1 650 ? 6.200 3.507 -35.005 1.00 74.94 650 TYR A O 1
ATOM 5307 N N . TYR A 1 651 ? 8.083 4.026 -33.907 1.00 71.19 651 TYR A N 1
ATOM 5308 C CA . TYR A 1 651 ? 8.234 2.738 -33.237 1.00 71.19 651 TYR A CA 1
ATOM 5309 C C . TYR A 1 651 ? 7.707 2.770 -31.796 1.00 71.19 651 TYR A C 1
ATOM 5311 O O . TYR A 1 651 ? 7.938 3.729 -31.059 1.00 71.19 651 TYR A O 1
ATOM 5319 N N . GLY A 1 652 ? 7.057 1.690 -31.361 1.00 71.62 652 GLY A N 1
ATOM 5320 C CA . GLY A 1 652 ? 6.714 1.482 -29.952 1.00 71.62 652 GLY A CA 1
ATOM 5321 C C . GLY A 1 652 ? 7.934 1.169 -29.072 1.00 71.62 652 GLY A C 1
ATOM 5322 O O . GLY A 1 652 ? 9.028 0.868 -29.563 1.00 71.62 652 GLY A O 1
ATOM 5323 N N . GLY A 1 653 ? 7.733 1.195 -27.749 1.00 70.69 653 GLY A N 1
ATOM 5324 C CA . GLY A 1 653 ? 8.777 0.884 -26.761 1.00 70.69 653 GLY A CA 1
ATOM 5325 C C . GLY A 1 653 ? 9.321 -0.549 -26.846 1.00 70.69 653 GLY A C 1
ATOM 5326 O O . GLY A 1 653 ? 10.496 -0.767 -26.550 1.00 70.69 653 GLY A O 1
ATOM 5327 N N . LYS A 1 654 ? 8.508 -1.497 -27.328 1.00 78.00 654 LYS A N 1
ATOM 5328 C CA . LYS A 1 654 ? 8.844 -2.914 -27.543 1.00 78.00 654 LYS A CA 1
ATOM 5329 C C . LYS A 1 654 ? 8.888 -3.247 -29.047 1.00 78.00 654 LYS A C 1
ATOM 5331 O O . LYS A 1 654 ? 8.058 -3.990 -29.552 1.00 78.00 654 LYS A O 1
ATOM 5336 N N . SER A 1 655 ? 9.820 -2.655 -29.795 1.00 79.88 655 SER A N 1
ATOM 5337 C CA . SER A 1 655 ? 9.931 -2.812 -31.259 1.00 79.88 655 SER A CA 1
ATOM 5338 C C . SER A 1 655 ? 11.307 -3.332 -31.681 1.00 79.88 655 SER A C 1
ATOM 5340 O O . SER A 1 655 ? 12.255 -3.319 -30.896 1.00 79.88 655 SER A O 1
ATOM 5342 N N . GLU A 1 656 ? 11.478 -3.733 -32.948 1.00 80.44 656 GLU A N 1
ATOM 5343 C CA . GLU A 1 656 ? 12.811 -4.070 -33.476 1.00 80.44 656 GLU A CA 1
ATOM 5344 C C . GLU A 1 656 ? 13.820 -2.914 -33.350 1.00 80.44 656 GLU A C 1
ATOM 5346 O O . GLU A 1 656 ? 15.023 -3.155 -33.246 1.00 80.44 656 GLU A O 1
ATOM 5351 N N . ALA A 1 657 ? 13.356 -1.659 -33.365 1.00 80.62 657 ALA A N 1
ATOM 5352 C CA . ALA A 1 657 ? 14.213 -0.486 -33.217 1.00 80.62 657 ALA A CA 1
ATOM 5353 C C . ALA A 1 657 ? 14.736 -0.306 -31.784 1.00 80.62 657 ALA A C 1
ATOM 5355 O O . ALA A 1 657 ? 15.768 0.339 -31.601 1.00 80.62 657 ALA A O 1
ATOM 5356 N N . THR A 1 658 ? 14.056 -0.870 -30.783 1.00 84.25 658 THR A N 1
ATOM 5357 C CA . THR A 1 658 ? 14.460 -0.821 -29.370 1.00 84.25 658 THR A CA 1
ATOM 5358 C C . THR A 1 658 ? 15.005 -2.155 -28.861 1.00 84.25 658 THR A C 1
ATOM 5360 O O . THR A 1 658 ? 15.576 -2.194 -27.775 1.00 84.25 658 THR A O 1
ATOM 5363 N N . ALA A 1 659 ? 14.872 -3.242 -29.625 1.00 85.88 659 ALA A N 1
ATOM 5364 C CA . ALA A 1 659 ? 15.325 -4.572 -29.236 1.00 85.88 659 ALA A CA 1
ATOM 5365 C C . ALA A 1 659 ? 16.843 -4.630 -28.988 1.00 85.88 659 ALA A C 1
ATOM 5367 O O . ALA A 1 659 ? 17.649 -4.151 -29.791 1.00 85.88 659 ALA A O 1
ATOM 5368 N N . ILE A 1 660 ? 17.236 -5.285 -27.895 1.00 86.25 660 ILE A N 1
ATOM 5369 C CA . ILE A 1 660 ? 18.631 -5.565 -27.546 1.00 86.25 660 ILE A CA 1
ATOM 5370 C C . ILE A 1 660 ? 18.859 -7.080 -27.492 1.00 86.25 660 ILE A C 1
ATOM 5372 O O . ILE A 1 660 ? 18.057 -7.841 -26.962 1.00 86.25 660 ILE A O 1
ATOM 5376 N N . THR A 1 661 ? 19.964 -7.549 -28.072 1.00 73.94 661 THR A N 1
ATOM 5377 C CA . THR A 1 661 ? 20.210 -8.985 -28.313 1.00 73.94 661 THR A CA 1
ATOM 5378 C C . THR A 1 661 ? 20.929 -9.691 -27.161 1.00 73.94 661 THR A C 1
ATOM 5380 O O . THR A 1 661 ? 21.704 -10.618 -27.402 1.00 73.94 661 THR A O 1
ATOM 5383 N N . GLN A 1 662 ? 20.790 -9.211 -25.926 1.00 72.25 662 GLN A N 1
ATOM 5384 C CA . GLN A 1 662 ? 21.558 -9.733 -24.800 1.00 72.25 662 GLN A CA 1
ATOM 5385 C C . GLN A 1 662 ? 20.722 -10.711 -23.973 1.00 72.25 662 GLN A C 1
ATOM 5387 O O . GLN A 1 662 ? 19.659 -10.350 -23.475 1.00 72.25 662 GLN A O 1
ATOM 5392 N N . ASP A 1 663 ? 21.226 -11.936 -23.799 1.00 82.69 663 ASP A N 1
ATOM 5393 C CA . ASP A 1 663 ? 20.627 -12.921 -22.895 1.00 82.69 663 ASP A CA 1
ATOM 5394 C C . ASP A 1 663 ? 20.725 -12.400 -21.455 1.00 82.69 663 ASP A C 1
ATOM 5396 O O . ASP A 1 663 ? 21.802 -12.401 -20.847 1.00 82.69 663 ASP A O 1
ATOM 5400 N N . PHE A 1 664 ? 19.609 -11.921 -20.915 1.00 89.69 664 PHE A N 1
ATOM 5401 C CA . PHE A 1 664 ? 19.563 -11.269 -19.606 1.00 89.69 664 PHE A CA 1
ATOM 5402 C C . PHE A 1 664 ? 19.307 -12.247 -18.453 1.00 89.69 664 PHE A C 1
ATOM 5404 O O . PHE A 1 664 ? 19.630 -11.944 -17.305 1.00 89.69 664 PHE A O 1
ATOM 5411 N N . ALA A 1 665 ? 18.782 -13.439 -18.741 1.00 92.75 665 ALA A N 1
ATOM 5412 C CA . ALA A 1 665 ? 18.469 -14.438 -17.731 1.00 92.75 665 ALA A CA 1
ATOM 5413 C C . ALA A 1 665 ? 18.667 -15.876 -18.230 1.00 92.75 665 ALA A C 1
ATOM 5415 O O . ALA A 1 665 ? 18.789 -16.148 -19.423 1.00 92.75 665 ALA A O 1
ATOM 5416 N N . ILE A 1 666 ? 18.700 -16.803 -17.277 1.00 94.50 666 ILE A N 1
ATOM 5417 C CA . ILE A 1 666 ? 18.576 -18.244 -17.480 1.00 94.50 666 ILE A CA 1
ATOM 5418 C C . ILE A 1 666 ? 17.292 -18.678 -16.782 1.00 94.50 666 ILE A C 1
ATOM 5420 O O . ILE A 1 666 ? 17.115 -18.385 -15.600 1.00 94.50 666 ILE A O 1
ATOM 5424 N N . VAL A 1 667 ? 16.430 -19.394 -17.504 1.00 95.50 667 VAL A N 1
ATOM 5425 C CA . VAL A 1 667 ? 15.164 -19.924 -16.988 1.00 95.50 667 VAL A CA 1
ATOM 5426 C C . VAL A 1 667 ? 15.194 -21.446 -17.036 1.00 95.50 667 VAL A C 1
ATOM 5428 O O . VAL A 1 667 ? 15.482 -22.035 -18.079 1.00 95.50 667 VAL A O 1
ATOM 5431 N N . ASP A 1 668 ? 14.919 -22.090 -15.906 1.00 95.56 668 ASP A N 1
ATOM 5432 C CA . ASP A 1 668 ? 14.830 -23.544 -15.791 1.00 95.56 668 ASP A CA 1
ATOM 5433 C C . ASP A 1 668 ? 13.806 -23.980 -14.726 1.00 95.56 668 ASP A C 1
ATOM 5435 O O . ASP A 1 668 ? 13.025 -23.175 -14.226 1.00 95.56 668 ASP A O 1
ATOM 5439 N N . GLN A 1 669 ? 13.740 -25.289 -14.444 1.00 94.88 669 GLN A N 1
ATOM 5440 C CA . GLN A 1 669 ? 12.835 -25.884 -13.442 1.00 94.88 669 GLN A CA 1
ATOM 5441 C C . GLN A 1 669 ? 11.365 -25.452 -13.586 1.00 94.88 669 GLN A C 1
ATOM 5443 O O . GLN A 1 669 ? 10.674 -25.183 -12.606 1.00 94.88 669 GLN A O 1
ATOM 5448 N N . ILE A 1 670 ? 10.891 -25.410 -14.829 1.00 96.44 670 ILE A N 1
ATOM 5449 C CA . ILE A 1 670 ? 9.526 -25.014 -15.164 1.00 96.44 670 ILE A CA 1
ATOM 5450 C C . ILE A 1 670 ? 8.545 -26.098 -14.707 1.00 96.44 670 ILE A C 1
ATOM 5452 O O . ILE A 1 670 ? 8.771 -27.295 -14.906 1.00 96.44 670 ILE A O 1
ATOM 5456 N N . SER A 1 671 ? 7.440 -25.673 -14.106 1.00 93.94 671 SER A N 1
ATOM 5457 C CA . SER A 1 671 ? 6.353 -26.533 -13.662 1.00 93.94 671 SER A CA 1
ATOM 5458 C C . SER A 1 671 ? 4.995 -25.872 -13.893 1.00 93.94 671 SER A C 1
ATOM 5460 O O . SER A 1 671 ? 4.825 -24.678 -13.659 1.00 93.94 671 SER A O 1
ATOM 5462 N N . LYS A 1 672 ? 4.024 -26.681 -14.324 1.00 92.38 672 LYS A N 1
ATOM 5463 C CA . LYS A 1 672 ? 2.598 -26.348 -14.429 1.00 92.38 672 LYS A CA 1
ATOM 5464 C C . LYS A 1 672 ? 1.820 -27.455 -13.724 1.00 92.38 672 LYS A C 1
ATOM 5466 O O . LYS A 1 672 ? 2.026 -28.629 -14.038 1.00 92.38 672 LYS A O 1
ATOM 5471 N N . TYR A 1 673 ? 0.987 -27.121 -12.743 1.00 91.12 673 TYR A N 1
ATOM 5472 C CA . TYR A 1 673 ? 0.218 -28.116 -11.987 1.00 91.12 673 TYR A CA 1
ATOM 5473 C C . TYR A 1 673 ? -1.069 -27.533 -11.404 1.00 91.12 673 TYR A C 1
ATOM 5475 O O . TYR A 1 673 ? -1.180 -26.331 -11.206 1.00 91.12 673 TYR A O 1
ATOM 5483 N N . ILE A 1 674 ? -2.038 -28.403 -11.110 1.00 84.88 674 ILE A N 1
ATOM 5484 C CA . ILE A 1 674 ? -3.295 -28.029 -10.457 1.00 84.88 674 ILE A CA 1
ATOM 5485 C C . ILE A 1 674 ? -3.251 -28.475 -8.999 1.00 84.88 674 ILE A C 1
ATOM 5487 O O . ILE A 1 674 ? -2.900 -29.621 -8.703 1.00 84.88 674 ILE A O 1
ATOM 5491 N N . SER A 1 675 ? -3.636 -27.587 -8.089 1.00 80.38 675 SER A N 1
ATOM 5492 C CA . SER A 1 675 ? -3.783 -27.895 -6.668 1.00 80.38 675 SER A CA 1
ATOM 5493 C C . SER A 1 675 ? -4.952 -27.104 -6.097 1.00 80.38 675 SER A C 1
ATOM 5495 O O . SER A 1 675 ? -5.049 -25.906 -6.318 1.00 80.38 675 SER A O 1
ATOM 5497 N N . GLY A 1 676 ? -5.865 -27.770 -5.385 1.00 71.31 676 GLY A N 1
ATOM 5498 C CA . GLY A 1 676 ? -6.995 -27.093 -4.734 1.00 71.31 676 GLY A CA 1
ATOM 5499 C C . GLY A 1 676 ? -8.010 -26.428 -5.676 1.00 71.31 676 GLY A C 1
ATOM 5500 O O . GLY A 1 676 ? -8.751 -25.575 -5.218 1.00 71.31 676 GLY A O 1
ATOM 5501 N N . GLY A 1 677 ? -8.057 -26.807 -6.960 1.00 68.62 677 GLY A N 1
ATOM 5502 C CA . GLY A 1 677 ? -8.909 -26.146 -7.965 1.00 68.62 677 GLY A CA 1
ATOM 5503 C C . GLY A 1 677 ? -8.239 -24.965 -8.678 1.00 68.62 677 GLY A C 1
ATOM 5504 O O . GLY A 1 677 ? -8.811 -24.414 -9.619 1.00 68.62 677 GLY A O 1
ATOM 5505 N N . ASP A 1 678 ? -7.001 -24.643 -8.306 1.00 75.50 678 ASP A N 1
ATOM 5506 C CA . ASP A 1 678 ? -6.228 -23.552 -8.892 1.00 75.50 678 ASP A CA 1
ATOM 5507 C C . ASP A 1 678 ? -5.139 -24.079 -9.821 1.00 75.50 678 ASP A C 1
ATOM 5509 O O . ASP A 1 678 ? -4.593 -25.169 -9.612 1.00 75.50 678 ASP A O 1
ATOM 5513 N N . LEU A 1 679 ? -4.791 -23.274 -10.823 1.00 80.50 679 LEU A N 1
ATOM 5514 C CA . LEU A 1 679 ? -3.662 -23.531 -11.706 1.00 80.50 679 LEU A CA 1
ATOM 5515 C C . LEU A 1 679 ? -2.422 -22.805 -11.185 1.00 80.50 679 LEU A C 1
ATOM 5517 O O . LEU A 1 679 ? -2.434 -21.595 -10.992 1.00 80.50 679 LEU A O 1
ATOM 5521 N N . TYR A 1 680 ? -1.328 -23.538 -11.028 1.00 88.50 680 TYR A N 1
ATOM 5522 C CA . TYR A 1 680 ? -0.021 -23.001 -10.684 1.00 88.50 680 TYR A CA 1
ATOM 5523 C C . TYR A 1 680 ? 0.918 -23.107 -11.875 1.00 88.50 680 TYR A C 1
ATOM 5525 O O . TYR A 1 680 ? 0.979 -24.144 -12.543 1.00 88.50 680 TYR A O 1
ATOM 5533 N N . PHE A 1 681 ? 1.701 -22.055 -12.088 1.00 90.69 681 PHE A N 1
ATOM 5534 C CA . PHE A 1 681 ? 2.801 -22.036 -13.040 1.00 90.69 681 PHE A CA 1
ATOM 5535 C C . PHE A 1 681 ? 4.021 -21.435 -12.357 1.00 90.69 681 PHE A C 1
ATOM 5537 O O . PHE A 1 681 ? 3.933 -20.382 -11.730 1.00 90.69 681 PHE A O 1
ATOM 5544 N N . SER A 1 682 ? 5.159 -22.114 -12.426 1.00 94.12 682 SER A N 1
ATOM 5545 C CA . SER A 1 682 ? 6.359 -21.669 -11.729 1.00 94.12 682 SER A CA 1
ATOM 5546 C C . SER A 1 682 ? 7.618 -22.042 -12.484 1.00 94.12 682 SER A C 1
ATOM 5548 O O . SER A 1 682 ? 7.684 -23.110 -13.089 1.00 94.12 682 SER A O 1
ATOM 5550 N N . PHE A 1 683 ? 8.619 -21.172 -12.436 1.00 96.31 683 PHE A N 1
ATOM 5551 C CA . PHE A 1 683 ? 9.925 -21.397 -13.037 1.00 96.31 683 PHE A CA 1
ATOM 5552 C C . PHE A 1 683 ? 11.017 -20.713 -12.216 1.00 96.31 683 PHE A C 1
ATOM 5554 O O . PHE A 1 683 ? 10.778 -19.729 -11.515 1.00 96.31 683 PHE A O 1
ATOM 5561 N N . ARG A 1 684 ? 12.232 -21.245 -12.305 1.00 96.56 684 ARG A N 1
ATOM 5562 C CA . ARG A 1 684 ? 13.426 -20.682 -11.679 1.00 96.56 684 ARG A CA 1
ATOM 5563 C C . ARG A 1 684 ? 14.109 -19.742 -12.662 1.00 96.56 684 ARG A C 1
ATOM 5565 O O . ARG A 1 684 ? 14.366 -20.130 -13.799 1.00 96.56 684 ARG A O 1
ATOM 5572 N N . LEU A 1 685 ? 14.413 -18.528 -12.217 1.00 95.81 685 LEU A N 1
ATOM 5573 C CA . LEU A 1 685 ? 15.071 -17.480 -12.992 1.00 95.81 685 LEU A CA 1
ATOM 5574 C C . LEU A 1 685 ? 16.402 -17.106 -12.337 1.00 95.81 685 LEU A C 1
ATOM 5576 O O . LEU A 1 685 ? 16.496 -16.978 -11.118 1.00 95.81 685 LEU A O 1
ATOM 5580 N N . ASN A 1 686 ? 17.443 -16.926 -13.146 1.00 94.81 686 ASN A N 1
ATOM 5581 C CA . ASN A 1 686 ? 18.733 -16.406 -12.703 1.00 94.81 686 ASN A CA 1
ATOM 5582 C C . ASN A 1 686 ? 19.228 -15.329 -13.666 1.00 94.81 686 ASN A C 1
ATOM 5584 O O . ASN A 1 686 ? 19.416 -15.612 -14.851 1.00 94.81 686 ASN A O 1
ATOM 5588 N N . PHE A 1 687 ? 19.474 -14.120 -13.170 1.00 91.75 687 PHE A N 1
ATOM 5589 C CA . PHE A 1 687 ? 20.016 -13.049 -13.999 1.00 91.75 687 PHE A CA 1
ATOM 5590 C C . PHE A 1 687 ? 21.455 -13.330 -14.429 1.00 91.75 687 PHE A C 1
ATOM 5592 O O . PHE A 1 687 ? 22.277 -13.860 -13.674 1.00 91.75 687 PHE A O 1
ATOM 5599 N N . THR A 1 688 ? 21.777 -12.936 -15.657 1.00 89.94 688 THR A N 1
ATOM 5600 C CA . THR A 1 688 ? 23.152 -12.904 -16.154 1.00 89.94 688 THR A CA 1
ATOM 5601 C C . THR A 1 688 ? 23.794 -11.556 -15.826 1.00 89.94 688 THR A C 1
ATOM 5603 O O . THR A 1 688 ? 23.128 -10.596 -15.450 1.00 89.94 688 THR A O 1
ATOM 5606 N N . SER A 1 689 ? 25.108 -11.436 -16.031 1.00 84.38 689 SER A N 1
ATOM 5607 C CA . SER A 1 689 ? 25.825 -10.160 -15.875 1.00 84.38 689 SER A CA 1
ATOM 5608 C C . SER A 1 689 ? 25.464 -9.102 -16.930 1.00 84.38 689 SER A C 1
ATOM 5610 O O . SER A 1 689 ? 26.135 -8.076 -17.009 1.00 84.38 689 SER A O 1
ATOM 5612 N N . ALA A 1 690 ? 24.505 -9.389 -17.814 1.00 82.06 690 ALA A N 1
ATOM 5613 C CA . ALA A 1 690 ? 23.959 -8.432 -18.768 1.00 82.06 690 ALA A CA 1
ATOM 5614 C C . ALA A 1 690 ? 23.018 -7.424 -18.106 1.00 82.06 690 ALA A C 1
ATOM 5616 O O . ALA A 1 690 ? 22.887 -6.305 -18.594 1.00 82.06 690 ALA A O 1
ATOM 5617 N N . VAL A 1 691 ? 22.369 -7.833 -17.017 1.00 81.50 691 VAL A N 1
ATOM 5618 C CA . VAL A 1 691 ? 21.427 -6.994 -16.288 1.00 81.50 691 VAL A CA 1
ATOM 5619 C C . VAL A 1 691 ? 22.209 -6.027 -15.398 1.00 81.50 691 VAL A C 1
ATOM 5621 O O . VAL A 1 691 ? 23.012 -6.490 -14.583 1.00 81.50 691 VAL A O 1
ATOM 5624 N N . PRO A 1 692 ? 22.037 -4.703 -15.557 1.00 73.38 692 PRO A N 1
ATOM 5625 C CA . PRO A 1 692 ? 22.671 -3.729 -14.684 1.00 73.38 692 PRO A CA 1
ATOM 5626 C C . PRO A 1 692 ? 22.019 -3.736 -13.300 1.00 73.38 692 PRO A C 1
ATOM 5628 O O . PRO A 1 692 ? 20.819 -3.988 -13.167 1.00 73.38 692 PRO A O 1
ATOM 5631 N N . ASP A 1 693 ? 22.806 -3.381 -12.284 1.00 72.44 693 ASP A N 1
ATOM 5632 C CA . ASP A 1 693 ? 22.289 -3.122 -10.941 1.00 72.44 693 ASP A CA 1
ATOM 5633 C C . ASP A 1 693 ? 21.259 -1.988 -11.026 1.00 72.44 693 ASP A C 1
ATOM 5635 O O . ASP A 1 693 ? 21.589 -0.853 -11.378 1.00 72.44 693 ASP A O 1
ATOM 5639 N N . SER A 1 694 ? 19.996 -2.325 -10.781 1.00 75.12 694 SER A N 1
ATOM 5640 C CA . SER A 1 694 ? 18.865 -1.416 -10.933 1.00 75.12 694 SER A CA 1
ATOM 5641 C C . SER A 1 694 ? 17.663 -1.900 -10.131 1.00 75.12 694 SER A C 1
ATOM 5643 O O . SER A 1 694 ? 17.539 -3.086 -9.823 1.00 75.12 694 SER A O 1
ATOM 5645 N N . GLU A 1 695 ? 16.776 -0.967 -9.801 1.00 77.75 695 GLU A N 1
ATOM 5646 C CA . GLU A 1 695 ? 15.426 -1.282 -9.348 1.00 77.75 695 GLU A CA 1
ATOM 5647 C C . GLU A 1 695 ? 14.566 -1.665 -10.557 1.00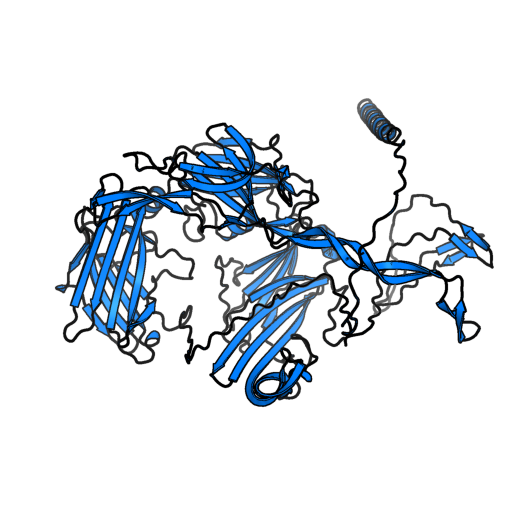 77.75 695 GLU A C 1
ATOM 5649 O O . GLU A 1 695 ? 14.658 -1.035 -11.615 1.00 77.75 695 GLU A O 1
ATOM 5654 N N . MET A 1 696 ? 13.762 -2.717 -10.410 1.00 78.44 696 MET A N 1
ATOM 5655 C CA . MET A 1 696 ? 12.875 -3.218 -11.456 1.00 78.44 696 MET A CA 1
ATOM 5656 C C . MET A 1 696 ? 11.460 -3.367 -10.918 1.00 78.44 696 MET A C 1
ATOM 5658 O O . MET A 1 696 ? 11.246 -4.027 -9.901 1.00 78.44 696 MET A O 1
ATOM 5662 N N . TYR A 1 697 ? 10.501 -2.824 -11.654 1.00 81.38 697 TYR A N 1
ATOM 5663 C CA . TYR A 1 697 ? 9.095 -3.177 -11.511 1.00 81.38 697 TYR A CA 1
ATOM 5664 C C . TYR A 1 697 ? 8.842 -4.456 -12.295 1.00 81.38 697 TYR A C 1
ATOM 5666 O O . TYR A 1 697 ? 9.516 -4.705 -13.297 1.00 81.38 697 TYR A O 1
ATOM 5674 N N . TRP A 1 698 ? 7.901 -5.280 -11.845 1.00 84.19 698 TRP A N 1
ATOM 5675 C CA . TRP A 1 698 ? 7.604 -6.544 -12.504 1.00 84.19 698 TRP A CA 1
ATOM 5676 C C . TRP A 1 698 ? 6.106 -6.814 -12.577 1.00 84.19 698 TRP A C 1
ATOM 5678 O O . TRP A 1 698 ? 5.329 -6.321 -11.763 1.00 84.19 698 TRP A O 1
ATOM 5688 N N . ASN A 1 699 ? 5.715 -7.615 -13.563 1.00 81.06 699 ASN A N 1
ATOM 5689 C CA . ASN A 1 699 ? 4.355 -8.102 -13.744 1.00 81.06 699 ASN A CA 1
ATOM 5690 C C . ASN A 1 699 ? 4.382 -9.583 -14.141 1.00 81.06 699 ASN A C 1
ATOM 5692 O O . ASN A 1 699 ? 5.320 -10.042 -14.793 1.00 81.06 699 ASN A O 1
ATOM 5696 N N . PHE A 1 700 ? 3.352 -10.332 -13.759 1.00 83.19 700 PHE A N 1
ATOM 5697 C CA . PHE A 1 700 ? 3.171 -11.729 -14.133 1.00 83.19 700 PHE A CA 1
ATOM 5698 C C . PHE A 1 700 ? 1.756 -11.952 -14.650 1.00 83.19 700 PHE A C 1
ATOM 5700 O O . PHE A 1 700 ? 0.782 -11.575 -14.002 1.00 83.19 700 PHE A O 1
ATOM 5707 N N . GLN A 1 701 ? 1.637 -12.631 -15.784 1.00 82.00 701 GLN A N 1
ATOM 5708 C CA . GLN A 1 701 ? 0.359 -12.876 -16.435 1.00 82.00 701 GLN A CA 1
ATOM 5709 C C . GLN A 1 701 ? 0.265 -14.324 -16.902 1.00 82.00 701 GLN A C 1
ATOM 5711 O O . GLN A 1 701 ? 1.217 -14.880 -17.453 1.00 82.00 701 GLN A O 1
ATOM 5716 N N . PHE A 1 702 ? -0.908 -14.927 -16.723 1.00 74.50 702 PHE A N 1
ATOM 5717 C CA . PHE A 1 702 ? -1.278 -16.127 -17.463 1.00 74.50 702 PHE A CA 1
ATOM 5718 C C . PHE A 1 702 ? -1.720 -15.715 -18.859 1.00 74.50 702 PHE A C 1
ATOM 5720 O O . PHE A 1 702 ? -2.572 -14.842 -19.007 1.00 74.50 702 PHE A O 1
ATOM 5727 N N . ALA A 1 703 ? -1.127 -16.324 -19.877 1.00 70.44 703 ALA A N 1
ATOM 5728 C CA . ALA A 1 703 ? -1.339 -15.915 -21.250 1.00 70.44 703 ALA A CA 1
ATOM 5729 C C . ALA A 1 703 ? -2.185 -16.936 -22.014 1.00 70.44 703 ALA A C 1
ATOM 5731 O O . ALA A 1 703 ? -1.958 -18.145 -21.938 1.00 70.44 703 ALA A O 1
ATOM 5732 N N . ASN A 1 704 ? -3.133 -16.406 -22.782 1.00 64.62 704 ASN A N 1
ATOM 5733 C CA . ASN A 1 704 ? -3.801 -17.084 -23.881 1.00 64.62 704 ASN A CA 1
ATOM 5734 C C . ASN A 1 704 ? -3.366 -16.346 -25.157 1.00 64.62 704 ASN A C 1
ATOM 5736 O O . ASN A 1 704 ? -3.745 -15.194 -25.373 1.00 64.62 704 ASN A O 1
ATOM 5740 N N . TYR A 1 705 ? -2.512 -16.970 -25.968 1.00 53.00 705 TYR A N 1
ATOM 5741 C CA . TYR A 1 705 ? -1.840 -16.338 -27.109 1.00 53.00 705 TYR A CA 1
ATOM 5742 C C . TYR A 1 705 ? -2.702 -16.314 -28.374 1.00 53.00 705 TYR A C 1
ATOM 5744 O O . TYR A 1 705 ? -2.174 -16.208 -29.481 1.00 53.00 705 TYR A O 1
ATOM 5752 N N . THR A 1 706 ? -4.027 -16.373 -28.223 1.00 43.09 706 THR A N 1
ATOM 5753 C CA . THR A 1 706 ? -4.971 -16.190 -29.333 1.00 43.09 706 THR A CA 1
ATOM 5754 C C . THR A 1 706 ? -4.792 -14.825 -30.022 1.00 43.09 706 THR A C 1
ATOM 5756 O O . THR A 1 706 ? -5.085 -14.703 -31.208 1.00 43.09 706 THR A O 1
ATOM 5759 N N . TRP A 1 707 ? -4.250 -13.818 -29.322 1.00 38.62 707 TRP A N 1
ATOM 5760 C CA . TRP A 1 707 ? -3.942 -12.491 -29.866 1.00 38.62 707 TRP A CA 1
ATOM 5761 C C . TRP A 1 707 ? -2.460 -12.143 -29.668 1.00 38.62 707 TRP A C 1
ATOM 5763 O O . TRP A 1 707 ? -1.873 -12.444 -28.628 1.00 38.62 707 TRP A O 1
ATOM 5773 N N . VAL A 1 708 ? -1.850 -11.502 -30.668 1.00 41.50 708 VAL A N 1
ATOM 5774 C CA . VAL A 1 708 ? -0.464 -11.013 -30.623 1.00 41.50 708 VAL A CA 1
ATOM 5775 C C . VAL A 1 708 ? -0.479 -9.507 -30.850 1.00 41.50 708 VAL A C 1
ATOM 5777 O O . VAL A 1 708 ? -1.070 -9.034 -31.818 1.00 41.50 708 VAL A O 1
ATOM 5780 N N . GLU A 1 709 ? 0.179 -8.759 -29.968 1.00 41.53 709 GLU A N 1
ATOM 5781 C CA . GLU A 1 709 ? 0.459 -7.344 -30.195 1.00 41.53 709 GLU A CA 1
ATOM 5782 C C . GLU A 1 709 ? 1.473 -7.224 -31.348 1.00 41.53 709 GLU A C 1
ATOM 5784 O O . GLU A 1 709 ? 2.570 -7.785 -31.274 1.00 41.53 709 GLU A O 1
ATOM 5789 N N . ASP A 1 710 ? 1.094 -6.536 -32.432 1.00 42.38 710 ASP A N 1
ATOM 5790 C CA . ASP A 1 710 ? 1.983 -6.202 -33.552 1.00 42.38 710 ASP A CA 1
ATOM 5791 C C . ASP A 1 710 ? 2.429 -4.732 -33.440 1.00 42.38 710 ASP A C 1
ATOM 5793 O O . ASP A 1 710 ? 1.766 -3.833 -33.978 1.00 42.38 710 ASP A O 1
ATOM 5797 N N . PRO A 1 711 ? 3.554 -4.459 -32.752 1.00 42.97 711 PRO A N 1
ATOM 5798 C CA . PRO A 1 711 ? 4.069 -3.107 -32.557 1.00 42.97 711 PRO A CA 1
ATOM 5799 C C . PRO A 1 711 ? 4.620 -2.476 -33.848 1.00 42.97 711 PRO A C 1
ATOM 5801 O O . PRO A 1 711 ? 5.043 -1.319 -33.819 1.00 42.97 711 PRO A O 1
ATOM 5804 N N . GLU A 1 712 ? 4.650 -3.210 -34.969 1.00 42.59 712 GLU A N 1
ATOM 5805 C CA . GLU A 1 712 ? 5.058 -2.712 -36.289 1.00 42.59 712 GLU A CA 1
ATOM 5806 C C . GLU A 1 712 ? 3.867 -2.338 -37.184 1.00 42.59 712 GLU A C 1
ATOM 5808 O O . GLU A 1 712 ? 4.048 -1.833 -38.300 1.00 42.59 712 GLU A O 1
ATOM 5813 N N . SER A 1 713 ? 2.641 -2.559 -36.708 1.00 42.91 713 SER A N 1
ATOM 5814 C CA . SER A 1 713 ? 1.437 -2.237 -37.457 1.00 42.91 713 SER A CA 1
ATOM 5815 C C . SER A 1 713 ? 1.283 -0.710 -37.609 1.00 42.91 713 SER A C 1
ATOM 5817 O O . SER A 1 713 ? 1.156 0.052 -36.653 1.00 42.91 713 SER A O 1
ATOM 5819 N N . ASN A 1 714 ? 1.360 -0.221 -38.852 1.00 34.53 714 ASN A N 1
ATOM 5820 C CA . ASN A 1 714 ? 1.134 1.197 -39.157 1.00 34.53 714 ASN A CA 1
ATOM 5821 C C . ASN A 1 714 ? -0.318 1.585 -38.843 1.00 34.53 714 ASN A C 1
ATOM 5823 O O . ASN A 1 714 ? -1.216 0.801 -39.127 1.00 34.53 714 ASN A O 1
ATOM 5827 N N . TYR A 1 715 ? -0.563 2.834 -38.428 1.00 29.27 715 TYR A N 1
ATOM 5828 C CA . TYR A 1 715 ? -1.915 3.409 -38.376 1.00 29.27 715 TYR A CA 1
ATOM 5829 C C . TYR A 1 715 ? -2.677 3.165 -39.698 1.00 29.27 715 TYR A C 1
ATOM 5831 O O . TYR A 1 715 ? -2.291 3.690 -40.748 1.00 29.27 715 TYR A O 1
ATOM 5839 N N . GLY A 1 716 ? -3.766 2.388 -39.659 1.00 34.38 716 GLY A N 1
ATOM 5840 C CA . GLY A 1 716 ? -4.553 2.038 -40.842 1.00 34.38 716 GLY A CA 1
ATOM 5841 C C . GLY A 1 716 ? -5.746 1.125 -40.548 1.00 34.38 716 GLY A C 1
ATOM 5842 O O . GLY A 1 716 ? -6.063 0.835 -39.402 1.00 34.38 716 GLY A O 1
ATOM 5843 N N . TYR A 1 717 ? -6.446 0.691 -41.600 1.00 29.64 717 TYR A N 1
ATOM 5844 C CA . TYR A 1 717 ? -7.444 -0.373 -41.476 1.00 29.64 717 TYR A CA 1
ATOM 5845 C C . TYR A 1 717 ? -6.722 -1.703 -41.260 1.00 29.64 717 TYR A C 1
ATOM 5847 O O . TYR A 1 717 ? -5.970 -2.142 -42.131 1.00 29.64 717 TYR A O 1
ATOM 5855 N N . HIS A 1 718 ? -6.987 -2.337 -40.124 1.00 34.06 718 HIS A N 1
ATOM 5856 C CA . HIS A 1 718 ? -6.562 -3.698 -39.827 1.00 34.06 718 HIS A CA 1
ATOM 5857 C C . HIS A 1 718 ? -7.784 -4.611 -39.966 1.00 34.06 718 HIS A C 1
ATOM 5859 O O . HIS A 1 718 ? -8.831 -4.343 -39.377 1.00 34.06 718 HIS A O 1
ATOM 5865 N N . GLU A 1 719 ? -7.680 -5.670 -40.768 1.00 30.72 719 GLU A N 1
ATOM 5866 C CA . GLU A 1 719 ? -8.692 -6.726 -40.783 1.00 30.72 719 GLU A CA 1
ATOM 5867 C C . GLU A 1 719 ? -8.436 -7.641 -39.582 1.00 30.72 719 GLU A C 1
ATOM 5869 O O . GLU A 1 719 ? -7.539 -8.478 -39.602 1.00 30.72 719 GLU A O 1
ATOM 5874 N N . SER A 1 720 ? -9.213 -7.444 -38.519 1.00 29.94 720 SER A N 1
ATOM 5875 C CA . SER A 1 720 ? -9.322 -8.393 -37.413 1.00 29.94 720 SER A CA 1
ATOM 5876 C C . SER A 1 720 ? -10.407 -9.414 -37.757 1.00 29.94 720 SER A C 1
ATOM 5878 O O . SER A 1 720 ? -11.573 -9.061 -37.951 1.00 29.94 720 SER A O 1
ATOM 5880 N N . GLY A 1 721 ? -10.023 -10.683 -37.886 1.00 29.08 721 GLY A N 1
ATOM 5881 C CA . GLY A 1 721 ? -10.952 -11.789 -38.094 1.00 29.08 721 GLY A CA 1
ATOM 5882 C C . GLY A 1 721 ? -11.444 -12.341 -36.761 1.00 29.08 721 GLY A C 1
ATOM 5883 O O . GLY A 1 721 ? -10.877 -13.304 -36.257 1.00 29.08 721 GLY A O 1
ATOM 5884 N N . GLN A 1 722 ? -12.500 -11.762 -36.190 1.00 27.66 722 GLN A N 1
ATOM 5885 C CA . GLN A 1 722 ? -13.177 -12.340 -35.026 1.00 27.66 722 GLN A CA 1
ATOM 5886 C C . GLN A 1 722 ? -14.318 -13.272 -35.473 1.00 27.66 722 GLN A C 1
ATOM 5888 O O . GLN A 1 722 ? -15.110 -12.932 -36.355 1.00 27.66 722 GLN A O 1
ATOM 5893 N N . TRP A 1 723 ? -14.422 -14.452 -34.855 1.00 29.89 723 TRP A N 1
ATOM 5894 C CA . TRP A 1 723 ? -15.569 -15.352 -35.010 1.00 29.89 723 TRP A CA 1
ATOM 5895 C C . TRP A 1 723 ? -16.703 -14.906 -34.086 1.00 29.89 723 TRP A C 1
ATOM 5897 O O . TRP A 1 723 ? -16.537 -14.898 -32.869 1.00 29.89 723 TRP A O 1
ATOM 5907 N N . PHE A 1 724 ? -17.863 -14.565 -34.648 1.00 29.00 724 PHE A N 1
ATOM 5908 C CA . PHE A 1 724 ? -19.089 -14.339 -33.880 1.00 29.00 724 PHE A CA 1
ATOM 5909 C C . PHE A 1 724 ? -20.047 -15.513 -34.103 1.00 29.00 724 PHE A C 1
ATOM 5911 O O . PHE A 1 724 ? -20.260 -15.933 -35.244 1.00 29.00 724 PHE A O 1
ATOM 5918 N N . GLU A 1 725 ? -20.665 -16.025 -33.038 1.00 33.97 725 GLU A N 1
ATOM 5919 C CA . GLU A 1 725 ? -21.806 -16.933 -33.172 1.00 33.97 725 GLU A CA 1
ATOM 5920 C C . GLU A 1 725 ? -22.995 -16.171 -33.778 1.00 33.97 725 GLU A C 1
ATOM 5922 O O . GLU A 1 725 ? -23.593 -15.299 -33.149 1.00 33.97 725 GLU A O 1
ATOM 5927 N N . GLY A 1 726 ? -23.340 -16.495 -35.025 1.00 34.78 726 GLY A N 1
ATOM 5928 C CA . GLY A 1 726 ? -24.488 -15.935 -35.734 1.00 34.78 726 GLY A CA 1
ATOM 5929 C C . GLY A 1 726 ? -25.463 -17.028 -36.157 1.00 34.78 726 GLY A C 1
ATOM 5930 O O . GLY A 1 726 ? -25.079 -18.022 -36.774 1.00 34.78 726 GLY A O 1
ATOM 5931 N N . TRP A 1 727 ? -26.746 -16.844 -35.855 1.00 37.97 727 TRP A N 1
ATOM 5932 C CA . TRP A 1 727 ? -27.800 -17.765 -36.268 1.00 37.97 727 TRP A CA 1
ATOM 5933 C C . TRP A 1 727 ? -28.143 -17.550 -37.748 1.00 37.97 727 TRP A C 1
ATOM 5935 O O . TRP A 1 727 ? -28.579 -16.472 -38.149 1.00 37.97 727 TRP A O 1
ATOM 5945 N N . ILE A 1 728 ? -28.003 -18.586 -38.576 1.00 39.59 728 ILE A N 1
ATOM 5946 C CA . ILE A 1 728 ? -28.476 -18.546 -39.966 1.00 39.59 728 ILE A CA 1
ATOM 5947 C C . ILE A 1 728 ? -29.966 -18.901 -39.970 1.00 39.59 728 ILE A C 1
ATOM 5949 O O . ILE A 1 728 ? -30.348 -20.069 -39.952 1.00 39.59 728 ILE A O 1
ATOM 5953 N N . HIS A 1 729 ? -30.824 -17.882 -39.967 1.00 36.28 729 HIS A N 1
ATOM 5954 C CA . HIS A 1 729 ? -32.282 -18.059 -39.955 1.00 36.28 729 HIS A CA 1
ATOM 5955 C C . HIS A 1 729 ? -32.855 -18.471 -41.320 1.00 36.28 729 HIS A C 1
ATOM 5957 O O . HIS A 1 729 ? -33.932 -19.065 -41.399 1.00 36.28 729 HIS A O 1
ATOM 5963 N N . SER A 1 730 ? -32.125 -18.182 -42.394 1.00 43.09 730 SER A N 1
ATOM 5964 C CA . SER A 1 730 ? -32.453 -18.590 -43.755 1.00 43.09 730 SER A CA 1
ATOM 5965 C C . SER A 1 730 ? -31.224 -18.548 -44.647 1.00 43.09 730 SER A C 1
ATOM 5967 O O . SER A 1 730 ? -30.330 -17.734 -44.422 1.00 43.09 730 SER A O 1
ATOM 5969 N N . PHE A 1 731 ? -31.209 -19.367 -45.693 1.00 43.81 731 PHE A N 1
ATOM 5970 C CA . PHE A 1 731 ? -30.241 -19.249 -46.779 1.00 43.81 731 PHE A CA 1
ATOM 5971 C C . PHE A 1 731 ? -30.920 -19.442 -48.137 1.00 43.81 731 PHE A C 1
ATOM 5973 O O . PHE A 1 731 ? -31.884 -20.200 -48.260 1.00 43.81 731 PHE A O 1
ATOM 5980 N N . ASP A 1 732 ? -30.415 -18.750 -49.157 1.00 41.19 732 ASP A N 1
ATOM 5981 C CA . ASP A 1 732 ? -30.877 -18.904 -50.534 1.00 41.19 732 ASP A CA 1
ATOM 5982 C C . ASP A 1 732 ? -30.337 -20.217 -51.122 1.00 41.19 732 ASP A C 1
ATOM 5984 O O . ASP A 1 732 ? -29.127 -20.460 -51.156 1.00 41.19 732 ASP A O 1
ATOM 5988 N N . TYR A 1 733 ? -31.240 -21.071 -51.604 1.00 41.25 733 TYR A N 1
ATOM 5989 C CA . TYR A 1 733 ? -30.895 -22.253 -52.378 1.00 41.25 733 TYR A CA 1
ATOM 5990 C C . TYR A 1 733 ? -31.555 -22.203 -53.756 1.00 41.25 733 TYR A C 1
ATOM 5992 O O . TYR A 1 733 ? -32.760 -22.403 -53.909 1.00 41.25 733 TYR A O 1
ATOM 6000 N N . SER A 1 734 ? -30.735 -22.009 -54.793 1.00 43.03 734 SER A N 1
ATOM 6001 C CA . SER A 1 734 ? -31.179 -21.938 -56.195 1.00 43.03 734 SER A CA 1
ATOM 6002 C C . SER A 1 734 ? -32.213 -20.830 -56.479 1.00 43.03 734 SER A C 1
ATOM 6004 O O . SER A 1 734 ? -33.084 -21.007 -57.335 1.00 43.03 734 SER A O 1
ATOM 6006 N N . GLY A 1 735 ? -32.112 -19.686 -55.796 1.00 43.31 735 GLY A N 1
ATOM 6007 C CA . GLY A 1 735 ? -32.968 -18.510 -55.981 1.00 43.31 735 GLY A CA 1
ATOM 6008 C C . GLY A 1 735 ? -34.249 -18.531 -55.141 1.00 43.31 735 GLY A C 1
ATOM 6009 O O . GLY A 1 735 ? -35.250 -17.939 -55.545 1.00 43.31 735 GLY A O 1
ATOM 6010 N N . THR A 1 736 ? -34.265 -19.275 -54.032 1.00 39.31 736 THR A N 1
ATOM 6011 C CA . THR A 1 736 ? -35.382 -19.359 -53.081 1.00 39.31 736 THR A CA 1
ATOM 6012 C C . THR A 1 736 ? -34.860 -19.407 -51.644 1.00 39.31 736 THR A C 1
ATOM 6014 O O . THR A 1 736 ? -34.125 -20.328 -51.280 1.00 39.31 736 THR A O 1
ATOM 6017 N N . ASP A 1 737 ? -35.305 -18.465 -50.810 1.00 41.06 737 ASP A N 1
ATOM 6018 C CA . ASP A 1 737 ? -34.966 -18.431 -49.384 1.00 41.06 737 ASP A CA 1
ATOM 6019 C C . ASP A 1 737 ? -35.569 -19.633 -48.647 1.00 41.06 737 ASP A C 1
ATOM 6021 O O . ASP A 1 737 ? -36.787 -19.843 -48.623 1.00 41.06 737 ASP A O 1
ATOM 6025 N N . THR A 1 738 ? -34.694 -20.434 -48.043 1.00 43.59 738 THR A N 1
ATOM 6026 C CA . THR A 1 738 ? -35.037 -21.626 -47.267 1.00 43.59 738 THR A CA 1
ATOM 6027 C C . THR A 1 738 ? -34.769 -21.358 -45.791 1.00 43.59 738 THR A C 1
ATOM 6029 O O . THR A 1 738 ? -33.652 -21.016 -45.413 1.00 43.59 738 THR A O 1
ATOM 6032 N N . TYR A 1 739 ? -35.794 -21.520 -44.953 1.00 43.00 739 TYR A N 1
ATOM 6033 C CA . TYR A 1 739 ? -35.732 -21.286 -43.507 1.00 43.00 739 TYR A CA 1
ATOM 6034 C C . TYR A 1 739 ? -35.499 -22.601 -42.758 1.00 43.00 739 TYR A C 1
ATOM 6036 O O . TYR A 1 739 ? -36.115 -23.617 -43.090 1.00 43.00 739 TYR A O 1
ATOM 6044 N N . VAL A 1 740 ? -34.635 -22.582 -41.742 1.00 40.22 740 VAL A N 1
ATOM 6045 C CA . VAL A 1 740 ? -34.293 -23.766 -40.937 1.00 40.22 740 VAL A CA 1
ATOM 6046 C C . VAL A 1 740 ? -34.990 -23.668 -39.575 1.00 40.22 740 VAL A C 1
ATOM 6048 O O . VAL A 1 740 ? -34.777 -22.708 -38.840 1.00 40.22 740 VAL A O 1
ATOM 6051 N N . GLU A 1 741 ? -35.840 -24.641 -39.227 1.00 34.62 741 GLU A N 1
ATOM 6052 C CA . GLU A 1 741 ? -36.411 -24.740 -37.873 1.00 34.62 741 GLU A CA 1
ATOM 6053 C C . GLU A 1 741 ? -35.384 -25.341 -36.901 1.00 34.62 741 GLU A C 1
ATOM 6055 O O . GLU A 1 741 ? -34.792 -26.386 -37.168 1.00 34.62 741 GLU A O 1
ATOM 6060 N N . ILE A 1 742 ? -35.189 -24.682 -35.756 1.00 37.28 742 ILE A N 1
ATOM 6061 C CA . ILE A 1 742 ? -34.209 -25.070 -34.736 1.00 37.28 742 ILE A CA 1
ATOM 6062 C C . ILE A 1 742 ? -34.820 -26.156 -33.840 1.00 37.28 742 ILE A C 1
ATOM 6064 O O . ILE A 1 742 ? -35.782 -25.892 -33.118 1.00 37.28 742 ILE A O 1
ATOM 6068 N N . SER A 1 743 ? -34.243 -27.362 -33.829 1.00 33.59 743 SER A N 1
ATOM 6069 C CA . SER A 1 743 ? -34.455 -28.311 -32.730 1.00 33.59 743 SER A CA 1
ATOM 6070 C C . SER A 1 743 ? -33.280 -28.235 -31.762 1.00 33.59 743 SER A C 1
ATOM 6072 O O . SER A 1 743 ? -32.151 -28.566 -32.115 1.00 33.59 743 SER A O 1
ATOM 6074 N N . THR A 1 744 ? -33.560 -27.797 -30.540 1.00 30.92 744 THR A N 1
ATOM 6075 C CA . THR A 1 744 ? -32.635 -27.813 -29.407 1.00 30.92 744 THR A CA 1
ATOM 6076 C C . THR A 1 744 ? -32.305 -29.256 -29.043 1.00 30.92 744 THR A C 1
ATOM 6078 O O . THR A 1 744 ? -33.135 -29.914 -28.425 1.00 30.92 744 THR A O 1
ATOM 6081 N N . GLU A 1 745 ? -31.153 -29.749 -29.487 1.00 27.61 745 GLU A N 1
ATOM 6082 C CA . GLU A 1 745 ? -30.322 -30.795 -28.869 1.00 27.61 745 GLU A CA 1
ATOM 6083 C C . GLU A 1 745 ? -29.366 -31.343 -29.937 1.00 27.61 745 GLU A C 1
ATOM 6085 O O . GLU A 1 745 ? -29.815 -31.787 -30.988 1.00 27.61 745 GLU A O 1
ATOM 6090 N N . ILE A 1 746 ? -28.060 -31.343 -29.658 1.00 28.67 746 ILE A N 1
ATOM 6091 C CA . ILE A 1 746 ? -27.206 -32.544 -29.645 1.00 28.67 746 ILE A CA 1
ATOM 6092 C C . ILE A 1 746 ? -25.829 -32.138 -29.103 1.00 28.67 746 ILE A C 1
ATOM 6094 O O . ILE A 1 746 ? -25.224 -31.166 -29.543 1.00 28.67 746 ILE A O 1
ATOM 6098 N N . GLY A 1 747 ? -25.373 -32.903 -28.109 1.00 28.92 747 GLY A N 1
ATOM 6099 C CA . GLY A 1 747 ? -24.058 -32.792 -27.497 1.00 28.92 747 GLY A CA 1
ATOM 6100 C C . GLY A 1 747 ? -22.964 -33.540 -28.260 1.00 28.92 747 GLY A C 1
ATOM 6101 O O . GLY A 1 747 ? -23.217 -34.434 -29.068 1.00 28.92 747 GLY A O 1
ATOM 6102 N N . VAL A 1 748 ? -21.736 -33.153 -27.933 1.00 26.55 748 VAL A N 1
ATOM 6103 C CA . VAL A 1 748 ? -20.470 -33.618 -28.500 1.00 26.55 748 VAL A CA 1
ATOM 6104 C C . VAL A 1 748 ? -20.072 -34.975 -27.906 1.00 26.55 748 VAL A C 1
ATOM 6106 O O . VAL A 1 748 ? -20.151 -35.175 -26.692 1.00 26.55 748 VAL A O 1
ATOM 6109 N N . TYR A 1 749 ? -19.597 -35.907 -28.742 1.00 22.97 749 TYR A N 1
ATOM 6110 C CA . TYR A 1 749 ? -18.777 -37.027 -28.270 1.00 22.97 749 TYR A CA 1
ATOM 6111 C C . TYR A 1 749 ? -17.746 -37.479 -29.311 1.00 22.97 749 TYR A C 1
ATOM 6113 O O . TYR A 1 749 ? -18.073 -37.699 -30.476 1.00 22.97 749 TYR A O 1
ATOM 6121 N N . SER A 1 750 ? -16.509 -37.664 -28.842 1.00 40.34 750 SER A N 1
ATOM 6122 C CA . SER A 1 750 ? -15.318 -38.039 -29.605 1.00 40.34 750 SER A CA 1
ATOM 6123 C C . SER A 1 750 ? -15.142 -39.559 -29.710 1.00 40.34 750 SER A C 1
ATOM 6125 O O . SER A 1 750 ? -15.493 -40.298 -28.787 1.00 40.34 750 SER A O 1
ATOM 6127 N N . ASN A 1 751 ? -14.516 -40.053 -30.790 1.00 25.05 751 ASN A N 1
ATOM 6128 C CA . ASN A 1 751 ? -13.549 -41.144 -30.629 1.00 25.05 751 ASN A CA 1
ATOM 6129 C C . ASN A 1 751 ? -12.580 -41.322 -31.808 1.00 25.05 751 ASN A C 1
ATOM 6131 O O . ASN A 1 751 ? -12.968 -41.487 -32.963 1.00 25.05 751 ASN A O 1
ATOM 6135 N N . ASN A 1 752 ? -11.309 -41.406 -31.428 1.00 36.22 752 ASN A N 1
ATOM 6136 C CA . ASN A 1 752 ? -10.127 -41.792 -32.190 1.00 36.22 752 ASN A CA 1
ATOM 6137 C C . ASN A 1 752 ? -10.302 -43.042 -33.073 1.00 36.22 752 ASN A C 1
ATOM 6139 O O . ASN A 1 752 ? -10.856 -44.045 -32.623 1.00 36.22 752 ASN A O 1
ATOM 6143 N N . SER A 1 753 ? -9.626 -43.080 -34.232 1.00 27.92 753 SER A N 1
ATOM 6144 C CA . SER A 1 753 ? -8.756 -44.231 -34.556 1.00 27.92 753 SER A CA 1
ATOM 6145 C C . SER A 1 753 ? -7.828 -44.058 -35.779 1.00 27.92 753 SER A C 1
ATOM 6147 O O . SER A 1 753 ? -8.247 -44.162 -36.923 1.00 27.92 753 SER A O 1
ATOM 6149 N N . LEU A 1 754 ? -6.522 -44.026 -35.467 1.00 25.02 754 LEU A N 1
ATOM 6150 C CA . LEU A 1 754 ? -5.474 -44.949 -35.950 1.00 25.02 754 LEU A CA 1
ATOM 6151 C C . LEU A 1 754 ? -4.687 -44.701 -37.275 1.00 25.02 754 LEU A C 1
ATOM 6153 O O . LEU A 1 754 ? -5.189 -44.865 -38.379 1.00 25.02 754 LEU A O 1
ATOM 6157 N N . PHE A 1 755 ? -3.359 -44.598 -37.057 1.00 27.31 755 PHE A N 1
ATOM 6158 C CA . PHE A 1 755 ? -2.173 -44.997 -37.853 1.00 27.31 755 PHE A CA 1
ATOM 6159 C C . PHE A 1 755 ? -1.408 -43.971 -38.730 1.00 27.31 755 PHE A C 1
ATOM 6161 O O . PHE A 1 755 ? -1.713 -43.732 -39.891 1.00 27.31 755 PHE A O 1
ATOM 6168 N N . THR A 1 756 ? -0.252 -43.573 -38.169 1.00 37.72 756 THR A N 1
ATOM 6169 C CA . THR A 1 756 ? 1.075 -43.352 -38.791 1.00 37.72 756 THR A CA 1
ATOM 6170 C C . THR A 1 756 ? 1.245 -42.236 -39.827 1.00 37.72 756 THR A C 1
ATOM 6172 O O . THR A 1 756 ? 1.269 -42.506 -41.024 1.00 37.72 756 THR A O 1
ATOM 6175 N N . ALA A 1 757 ? 1.559 -41.027 -39.354 1.00 27.73 757 ALA A N 1
ATOM 6176 C CA . ALA A 1 757 ? 2.429 -40.070 -40.044 1.00 27.73 757 ALA A CA 1
ATOM 6177 C C . ALA A 1 757 ? 3.059 -39.114 -39.013 1.00 27.73 757 ALA A C 1
ATOM 6179 O O . ALA A 1 757 ? 2.450 -38.819 -37.991 1.00 27.73 757 ALA A O 1
ATOM 6180 N N . SER A 1 758 ? 4.306 -38.712 -39.246 1.00 35.84 758 SER A N 1
ATOM 6181 C CA . SER A 1 758 ? 5.167 -37.931 -38.350 1.00 35.84 758 SER A CA 1
ATOM 6182 C C . SER A 1 758 ? 5.149 -36.434 -38.667 1.00 35.84 758 SER A C 1
ATOM 6184 O O . SER A 1 758 ? 6.204 -35.817 -38.711 1.00 35.84 758 SER A O 1
ATOM 6186 N N . ASP A 1 759 ? 3.968 -35.873 -38.889 1.00 29.69 759 ASP A N 1
ATOM 6187 C CA . ASP A 1 759 ? 3.734 -34.439 -39.041 1.00 29.69 759 ASP A CA 1
ATOM 6188 C C . ASP A 1 759 ? 2.425 -34.122 -38.310 1.00 29.69 759 ASP A C 1
ATOM 6190 O O . ASP A 1 759 ? 1.513 -34.953 -38.282 1.00 29.69 759 ASP A O 1
ATOM 6194 N N . TRP A 1 760 ? 2.338 -32.949 -37.688 1.00 27.58 760 TRP A N 1
ATOM 6195 C CA . TRP A 1 760 ? 1.094 -32.430 -37.129 1.00 27.58 760 TRP A CA 1
ATOM 6196 C C . TRP A 1 760 ? 0.029 -32.401 -38.234 1.00 27.58 760 TRP A C 1
ATOM 6198 O O . TRP A 1 760 ? 0.215 -31.750 -39.260 1.00 27.58 760 TRP A O 1
ATOM 6208 N N . VAL A 1 761 ? -1.075 -33.126 -38.048 1.00 26.22 761 VAL A N 1
ATOM 6209 C CA . VAL A 1 761 ? -2.258 -33.019 -38.908 1.00 26.22 761 VAL A CA 1
ATOM 6210 C C . VAL A 1 761 ? -3.355 -32.395 -38.063 1.00 26.22 761 VAL A C 1
ATOM 6212 O O . VAL A 1 761 ? -3.761 -32.978 -37.059 1.00 26.22 761 VAL A O 1
ATOM 6215 N N . ALA A 1 762 ? -3.818 -31.214 -38.467 1.00 30.62 762 ALA A N 1
ATOM 6216 C CA . ALA A 1 762 ? -5.026 -30.605 -37.934 1.00 30.62 762 ALA A CA 1
ATOM 6217 C C . ALA A 1 762 ? -6.208 -31.564 -38.141 1.00 30.62 762 ALA A C 1
ATOM 6219 O O . ALA A 1 762 ? -6.437 -32.048 -39.254 1.00 30.62 762 ALA A O 1
ATOM 6220 N N . VAL A 1 763 ? -6.958 -31.858 -37.080 1.00 29.05 763 VAL A N 1
ATOM 6221 C CA . VAL A 1 763 ? -8.263 -32.506 -37.228 1.00 29.05 763 VAL A CA 1
ATOM 6222 C C . VAL A 1 763 ? -9.244 -31.400 -37.592 1.00 29.05 763 VAL A C 1
ATOM 6224 O O . VAL A 1 763 ? -9.623 -30.608 -36.741 1.00 29.05 763 VAL A O 1
ATOM 6227 N N . GLN A 1 764 ? -9.600 -31.313 -38.872 1.00 39.50 764 GLN A N 1
ATOM 6228 C CA . GLN A 1 764 ? -10.606 -30.372 -39.356 1.00 39.50 764 GLN A CA 1
ATOM 6229 C C . GLN A 1 764 ? -11.981 -31.049 -39.272 1.00 39.50 764 GLN A C 1
ATOM 6231 O O . GLN A 1 764 ? -12.257 -31.986 -40.026 1.00 39.50 764 GLN A O 1
ATOM 6236 N N . GLU A 1 765 ? -12.835 -30.609 -38.349 1.00 38.84 765 GLU A N 1
ATOM 6237 C CA . GLU A 1 765 ? -14.252 -30.985 -38.332 1.00 38.84 765 GLU A CA 1
ATOM 6238 C C . GLU A 1 765 ? -15.061 -29.917 -39.082 1.00 38.84 765 GLU A C 1
ATOM 6240 O O . GLU A 1 765 ? -14.907 -28.724 -38.842 1.00 38.84 765 GLU A O 1
ATOM 6245 N N . SER A 1 766 ? -15.906 -30.329 -40.034 1.00 42.28 766 SER A N 1
ATOM 6246 C CA . SER A 1 766 ? -16.777 -29.422 -40.793 1.00 42.28 766 SER A CA 1
ATOM 6247 C C . SER A 1 766 ? -18.241 -29.744 -40.490 1.00 42.28 766 SER A C 1
ATOM 6249 O O . SER A 1 766 ? -18.659 -30.883 -40.730 1.00 42.28 766 SER A O 1
ATOM 6251 N N . PRO A 1 767 ? -19.044 -28.789 -39.993 1.00 42.19 767 PRO A N 1
ATOM 6252 C CA . PRO A 1 767 ? -20.480 -29.003 -39.839 1.00 42.19 767 PRO A CA 1
ATOM 6253 C C . PRO A 1 767 ? -21.120 -29.285 -41.213 1.00 42.19 767 PRO A C 1
ATOM 6255 O O . PRO A 1 767 ? -20.600 -28.855 -42.238 1.00 42.19 767 PRO A O 1
ATOM 6258 N N . TYR A 1 768 ? -22.225 -30.035 -41.278 1.00 43.12 768 TYR A N 1
ATOM 6259 C CA . TYR A 1 768 ? -22.928 -30.371 -42.529 1.00 43.12 768 TYR A CA 1
ATOM 6260 C C . TYR A 1 768 ? -24.450 -30.406 -42.332 1.00 43.12 768 TYR A C 1
ATOM 6262 O O . TYR A 1 768 ? -24.932 -30.598 -41.217 1.00 43.12 768 TYR A O 1
ATOM 6270 N N . ILE A 1 769 ? -25.212 -30.254 -43.419 1.00 39.38 769 ILE A N 1
ATOM 6271 C CA . ILE A 1 769 ? -26.648 -30.569 -43.468 1.00 39.38 769 ILE A CA 1
ATOM 6272 C C . ILE A 1 769 ? -26.906 -31.731 -44.430 1.00 39.38 769 ILE A C 1
ATOM 6274 O O . ILE A 1 769 ? -26.279 -31.824 -45.483 1.00 39.38 769 ILE A O 1
ATOM 6278 N N . THR A 1 770 ? -27.850 -32.613 -44.108 1.00 40.44 770 THR A N 1
ATOM 6279 C CA . THR A 1 770 ? -28.209 -33.754 -44.966 1.00 40.44 770 THR A CA 1
ATOM 6280 C C . THR A 1 770 ? -29.449 -33.438 -45.803 1.00 40.44 770 THR A C 1
ATOM 6282 O O . THR A 1 770 ? -30.510 -33.145 -45.253 1.00 40.44 770 THR A O 1
ATOM 6285 N N . ILE A 1 771 ? -29.357 -33.561 -47.131 1.00 36.66 771 ILE A N 1
ATOM 6286 C CA . ILE A 1 771 ? -30.489 -33.403 -48.064 1.00 36.66 771 ILE A CA 1
ATOM 6287 C C . ILE A 1 771 ? -30.587 -34.660 -48.936 1.00 36.66 771 ILE A C 1
ATOM 6289 O O . ILE A 1 771 ? -29.597 -35.092 -49.521 1.00 36.66 771 ILE A O 1
ATOM 6293 N N . ASP A 1 772 ? -31.773 -35.277 -49.000 1.00 34.88 772 ASP A N 1
ATOM 6294 C CA . ASP A 1 772 ? -32.042 -36.521 -49.747 1.00 34.88 772 ASP A CA 1
ATOM 6295 C C . ASP A 1 772 ? -31.044 -37.671 -49.464 1.00 34.88 772 ASP A C 1
ATOM 6297 O O . ASP A 1 772 ? -30.777 -38.522 -50.314 1.00 34.88 772 ASP A O 1
ATOM 6301 N N . GLY A 1 773 ? -30.504 -37.722 -48.240 1.00 37.84 773 GLY A N 1
ATOM 6302 C CA . GLY A 1 773 ? -29.543 -38.742 -47.799 1.00 37.84 773 GLY A CA 1
ATOM 6303 C C . GLY A 1 773 ? -28.091 -38.481 -48.210 1.00 37.84 773 GLY A C 1
ATOM 6304 O O . GLY A 1 773 ? -27.276 -39.400 -48.138 1.00 37.84 773 GLY A O 1
ATOM 6305 N N . VAL A 1 774 ? -27.773 -37.261 -48.651 1.00 37.62 774 VAL A N 1
ATOM 6306 C CA . VAL A 1 774 ? -26.416 -36.807 -48.973 1.00 37.62 774 VAL A CA 1
ATOM 6307 C C . VAL A 1 774 ? -26.039 -35.649 -48.051 1.00 37.62 774 VAL A C 1
ATOM 6309 O O . VAL A 1 774 ? -26.814 -34.704 -47.905 1.00 37.62 774 VAL A O 1
ATOM 6312 N N . ASP A 1 775 ? -24.856 -35.729 -47.445 1.00 43.03 775 ASP A N 1
ATOM 6313 C CA . ASP A 1 775 ? -24.324 -34.712 -46.536 1.00 43.03 775 ASP A CA 1
ATOM 6314 C C . ASP A 1 775 ? -23.628 -33.598 -47.325 1.00 43.03 775 ASP A C 1
ATOM 6316 O O . ASP A 1 775 ? -22.718 -33.849 -48.119 1.00 43.03 775 ASP A O 1
ATOM 6320 N N . TYR A 1 776 ? -24.071 -32.362 -47.102 1.00 41.28 776 TYR A N 1
ATOM 6321 C CA . TYR A 1 776 ? -23.520 -31.148 -47.689 1.00 41.28 776 TYR A CA 1
ATOM 6322 C C . TYR A 1 776 ? -22.803 -30.357 -46.593 1.00 41.28 776 TYR A C 1
ATOM 6324 O O . TYR A 1 776 ? -23.466 -29.890 -45.664 1.00 41.28 776 TYR A O 1
ATOM 6332 N N . PRO A 1 777 ? -21.471 -30.206 -46.667 1.00 42.06 777 PRO A N 1
ATOM 6333 C CA . PRO A 1 777 ? -20.718 -29.461 -45.671 1.00 42.06 777 PRO A CA 1
ATOM 6334 C C . PRO A 1 777 ? -21.193 -28.007 -45.631 1.00 42.06 777 PRO A C 1
ATOM 6336 O O . PRO A 1 777 ? -21.267 -27.324 -46.654 1.00 42.06 777 PRO A O 1
ATOM 6339 N N . ILE A 1 778 ? -21.521 -27.549 -44.430 1.00 40.66 778 ILE A N 1
ATOM 6340 C CA . ILE A 1 778 ? -21.701 -26.148 -44.096 1.00 40.66 778 ILE A CA 1
ATOM 6341 C C . ILE A 1 778 ? -20.294 -25.570 -44.068 1.00 40.66 778 ILE A C 1
ATOM 6343 O O . ILE A 1 778 ? -19.489 -25.863 -43.184 1.00 40.66 778 ILE A O 1
ATOM 6347 N N . VAL A 1 779 ? -19.980 -24.774 -45.083 1.00 38.09 779 VAL A N 1
ATOM 6348 C CA . VAL A 1 779 ? -18.731 -24.024 -45.120 1.00 38.09 779 VAL A CA 1
ATOM 6349 C C . VAL A 1 779 ? -18.854 -22.893 -44.102 1.00 38.09 779 VAL A C 1
ATOM 6351 O O . VAL A 1 779 ? -19.284 -21.792 -44.434 1.00 38.09 779 VAL A O 1
ATOM 6354 N N . VAL A 1 780 ? -18.496 -23.173 -42.850 1.00 33.50 780 VAL A N 1
ATOM 6355 C CA . VAL A 1 780 ? -18.062 -22.128 -41.922 1.00 33.50 780 VAL A CA 1
ATOM 6356 C C . VAL A 1 780 ? -16.683 -21.739 -42.419 1.00 33.50 780 VAL A C 1
ATOM 6358 O O . VAL A 1 780 ? -15.784 -22.576 -42.495 1.00 33.50 780 VAL A O 1
ATOM 6361 N N . ARG A 1 781 ? -16.548 -20.519 -42.929 1.00 30.14 781 ARG A N 1
ATOM 6362 C CA . ARG A 1 781 ? -15.352 -20.116 -43.664 1.00 30.14 781 ARG A CA 1
ATOM 6363 C C . ARG A 1 781 ? -14.215 -19.770 -42.704 1.00 30.14 781 ARG A C 1
ATOM 6365 O O . ARG A 1 781 ? -13.819 -18.616 -42.666 1.00 30.14 781 ARG A O 1
ATOM 6372 N N . GLU A 1 782 ? -13.715 -20.742 -41.943 1.00 36.22 782 GLU A N 1
ATOM 6373 C CA . GLU A 1 782 ? -12.464 -20.620 -41.186 1.00 36.22 782 GLU A CA 1
ATOM 6374 C C . GLU A 1 782 ? -11.342 -20.188 -42.111 1.00 36.22 782 GLU A C 1
ATOM 6376 O O . GLU A 1 782 ? -10.815 -21.009 -42.861 1.00 36.22 782 GLU A O 1
ATOM 6381 N N . ILE A 1 783 ? -11.002 -18.903 -42.107 1.00 27.69 783 ILE A N 1
ATOM 6382 C CA . ILE A 1 783 ? -9.813 -18.425 -42.796 1.00 27.69 783 ILE A CA 1
ATOM 6383 C C . ILE A 1 783 ? -9.268 -17.222 -42.027 1.00 27.69 783 ILE A C 1
ATOM 6385 O O . ILE A 1 783 ? -9.906 -16.177 -42.024 1.00 27.69 783 ILE A O 1
ATOM 6389 N N . SER A 1 784 ? -8.092 -17.265 -41.412 1.00 24.47 784 SER A N 1
ATOM 6390 C CA . SER A 1 784 ? -7.239 -18.373 -40.950 1.00 24.47 784 SER A CA 1
ATOM 6391 C C . SER A 1 784 ? -6.050 -17.680 -40.289 1.00 24.47 784 SER A C 1
ATOM 6393 O O . SER A 1 784 ? -5.309 -17.022 -41.015 1.00 24.47 784 SER A O 1
ATOM 6395 N N . TYR A 1 785 ? -5.966 -17.850 -38.966 1.00 32.84 785 TYR A N 1
ATOM 6396 C CA . TYR A 1 785 ? -4.901 -17.540 -38.000 1.00 32.84 785 TYR A CA 1
ATOM 6397 C C . TYR A 1 785 ? -4.055 -16.285 -38.212 1.00 32.84 785 TYR A C 1
ATOM 6399 O O . TYR A 1 785 ? -3.139 -16.312 -39.068 1.00 32.84 785 TYR A O 1
#

Mean predicted aligned error: 18.95 Å

Nearest PDB structures (foldseek):
  8zjf-assembly1_A  TM=2.385E-01  e=2.453E-01  Homo sapiens
  5o68-assembly1_A  TM=1.344E-01  e=2.845E+00  Pseudomonas sp. UK4
  5o68-assembly2_E  TM=1.784E-01  e=7.512E+00  Pseudomonas sp. UK4
  3wi5-assembly1_A  TM=1.110E-01  e=6.849E+00  Neisseria meningitidis

Foldseek 3Di:
DPVVVVVVVVVVVVVVVVVVVVPPPPDDDDDDDDDDDDDDDDDDDDDDDDDPDDDDDPDDDDDDDDDDDDDDDDWDFDDPPPCLPDLAKAKWKAFPVRHTADQQFAAAAPGKMKIKIKAWVVSVVNFAWAKKKKKKWADADFKIKMKMKMWGPPVDIDIDIFIWMAGNVVRDIDDTQKDWDPVPWDWDDDPTIIITMTIMHGHPSDDWAKIQMFMWIATPVRDIDGYYYPPPSDPPDGSIHTYNDGHVVRVQVRFQWAKAKAKAAPVRHGAFADEFPHKTKIKIKIFGDFAWFKKKKFKFFQKFWDWDWDWFWDWDWDWAFKDFDQDVVVRGTDIGRGDIDTDTDTDTGIDTDIDIDRAADWDFDWAWDWDADPVVRDIAIDIDRPDTDGWTFMWMQGSVVRFTDTFGWDWDWHQPDNGDDPPGDTAIDTDGDPPVPTPADQKDWPRVPWDWDDDPRIIMTMTMMGTHPRHHAFTKMFMDMFIAGSRGGTHYHQEDPPDPPRPYYPVSRRSRGIHHYNHFDKDKFKAFPVRHGDRDPDDDADFVRKIKIKIKTALCLVCLVLQFWKKKKKKFKDWGDGPFKIKIKIKMWIWTQTPVRDIDIWIFIWIKMKGFDFAWDQDPVVRDTDTGTDIWMWTQFPQVRDTHTPVRDLFDRRGNRGTDPDDFKDKAPWDWDDDPSMIMTMIMIHTHPVDDPGDMDMDMDRDRVPDDDDRPDDPDDDDDDDDDDDDPQWDDDPRDTDGDDDDPDDDDDDDDDDDDDDDDDDPDDFDWDADPRDTHTDCPPDDDD

Radius of gyration: 35.1 Å; Cα contacts (8 Å, |Δi|>4): 1491; chains: 1; bounding box: 88×86×100 Å

Secondary structure (DSSP, 8-state):
--SHHHHHHHHHHHHHHHHHSGGGS-----PPPPP-------------------PPPS-------------------------SSSS--EEEEE-TTSPBPPTT-EEPTTSEEEEEEEEETTTTTTPPEEEEEEEEEEEETTEEEEEEEEEE-SSS-EEEEEEEEEETTTTEEPPP-EEE-GGG-EEEE-SSEEEEEEEEEE-TTSPPEEEEEEEEEEETT--EEEEEETT--STTS--EEEESS-HHHHHHHHSSEEEEEEEE-TTS-B-SEE-TT-EEEEEEEEEESS-EEEEEEEEE-S-EEEEEEEEEEEEEEEEEEEEEEEETTTTEEEEEEEEEEEEEEEEEEEEEEEEEE-SPPEEE--EEEEEEETTTTEEEEEEE---EEE-EEEEEEETTTTEEEEEEEEEEEE-S-SS--TTPPPEEEEEEE-GGG-S---EEE-TTT-EEEEETTEEEEEEEEEE-TTS-TTPEEEEEEEEEETTSPBPEE-B-SS-TTSSB-HHHHHHHHEEEESSPPEEEEEEETTS-B--SSS---BTTB-EEEEEEETTTTTTTTT--EEEEEEEEEEEEEETTEEEEEEEEEEEEEETTS-EEEEEEEEEEEEEEEEEEEEETTTTEEEEEEEEEEEEEETTTTEEEEGGG----TTSTTTEE----EEEEEEEEEEETTEEEEEEEEEE-TTS-S---EEEEEEE-TTS---TT--SS-------------EEESSSSEEE------------------SS--------EEEETTEEEE--------